Protein 3DM5 (pdb70)

Solvent-accessible surface area: 42908 Å² total; per-residue (Å²): 163,52,5,35,107,13,8,143,37,1,10,71,7,8,98,107,2,60,187,18,125,69,42,79,121,72,26,5,25,70,4,7,142,22,0,49,151,7,4,73,150,6,30,4,41,88,200,30,4,70,113,8,1,150,59,0,58,114,24,13,81,123,62,89,41,76,110,85,74,36,122,54,96,15,5,36,107,0,1,63,38,14,3,11,109,23,9,31,68,97,40,103,96,20,121,49,92,102,125,21,0,16,0,0,0,5,0,36,44,54,3,20,10,6,31,1,0,0,7,0,0,42,42,11,51,128,134,72,76,109,7,0,0,0,4,0,4,43,100,85,56,18,0,36,12,23,0,59,23,20,0,46,109,45,169,7,56,15,32,20,60,63,90,34,94,65,27,41,106,4,0,30,76,0,10,88,98,0,107,95,109,41,3,41,0,0,0,0,0,3,26,2,78,142,143,30,48,170,46,10,31,84,42,5,87,92,6,16,112,86,17,152,11,44,13,0,0,3,3,3,23,0,57,34,0,65,116,0,80,107,46,0,48,38,4,87,131,16,9,139,68,16,0,0,0,0,5,80,0,39,41,15,65,78,0,4,0,0,0,2,2,0,21,46,10,50,5,36,13,24,8,0,0,43,16,123,61,14,84,38,19,79,68,8,47,4,37,173,18,0,27,206,20,5,42,58,72,84,123,121,25,106,117,84,120,127,30,93,95,123,159,86,92,137,119,90,90,106,46,28,72,81,7,38,167,19,52,4,24,0,84,28,0,54,54,49,11,35,53,100,100,144,109,68,176,119,106,32,43,89,130,127,12,94,81,6,76,69,0,5,86,22,17,58,96,88,0,16,79,57,12,144,56,18,77,126,83,65,12,41,85,0,4,196,57,16,70,30,49,46,68,36,0,98,36,0,27,96,33,13,56,85,14,69,62,75,29,53,88,81,100,84,81,89,103,131,163,47,3,51,100,18,6,136,36,1,14,69,6,10,106,104,1,61,182,13,119,76,31,84,102,67,26,2,69,81,5,9,128,18,0,50,150,8,4,73,156,6,30,6,45,93,190,28,2,70,120,10,1,147,61,0,33,119,24,15,80,116,66,91,38,78,108,84,72,57,128,51,94,19,5,38,104,0,1,56,38,12,5,12,96,32,10,29,67,100,38,93,98,22,89,44,143,86,120,18,0,15,0,0,0,3,1,36,48,54,3,20,14,7,31,2,0,0,7,0,0,44,40,11,42,97,132,72,74,108,5,0,0,0,4,0,7,36,111,74,60,3,0,38,14,23,0,65,34,32,0,42,188,30,171,7,56,18,36,21,65,41,156,32,184,69,27,51,91,4,0,87,73,0,9,70,97,0,111,96,104,37,1,42,0,0,0,0,0,6,28,4,61,60,132,36,41,79,67,12,35,44,18,96,110,11,13,108,52,13,137,11,48,11,0,0,2,2,2,24,0,63,34,0,64,113,0,82,110,43,0,53,34,2,76,128,23,11,134,63,14,1,0,0,0,6,85,0,41,41,9,75,87,0,5,0,0,0,1,3,0,19,44,18,48,3,35,13,23,8,0,2,36,18,120,156,24,88,25,21,53,66,9,42,4,40,161,10,0,28,139,22,5,44,56,70,82,121,116,27,107,111,86,136,127,33,107,103,117,156,81,91,126,117,102,86,112,42,45,74,92,4,31,175,25,51,3,25,0,85,35,0,64,56,42,6,34,56,95,106,118,163,47,178,134,36,48,81,127,127,12,97,85,4,78,72,0,6,96,26,15,65,95,90,1,24,80,55,13,136,58,22,67,194,56,64,19,130,97,0,3,204,56,17,64,34,51,64,69,31,0,119,36,0,28,87,38,14,55,119,25,64,58,95,24,49,91,89,74,95,100,45,157

Nearest PDB structures (foldseek):
  3dm5-assembly1_A  TM=1.002E+00  e=7.304E-73  Pyrococcus furiosus
  6y2z-assembly2_B  TM=9.488E-01  e=9.065E-29  Homo sapiens
  6y31-assembly4_D  TM=9.417E-01  e=5.786E-28  Homo sapiens
  1ng1-assembly1_A  TM=9.056E-01  e=4.352E-23  Thermus aquaticus
  6y32-assembly1_A  TM=8.835E-01  e=9.369E-24  Homo sapiens

Secondary structure (DSSP, 8-state):
--STHHHHHHHHHHHHHHH-S---HHHHHHHHHHHHHHHHHTT--HHHHHHHHHHHHHHHHH-PPPTT--HHHHHHHHHHHHHHHHTTSS--PPP--SSSEEEEEE--TTSSHHHHHHHHHHHHHTTT--EEEEE---SSTHHHHHHHHHHGGGT-EEE--TT---HHHHHHHHHHHHHHTT-SEEEEE----SS--HHHHHHHHHHHHHH--SEEEEEEEGGGGGGHHHHHHHHHHS-TTEEEEEE--SS-SSHHHHHHHHHTT-PPEEEEE-SSSTT-EEE--HHHHHHHHTTTT-HHHHHHHHHHHHTTHHHHHHHHHHHHTT---HHHHHHHHHHHHTT------HHHHHHHHHHHTTS-HHHHH-GGG--HHHHHHHHHHHTS-HHHHHHHHHHHHHHHHHHHT--S----/-BTHHHHHHHHHHHHHHHT-SS--HHHHHHHHHHHHHHHHHTT--HHHHHHHHHHHHHHHHS-PPPTT--HHHHHHHHHHHHHHHHTTSS-------SSSEEEEEEE-TTSSHHHHHHHHHHHHHTTT--EEEEEE--SSTTHHHHHHHHHGGGT-EEEE-TT---HHHHHHHHHHHHHHTT-SEEEEEE---SS-SHHHH--HHHHHHH--SEEEEEEEGGGGGGHHHHHHHHHHT-TTEEEEEE--BT-SSHHHHHHHHHTT---EEEEE-SSSTT-EEE--HHHHHHHHHT-S-HHHHHHHHHHHHTTHHHHHHHHHHHHTT---HHHHHHHHHHHTTS-----SHHHHHHHHHHTTS-HHHHH-GGG--SHHHHHHHHHHTS-HHHHHHHHHHHHHHHHHHHT--S---

Foldseek 3Di:
DFLVQLLVQLLVLLVCLVVPPDDDLVNLVVSLVSNLVSLVQLVADNVLSVVLSVQLSVCLVPPDDPPPADSSNVSSVSVLQSQLLLLAVWADADDQDDAAQEEEEAEAPPLCRLLVLLLVQVVVVVVPFQEEEFELAQQDLCSLVVSCVQPVVVVHHYHYDVPDRDSLVRQVVRCVVVVVVRGRYYYYRGHHHHDCDPVRLVVVLVSCVSPVHQAYEYRGALLVFLVLQVVLQVNVVSDVHYAYEYEDSAPRSRSSRNSSSNSVRVHHHFKYAHDRHSNRIDGDTSSVVSCVSNCHPPPVVVVVVVVVVVVCFVVVVVVLVCLLQLQAFLVNVLVVQVVVVVVVCVHQDDVLNVLLNLLVVQADPVCRRCVVPCDQVNLCSSCVSSVHDSVSSVVSVVSVVVVSVVSNDDPSDDGD/DFLVVLLVLLLVLLVCLVVPPDDDLVNLVVSLVSNLVSLVQLVADNVLSCVLSVQLSCCLVPPDDPPPDDSSRVSVVSSLQSQLLLLQVFADADDQDDAAQEEEEAEAPPLCGLLVLLLVQCVVVVVPFQEEEQELAQQDQVSQVVSVVQPVVSVRHYHYDNPDNDSLVSLLVRVVVVVVVRGRYYYYYGHHHNDPDPVRLCVLVSCVNPVHQAYEYRGALLVFLVLQVVLQVNVVSDVRYAYEYEDSAVRSRSSRNSSSNVVNVHHHAWYAHDSHSNRIDGDTSSVVSCVSSVHPPPVVVVVVVVVVVVCVVVVLVVLVCLLQLQAFLVNVLVVVVVVVVVVCPDDDVLNVLLVLLVVQPDPCCRRCVVPCDPVNLVSRCVSSVHDSVSVVVSVVVVVVVRVVSNPDDSPDD

CATH classification: 1.20.120.140 (+2 more: 3.40.50.300, 1.10.260.30)

Organism: Pyrococcus furiosus (strain ATCC 43587 / DSM 3638 / JCM 8422 / Vc1) (NCBI:txid186497)

B-factor: mean 65.15, std 22.97, range [26.22, 161.19]

Radius of gyration: 36.66 Å; Cα contacts (8 Å, |Δi|>4): 1379; chains: 2; bounding box: 99×77×89 Å

Structure (mmCIF, N/CA/C/O backbone):
data_3DM5
#
_entry.id   3DM5
#
_cell.length_a   127.009
_cell.length_b   127.009
_cell.length_c   186.836
_cell.angle_alpha   90.00
_cell.angle_beta   90.00
_cell.angle_gamma   90.00
#
_symmetry.space_group_name_H-M   'P 42 21 2'
#
loop_
_entity.id
_entity.type
_entity.pdbx_description
1 polymer 'Signal recognition 54 kDa protein'
2 non-polymer 'SULFATE ION'
3 non-polymer 'ACETATE ION'
4 non-polymer "GUANOSINE-5'-DIPHOSPHATE"
5 water water
#
loop_
_atom_site.group_PDB
_atom_site.id
_atom_site.type_symbol
_atom_site.label_atom_id
_atom_site.label_alt_id
_atom_site.label_comp_id
_atom_site.label_asym_id
_atom_site.label_entity_id
_atom_site.label_seq_id
_atom_site.pdbx_PDB_ins_code
_atom_site.Cartn_x
_atom_site.Cartn_y
_atom_site.Cartn_z
_atom_site.occupancy
_atom_site.B_iso_or_equiv
_atom_site.auth_seq_id
_atom_site.auth_comp_id
_atom_site.auth_asym_id
_atom_site.auth_atom_id
_atom_site.pdbx_PDB_model_num
ATOM 1 N N . MET A 1 1 ? 10.079 -56.187 36.360 1.00 78.37 1 MET A N 1
ATOM 2 C CA . MET A 1 1 ? 10.884 -54.970 36.354 1.00 71.72 1 MET A CA 1
ATOM 3 C C . MET A 1 1 ? 10.186 -53.819 35.655 1.00 75.86 1 MET A C 1
ATOM 4 O O . MET A 1 1 ? 9.608 -53.997 34.586 1.00 84.27 1 MET A O 1
ATOM 9 N N . VAL A 1 2 ? 10.290 -52.640 36.271 1.00 81.69 2 VAL A N 1
ATOM 10 C CA . VAL A 1 2 ? 9.778 -51.352 35.767 1.00 67.01 2 VAL A CA 1
ATOM 11 C C . VAL A 1 2 ? 8.259 -51.271 35.662 1.00 58.78 2 VAL A C 1
ATOM 12 O O . VAL A 1 2 ? 7.668 -51.569 34.630 1.00 48.47 2 VAL A O 1
ATOM 16 N N . LEU A 1 3 ? 7.650 -50.861 36.771 1.00 61.49 3 LEU A N 1
ATOM 17 C CA . LEU A 1 3 ? 6.207 -50.669 36.881 1.00 63.03 3 LEU A CA 1
ATOM 18 C C . LEU A 1 3 ? 5.449 -51.975 36.710 1.00 69.40 3 LEU A C 1
ATOM 19 O O . LEU A 1 3 ? 4.442 -52.202 37.384 1.00 69.17 3 LEU A O 1
ATOM 24 N N . ASP A 1 4 ? 5.940 -52.807 35.791 1.00 73.18 4 ASP A N 1
ATOM 25 C CA . ASP A 1 4 ? 5.751 -54.267 35.816 1.00 67.05 4 ASP A CA 1
ATOM 26 C C . ASP A 1 4 ? 4.305 -54.740 35.959 1.00 71.73 4 ASP A C 1
ATOM 27 O O . ASP A 1 4 ? 3.601 -54.941 34.966 1.00 73.77 4 ASP A O 1
ATOM 32 N N . ASN A 1 5 ? 3.877 -54.942 37.199 1.00 59.04 5 ASN A N 1
ATOM 33 C CA . ASN A 1 5 ? 2.488 -55.259 37.486 1.00 61.56 5 ASN A CA 1
ATOM 34 C C . ASN A 1 5 ? 1.522 -54.208 36.928 1.00 56.08 5 ASN A C 1
ATOM 35 O O . ASN A 1 5 ? 0.461 -54.553 36.413 1.00 47.96 5 ASN A O 1
ATOM 40 N N . LEU A 1 6 ? 1.893 -52.929 37.035 1.00 49.77 6 LEU A N 1
ATOM 41 C CA . LEU A 1 6 ? 1.031 -51.851 36.567 1.00 48.77 6 LEU A CA 1
ATOM 42 C C . LEU A 1 6 ? 0.837 -51.965 35.054 1.00 48.71 6 LEU A C 1
ATOM 43 O O . LEU A 1 6 ? -0.267 -51.812 34.538 1.00 47.41 6 LEU A O 1
ATOM 48 N N . GLY A 1 7 ? 1.920 -52.268 34.355 1.00 45.62 7 GLY A N 1
ATOM 49 C CA . GLY A 1 7 ? 1.855 -52.528 32.933 1.00 44.83 7 GLY A CA 1
ATOM 50 C C . GLY A 1 7 ? 0.825 -53.578 32.571 1.00 56.83 7 GLY A C 1
ATOM 51 O O . GLY A 1 7 ? -0.098 -53.304 31.806 1.00 55.81 7 GLY A O 1
ATOM 52 N N . LYS A 1 8 ? 0.979 -54.780 33.118 1.00 56.37 8 LYS A N 1
ATOM 53 C CA . LYS A 1 8 ? 0.043 -55.864 32.843 1.00 48.46 8 LYS A CA 1
ATOM 54 C C . LYS A 1 8 ? -1.378 -55.450 33.136 1.00 52.02 8 LYS A C 1
ATOM 55 O O . LYS A 1 8 ? -2.269 -55.722 32.354 1.00 57.71 8 LYS A O 1
ATOM 61 N N . ALA A 1 9 ? -1.597 -54.802 34.270 1.00 46.07 9 ALA A N 1
ATOM 62 C CA . ALA A 1 9 ? -2.946 -54.423 34.650 1.00 45.71 9 ALA A CA 1
ATOM 63 C C . ALA A 1 9 ? -3.550 -53.384 33.695 1.00 51.40 9 ALA A C 1
ATOM 64 O O . ALA A 1 9 ? -4.732 -53.465 33.325 1.00 47.58 9 ALA A O 1
ATOM 66 N N . LEU A 1 10 ? -2.754 -52.400 33.292 1.00 45.26 10 LEU A N 1
ATOM 67 C CA . LEU A 1 10 ? -3.277 -51.404 32.364 1.00 56.74 10 LEU A CA 1
ATOM 68 C C . LEU A 1 10 ? -3.588 -52.022 30.987 1.00 50.79 10 LEU A C 1
ATOM 69 O O . LEU A 1 10 ? -4.684 -51.870 30.445 1.00 43.18 10 LEU A O 1
ATOM 74 N N . ALA A 1 11 ? -2.630 -52.752 30.441 1.00 48.38 11 ALA A N 1
ATOM 75 C CA . ALA A 1 11 ? -2.827 -53.443 29.174 1.00 51.57 11 ALA A CA 1
ATOM 76 C C . ALA A 1 11 ? -4.086 -54.321 29.151 1.00 54.49 11 ALA A C 1
ATOM 77 O O . ALA A 1 11 ? -4.737 -54.455 28.115 1.00 53.82 11 ALA A O 1
ATOM 79 N N . ASN A 1 12 ? -4.426 -54.923 30.288 1.00 47.62 12 ASN A N 1
ATOM 80 C CA . ASN A 1 12 ? -5.560 -55.839 30.337 1.00 51.30 12 ASN A CA 1
ATOM 81 C C . ASN A 1 12 ? -6.899 -55.137 30.218 1.00 57.02 12 ASN A C 1
ATOM 82 O O . ASN A 1 12 ? -7.861 -55.690 29.685 1.00 61.15 12 ASN A O 1
ATOM 87 N N . THR A 1 13 ? -6.963 -53.910 30.709 1.00 50.49 13 THR A N 1
ATOM 88 C CA . THR A 1 13 ? -8.188 -53.146 30.598 1.00 52.91 13 THR A CA 1
ATOM 89 C C . THR A 1 13 ? -8.388 -52.798 29.135 1.00 56.09 13 THR A C 1
ATOM 90 O O . THR A 1 13 ? -9.513 -52.718 28.672 1.00 63.74 13 THR A O 1
ATOM 94 N N . LEU A 1 14 ? -7.290 -52.610 28.407 1.00 58.03 14 LEU A N 1
ATOM 95 C CA . LEU A 1 14 ? -7.363 -52.275 26.987 1.00 54.61 14 LEU A CA 1
ATOM 96 C C . LEU A 1 14 ? -7.708 -53.507 26.153 1.00 58.99 14 LEU A C 1
ATOM 97 O O . LEU A 1 14 ? -8.473 -53.407 25.192 1.00 58.37 14 LEU A O 1
ATOM 102 N N . LYS A 1 15 ? -7.147 -54.658 26.525 1.00 56.57 15 LYS A N 1
ATOM 103 C CA . LYS A 1 15 ? -7.514 -55.935 25.908 1.00 59.88 15 LYS A CA 1
ATOM 104 C C . LYS A 1 15 ? -8.994 -56.209 26.114 1.00 62.22 15 LYS A C 1
ATOM 105 O O . LYS A 1 15 ? -9.690 -56.630 25.200 1.00 64.60 15 LYS A O 1
ATOM 111 N N . LYS A 1 16 ? -9.477 -55.961 27.322 1.00 57.70 16 LYS A N 1
ATOM 112 C CA . LYS A 1 16 ? -10.873 -56.200 27.616 1.00 53.06 16 LYS A CA 1
ATOM 113 C C . LYS A 1 16 ? -11.714 -55.424 26.635 1.00 64.78 16 LYS A C 1
ATOM 114 O O . LYS A 1 16 ? -12.670 -55.951 26.072 1.00 72.55 16 LYS A O 1
ATOM 120 N N . ILE A 1 17 ? -11.348 -54.166 26.428 1.00 60.36 17 ILE A N 1
ATOM 121 C CA . ILE A 1 17 ? -12.071 -53.310 25.497 1.00 68.80 17 ILE A CA 1
ATOM 122 C C . ILE A 1 17 ? -12.034 -53.880 24.078 1.00 64.24 17 ILE A C 1
ATOM 123 O O . ILE A 1 17 ? -13.050 -53.928 23.396 1.00 54.01 17 ILE A O 1
ATOM 128 N N . ALA A 1 18 ? -10.859 -54.323 23.649 1.00 60.72 18 ALA A N 1
ATOM 129 C CA . ALA A 1 18 ? -10.696 -54.837 22.305 1.00 62.14 18 ALA A CA 1
ATOM 130 C C . ALA A 1 18 ? -11.592 -56.043 22.104 1.00 68.23 18 ALA A C 1
ATOM 131 O O . ALA A 1 18 ? -12.062 -56.307 21.000 1.00 74.08 18 ALA A O 1
ATOM 133 N N . ARG A 1 19 ? -11.839 -56.759 23.190 1.00 64.60 19 ARG A N 1
ATOM 134 C CA . ARG A 1 19 ? -12.532 -58.034 23.120 1.00 67.08 19 ARG A CA 1
ATOM 135 C C . ARG A 1 19 ? -14.006 -57.882 23.455 1.00 69.34 19 ARG A C 1
ATOM 136 O O . ARG A 1 19 ? -14.797 -58.785 23.207 1.00 73.98 19 ARG A O 1
ATOM 144 N N . ALA A 1 20 ? -14.366 -56.731 24.014 1.00 70.41 20 ALA A N 1
ATOM 145 C CA . ALA A 1 20 ? -15.736 -56.471 24.452 1.00 75.79 20 ALA A CA 1
ATOM 146 C C . ALA A 1 20 ? -16.753 -56.788 23.364 1.00 83.77 20 ALA A C 1
ATOM 147 O O . ALA A 1 20 ? -16.517 -56.522 22.182 1.00 73.52 20 ALA A O 1
ATOM 149 N N . SER A 1 21 ? -17.884 -57.356 23.776 1.00 86.27 21 SER A N 1
ATOM 150 C CA . SER A 1 21 ? -18.969 -57.661 22.852 1.00 88.74 21 SER A CA 1
ATOM 151 C C . SER A 1 21 ? -19.535 -56.374 22.254 1.00 85.54 21 SER A C 1
ATOM 152 O O . SER A 1 21 ? -19.818 -56.308 21.062 1.00 92.24 21 SER A O 1
ATOM 155 N N . SER A 1 22 ? -19.679 -55.344 23.080 1.00 80.80 22 SER A N 1
ATOM 156 C CA . SER A 1 22 ? -20.074 -54.033 22.576 1.00 85.00 22 SER A CA 1
ATOM 157 C C . SER A 1 22 ? -19.695 -52.948 23.566 1.00 79.86 22 SER A C 1
ATOM 158 O O . SER A 1 22 ? -19.444 -53.229 24.736 1.00 79.92 22 SER A O 1
ATOM 161 N N . VAL A 1 23 ? -19.677 -51.705 23.098 1.00 82.56 23 VAL A N 1
ATOM 162 C CA . VAL A 1 23 ? -19.286 -50.584 23.941 1.00 74.50 23 VAL A CA 1
ATOM 163 C C . VAL A 1 23 ? -20.486 -49.806 24.482 1.00 76.40 23 VAL A C 1
ATOM 164 O O . VAL A 1 23 ? -21.023 -48.918 23.818 1.00 79.79 23 VAL A O 1
ATOM 168 N N . ASP A 1 24 ? -20.906 -50.155 25.694 1.00 76.85 24 ASP A N 1
ATOM 169 C CA . ASP A 1 24 ? -21.951 -49.408 26.387 1.00 79.28 24 ASP A CA 1
ATOM 170 C C . ASP A 1 24 ? -21.346 -48.610 27.536 1.00 78.65 24 ASP A C 1
ATOM 171 O O . ASP A 1 24 ? -20.129 -48.568 27.698 1.00 78.45 24 ASP A O 1
ATOM 176 N N . GLU A 1 25 ? -22.197 -47.980 28.335 1.00 78.59 25 GLU A N 1
ATOM 177 C CA . GLU A 1 25 ? -21.719 -47.150 29.433 1.00 73.56 25 GLU A CA 1
ATOM 178 C C . GLU A 1 25 ? -21.143 -48.026 30.540 1.00 73.20 25 GLU A C 1
ATOM 179 O O . GLU A 1 25 ? -20.221 -47.627 31.251 1.00 72.58 25 GLU A O 1
ATOM 185 N N . ALA A 1 26 ? -21.676 -49.236 30.659 1.00 71.23 26 ALA A N 1
ATOM 186 C CA . ALA A 1 26 ? -21.234 -50.184 31.679 1.00 69.71 26 ALA A CA 1
ATOM 187 C C . ALA A 1 26 ? -19.788 -50.649 31.461 1.00 69.72 26 ALA A C 1
ATOM 188 O O . ALA A 1 26 ? -19.048 -50.917 32.414 1.00 57.05 26 ALA A O 1
ATOM 190 N N . LEU A 1 27 ? -19.407 -50.748 30.191 1.00 72.77 27 LEU A N 1
ATOM 191 C CA . LEU A 1 27 ? -18.065 -51.138 29.798 1.00 61.47 27 LEU A CA 1
ATOM 192 C C . LEU A 1 27 ? -17.094 -50.089 30.285 1.00 67.59 27 LEU A C 1
ATOM 193 O O . LEU A 1 27 ? -16.099 -50.407 30.919 1.00 64.73 27 LEU A O 1
ATOM 198 N N . ILE A 1 28 ? -17.398 -48.833 29.969 1.00 61.78 28 ILE A N 1
ATOM 199 C CA . ILE A 1 28 ? -16.600 -47.699 30.399 1.00 65.30 28 ILE A CA 1
ATOM 200 C C . ILE A 1 28 ? -16.409 -47.717 31.917 1.00 66.30 28 ILE A C 1
ATOM 201 O O . ILE A 1 28 ? -15.282 -47.727 32.409 1.00 63.23 28 ILE A O 1
ATOM 206 N N . LYS A 1 29 ? -17.518 -47.715 32.652 1.00 66.74 29 LYS A N 1
ATOM 207 C CA . LYS A 1 29 ? -17.472 -47.605 34.107 1.00 64.08 29 LYS A CA 1
ATOM 208 C C . LYS A 1 29 ? -16.548 -48.664 34.692 1.00 53.77 29 LYS A C 1
ATOM 209 O O . LYS A 1 29 ? -15.857 -48.421 35.677 1.00 58.36 29 LYS A O 1
ATOM 211 N N . GLU A 1 30 ? -16.514 -49.832 34.063 1.00 57.63 30 GLU A N 1
ATOM 212 C CA . GLU A 1 30 ? -15.632 -50.915 34.496 1.00 61.11 30 GLU A CA 1
ATOM 213 C C . GLU A 1 30 ? -14.171 -50.654 34.146 1.00 66.61 30 GLU A C 1
ATOM 214 O O . GLU A 1 30 ? -13.254 -51.004 34.903 1.00 56.08 30 GLU A O 1
ATOM 220 N N . LEU A 1 31 ? -13.967 -50.083 32.966 1.00 59.65 31 LEU A N 1
ATOM 221 C CA . LEU A 1 31 ? -12.650 -49.684 32.526 1.00 57.62 31 LEU A CA 1
ATOM 222 C C . LEU A 1 31 ? -12.084 -48.679 33.525 1.00 63.80 31 LEU A C 1
ATOM 223 O O . LEU A 1 31 ? -10.971 -48.848 34.037 1.00 52.25 31 LEU A O 1
ATOM 228 N N . VAL A 1 32 ? -12.857 -47.632 33.799 1.00 56.66 32 VAL A N 1
ATOM 229 C CA . VAL A 1 32 ? -12.401 -46.582 34.698 1.00 57.57 32 VAL A CA 1
ATOM 230 C C . VAL A 1 32 ? -12.029 -47.165 36.062 1.00 58.60 32 VAL A C 1
ATOM 231 O O . VAL A 1 32 ? -11.005 -46.805 36.653 1.00 53.88 32 VAL A O 1
ATOM 235 N N . ARG A 1 33 ? -12.847 -48.089 36.548 1.00 55.69 33 ARG A N 1
ATOM 236 C CA . ARG A 1 33 ? -12.586 -48.694 37.841 1.00 49.69 33 ARG A CA 1
ATOM 237 C C . ARG A 1 33 ? -11.397 -49.650 37.794 1.00 54.05 33 ARG A C 1
ATOM 238 O O . ARG A 1 33 ? -10.629 -49.746 38.752 1.00 55.71 33 ARG A O 1
ATOM 246 N N . ASP A 1 34 ? -11.237 -50.356 36.680 1.00 50.09 34 ASP A N 1
ATOM 247 C CA . ASP A 1 34 ? -10.046 -51.172 36.508 1.00 49.21 34 ASP A CA 1
ATOM 248 C C . ASP A 1 34 ? -8.788 -50.305 36.589 1.00 51.52 34 ASP A C 1
ATOM 249 O O . ASP A 1 34 ? -7.802 -50.710 37.189 1.00 49.00 34 ASP A O 1
ATOM 254 N N . ILE A 1 35 ? -8.835 -49.105 36.013 1.00 52.21 35 ILE A N 1
ATOM 255 C CA . ILE A 1 35 ? -7.686 -48.206 36.011 1.00 47.20 35 ILE A CA 1
ATOM 256 C C . ILE A 1 35 ? -7.430 -47.567 37.377 1.00 48.61 35 ILE A C 1
ATOM 257 O O . ILE A 1 35 ? -6.286 -47.448 37.809 1.00 48.36 35 ILE A O 1
ATOM 262 N N . GLN A 1 36 ? -8.487 -47.154 38.060 1.00 46.45 36 GLN A N 1
ATOM 263 C CA . GLN A 1 36 ? -8.328 -46.660 39.421 1.00 49.62 36 GLN A CA 1
ATOM 264 C C . GLN A 1 36 ? -7.614 -47.692 40.269 1.00 45.45 36 GLN A C 1
ATOM 265 O O . GLN A 1 36 ? -6.661 -47.372 40.962 1.00 46.60 36 GLN A O 1
ATOM 271 N N . ARG A 1 37 ? -8.057 -48.939 40.196 1.00 51.68 37 ARG A N 1
ATOM 272 C CA . ARG A 1 37 ? -7.447 -49.992 41.000 1.00 45.85 37 ARG A CA 1
ATOM 273 C C . ARG A 1 37 ? -5.975 -50.197 40.674 1.00 52.48 37 ARG A C 1
ATOM 274 O O . ARG A 1 37 ? -5.144 -50.340 41.583 1.00 50.92 37 ARG A O 1
ATOM 282 N N . ALA A 1 38 ? -5.639 -50.207 39.386 1.00 46.79 38 ALA A N 1
ATOM 283 C CA . ALA A 1 38 ? -4.258 -50.443 38.990 1.00 42.63 38 ALA A CA 1
ATOM 284 C C . ALA A 1 38 ? -3.404 -49.292 39.487 1.00 42.23 38 ALA A C 1
ATOM 285 O O . ALA A 1 38 ? -2.384 -49.509 40.134 1.00 40.31 38 ALA A O 1
ATOM 287 N N . LEU A 1 39 ? -3.841 -48.071 39.185 1.00 43.28 39 LEU A N 1
ATOM 288 C CA . LEU A 1 39 ? -3.150 -46.844 39.605 1.00 42.75 39 LEU A CA 1
ATOM 289 C C . LEU A 1 39 ? -2.941 -46.746 41.112 1.00 43.82 39 LEU A C 1
ATOM 290 O O . LEU A 1 39 ? -1.808 -46.549 41.560 1.00 39.94 39 LEU A O 1
ATOM 295 N N . ILE A 1 40 ? -4.020 -46.878 41.884 1.00 44.99 40 ILE A N 1
ATOM 296 C CA . ILE A 1 40 ? -3.950 -46.767 43.349 1.00 47.38 40 ILE A CA 1
ATOM 297 C C . ILE A 1 40 ? -2.968 -47.777 43.943 1.00 50.02 40 ILE A C 1
ATOM 298 O O . ILE A 1 40 ? -2.263 -47.495 44.918 1.00 40.90 40 ILE A O 1
ATOM 303 N N . GLN A 1 41 ? -2.932 -48.955 43.333 1.00 42.58 41 GLN A N 1
ATOM 304 C CA . GLN A 1 41 ? -2.080 -50.028 43.781 1.00 41.48 41 GLN A CA 1
ATOM 305 C C . GLN A 1 41 ? -0.600 -49.727 43.545 1.00 47.73 41 GLN A C 1
ATOM 306 O O . GLN A 1 41 ? 0.251 -50.272 44.226 1.00 45.87 41 GLN A O 1
ATOM 312 N N . ALA A 1 42 ? -0.306 -48.868 42.572 1.00 48.30 42 ALA A N 1
ATOM 313 C CA . ALA A 1 42 ? 1.065 -48.460 42.268 1.00 49.62 42 ALA A CA 1
ATOM 314 C C . ALA A 1 42 ? 1.403 -47.169 43.021 1.00 53.00 42 ALA A C 1
ATOM 315 O O . ALA A 1 42 ? 2.390 -46.486 42.721 1.00 45.65 42 ALA A O 1
ATOM 317 N N . ASP A 1 43 ? 0.554 -46.843 43.990 1.00 46.27 43 ASP A N 1
ATOM 318 C CA . ASP A 1 43 ? 0.753 -45.714 44.896 1.00 44.19 43 ASP A CA 1
ATOM 319 C C . ASP A 1 43 ? 0.540 -44.365 44.237 1.00 44.42 43 ASP A C 1
ATOM 320 O O . ASP A 1 43 ? 1.109 -43.368 44.675 1.00 40.58 43 ASP A O 1
ATOM 325 N N . VAL A 1 44 ? -0.273 -44.313 43.189 1.00 43.81 44 VAL A N 1
ATOM 326 C CA . VAL A 1 44 ? -0.592 -43.004 42.623 1.00 45.63 44 VAL A CA 1
ATOM 327 C C . VAL A 1 44 ? -1.563 -42.272 43.548 1.00 44.28 44 VAL A C 1
ATOM 328 O O . VAL A 1 44 ? -2.584 -42.839 43.942 1.00 47.87 44 VAL A O 1
ATOM 332 N N . ASN A 1 45 ? -1.229 -41.032 43.902 1.00 43.59 45 ASN A N 1
ATOM 333 C CA . ASN A 1 45 ? -2.101 -40.196 44.721 1.00 43.26 45 ASN A CA 1
ATOM 334 C C . ASN A 1 45 ? -3.559 -40.353 44.319 1.00 40.83 45 ASN A C 1
ATOM 335 O O . ASN A 1 45 ? -3.893 -40.297 43.132 1.00 41.68 45 ASN A O 1
ATOM 340 N N . VAL A 1 46 ? -4.435 -40.530 45.302 1.00 44.12 46 VAL A N 1
ATOM 341 C CA . VAL A 1 46 ? -5.852 -40.755 44.997 1.00 46.11 46 VAL A CA 1
ATOM 342 C C . VAL A 1 46 ? -6.502 -39.599 44.266 1.00 44.76 46 VAL A C 1
ATOM 343 O O . VAL A 1 46 ? -7.205 -39.811 43.288 1.00 43.28 46 VAL A O 1
ATOM 347 N N . ARG A 1 47 ? -6.266 -38.378 44.731 1.00 53.67 47 ARG A N 1
ATOM 348 C CA . ARG A 1 47 ? -6.813 -37.207 44.056 1.00 44.43 47 ARG A CA 1
ATOM 349 C C . ARG A 1 47 ? -6.383 -37.152 42.571 1.00 51.95 47 ARG A C 1
ATOM 350 O O . ARG A 1 47 ? -7.186 -36.848 41.690 1.00 49.41 47 ARG A O 1
ATOM 358 N N . LEU A 1 48 ? -5.121 -37.464 42.293 1.00 48.94 48 LEU A N 1
ATOM 359 C CA . LEU A 1 48 ? -4.644 -37.484 40.916 1.00 49.85 48 LEU A CA 1
ATOM 360 C C . LEU A 1 48 ? -5.354 -38.541 40.085 1.00 51.74 48 LEU A C 1
ATOM 361 O O . LEU A 1 48 ? -5.648 -38.313 38.914 1.00 52.70 48 LEU A O 1
ATOM 366 N N . VAL A 1 49 ? -5.595 -39.707 40.685 1.00 45.10 49 VAL A N 1
ATOM 367 C CA . VAL A 1 49 ? -6.259 -40.802 39.984 1.00 44.03 49 VAL A CA 1
ATOM 368 C C . VAL A 1 49 ? -7.713 -40.469 39.653 1.00 53.42 49 VAL A C 1
ATOM 369 O O . VAL A 1 49 ? -8.198 -40.761 38.546 1.00 52.27 49 VAL A O 1
ATOM 373 N N . LEU A 1 50 ? -8.400 -39.853 40.612 1.00 48.13 50 LEU A N 1
ATOM 374 C CA . LEU A 1 50 ? -9.767 -39.400 40.399 1.00 55.59 50 LEU A CA 1
ATOM 375 C C . LEU A 1 50 ? -9.854 -38.481 39.198 1.00 60.09 50 LEU A C 1
ATOM 376 O O . LEU A 1 50 ? -10.713 -38.644 38.334 1.00 63.79 50 LEU A O 1
ATOM 381 N N . GLN A 1 51 ? -8.956 -37.506 39.163 1.00 50.50 51 GLN A N 1
ATOM 382 C CA . GLN A 1 51 ? -8.988 -36.469 38.152 1.00 52.40 51 GLN A CA 1
ATOM 383 C C . GLN A 1 51 ? -8.759 -37.076 36.775 1.00 52.94 51 GLN A C 1
ATOM 384 O O . GLN A 1 51 ? -9.457 -36.762 35.810 1.00 55.10 51 GLN A O 1
ATOM 390 N N . LEU A 1 52 ? -7.793 -37.972 36.695 1.00 48.09 52 LEU A N 1
ATOM 391 C CA . LEU A 1 52 ? -7.507 -38.646 35.446 1.00 54.94 52 LEU A CA 1
ATOM 392 C C . LEU A 1 52 ? -8.648 -39.548 34.986 1.00 56.59 52 LEU A C 1
ATOM 393 O O . LEU A 1 52 ? -9.004 -39.552 33.812 1.00 55.77 52 LEU A O 1
ATOM 398 N N . THR A 1 53 ? -9.210 -40.338 35.891 1.00 48.51 53 THR A N 1
ATOM 399 C CA . THR A 1 53 ? -10.229 -41.287 35.454 1.00 58.49 53 THR A CA 1
ATOM 400 C C . THR A 1 53 ? -11.591 -40.628 35.221 1.00 64.41 53 THR A C 1
ATOM 401 O O . THR A 1 53 ? -12.458 -41.204 34.565 1.00 57.20 53 THR A O 1
ATOM 405 N N . ARG A 1 54 ? -11.759 -39.410 35.731 1.00 57.85 54 ARG A N 1
ATOM 406 C CA . ARG A 1 54 ? -12.968 -38.642 35.466 1.00 59.95 54 ARG A CA 1
ATOM 407 C C . ARG A 1 54 ? -12.887 -38.028 34.082 1.00 62.02 54 ARG A C 1
ATOM 408 O O . ARG A 1 54 ? -13.898 -37.878 33.400 1.00 65.34 54 ARG A O 1
ATOM 416 N N . GLU A 1 55 ? -11.678 -37.678 33.667 1.00 59.43 55 GLU A N 1
ATOM 417 C CA . GLU A 1 55 ? -11.462 -37.163 32.321 1.00 58.30 55 GLU A CA 1
ATOM 418 C C . GLU A 1 55 ? -11.622 -38.285 31.294 1.00 62.91 55 GLU A C 1
ATOM 419 O O . GLU A 1 55 ? -12.223 -38.100 30.229 1.00 57.16 55 GLU A O 1
ATOM 425 N N . ILE A 1 56 ? -11.079 -39.452 31.621 1.00 59.68 56 ILE A N 1
ATOM 426 C CA . ILE A 1 56 ? -11.195 -40.606 30.739 1.00 63.85 56 ILE A CA 1
ATOM 427 C C . ILE A 1 56 ? -12.647 -41.023 30.596 1.00 55.32 56 ILE A C 1
ATOM 428 O O . ILE A 1 56 ? -13.108 -41.264 29.489 1.00 60.72 56 ILE A O 1
ATOM 433 N N . GLN A 1 57 ? -13.358 -41.098 31.717 1.00 60.92 57 GLN A N 1
ATOM 434 C CA . GLN A 1 57 ? -14.778 -41.438 31.703 1.00 70.93 57 GLN A CA 1
ATOM 435 C C . GLN A 1 57 ? -15.566 -40.475 30.828 1.00 68.59 57 GLN A C 1
ATOM 436 O O . GLN A 1 57 ? -16.371 -40.900 29.989 1.00 64.39 57 GLN A O 1
ATOM 442 N N . ARG A 1 58 ? -15.322 -39.184 31.047 1.00 60.04 58 ARG A N 1
ATOM 443 C CA . ARG A 1 58 ? -15.996 -38.108 30.344 1.00 58.60 58 ARG A CA 1
ATOM 444 C C . ARG A 1 58 ? -15.752 -38.183 28.837 1.00 72.56 58 ARG A C 1
ATOM 445 O O . ARG A 1 58 ? -16.698 -38.286 28.058 1.00 75.47 58 ARG A O 1
ATOM 453 N N . ARG A 1 59 ? -14.489 -38.156 28.425 1.00 69.45 59 ARG A N 1
ATOM 454 C CA . ARG A 1 59 ? -14.163 -38.261 27.004 1.00 69.08 59 ARG A CA 1
ATOM 455 C C . ARG A 1 59 ? -14.766 -39.503 26.334 1.00 67.32 59 ARG A C 1
ATOM 456 O O . ARG A 1 59 ? -15.194 -39.445 25.190 1.00 78.26 59 ARG A O 1
ATOM 464 N N . ALA A 1 60 ? -14.787 -40.630 27.032 1.00 63.81 60 ALA A N 1
ATOM 465 C CA . ALA A 1 60 ? -15.321 -41.859 26.448 1.00 68.94 60 ALA A CA 1
ATOM 466 C C . ALA A 1 60 ? -16.820 -41.745 26.242 1.00 70.62 60 ALA A C 1
ATOM 467 O O . ALA A 1 60 ? -17.317 -41.973 25.141 1.00 73.88 60 ALA A O 1
ATOM 469 N N . LEU A 1 61 ? -17.527 -41.387 27.313 1.00 69.68 61 LEU A N 1
ATOM 470 C CA . LEU A 1 61 ? -18.979 -41.200 27.298 1.00 70.96 61 LEU A CA 1
ATOM 471 C C . LEU A 1 61 ? -19.506 -40.213 26.250 1.00 79.56 61 LEU A C 1
ATOM 472 O O . LEU A 1 61 ? -20.494 -40.503 25.575 1.00 82.49 61 LEU A O 1
ATOM 477 N N . GLU A 1 62 ? -18.859 -39.058 26.108 1.00 69.66 62 GLU A N 1
ATOM 478 C CA . GLU A 1 62 ? -19.435 -37.989 25.300 1.00 76.96 62 GLU A CA 1
ATOM 479 C C . GLU A 1 62 ? -18.622 -37.560 24.080 1.00 78.63 62 GLU A C 1
ATOM 480 O O . GLU A 1 62 ? -18.733 -36.427 23.625 1.00 83.94 62 GLU A O 1
ATOM 486 N N . GLU A 1 63 ? -17.815 -38.457 23.537 1.00 78.16 63 GLU A N 1
ATOM 487 C CA . GLU A 1 63 ? -16.961 -38.094 22.411 1.00 77.56 63 GLU A CA 1
ATOM 488 C C . GLU A 1 63 ? -17.206 -39.041 21.252 1.00 79.03 63 GLU A C 1
ATOM 489 O O . GLU A 1 63 ? -17.153 -40.262 21.408 1.00 80.88 63 GLU A O 1
ATOM 495 N N . LYS A 1 64 ? -17.491 -38.470 20.090 1.00 82.37 64 LYS A N 1
ATOM 496 C CA . LYS A 1 64 ? -17.766 -39.269 18.910 1.00 82.84 64 LYS A CA 1
ATOM 497 C C . LYS A 1 64 ? -16.460 -39.650 18.225 1.00 76.42 64 LYS A C 1
ATOM 498 O O . LYS A 1 64 ? -15.614 -38.797 17.955 1.00 78.67 64 LYS A O 1
ATOM 500 N N . PRO A 1 65 ? -16.287 -40.947 17.958 1.00 69.65 65 PRO A N 1
ATOM 501 C CA . PRO A 1 65 ? -15.096 -41.398 17.243 1.00 75.56 65 PRO A CA 1
ATOM 502 C C . PRO A 1 65 ? -15.070 -40.758 15.867 1.00 84.86 65 PRO A C 1
ATOM 503 O O . PRO A 1 65 ? -16.100 -40.752 15.191 1.00 89.39 65 PRO A O 1
ATOM 507 N N . PRO A 1 66 ? -13.916 -40.209 15.461 1.00 83.11 66 PRO A N 1
ATOM 508 C CA . PRO A 1 66 ? -13.725 -39.656 14.118 1.00 79.35 66 PRO A CA 1
ATOM 509 C C . PRO A 1 66 ? -14.114 -40.658 13.033 1.00 87.39 66 PRO A C 1
ATOM 510 O O . PRO A 1 66 ? -14.256 -41.853 13.310 1.00 86.57 66 PRO A O 1
ATOM 514 N N . ALA A 1 67 ? -14.271 -40.161 11.810 1.00 96.39 67 ALA A N 1
ATOM 515 C CA . ALA A 1 67 ? -14.726 -40.956 10.668 1.00 92.79 67 ALA A CA 1
ATOM 516 C C . ALA A 1 67 ? -13.920 -42.231 10.428 1.00 85.71 67 ALA A C 1
ATOM 517 O O . ALA A 1 67 ? -12.707 -42.173 10.212 1.00 82.20 67 ALA A O 1
ATOM 519 N N . GLY A 1 68 ? -14.604 -43.374 10.451 1.00 81.31 68 GLY A N 1
ATOM 520 C CA . GLY A 1 68 ? -13.975 -44.657 10.181 1.00 81.19 68 GLY A CA 1
ATOM 521 C C . GLY A 1 68 ? -13.237 -45.262 11.366 1.00 90.48 68 GLY A C 1
ATOM 522 O O . GLY A 1 68 ? -12.461 -46.212 11.208 1.00 82.29 68 GLY A O 1
ATOM 523 N N . ILE A 1 69 ? -13.478 -44.707 12.553 1.00 82.03 69 ILE A N 1
ATOM 524 C CA . ILE A 1 69 ? -12.854 -45.178 13.788 1.00 79.41 69 ILE A CA 1
ATOM 525 C C . ILE A 1 69 ? -13.944 -45.632 14.747 1.00 77.21 69 ILE A C 1
ATOM 526 O O . ILE A 1 69 ? -14.828 -44.847 15.084 1.00 67.45 69 ILE A O 1
ATOM 531 N N . SER A 1 70 ? -13.896 -46.890 15.186 1.00 73.05 70 SER A N 1
ATOM 532 C CA . SER A 1 70 ? -14.947 -47.394 16.082 1.00 74.90 70 SER A CA 1
ATOM 533 C C . SER A 1 70 ? -14.912 -46.737 17.453 1.00 75.15 70 SER A C 1
ATOM 534 O O . SER A 1 70 ? -13.895 -46.165 17.860 1.00 71.14 70 SER A O 1
ATOM 537 N N . LYS A 1 71 ? -16.033 -46.825 18.162 1.00 74.62 71 LYS A N 1
ATOM 538 C CA . LYS A 1 71 ? -16.107 -46.328 19.530 1.00 77.03 71 LYS A CA 1
ATOM 539 C C . LYS A 1 71 ? -14.989 -47.014 20.318 1.00 72.70 71 LYS A C 1
ATOM 540 O O . LYS A 1 71 ? -14.244 -46.377 21.055 1.00 70.49 71 LYS A O 1
ATOM 546 N N . LYS A 1 72 ? -14.864 -48.315 20.098 1.00 60.80 72 LYS A N 1
ATOM 547 C CA . LYS A 1 72 ? -13.864 -49.163 20.725 1.00 62.33 72 LYS A CA 1
ATOM 548 C C . LYS A 1 72 ? -12.394 -48.718 20.506 1.00 65.28 72 LYS A C 1
ATOM 549 O O . LYS A 1 72 ? -11.607 -48.671 21.447 1.00 57.98 72 LYS A O 1
ATOM 555 N N . GLU A 1 73 ? -12.022 -48.397 19.271 1.00 64.97 73 GLU A N 1
ATOM 556 C CA . GLU A 1 73 ? -10.648 -48.011 18.976 1.00 60.39 73 GLU A CA 1
ATOM 557 C C . GLU A 1 73 ? -10.399 -46.606 19.466 1.00 61.12 73 GLU A C 1
ATOM 558 O O . GLU A 1 73 ? -9.254 -46.188 19.653 1.00 56.84 73 GLU A O 1
ATOM 564 N N . HIS A 1 74 ? -11.474 -45.855 19.648 1.00 55.42 74 HIS A N 1
ATOM 565 C CA . HIS A 1 74 ? -11.304 -44.484 20.063 1.00 59.25 74 HIS A CA 1
ATOM 566 C C . HIS A 1 74 ? -11.117 -44.443 21.567 1.00 62.13 74 HIS A C 1
ATOM 567 O O . HIS A 1 74 ? -10.422 -43.567 22.085 1.00 55.19 74 HIS A O 1
ATOM 574 N N . ILE A 1 75 ? -11.726 -45.400 22.266 1.00 60.22 75 ILE A N 1
ATOM 575 C CA . ILE A 1 75 ? -11.496 -45.543 23.697 1.00 60.03 75 ILE A CA 1
ATOM 576 C C . ILE A 1 75 ? -10.025 -45.884 23.938 1.00 56.20 75 ILE A C 1
ATOM 577 O O . ILE A 1 75 ? -9.364 -45.279 24.777 1.00 50.36 75 ILE A O 1
ATOM 582 N N . ILE A 1 76 ? -9.518 -46.864 23.201 1.00 51.18 76 ILE A N 1
ATOM 583 C CA . ILE A 1 76 ? -8.137 -47.262 23.332 1.00 46.15 76 ILE A CA 1
ATOM 584 C C . ILE A 1 76 ? -7.301 -46.005 23.183 1.00 55.40 76 ILE A C 1
ATOM 585 O O . ILE A 1 76 ? -6.350 -45.805 23.925 1.00 55.08 76 ILE A O 1
ATOM 590 N N . LYS A 1 77 ? -7.668 -45.156 22.221 1.00 55.14 77 LYS A N 1
ATOM 591 C CA . LYS A 1 77 ? -6.948 -43.906 21.956 1.00 48.64 77 LYS A CA 1
ATOM 592 C C . LYS A 1 77 ? -7.028 -42.916 23.116 1.00 46.83 77 LYS A C 1
ATOM 593 O O . LYS A 1 77 ? -6.021 -42.345 23.520 1.00 48.62 77 LYS A O 1
ATOM 599 N N . ILE A 1 78 ? -8.231 -42.704 23.631 1.00 51.43 78 ILE A N 1
ATOM 600 C CA . ILE A 1 78 ? -8.436 -41.828 24.780 1.00 56.88 78 ILE A CA 1
ATOM 601 C C . ILE A 1 78 ? -7.557 -42.215 25.986 1.00 54.60 78 ILE A C 1
ATOM 602 O O . ILE A 1 78 ? -6.850 -41.380 26.546 1.00 48.51 78 ILE A O 1
ATOM 607 N N . VAL A 1 79 ? -7.609 -43.484 26.378 1.00 47.31 79 VAL A N 1
ATOM 608 C CA . VAL A 1 79 ? -6.769 -43.994 27.450 1.00 44.87 79 VAL A CA 1
ATOM 609 C C . VAL A 1 79 ? -5.276 -43.738 27.190 1.00 46.14 79 VAL A C 1
ATOM 610 O O . VAL A 1 79 ? -4.569 -43.285 28.076 1.00 46.14 79 VAL A O 1
ATOM 614 N N . TYR A 1 80 ? -4.788 -44.047 25.993 1.00 43.08 80 TYR A N 1
ATOM 615 C CA . TYR A 1 80 ? -3.368 -43.894 25.700 1.00 41.96 80 TYR A CA 1
ATOM 616 C C . TYR A 1 80 ? -2.938 -42.452 25.844 1.00 48.45 80 TYR A C 1
ATOM 617 O O . TYR A 1 80 ? -1.846 -42.165 26.331 1.00 44.58 80 TYR A O 1
ATOM 626 N N . GLU A 1 81 ? -3.818 -41.555 25.413 1.00 45.88 81 GLU A N 1
ATOM 627 C CA . GLU A 1 81 ? -3.527 -40.132 25.326 1.00 46.21 81 GLU A CA 1
ATOM 628 C C . GLU A 1 81 ? -3.594 -39.466 26.695 1.00 48.79 81 GLU A C 1
ATOM 629 O O . GLU A 1 81 ? -2.751 -38.633 27.045 1.00 48.38 81 GLU A O 1
ATOM 635 N N . GLU A 1 82 ? -4.594 -39.849 27.474 1.00 46.23 82 GLU A N 1
ATOM 636 C CA . GLU A 1 82 ? -4.710 -39.374 28.842 1.00 46.54 82 GLU A CA 1
ATOM 637 C C . GLU A 1 82 ? -3.525 -39.810 29.723 1.00 48.32 82 GLU A C 1
ATOM 638 O O . GLU A 1 82 ? -2.951 -38.984 30.448 1.00 48.81 82 GLU A O 1
ATOM 644 N N . LEU A 1 83 ? -3.163 -41.092 29.649 1.00 42.72 83 LEU A N 1
ATOM 645 C CA . LEU A 1 83 ? -2.041 -41.627 30.401 1.00 36.84 83 LEU A CA 1
ATOM 646 C C . LEU A 1 83 ? -0.739 -40.947 29.999 1.00 42.26 83 LEU A C 1
ATOM 647 O O . LEU A 1 83 ? 0.099 -40.668 30.842 1.00 44.57 83 LEU A O 1
ATOM 652 N N . THR A 1 84 ? -0.567 -40.670 28.711 1.00 46.06 84 THR A N 1
ATOM 653 C CA . THR A 1 84 ? 0.643 -39.986 28.263 1.00 48.29 84 THR A CA 1
ATOM 654 C C . THR A 1 84 ? 0.792 -38.587 28.855 1.00 46.10 84 THR A C 1
ATOM 655 O O . THR A 1 84 ? 1.901 -38.208 29.235 1.00 39.17 84 THR A O 1
ATOM 659 N N . LYS A 1 85 ? -0.305 -37.833 28.940 1.00 41.59 85 LYS A N 1
ATOM 660 C CA . LYS A 1 85 ? -0.248 -36.478 29.523 1.00 47.98 85 LYS A CA 1
ATOM 661 C C . LYS A 1 85 ? -0.006 -36.567 31.019 1.00 48.29 85 LYS A C 1
ATOM 662 O O . LYS A 1 85 ? 0.602 -35.683 31.619 1.00 56.95 85 LYS A O 1
ATOM 668 N N . PHE A 1 86 ? -0.472 -37.667 31.600 1.00 49.71 86 PHE A N 1
ATOM 669 C CA . PHE A 1 86 ? -0.427 -37.906 33.030 1.00 42.21 86 PHE A CA 1
ATOM 670 C C . PHE A 1 86 ? 1.021 -38.128 33.456 1.00 45.38 86 PHE A C 1
ATOM 671 O O . PHE A 1 86 ? 1.370 -37.931 34.617 1.00 42.79 86 PHE A O 1
ATOM 679 N N . LEU A 1 87 ? 1.866 -38.512 32.506 1.00 40.10 87 LEU A N 1
ATOM 680 C CA . LEU A 1 87 ? 3.283 -38.768 32.781 1.00 41.92 87 LEU A CA 1
ATOM 681 C C . LEU A 1 87 ? 4.224 -37.785 32.064 1.00 44.27 87 LEU A C 1
ATOM 682 O O . LEU A 1 87 ? 5.364 -38.125 31.749 1.00 48.27 87 LEU A O 1
ATOM 687 N N . GLY A 1 88 ? 3.743 -36.573 31.799 1.00 47.53 88 GLY A N 1
ATOM 688 C CA . GLY A 1 88 ? 4.590 -35.536 31.224 1.00 53.15 88 GLY A CA 1
ATOM 689 C C . GLY A 1 88 ? 4.442 -35.160 29.746 1.00 55.37 88 GLY A C 1
ATOM 690 O O . GLY A 1 88 ? 5.183 -34.304 29.261 1.00 57.62 88 GLY A O 1
ATOM 691 N N . THR A 1 89 ? 3.520 -35.805 29.032 1.00 49.01 89 THR A N 1
ATOM 692 C CA . THR A 1 89 ? 3.165 -35.441 27.654 1.00 44.74 89 THR A CA 1
ATOM 693 C C . THR A 1 89 ? 4.223 -35.680 26.567 1.00 48.32 89 THR A C 1
ATOM 694 O O . THR A 1 89 ? 3.943 -36.323 25.563 1.00 50.98 89 THR A O 1
ATOM 698 N N . GLU A 1 90 ? 5.427 -35.151 26.738 1.00 49.22 90 GLU A N 1
ATOM 699 C CA . GLU A 1 90 ? 6.456 -35.339 25.721 1.00 50.24 90 GLU A CA 1
ATOM 700 C C . GLU A 1 90 ? 7.840 -35.281 26.315 1.00 38.53 90 GLU A C 1
ATOM 701 O O . GLU A 1 90 ? 8.043 -34.763 27.409 1.00 45.78 90 GLU A O 1
ATOM 707 N N . ALA A 1 91 ? 8.791 -35.816 25.564 1.00 38.05 91 ALA A N 1
ATOM 708 C CA . ALA A 1 91 ? 10.206 -35.761 25.922 1.00 44.99 91 ALA A CA 1
ATOM 709 C C . ALA A 1 91 ? 10.736 -34.329 26.042 1.00 52.35 91 ALA A C 1
ATOM 710 O O . ALA A 1 91 ? 10.434 -33.457 25.222 1.00 53.75 91 ALA A O 1
ATOM 712 N N . LYS A 1 92 ? 11.528 -34.095 27.080 1.00 48.27 92 LYS A N 1
ATOM 713 C CA . LYS A 1 92 ? 12.280 -32.852 27.216 1.00 47.50 92 LYS A CA 1
ATOM 714 C C . LYS A 1 92 ? 13.723 -33.255 27.419 1.00 50.47 92 LYS A C 1
ATOM 715 O O . LYS A 1 92 ? 14.168 -33.380 28.556 1.00 51.92 92 LYS A O 1
ATOM 721 N N . PRO A 1 93 ? 14.453 -33.483 26.318 1.00 45.22 93 PRO A N 1
ATOM 722 C CA . PRO A 1 93 ? 15.837 -33.968 26.392 1.00 45.38 93 PRO A CA 1
ATOM 723 C C . PRO A 1 93 ? 16.747 -32.990 27.100 1.00 41.36 93 PRO A C 1
ATOM 724 O O . PRO A 1 93 ? 16.354 -31.861 27.356 1.00 48.09 93 PRO A O 1
ATOM 728 N N . ILE A 1 94 ? 17.949 -33.434 27.434 1.00 47.90 94 ILE A N 1
ATOM 729 C CA . ILE A 1 94 ? 18.991 -32.544 27.920 1.00 46.27 94 ILE A CA 1
ATOM 730 C C . ILE A 1 94 ? 19.736 -32.024 26.713 1.00 46.99 94 ILE A C 1
ATOM 731 O O . ILE A 1 94 ? 20.272 -32.812 25.944 1.00 47.31 94 ILE A O 1
ATOM 736 N N . GLU A 1 95 ? 19.781 -30.705 26.551 1.00 52.77 95 GLU A N 1
ATOM 737 C CA . GLU A 1 95 ? 20.548 -30.095 25.465 1.00 51.83 95 GLU A CA 1
ATO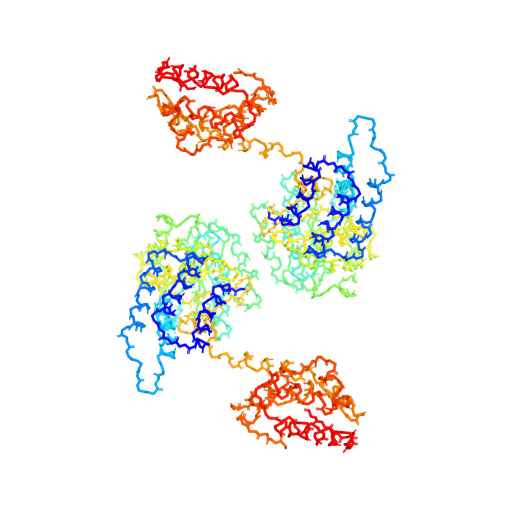M 738 C C . GLU A 1 95 ? 22.031 -29.955 25.785 1.00 49.77 95 GLU A C 1
ATOM 739 O O . GLU A 1 95 ? 22.405 -29.410 26.816 1.00 56.97 95 GLU A O 1
ATOM 745 N N . ILE A 1 96 ? 22.872 -30.469 24.901 1.00 46.74 96 ILE A N 1
ATOM 746 C CA . ILE A 1 96 ? 24.308 -30.247 24.992 1.00 47.96 96 ILE A CA 1
ATOM 747 C C . ILE A 1 96 ? 24.697 -29.225 23.919 1.00 58.70 96 ILE A C 1
ATOM 748 O O . ILE A 1 96 ? 24.874 -29.573 22.760 1.00 61.13 96 ILE A O 1
ATOM 753 N N . LYS A 1 97 ? 24.784 -27.958 24.303 1.00 59.70 97 LYS A N 1
ATOM 754 C CA . LYS A 1 97 ? 25.172 -26.895 23.376 1.00 66.26 97 LYS A CA 1
ATOM 755 C C . LYS A 1 97 ? 26.446 -26.216 23.876 1.00 62.01 97 LYS A C 1
ATOM 756 O O . LYS A 1 97 ? 27.457 -26.202 23.185 1.00 68.21 97 LYS A O 1
ATOM 758 N N . GLU A 1 98 ? 26.399 -25.672 25.087 1.00 63.18 98 GLU A N 1
ATOM 759 C CA . GLU A 1 98 ? 27.545 -24.975 25.663 1.00 72.27 98 GLU A CA 1
ATOM 760 C C . GLU A 1 98 ? 28.795 -25.851 25.555 1.00 67.08 98 GLU A C 1
ATOM 761 O O . GLU A 1 98 ? 28.677 -27.068 25.426 1.00 69.15 98 GLU A O 1
ATOM 767 N N . LYS A 1 99 ? 29.991 -25.260 25.567 1.00 71.67 99 LYS A N 1
ATOM 768 C CA . LYS A 1 99 ? 31.173 -26.099 25.740 1.00 66.08 99 LYS A CA 1
ATOM 769 C C . LYS A 1 99 ? 30.968 -26.689 27.131 1.00 81.92 99 LYS A C 1
ATOM 770 O O . LYS A 1 99 ? 29.814 -26.856 27.519 1.00 78.88 99 LYS A O 1
ATOM 776 N N . PRO A 1 100 ? 32.039 -26.945 27.913 1.00 71.30 100 PRO A N 1
ATOM 777 C CA . PRO A 1 100 ? 31.694 -27.928 28.943 1.00 57.13 100 PRO A CA 1
ATOM 778 C C . PRO A 1 100 ? 30.247 -27.716 29.378 1.00 63.05 100 PRO A C 1
ATOM 779 O O . PRO A 1 100 ? 29.938 -26.698 30.015 1.00 53.28 100 PRO A O 1
ATOM 783 N N . THR A 1 101 ? 29.349 -28.610 28.965 1.00 55.79 101 THR A N 1
ATOM 784 C CA . THR A 1 101 ? 27.985 -28.548 29.475 1.00 48.28 101 THR A CA 1
ATOM 785 C C . THR A 1 101 ? 28.029 -29.178 30.857 1.00 47.20 101 THR A C 1
ATOM 786 O O . THR A 1 101 ? 28.428 -30.350 31.006 1.00 50.78 101 THR A O 1
ATOM 790 N N . ILE A 1 102 ? 27.669 -28.385 31.869 1.00 42.79 102 ILE A N 1
ATOM 791 C CA . ILE A 1 102 ? 27.785 -28.812 33.264 1.00 39.82 102 ILE A CA 1
ATOM 792 C C . ILE A 1 102 ? 26.450 -29.234 33.872 1.00 45.99 102 ILE A C 1
ATOM 793 O O . ILE A 1 102 ? 25.447 -28.493 33.824 1.00 35.87 102 ILE A O 1
ATOM 798 N N . LEU A 1 103 ? 26.447 -30.453 34.420 1.00 43.86 103 LEU A N 1
ATOM 799 C CA . LEU A 1 103 ? 25.241 -31.030 35.013 1.00 39.09 103 LEU A CA 1
ATOM 800 C C . LEU A 1 103 ? 25.491 -31.207 36.492 1.00 42.03 103 LEU A C 1
ATOM 801 O O . LEU A 1 103 ? 26.462 -31.868 36.902 1.00 45.58 103 LEU A O 1
ATOM 806 N N . LEU A 1 104 ? 24.633 -30.598 37.298 1.00 37.54 104 LEU A N 1
ATOM 807 C CA . LEU A 1 104 ? 24.818 -30.634 38.738 1.00 43.19 104 LEU A CA 1
ATOM 808 C C . LEU A 1 104 ? 23.801 -31.595 39.342 1.00 43.98 104 LEU A C 1
ATOM 809 O O . LEU A 1 104 ? 22.593 -31.413 39.173 1.00 42.16 104 LEU A O 1
ATOM 814 N N . MET A 1 105 ? 24.294 -32.631 40.025 1.00 42.65 105 MET A N 1
ATOM 815 C CA . MET A 1 105 ? 23.425 -33.692 40.553 1.00 40.68 105 MET A CA 1
ATOM 816 C C . MET A 1 105 ? 23.219 -33.583 42.058 1.00 42.86 105 MET A C 1
ATOM 817 O O . MET A 1 105 ? 24.176 -33.520 42.819 1.00 45.84 105 MET A O 1
ATOM 822 N N . VAL A 1 106 ? 21.958 -33.571 42.480 1.00 35.96 106 VAL A N 1
ATOM 823 C CA . VAL A 1 106 ? 21.615 -33.453 43.893 1.00 42.50 106 VAL A CA 1
ATOM 824 C C . VAL A 1 106 ? 20.689 -34.605 44.279 1.00 42.99 106 VAL A C 1
ATOM 825 O O . VAL A 1 106 ? 20.035 -35.194 43.417 1.00 44.06 106 VAL A O 1
ATOM 829 N N . GLY A 1 107 ? 20.658 -34.947 45.564 1.00 48.94 107 GLY A N 1
ATOM 830 C CA . GLY A 1 107 ? 19.857 -36.065 46.040 1.00 39.55 107 GLY A CA 1
ATOM 831 C C . GLY A 1 107 ? 20.222 -36.528 47.437 1.00 44.69 107 GLY A C 1
ATOM 832 O O . GLY A 1 107 ? 21.348 -36.357 47.894 1.00 48.13 107 GLY A O 1
ATOM 833 N N . ILE A 1 108 ? 19.273 -37.147 48.120 1.00 44.52 108 ILE A N 1
ATOM 834 C CA . ILE A 1 108 ? 19.539 -37.587 49.482 1.00 47.64 108 ILE A CA 1
ATOM 835 C C . ILE A 1 108 ? 20.167 -38.975 49.497 1.00 49.03 108 ILE A C 1
ATOM 836 O O . ILE A 1 108 ? 20.180 -39.657 48.470 1.00 47.12 108 ILE A O 1
ATOM 841 N N . GLN A 1 109 ? 20.727 -39.365 50.645 1.00 47.89 109 GLN A N 1
ATOM 842 C CA . GLN A 1 109 ? 21.346 -40.685 50.790 1.00 52.60 109 GLN A CA 1
ATOM 843 C C . GLN A 1 109 ? 20.366 -41.790 50.388 1.00 51.71 109 GLN A C 1
ATOM 844 O O . GLN A 1 109 ? 19.192 -41.766 50.765 1.00 47.58 109 GLN A O 1
ATOM 846 N N . GLY A 1 110 ? 20.847 -42.747 49.600 1.00 44.49 110 GLY A N 1
ATOM 847 C CA . GLY A 1 110 ? 19.998 -43.831 49.120 1.00 54.33 110 GLY A CA 1
ATOM 848 C C . GLY A 1 110 ? 18.965 -43.454 48.063 1.00 52.55 110 GLY A C 1
ATOM 849 O O . GLY A 1 110 ? 17.955 -44.130 47.882 1.00 56.87 110 GLY A O 1
ATOM 850 N N . SER A 1 111 ? 19.208 -42.363 47.358 1.00 38.41 111 SER A N 1
ATOM 851 C CA . SER A 1 111 ? 18.362 -42.032 46.233 1.00 42.97 111 SER A CA 1
ATOM 852 C C . SER A 1 111 ? 18.892 -42.772 45.035 1.00 38.49 111 SER A C 1
ATOM 853 O O . SER A 1 111 ? 18.206 -42.902 44.038 1.00 44.21 111 SER A O 1
ATOM 856 N N . GLY A 1 112 ? 20.126 -43.242 45.137 1.00 36.45 112 GLY A N 1
ATOM 857 C CA . GLY A 1 112 ? 20.811 -43.829 44.008 1.00 40.02 112 GLY A CA 1
ATOM 858 C C . GLY A 1 112 ? 21.549 -42.783 43.183 1.00 44.82 112 GLY A C 1
ATOM 859 O O . GLY A 1 112 ? 21.829 -43.017 42.008 1.00 43.71 112 GLY A O 1
ATOM 860 N N . LYS A 1 113 ? 21.867 -41.638 43.789 1.00 40.69 113 LYS A N 1
ATOM 861 C CA . LYS A 1 113 ? 22.572 -40.542 43.106 1.00 35.00 113 LYS A CA 1
ATOM 862 C C . LYS A 1 113 ? 23.980 -40.914 42.615 1.00 43.17 113 LYS A C 1
ATOM 863 O O . LYS A 1 113 ? 24.294 -40.755 41.429 1.00 36.67 113 LYS A O 1
ATOM 869 N N . THR A 1 114 ? 24.842 -41.385 43.518 1.00 33.23 114 THR A N 1
ATOM 870 C CA . THR A 1 114 ? 26.184 -41.781 43.103 1.00 37.35 114 THR A CA 1
ATOM 871 C C . THR A 1 114 ? 26.105 -42.647 41.832 1.00 48.68 114 THR A C 1
ATOM 872 O O . THR A 1 114 ? 26.718 -42.320 40.796 1.00 42.37 114 THR A O 1
ATOM 876 N N . THR A 1 115 ? 25.338 -43.741 41.913 1.00 36.97 115 THR A N 1
ATOM 877 C CA . THR A 1 115 ? 25.182 -44.661 40.785 1.00 37.57 115 THR A CA 1
ATOM 878 C C . THR A 1 115 ? 24.646 -43.951 39.543 1.00 37.15 115 THR A C 1
ATOM 879 O O . THR A 1 115 ? 25.156 -44.124 38.434 1.00 30.58 115 THR A O 1
ATOM 883 N N . THR A 1 116 ? 23.594 -43.160 39.720 1.00 36.81 116 THR A N 1
ATOM 884 C CA . THR A 1 116 ? 23.071 -42.403 38.601 1.00 38.04 116 THR A CA 1
ATOM 885 C C . THR A 1 116 ? 24.133 -41.476 37.965 1.00 37.30 116 THR A C 1
ATOM 886 O O . THR A 1 116 ? 24.094 -41.217 36.763 1.00 37.88 116 THR A O 1
ATOM 890 N N . VAL A 1 117 ? 25.092 -41.002 38.750 1.00 34.74 117 VAL A N 1
ATOM 891 C CA . VAL A 1 117 ? 26.082 -40.089 38.197 1.00 43.31 117 VAL A CA 1
ATOM 892 C C . VAL A 1 117 ? 26.906 -40.874 37.188 1.00 39.38 117 VAL A C 1
ATOM 893 O O . VAL A 1 117 ? 27.199 -40.374 36.102 1.00 40.54 117 VAL A O 1
ATOM 897 N N . ALA A 1 118 ? 27.243 -42.115 37.534 1.00 33.51 118 ALA A N 1
ATOM 898 C CA . ALA A 1 118 ? 28.019 -43.000 36.649 1.00 34.73 118 ALA A CA 1
ATOM 899 C C . ALA A 1 118 ? 27.241 -43.394 35.410 1.00 36.95 118 ALA A C 1
ATOM 900 O O . ALA A 1 118 ? 27.789 -43.413 34.306 1.00 33.62 118 ALA A O 1
ATOM 902 N N . LYS A 1 119 ? 25.962 -43.716 35.604 1.00 33.36 119 LYS A N 1
ATOM 903 C CA . LYS A 1 119 ? 25.096 -44.102 34.510 1.00 32.16 119 LYS A CA 1
ATOM 904 C C . LYS A 1 119 ? 25.001 -43.012 33.459 1.00 37.28 119 LYS A C 1
ATOM 905 O O . LYS A 1 119 ? 25.101 -43.282 32.249 1.00 32.62 119 LYS A O 1
ATOM 911 N N . LEU A 1 120 ? 24.779 -41.783 33.932 1.00 36.93 120 LEU A N 1
ATOM 912 C CA . LEU A 1 120 ? 24.690 -40.607 33.066 1.00 36.72 120 LEU A CA 1
ATOM 913 C C . LEU A 1 120 ? 26.032 -40.320 32.356 1.00 39.18 120 LEU A C 1
ATOM 914 O O . LEU A 1 120 ? 26.073 -40.059 31.162 1.00 34.88 120 LEU A O 1
ATOM 919 N N . ALA A 1 121 ? 27.138 -40.418 33.073 1.00 34.46 121 ALA A N 1
ATOM 920 C CA . ALA A 1 121 ? 28.441 -40.243 32.438 1.00 35.25 121 ALA A CA 1
ATOM 921 C C . ALA A 1 121 ? 28.640 -41.262 31.325 1.00 42.61 121 ALA A C 1
ATOM 922 O O . ALA A 1 121 ? 29.024 -40.910 30.201 1.00 41.89 121 ALA A O 1
ATOM 924 N N . ARG A 1 122 ? 28.364 -42.524 31.635 1.00 44.12 122 ARG A N 1
ATOM 925 C CA . ARG A 1 122 ? 28.520 -43.601 30.662 1.00 39.09 122 ARG A CA 1
ATOM 926 C C . ARG A 1 122 ? 27.563 -43.445 29.474 1.00 44.93 122 ARG A C 1
ATOM 927 O O . ARG A 1 122 ? 27.942 -43.715 28.335 1.00 50.97 122 ARG A O 1
ATOM 935 N N . TYR A 1 123 ? 26.324 -43.034 29.738 1.00 34.90 123 TYR A N 1
ATOM 936 C CA . TYR A 1 123 ? 25.373 -42.784 28.668 1.00 40.90 123 TYR A CA 1
ATOM 937 C C . TYR A 1 123 ? 25.978 -41.822 27.653 1.00 46.40 123 TYR A C 1
ATOM 938 O O . TYR A 1 123 ? 25.916 -42.061 26.447 1.00 49.72 123 TYR A O 1
ATOM 947 N N . PHE A 1 124 ? 26.558 -40.731 28.140 1.00 41.88 124 PHE A N 1
ATOM 948 C CA . PHE A 1 124 ? 27.130 -39.737 27.245 1.00 49.63 124 PHE A CA 1
ATOM 949 C C . PHE A 1 124 ? 28.420 -40.181 26.557 1.00 47.20 124 PHE A C 1
ATOM 950 O O . PHE A 1 124 ? 28.624 -39.895 25.380 1.00 51.57 124 PHE A O 1
ATOM 958 N N . GLN A 1 125 ? 29.284 -40.865 27.293 1.00 41.21 125 GLN A N 1
ATOM 959 C CA . GLN A 1 125 ? 30.528 -41.378 26.726 1.00 49.76 125 GLN A CA 1
ATOM 960 C C . GLN A 1 125 ? 30.293 -42.395 25.601 1.00 56.64 125 GLN A C 1
ATOM 961 O O . GLN A 1 125 ? 30.883 -42.303 24.531 1.00 63.83 125 GLN A O 1
ATOM 967 N N . LYS A 1 126 ? 29.433 -43.369 25.857 1.00 59.34 126 LYS A N 1
ATOM 968 C CA . LYS A 1 126 ? 28.967 -44.282 24.820 1.00 63.79 126 LYS A CA 1
ATOM 969 C C . LYS A 1 126 ? 28.591 -43.561 23.534 1.00 60.45 126 LYS A C 1
ATOM 970 O O . LYS A 1 126 ? 28.627 -44.158 22.464 1.00 66.63 126 LYS A O 1
ATOM 976 N N . ARG A 1 127 ? 28.196 -42.298 23.634 1.00 53.92 127 ARG A N 1
ATOM 977 C CA . ARG A 1 127 ? 27.688 -41.590 22.462 1.00 58.37 127 ARG A CA 1
ATOM 978 C C . ARG A 1 127 ? 28.706 -40.591 21.925 1.00 62.85 127 ARG A C 1
ATOM 979 O O . ARG A 1 127 ? 28.350 -39.620 21.246 1.00 57.70 127 ARG A O 1
ATOM 987 N N . GLY A 1 128 ? 29.976 -40.842 22.236 1.00 54.95 128 GLY A N 1
ATOM 988 C CA . GLY A 1 128 ? 31.066 -40.075 21.659 1.00 65.38 128 GLY A CA 1
ATOM 989 C C . GLY A 1 128 ? 31.502 -38.809 22.369 1.00 62.56 128 GLY A C 1
ATOM 990 O O . GLY A 1 128 ? 32.277 -38.032 21.824 1.00 67.14 128 GLY A O 1
ATOM 991 N N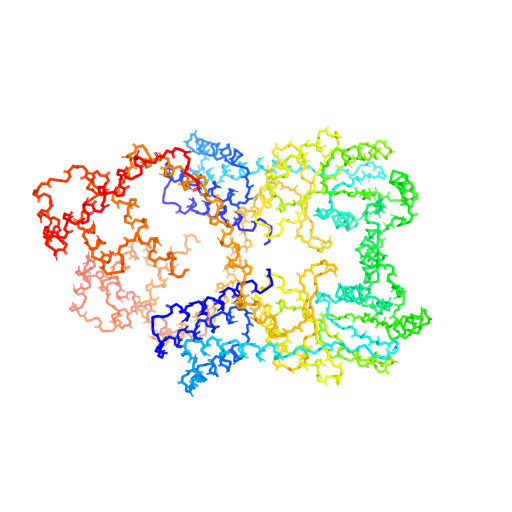 . TYR A 1 129 ? 31.021 -38.595 23.585 1.00 55.46 129 TYR A N 1
ATOM 992 C CA . TYR A 1 129 ? 31.398 -37.411 24.333 1.00 50.59 129 TYR A CA 1
ATOM 993 C C . TYR A 1 129 ? 32.592 -37.687 25.220 1.00 53.51 129 TYR A C 1
ATOM 994 O O . TYR A 1 129 ? 32.811 -38.821 25.660 1.00 53.15 129 TYR A O 1
ATOM 1003 N N . LYS A 1 130 ? 33.383 -36.651 25.468 1.00 49.68 130 LYS A N 1
ATOM 1004 C CA . LYS A 1 130 ? 34.371 -36.732 26.533 1.00 49.55 130 LYS A CA 1
ATOM 1005 C C . LYS A 1 130 ? 33.661 -36.300 27.791 1.00 50.77 130 LYS A C 1
ATOM 1006 O O . LYS A 1 130 ? 33.035 -35.235 27.822 1.00 49.31 130 LYS A O 1
ATOM 1012 N N . VAL A 1 131 ? 33.748 -37.121 28.830 1.00 45.26 131 VAL A N 1
ATOM 1013 C CA . VAL A 1 131 ? 33.058 -36.811 30.070 1.00 39.94 131 VAL A CA 1
ATOM 1014 C C . VAL A 1 131 ? 34.041 -36.787 31.213 1.00 39.20 131 VAL A C 1
ATOM 1015 O O . VAL A 1 131 ? 34.942 -37.624 31.286 1.00 46.66 131 VAL A O 1
ATOM 1019 N N . GLY A 1 132 ? 33.852 -35.824 32.106 1.00 39.70 132 GLY A N 1
ATOM 1020 C CA . GLY A 1 132 ? 34.506 -35.839 33.394 1.00 42.29 132 GLY A CA 1
ATOM 1021 C C . GLY A 1 132 ? 33.466 -35.764 34.496 1.00 45.56 132 GLY A C 1
ATOM 1022 O O . GLY A 1 132 ? 32.473 -35.049 34.372 1.00 48.54 132 GLY A O 1
ATOM 1023 N N . VAL A 1 133 ? 33.667 -36.513 35.569 1.00 42.30 133 VAL A N 1
ATOM 1024 C CA . VAL A 1 133 ? 32.807 -36.363 36.720 1.00 41.54 133 VAL A CA 1
ATOM 1025 C C . VAL A 1 133 ? 33.628 -35.773 37.832 1.00 38.77 133 VAL A C 1
ATOM 1026 O O . VAL A 1 133 ? 34.821 -36.053 37.970 1.00 43.61 133 VAL A O 1
ATOM 1030 N N . VAL A 1 134 ? 32.969 -34.942 38.618 1.00 42.65 134 VAL A N 1
ATOM 1031 C CA . VAL A 1 134 ? 33.577 -34.272 39.744 1.00 43.66 134 VAL A CA 1
ATOM 1032 C C . VAL A 1 134 ? 32.816 -34.737 40.953 1.00 41.76 134 VAL A C 1
ATOM 1033 O O . VAL A 1 134 ? 31.611 -34.523 41.041 1.00 43.45 134 VAL A O 1
ATOM 1037 N N . CYS A 1 135 ? 33.509 -35.363 41.889 1.00 38.84 135 CYS A N 1
ATOM 1038 C CA . CYS A 1 135 ? 32.862 -35.833 43.101 1.00 48.33 135 CYS A CA 1
ATOM 1039 C C . CYS A 1 135 ? 33.059 -34.842 44.251 1.00 47.50 135 CYS A C 1
ATOM 1040 O O . CYS A 1 135 ? 34.109 -34.832 44.892 1.00 39.99 135 CYS A O 1
ATOM 1043 N N . SER A 1 136 ? 32.054 -34.008 44.506 1.00 46.22 136 SER A N 1
ATOM 1044 C CA . SER A 1 136 ? 32.146 -33.063 45.607 1.00 56.00 136 SER A CA 1
ATOM 1045 C C . SER A 1 136 ? 31.304 -33.516 46.794 1.00 53.71 136 SER A C 1
ATOM 1046 O O . SER A 1 136 ? 30.835 -32.702 47.582 1.00 57.53 136 SER A O 1
ATOM 1049 N N . ASP A 1 137 ? 31.117 -34.830 46.904 1.00 57.13 137 ASP A N 1
ATOM 1050 C CA . ASP A 1 137 ? 30.311 -35.438 47.967 1.00 61.13 137 ASP A CA 1
ATOM 1051 C C . ASP A 1 137 ? 31.149 -35.603 49.221 1.00 62.58 137 ASP A C 1
ATOM 1052 O O . ASP A 1 137 ? 31.801 -36.632 49.416 1.00 59.49 137 ASP A O 1
ATOM 1057 N N . THR A 1 138 ? 31.119 -34.573 50.062 1.00 63.78 138 THR A N 1
ATOM 1058 C CA . THR A 1 138 ? 31.881 -34.544 51.303 1.00 64.77 138 THR A CA 1
ATOM 1059 C C . THR A 1 138 ? 31.105 -35.235 52.423 1.00 60.88 138 THR A C 1
ATOM 1060 O O . THR A 1 138 ? 31.642 -35.467 53.500 1.00 62.54 138 THR A O 1
ATOM 1064 N N . TRP A 1 139 ? 29.841 -35.556 52.145 1.00 62.87 139 TRP A N 1
ATOM 1065 C CA . TRP A 1 139 ? 28.916 -36.181 53.106 1.00 74.31 139 TRP A CA 1
ATOM 1066 C C . TRP A 1 139 ? 29.124 -37.704 53.276 1.00 76.66 139 TRP A C 1
ATOM 1067 O O . TRP A 1 139 ? 28.832 -38.269 54.329 1.00 76.89 139 TRP A O 1
ATOM 1078 N N . ARG A 1 140 ? 29.601 -38.359 52.223 1.00 76.71 140 ARG A N 1
ATOM 1079 C CA . ARG A 1 140 ? 30.044 -39.749 52.288 1.00 73.23 140 ARG A CA 1
ATOM 1080 C C . ARG A 1 140 ? 31.154 -39.943 51.260 1.00 77.76 140 ARG A C 1
ATOM 1081 O O . ARG A 1 140 ? 30.914 -40.460 50.168 1.00 74.40 140 ARG A O 1
ATOM 1089 N N . PRO A 1 141 ? 32.377 -39.504 51.611 1.00 82.54 141 PRO A N 1
ATOM 1090 C CA . PRO A 1 141 ? 33.596 -39.498 50.782 1.00 74.73 141 PRO A CA 1
ATOM 1091 C C . PRO A 1 141 ? 33.991 -40.854 50.165 1.00 82.90 141 PRO A C 1
ATOM 1092 O O . PRO A 1 141 ? 34.830 -40.867 49.250 1.00 73.87 141 PRO A O 1
ATOM 1096 N N . GLY A 1 142 ? 33.412 -41.956 50.658 1.00 85.98 142 GLY A N 1
ATOM 1097 C CA . GLY A 1 142 ? 33.500 -43.251 49.994 1.00 60.32 142 GLY A CA 1
ATOM 1098 C C . GLY A 1 142 ? 32.987 -43.184 48.555 1.00 58.60 142 GLY A C 1
ATOM 1099 O O . GLY A 1 142 ? 33.265 -44.066 47.734 1.00 54.57 142 GLY A O 1
ATOM 1100 N N . ALA A 1 143 ? 32.249 -42.117 48.250 1.00 52.80 143 ALA A N 1
ATOM 1101 C CA . ALA A 1 143 ? 31.652 -41.913 46.940 1.00 50.53 143 ALA A CA 1
ATOM 1102 C C . ALA A 1 143 ? 32.705 -41.713 45.869 1.00 51.44 143 ALA A C 1
ATOM 1103 O O . ALA A 1 143 ? 32.502 -42.095 44.715 1.00 47.65 143 ALA A O 1
ATOM 1105 N N . TYR A 1 144 ? 33.822 -41.090 46.231 1.00 51.10 144 TYR A N 1
ATOM 1106 C CA . TYR A 1 144 ? 34.881 -40.915 45.249 1.00 48.66 144 TYR A CA 1
ATOM 1107 C C . TYR A 1 144 ? 35.306 -42.300 44.747 1.00 44.06 144 TYR A C 1
ATOM 1108 O O . TYR A 1 144 ? 35.379 -42.540 43.540 1.00 41.87 144 TYR A O 1
ATOM 1117 N N . HIS A 1 145 ? 35.546 -43.219 45.678 1.00 42.64 145 HIS A N 1
ATOM 1118 C CA . HIS A 1 145 ? 35.965 -44.570 45.306 1.00 50.41 145 HIS A CA 1
ATOM 1119 C C . HIS A 1 145 ? 34.901 -45.389 44.597 1.00 44.68 145 HIS A C 1
ATOM 1120 O O . HIS A 1 145 ? 35.217 -46.100 43.654 1.00 37.86 145 HIS A O 1
ATOM 1127 N N . GLN A 1 146 ? 33.649 -45.274 45.040 1.00 38.46 146 GLN A N 1
ATOM 1128 C CA . GLN A 1 146 ? 32.534 -45.895 44.324 1.00 37.72 146 GLN A CA 1
ATOM 1129 C C . GLN A 1 146 ? 32.441 -45.467 42.855 1.00 42.58 146 GLN A C 1
ATOM 1130 O O . GLN A 1 146 ? 32.132 -46.271 41.978 1.00 43.73 146 GLN A O 1
ATOM 1136 N N . LEU A 1 147 ? 32.709 -44.192 42.593 1.00 42.89 147 LEU A N 1
ATOM 1137 C CA . LEU A 1 147 ? 32.680 -43.673 41.236 1.00 38.18 147 LEU A CA 1
ATOM 1138 C C . LEU A 1 147 ? 33.864 -44.215 40.457 1.00 39.62 147 LEU A C 1
ATOM 1139 O O . LEU A 1 147 ? 33.719 -44.564 39.295 1.00 38.48 147 LEU A O 1
ATOM 1144 N N . ARG A 1 148 ? 35.032 -44.273 41.095 1.00 39.51 148 ARG A N 1
ATOM 1145 C CA . ARG A 1 148 ? 36.217 -44.887 40.479 1.00 49.13 148 ARG A CA 1
ATOM 1146 C C . ARG A 1 148 ? 35.900 -46.333 40.060 1.00 49.37 148 ARG A C 1
ATOM 1147 O O . ARG A 1 148 ? 36.173 -46.746 38.923 1.00 49.56 148 ARG A O 1
ATOM 1155 N N . GLN A 1 149 ? 35.334 -47.090 40.999 1.00 43.70 149 GLN A N 1
ATOM 1156 C CA . GLN A 1 149 ? 34.841 -48.450 40.761 1.00 51.26 149 GLN A CA 1
ATOM 1157 C C . GLN A 1 149 ? 33.917 -48.547 39.532 1.00 49.49 149 GLN A C 1
ATOM 1158 O O . GLN A 1 149 ? 34.091 -49.414 38.683 1.00 44.68 149 GLN A O 1
ATOM 1164 N N . LEU A 1 150 ? 32.940 -47.654 39.431 1.00 40.19 150 LEU A N 1
ATOM 1165 C CA . LEU A 1 150 ? 31.996 -47.730 38.321 1.00 49.81 150 LEU A CA 1
ATOM 1166 C C . LEU A 1 150 ? 32.570 -47.246 36.988 1.00 46.79 150 LEU A C 1
ATOM 1167 O O . LEU A 1 150 ? 32.107 -47.644 35.916 1.00 49.90 150 LEU A O 1
ATOM 1172 N N . LEU A 1 151 ? 33.572 -46.379 37.052 1.00 47.50 151 LEU A N 1
ATOM 1173 C CA . LEU A 1 151 ? 33.896 -45.561 35.896 1.00 50.42 151 LEU A CA 1
ATOM 1174 C C . LEU A 1 151 ? 35.284 -45.781 35.294 1.00 47.81 151 LEU A C 1
ATOM 1175 O O . LEU A 1 151 ? 35.501 -45.466 34.132 1.00 46.32 151 LEU A O 1
ATOM 1180 N N . ASP A 1 152 ? 36.212 -46.331 36.073 1.00 45.33 152 ASP A N 1
ATOM 1181 C CA . ASP A 1 152 ? 37.581 -46.556 35.566 1.00 54.46 152 ASP A CA 1
ATOM 1182 C C . ASP A 1 152 ? 37.611 -47.391 34.279 1.00 56.86 152 ASP A C 1
ATOM 1183 O O . ASP A 1 152 ? 38.395 -47.088 33.370 1.00 58.78 152 ASP A O 1
ATOM 1188 N N . ARG A 1 153 ? 36.767 -48.427 34.206 1.00 49.31 153 ARG A N 1
ATOM 1189 C CA . ARG A 1 153 ? 36.745 -49.323 33.051 1.00 52.20 153 ARG A CA 1
ATOM 1190 C C . ARG A 1 153 ? 36.537 -48.518 31.791 1.00 54.94 153 ARG A C 1
ATOM 1191 O O . ARG A 1 153 ? 36.930 -48.939 30.715 1.00 59.84 153 ARG A O 1
ATOM 1199 N N . TYR A 1 154 ? 35.889 -47.369 31.915 1.00 51.73 154 TYR A N 1
ATOM 1200 C CA . TYR A 1 154 ? 35.538 -46.607 30.727 1.00 57.27 154 TYR A CA 1
ATOM 1201 C C . TYR A 1 154 ? 36.510 -45.464 30.522 1.00 48.18 154 TYR A C 1
ATOM 1202 O O . TYR A 1 154 ? 36.404 -44.714 29.559 1.00 43.20 154 TYR A O 1
ATOM 1211 N N . HIS A 1 155 ? 37.486 -45.362 31.419 1.00 49.76 155 HIS A N 1
ATOM 1212 C CA . HIS A 1 155 ? 38.483 -44.291 31.357 1.00 60.19 155 HIS A CA 1
ATOM 1213 C C . HIS A 1 155 ? 37.853 -42.904 31.485 1.00 56.30 155 HIS A C 1
ATOM 1214 O O . HIS A 1 155 ? 38.459 -41.900 31.131 1.00 56.61 155 HIS A O 1
ATOM 1221 N N . ILE A 1 156 ? 36.629 -42.866 31.992 1.00 48.21 156 ILE A N 1
ATOM 1222 C CA . ILE A 1 156 ? 35.989 -41.624 32.328 1.00 49.00 156 ILE A CA 1
ATOM 1223 C C . ILE A 1 156 ? 36.627 -41.089 33.592 1.00 52.07 156 ILE A C 1
ATOM 1224 O O . ILE A 1 156 ? 36.582 -41.738 34.637 1.00 55.15 156 ILE A O 1
ATOM 1229 N N . GLU A 1 157 ? 37.227 -39.906 33.481 1.00 51.79 157 GLU A N 1
ATOM 1230 C CA . GLU A 1 157 ? 37.864 -39.266 34.620 1.00 50.98 157 GLU A CA 1
ATOM 1231 C C . GLU A 1 157 ? 36.913 -38.953 35.766 1.00 49.32 157 GLU A C 1
ATOM 1232 O O . GLU A 1 157 ? 35.819 -38.431 35.570 1.00 50.30 157 GLU A O 1
ATOM 1238 N N . VAL A 1 158 ? 37.373 -39.265 36.969 1.00 43.65 158 VAL A N 1
ATOM 1239 C CA . VAL A 1 158 ? 36.666 -38.937 38.190 1.00 45.20 158 VAL A CA 1
ATOM 1240 C C . VAL A 1 158 ? 37.570 -38.057 39.055 1.00 55.38 158 VAL A C 1
ATOM 1241 O O . VAL A 1 158 ? 38.509 -38.567 39.678 1.00 55.81 158 VAL A O 1
ATOM 1245 N N . PHE A 1 159 ? 37.288 -36.749 39.098 1.00 55.63 159 PHE A N 1
ATOM 1246 C CA . PHE A 1 159 ? 37.999 -35.822 39.990 1.00 51.99 159 PHE A CA 1
ATOM 1247 C C . PHE A 1 159 ? 37.432 -35.914 41.387 1.00 48.15 159 PHE A C 1
ATOM 1248 O O . PHE A 1 159 ? 36.226 -35.875 41.568 1.00 56.14 159 PHE A O 1
ATOM 1256 N N . GLY A 1 160 ? 38.289 -36.017 42.388 1.00 49.91 160 GLY A N 1
ATOM 1257 C CA . GLY A 1 160 ? 37.789 -36.029 43.747 1.00 46.43 160 GLY A CA 1
ATOM 1258 C C . GLY A 1 160 ? 38.874 -35.693 44.734 1.00 67.30 160 GLY A C 1
ATOM 1259 O O . GLY A 1 160 ? 39.978 -35.284 44.359 1.00 70.13 160 GLY A O 1
ATOM 1260 N N . ASN A 1 161 ? 38.537 -35.843 46.007 1.00 82.67 161 ASN A N 1
ATOM 1261 C CA . ASN A 1 161 ? 39.501 -35.752 47.092 1.00 92.18 161 ASN A CA 1
ATOM 1262 C C . ASN A 1 161 ? 38.842 -36.086 48.409 1.00 90.10 161 ASN A C 1
ATOM 1263 O O . ASN A 1 161 ? 38.456 -35.179 49.152 1.00 84.81 161 ASN A O 1
ATOM 1268 N N . PRO A 1 162 ? 38.711 -37.392 48.704 1.00 87.91 162 PRO A N 1
ATOM 1269 C CA . PRO A 1 162 ? 38.098 -37.836 49.961 1.00 98.94 162 PRO A CA 1
ATOM 1270 C C . PRO A 1 162 ? 38.655 -37.084 51.184 1.00 100.88 162 PRO A C 1
ATOM 1271 O O . PRO A 1 162 ? 38.115 -37.212 52.286 1.00 85.82 162 PRO A O 1
ATOM 1275 N N . GLN A 1 163 ? 39.710 -36.297 50.975 1.00 100.76 163 GLN A N 1
ATOM 1276 C CA . GLN A 1 163 ? 40.324 -35.513 52.043 1.00 102.92 163 GLN A CA 1
ATOM 1277 C C . GLN A 1 163 ? 40.181 -34.009 51.800 1.00 95.04 163 GLN A C 1
ATOM 1278 O O . GLN A 1 163 ? 41.106 -33.227 52.048 1.00 88.32 163 GLN A O 1
ATOM 1280 N N . GLU A 1 164 ? 39.017 -33.619 51.293 1.00 93.61 164 GLU A N 1
ATOM 1281 C CA . GLU A 1 164 ? 38.643 -32.211 51.209 1.00 94.31 164 GLU A CA 1
ATOM 1282 C C . GLU A 1 164 ? 37.288 -32.020 51.877 1.00 89.90 164 GLU A C 1
ATOM 1283 O O . GLU A 1 164 ? 36.397 -32.866 51.741 1.00 88.47 164 GLU A O 1
ATOM 1289 N N . LYS A 1 165 ? 37.125 -30.922 52.605 1.00 82.68 165 LYS A N 1
ATOM 1290 C CA . LYS A 1 165 ? 35.958 -30.798 53.468 1.00 80.87 165 LYS A CA 1
ATOM 1291 C C . LYS A 1 165 ? 35.076 -29.595 53.142 1.00 75.75 165 LYS A C 1
ATOM 1292 O O . LYS A 1 165 ? 33.998 -29.437 53.703 1.00 66.68 165 LYS A O 1
ATOM 1294 N N . ASP A 1 166 ? 35.529 -28.744 52.234 1.00 80.14 166 ASP A N 1
ATOM 1295 C CA . ASP A 1 166 ? 34.690 -27.646 51.776 1.00 74.92 166 ASP A CA 1
ATOM 1296 C C . ASP A 1 166 ? 33.968 -28.094 50.507 1.00 75.39 166 ASP A C 1
ATOM 1297 O O . ASP A 1 166 ? 34.604 -28.388 49.490 1.00 71.32 166 ASP A O 1
ATOM 1302 N N . ALA A 1 167 ? 32.641 -28.168 50.571 1.00 67.51 167 ALA A N 1
ATOM 1303 C CA . ALA A 1 167 ? 31.869 -28.776 49.490 1.00 64.04 167 ALA A CA 1
ATOM 1304 C C . ALA A 1 167 ? 31.898 -27.931 48.228 1.00 65.36 167 ALA A C 1
ATOM 1305 O O . ALA A 1 167 ? 32.182 -28.438 47.141 1.00 58.56 167 ALA A O 1
ATOM 1307 N N . ILE A 1 168 ? 31.597 -26.644 48.378 1.00 69.36 168 ILE A N 1
ATOM 1308 C CA . ILE A 1 168 ? 31.654 -25.698 47.261 1.00 65.18 168 ILE A CA 1
ATOM 1309 C C . ILE A 1 168 ? 33.095 -25.531 46.715 1.00 60.83 168 ILE A C 1
ATOM 1310 O O . ILE A 1 168 ? 33.319 -25.495 45.504 1.00 50.65 168 ILE A O 1
ATOM 1315 N N . LYS A 1 169 ? 34.075 -25.433 47.599 1.00 58.52 169 LYS A N 1
ATOM 1316 C CA . LYS A 1 169 ? 35.443 -25.390 47.128 1.00 56.06 169 LYS A CA 1
ATOM 1317 C C . LYS A 1 169 ? 35.687 -26.578 46.215 1.00 63.35 169 LYS A C 1
ATOM 1318 O O . LYS A 1 169 ? 36.191 -26.423 45.097 1.00 61.25 169 LYS A O 1
ATOM 1324 N N . LEU A 1 170 ? 35.314 -27.763 46.699 1.00 64.34 170 LEU A N 1
ATOM 1325 C CA . LEU A 1 170 ? 35.586 -29.022 46.010 1.00 51.34 170 LEU A CA 1
ATOM 1326 C C . LEU A 1 170 ? 34.977 -29.014 44.620 1.00 48.24 170 LEU A C 1
ATOM 1327 O O . LEU A 1 170 ? 35.623 -29.351 43.632 1.00 47.66 170 LEU A O 1
ATOM 1332 N N . ALA A 1 171 ? 33.717 -28.615 44.557 1.00 39.94 171 ALA A N 1
ATOM 1333 C CA . ALA A 1 171 ? 32.996 -28.599 43.296 1.00 48.46 171 ALA A CA 1
ATOM 1334 C C . ALA A 1 171 ? 33.614 -27.636 42.282 1.00 47.15 171 ALA A C 1
ATOM 1335 O O . ALA A 1 171 ? 33.627 -27.915 41.083 1.00 50.01 171 ALA A O 1
ATOM 1337 N N . LYS A 1 172 ? 34.131 -26.508 42.760 1.00 50.19 172 LYS A N 1
ATOM 1338 C CA . LYS A 1 172 ? 34.792 -25.550 41.871 1.00 52.79 172 LYS A CA 1
ATOM 1339 C C . LYS A 1 172 ? 36.184 -26.014 41.424 1.00 46.81 172 LYS A C 1
ATOM 1340 O O . LYS A 1 172 ? 36.506 -25.948 40.239 1.00 45.62 172 LYS A O 1
ATOM 1342 N N . GLU A 1 173 ? 37.011 -26.478 42.355 1.00 43.91 173 GLU A N 1
ATOM 1343 C CA . GLU A 1 173 ? 38.304 -27.038 41.955 1.00 55.71 173 GLU A CA 1
ATOM 1344 C C . GLU A 1 173 ? 38.113 -28.134 40.900 1.00 60.53 173 GLU A C 1
ATOM 1345 O O . GLU A 1 173 ? 38.867 -28.218 39.926 1.00 59.89 173 GLU A O 1
ATOM 1351 N N . GLY A 1 174 ? 37.113 -28.989 41.116 1.00 56.03 174 GLY A N 1
ATOM 1352 C CA . GLY A 1 174 ? 36.880 -30.113 40.236 1.00 49.05 174 GLY A CA 1
ATOM 1353 C C . GLY A 1 174 ? 36.505 -29.636 38.855 1.00 47.07 174 GLY A C 1
ATOM 1354 O O . GLY A 1 174 ? 37.092 -30.046 37.855 1.00 50.92 174 GLY A O 1
ATOM 1355 N N . VAL A 1 175 ? 35.526 -28.747 38.796 1.00 44.52 175 VAL A N 1
ATOM 1356 C CA . VAL A 1 175 ? 35.038 -28.284 37.511 1.00 50.17 175 VAL A CA 1
ATOM 1357 C C . VAL A 1 175 ? 36.181 -27.643 36.714 1.00 54.02 175 VAL A C 1
ATOM 1358 O O . VAL A 1 175 ? 36.338 -27.889 35.519 1.00 50.73 175 VAL A O 1
ATOM 1362 N N . ASP A 1 176 ? 36.995 -26.839 37.386 1.00 50.63 176 ASP A N 1
ATOM 1363 C CA . ASP A 1 176 ? 38.099 -26.156 36.713 1.00 52.88 176 ASP A CA 1
ATOM 1364 C C . ASP A 1 176 ? 39.139 -27.149 36.214 1.00 51.69 176 ASP A C 1
ATOM 1365 O O . ASP A 1 176 ? 39.622 -27.045 35.083 1.00 47.37 176 ASP A O 1
ATOM 1370 N N . TYR A 1 177 ? 39.455 -28.131 37.050 1.00 51.21 177 TYR A N 1
ATOM 1371 C CA . TYR A 1 177 ? 40.367 -29.194 36.654 1.00 55.43 177 TYR A CA 1
ATOM 1372 C C . TYR A 1 177 ? 39.865 -30.002 35.458 1.00 54.97 177 TYR A C 1
ATOM 1373 O O . TYR A 1 177 ? 40.526 -30.036 34.426 1.00 59.59 177 TYR A O 1
ATOM 1382 N N . PHE A 1 178 ? 38.712 -30.658 35.591 1.00 53.91 178 PHE A N 1
ATOM 1383 C CA . PHE A 1 178 ? 38.198 -31.460 34.487 1.00 58.26 178 PHE A CA 1
ATOM 1384 C C . PHE A 1 178 ? 37.982 -30.561 33.249 1.00 59.49 178 PHE A C 1
ATOM 1385 O O . PHE A 1 178 ? 38.131 -31.017 32.112 1.00 60.61 178 PHE A O 1
ATOM 1387 N N . LYS A 1 179 ? 37.662 -29.284 33.464 1.00 60.01 179 LYS A N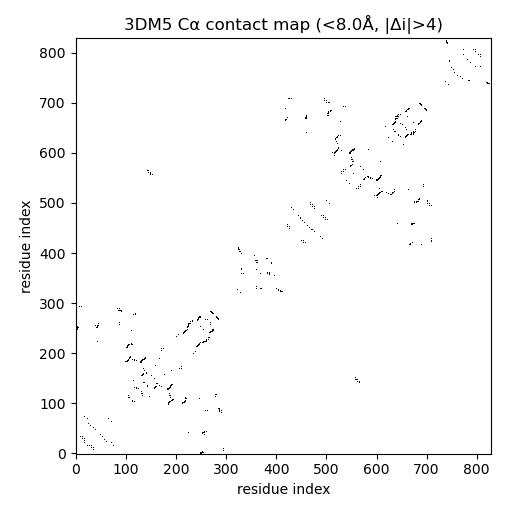 1
ATOM 1388 C CA . LYS A 1 179 ? 37.493 -28.337 32.353 1.00 57.66 179 LYS A CA 1
ATOM 1389 C C . LYS A 1 179 ? 38.812 -28.099 31.598 1.00 59.26 179 LYS A C 1
ATOM 1390 O O . LYS A 1 179 ? 38.831 -27.933 30.378 1.00 56.88 179 LYS A O 1
ATOM 1396 N N . SER A 1 180 ? 39.914 -28.098 32.335 1.00 53.97 180 SER A N 1
ATOM 1397 C CA . SER A 1 180 ? 41.228 -27.943 31.737 1.00 55.34 180 SER A CA 1
ATOM 1398 C C . SER A 1 180 ? 41.560 -29.123 30.840 1.00 63.64 180 SER A C 1
ATOM 1399 O O . SER A 1 180 ? 42.263 -28.972 29.841 1.00 69.66 180 SER A O 1
ATOM 1402 N N . LYS A 1 181 ? 41.073 -30.302 31.218 1.00 57.41 181 LYS A N 1
ATOM 1403 C CA . LYS A 1 181 ? 41.440 -31.546 30.537 1.00 55.49 181 LYS A CA 1
ATOM 1404 C C . LYS A 1 181 ? 40.777 -31.723 29.177 1.00 55.92 181 LYS A C 1
ATOM 1405 O O . LYS A 1 181 ? 41.150 -32.624 28.427 1.00 60.43 181 LYS A O 1
ATOM 1411 N N . GLY A 1 182 ? 39.798 -30.875 28.865 1.00 44.18 182 GLY A N 1
ATOM 1412 C CA . GLY A 1 182 ? 39.221 -30.847 27.532 1.00 53.02 182 GLY A CA 1
ATOM 1413 C C . GLY A 1 182 ? 37.846 -31.465 27.332 1.00 61.01 182 GLY A C 1
ATOM 1414 O O . GLY A 1 182 ? 37.433 -31.736 26.198 1.00 64.42 182 GLY A O 1
ATOM 1415 N N . VAL A 1 183 ? 37.113 -31.666 28.419 1.00 48.64 183 VAL A N 1
ATOM 1416 C CA . VAL A 1 183 ? 35.881 -32.432 28.328 1.00 55.07 183 VAL A CA 1
ATOM 1417 C C . VAL A 1 183 ? 34.723 -31.671 27.692 1.00 53.66 183 VAL A C 1
ATOM 1418 O O . VAL A 1 183 ? 34.651 -30.448 27.752 1.00 58.54 183 VAL A O 1
ATOM 1422 N N . ASP A 1 184 ? 33.823 -32.425 27.069 1.00 58.71 184 ASP A N 1
ATOM 1423 C CA . ASP A 1 184 ? 32.571 -31.898 26.550 1.00 53.15 184 ASP A CA 1
ATOM 1424 C C . ASP A 1 184 ? 31.541 -31.794 27.676 1.00 52.64 184 ASP A C 1
ATOM 1425 O O . ASP A 1 184 ? 30.781 -30.835 27.755 1.00 53.00 184 ASP A O 1
ATOM 1430 N N . ILE A 1 185 ? 31.501 -32.803 28.537 1.00 48.24 185 ILE A N 1
ATOM 1431 C CA . ILE A 1 185 ? 30.462 -32.866 29.559 1.00 47.47 185 ILE A CA 1
ATOM 1432 C C . ILE A 1 185 ? 31.069 -33.079 30.935 1.00 42.94 185 ILE A C 1
ATOM 1433 O O . ILE A 1 185 ? 31.922 -33.946 31.118 1.00 42.24 185 ILE A O 1
ATOM 1438 N N . ILE A 1 186 ? 30.647 -32.258 31.890 1.00 41.35 186 ILE A N 1
ATOM 1439 C CA . ILE A 1 186 ? 31.049 -32.447 33.271 1.00 48.31 186 ILE A CA 1
ATOM 1440 C C . ILE A 1 186 ? 29.826 -32.726 34.151 1.00 50.89 186 ILE A C 1
ATOM 1441 O O . ILE A 1 186 ? 28.866 -31.942 34.155 1.00 40.05 186 ILE A O 1
ATOM 1446 N N . ILE A 1 187 ? 29.872 -33.843 34.884 1.00 39.23 187 ILE A N 1
ATOM 1447 C CA . ILE A 1 187 ? 28.815 -34.197 35.818 1.00 41.25 187 ILE A CA 1
ATOM 1448 C C . ILE A 1 187 ? 29.327 -34.050 37.232 1.00 43.91 187 ILE A C 1
ATOM 1449 O O . ILE A 1 187 ? 30.336 -34.644 37.589 1.00 41.04 187 ILE A O 1
ATOM 1454 N N . VAL A 1 188 ? 28.626 -33.239 38.018 1.00 41.31 188 VAL A N 1
ATOM 1455 C CA . VAL A 1 188 ? 29.043 -32.896 39.370 1.00 40.35 188 VAL A CA 1
ATOM 1456 C C . VAL A 1 188 ? 28.131 -33.543 40.403 1.00 46.86 188 VAL A C 1
ATOM 1457 O O . VAL A 1 188 ? 26.920 -33.303 40.428 1.00 42.68 188 VAL A O 1
ATOM 1461 N N . ASP A 1 189 ? 28.744 -34.367 41.241 1.00 35.88 189 ASP A N 1
ATOM 1462 C CA . ASP A 1 189 ? 28.081 -35.186 42.233 1.00 40.58 189 ASP A CA 1
ATOM 1463 C C . ASP A 1 189 ? 28.232 -34.491 43.577 1.00 42.86 189 ASP A C 1
ATOM 1464 O O . ASP A 1 189 ? 29.299 -34.536 44.185 1.00 46.55 189 ASP A O 1
ATOM 1469 N N . THR A 1 190 ? 27.171 -33.840 44.031 1.00 43.19 190 THR A N 1
ATOM 1470 C CA . THR A 1 190 ? 27.220 -33.069 45.258 1.00 47.68 190 THR A CA 1
ATOM 1471 C C . THR A 1 190 ? 26.965 -33.947 46.463 1.00 54.16 190 THR A C 1
ATOM 1472 O O . THR A 1 190 ? 26.682 -35.132 46.328 1.00 58.49 190 THR A O 1
ATOM 1476 N N . ALA A 1 191 ? 27.085 -33.357 47.645 1.00 57.35 191 ALA A N 1
ATOM 1477 C CA . ALA A 1 191 ? 26.905 -34.086 48.884 1.00 55.28 191 ALA A CA 1
ATOM 1478 C C . ALA A 1 191 ? 25.432 -34.365 49.129 1.00 64.61 191 ALA A C 1
ATOM 1479 O O . ALA A 1 191 ? 24.588 -33.480 48.991 1.00 60.07 191 ALA A O 1
ATOM 1481 N N . GLY A 1 192 ? 25.119 -35.600 49.490 1.00 65.89 192 GLY A N 1
ATOM 1482 C CA . GLY A 1 192 ? 23.761 -35.929 49.867 1.00 63.09 192 GLY A CA 1
ATOM 1483 C C . GLY A 1 192 ? 23.493 -35.428 51.272 1.00 73.22 192 GLY A C 1
ATOM 1484 O O . GLY A 1 192 ? 24.369 -34.835 51.900 1.00 85.22 192 GLY A O 1
ATOM 1485 N N . ARG A 1 193 ? 22.278 -35.641 51.760 1.00 61.65 193 ARG A N 1
ATOM 1486 C CA . ARG A 1 193 ? 21.968 -35.429 53.163 1.00 64.86 193 ARG A CA 1
ATOM 1487 C C . ARG A 1 193 ? 20.941 -36.488 53.507 1.00 66.79 193 ARG A C 1
ATOM 1488 O O . ARG A 1 193 ? 20.561 -37.272 52.636 1.00 66.51 193 ARG A O 1
ATOM 1496 N N . HIS A 1 194 ? 20.502 -36.543 54.760 1.00 67.58 194 HIS A N 1
ATOM 1497 C CA . HIS A 1 194 ? 19.541 -37.570 55.147 1.00 68.10 194 HIS A CA 1
ATOM 1498 C C . HIS A 1 194 ? 18.167 -37.371 54.527 1.00 60.62 194 HIS A C 1
ATOM 1499 O O . HIS A 1 194 ? 17.607 -38.289 53.941 1.00 60.61 194 HIS A O 1
ATOM 1506 N N . LYS A 1 195 ? 17.621 -36.174 54.660 1.00 60.23 195 LYS A N 1
ATOM 1507 C CA . LYS A 1 195 ? 16.378 -35.855 53.979 1.00 66.22 195 LYS A CA 1
ATOM 1508 C C . LYS A 1 195 ? 16.544 -34.627 53.107 1.00 63.49 195 LYS A C 1
ATOM 1509 O O . LYS A 1 195 ? 17.611 -33.997 53.086 1.00 57.36 195 LYS A O 1
ATOM 1515 N N . GLU A 1 196 ? 15.492 -34.313 52.360 1.00 60.76 196 GLU A N 1
ATOM 1516 C CA . GLU A 1 196 ? 15.516 -33.139 51.514 1.00 63.90 196 GLU A CA 1
ATOM 1517 C C . GLU A 1 196 ? 15.018 -31.957 52.325 1.00 56.02 196 GLU A C 1
ATOM 1518 O O . GLU A 1 196 ? 13.919 -31.447 52.108 1.00 61.66 196 GLU A O 1
ATOM 1524 N N . ASP A 1 197 ? 15.838 -31.525 53.271 1.00 53.54 197 ASP A N 1
ATOM 1525 C CA . ASP A 1 197 ? 15.449 -30.444 54.165 1.00 67.73 197 ASP A CA 1
ATOM 1526 C C . ASP A 1 197 ? 15.935 -29.090 53.649 1.00 67.99 197 ASP A C 1
ATOM 1527 O O . ASP A 1 197 ? 16.570 -29.014 52.600 1.00 60.49 197 ASP A O 1
ATOM 1532 N N . LYS A 1 198 ? 15.628 -28.021 54.373 1.00 64.75 198 LYS A N 1
ATOM 1533 C CA . LYS A 1 198 ? 16.061 -26.699 53.948 1.00 70.72 198 LYS A CA 1
ATOM 1534 C C . LYS A 1 198 ? 17.579 -26.638 53.748 1.00 69.77 198 LYS A C 1
ATOM 1535 O O . LYS A 1 198 ? 18.054 -26.007 52.807 1.00 68.17 198 LYS A O 1
ATOM 1541 N N . ALA A 1 199 ? 18.341 -27.305 54.613 1.00 62.69 199 ALA A N 1
ATOM 1542 C CA . ALA A 1 199 ? 19.794 -27.336 54.439 1.00 62.61 199 ALA A CA 1
ATOM 1543 C C . ALA A 1 199 ? 20.162 -27.765 53.033 1.00 65.14 199 ALA A C 1
ATOM 1544 O O . ALA A 1 199 ? 20.957 -27.108 52.369 1.00 63.94 199 ALA A O 1
ATOM 1546 N N . LEU A 1 200 ? 19.583 -28.873 52.587 1.00 58.05 200 LEU A N 1
ATOM 1547 C CA . LEU A 1 200 ? 19.922 -29.442 51.288 1.00 57.82 200 LEU A CA 1
ATOM 1548 C C . LEU A 1 200 ? 19.610 -28.513 50.113 1.00 49.86 200 LEU A C 1
ATOM 1549 O O . LEU A 1 200 ? 20.415 -28.391 49.193 1.00 49.24 200 LEU A O 1
ATOM 1554 N N . ILE A 1 201 ? 18.446 -27.872 50.131 1.00 55.06 201 ILE A N 1
ATOM 1555 C CA . ILE A 1 201 ? 18.065 -27.020 49.014 1.00 61.96 201 ILE A CA 1
ATOM 1556 C C . ILE A 1 201 ? 18.928 -25.774 49.032 1.00 57.44 201 ILE A C 1
ATOM 1557 O O . ILE A 1 201 ? 19.355 -25.310 47.980 1.00 50.24 201 ILE A O 1
ATOM 1562 N N . GLU A 1 202 ? 19.227 -25.273 50.229 1.00 54.22 202 GLU A N 1
ATOM 1563 C CA . GLU A 1 202 ? 20.103 -24.111 50.387 1.00 57.56 202 GLU A CA 1
ATOM 1564 C C . GLU A 1 202 ? 21.516 -24.406 49.861 1.00 60.17 202 GLU A C 1
ATOM 1565 O O . GLU A 1 202 ? 22.098 -23.614 49.118 1.00 58.57 202 GLU A O 1
ATOM 1571 N N . GLU A 1 203 ? 22.053 -25.562 50.221 1.00 51.37 203 GLU A N 1
ATOM 1572 C CA . GLU A 1 203 ? 23.352 -25.970 49.722 1.00 43.54 203 GLU A CA 1
ATOM 1573 C C . GLU A 1 203 ? 23.361 -26.134 48.205 1.00 51.65 203 GLU A C 1
ATOM 1574 O O . GLU A 1 203 ? 24.401 -25.947 47.568 1.00 52.14 203 GLU A O 1
ATOM 1576 N N . MET A 1 204 ? 22.222 -26.476 47.607 1.00 42.68 204 MET A N 1
ATOM 1577 C CA . MET A 1 204 ? 22.226 -26.582 46.152 1.00 51.37 204 MET A CA 1
ATOM 1578 C C . MET A 1 204 ? 22.167 -25.202 45.505 1.00 50.91 204 MET A C 1
ATOM 1579 O O . MET A 1 204 ? 22.799 -24.979 44.472 1.00 49.13 204 MET A O 1
ATOM 1584 N N . LYS A 1 205 ? 21.431 -24.276 46.121 1.00 47.17 205 LYS A N 1
ATOM 1585 C CA . LYS A 1 205 ? 21.355 -22.914 45.601 1.00 46.52 205 LYS A CA 1
ATOM 1586 C C . LYS A 1 205 ? 22.750 -22.295 45.610 1.00 48.08 205 LYS A C 1
ATOM 1587 O O . LYS A 1 205 ? 23.180 -21.704 44.617 1.00 41.28 205 LYS A O 1
ATOM 1593 N N . GLN A 1 206 ? 23.479 -22.500 46.705 1.00 46.11 206 GLN A N 1
ATOM 1594 C CA . GLN A 1 206 ? 24.853 -22.024 46.807 1.00 44.70 206 GLN A CA 1
ATOM 1595 C C . GLN A 1 206 ? 25.809 -22.637 45.802 1.00 44.62 206 GLN A C 1
ATOM 1596 O O . GLN A 1 206 ? 26.460 -21.889 45.081 1.00 46.81 206 GLN A O 1
ATOM 1602 N N . ILE A 1 207 ? 25.901 -23.971 45.741 1.00 46.37 207 ILE A N 1
ATOM 1603 C CA . ILE A 1 207 ? 26.750 -24.640 44.736 1.00 44.22 207 ILE A CA 1
ATOM 1604 C C . ILE A 1 207 ? 26.382 -24.277 43.298 1.00 43.74 207 ILE A C 1
ATOM 1605 O O . ILE A 1 207 ? 27.247 -24.161 42.443 1.00 45.38 207 ILE A O 1
ATOM 1610 N N . SER A 1 208 ? 25.094 -24.116 43.028 1.00 40.60 208 SER A N 1
ATOM 1611 C CA . SER A 1 208 ? 24.644 -23.734 41.699 1.00 38.72 208 SER A CA 1
ATOM 1612 C C . SER A 1 208 ? 25.069 -22.296 41.336 1.00 48.57 208 SER A C 1
ATOM 1613 O O . SER A 1 208 ? 25.321 -21.979 40.162 1.00 41.19 208 SER A O 1
ATOM 1616 N N . ASN A 1 209 ? 25.135 -21.424 42.336 1.00 47.55 209 ASN A N 1
ATOM 1617 C CA . ASN A 1 209 ? 25.497 -20.040 42.072 1.00 43.39 209 ASN A CA 1
ATOM 1618 C C . ASN A 1 209 ? 26.987 -19.951 41.763 1.00 47.39 209 ASN A C 1
ATOM 1619 O O . ASN A 1 209 ? 27.436 -19.243 40.864 1.00 49.94 209 ASN A O 1
ATOM 1624 N N . VAL A 1 210 ? 27.754 -20.710 42.513 1.00 37.88 210 VAL A N 1
ATOM 1625 C CA . VAL A 1 210 ? 29.175 -20.772 42.295 1.00 44.85 210 VAL A CA 1
ATOM 1626 C C . VAL A 1 210 ? 29.601 -21.423 40.964 1.00 55.81 210 VAL A C 1
ATOM 1627 O O . VAL A 1 210 ? 30.462 -20.879 40.282 1.00 54.72 210 VAL A O 1
ATOM 1631 N N . ILE A 1 211 ? 29.025 -22.570 40.586 1.00 49.33 211 ILE A N 1
ATOM 1632 C CA . ILE A 1 211 ? 29.523 -23.271 39.389 1.00 43.50 211 ILE A CA 1
ATOM 1633 C C . ILE A 1 211 ? 28.755 -22.964 38.113 1.00 42.02 211 ILE A C 1
ATOM 1634 O O . ILE A 1 211 ? 29.269 -23.180 37.023 1.00 44.96 211 ILE A O 1
ATOM 1639 N N . HIS A 1 212 ? 27.529 -22.473 38.249 1.00 42.88 212 HIS A N 1
ATOM 1640 C CA . HIS A 1 212 ? 26.768 -21.989 37.108 1.00 41.40 212 HIS A CA 1
ATOM 1641 C C . HIS A 1 212 ? 26.484 -23.113 36.123 1.00 49.68 212 HIS A C 1
ATOM 1642 O O . HIS A 1 212 ? 26.841 -23.015 34.946 1.00 44.38 212 HIS A O 1
ATOM 1649 N N . PRO A 1 213 ? 25.831 -24.190 36.593 1.00 52.33 213 PRO A N 1
ATOM 1650 C CA . PRO A 1 213 ? 25.672 -25.368 35.745 1.00 45.45 213 PRO A CA 1
ATOM 1651 C C . PRO A 1 213 ? 24.690 -25.069 34.639 1.00 44.27 213 PRO A C 1
ATOM 1652 O O . PRO A 1 213 ? 23.854 -24.162 34.762 1.00 42.24 213 PRO A O 1
ATOM 1656 N N . HIS A 1 214 ? 24.778 -25.832 33.562 1.00 39.81 214 HIS A N 1
ATOM 1657 C CA . HIS A 1 214 ? 23.725 -25.799 32.559 1.00 44.23 214 HIS A CA 1
ATOM 1658 C C . HIS A 1 214 ? 22.399 -26.333 33.106 1.00 45.74 214 HIS A C 1
ATOM 1659 O O . HIS A 1 214 ? 21.335 -25.901 32.687 1.00 43.51 214 HIS A O 1
ATOM 1666 N N . GLU A 1 215 ? 22.471 -27.275 34.040 1.00 43.81 215 GLU A N 1
ATOM 1667 C CA . GLU A 1 215 ? 21.273 -27.932 34.535 1.00 45.18 215 GLU A CA 1
ATOM 1668 C C . GLU A 1 215 ? 21.468 -28.501 35.934 1.00 44.49 215 GLU A C 1
ATOM 1669 O O . GLU A 1 215 ? 22.557 -28.946 36.292 1.00 43.04 215 GLU A O 1
ATOM 1675 N N . VAL A 1 216 ? 20.406 -28.478 36.728 1.00 40.57 216 VAL A N 1
ATOM 1676 C CA . VAL A 1 216 ? 20.468 -29.088 38.038 1.00 40.94 216 VAL A CA 1
ATOM 1677 C C . VAL A 1 216 ? 19.512 -30.275 38.044 1.00 42.89 216 VAL A C 1
ATOM 1678 O O . VAL A 1 216 ? 18.348 -30.132 37.693 1.00 38.46 216 VAL A O 1
ATOM 1682 N N . ILE A 1 217 ? 20.024 -31.453 38.393 1.00 41.23 217 ILE A N 1
ATOM 1683 C CA . ILE A 1 217 ? 19.249 -32.689 38.279 1.00 42.59 217 ILE A CA 1
ATOM 1684 C C . ILE A 1 217 ? 19.094 -33.330 39.636 1.00 36.84 217 ILE A C 1
ATOM 1685 O O . ILE A 1 217 ? 20.077 -33.717 40.270 1.00 33.12 217 ILE A O 1
ATOM 1690 N N . LEU A 1 218 ? 17.846 -33.404 40.088 1.00 33.57 218 LEU A N 1
ATOM 1691 C CA . LEU A 1 218 ? 17.499 -34.039 41.351 1.00 34.94 218 LEU A CA 1
ATOM 1692 C C . LEU A 1 218 ? 17.192 -35.516 41.090 1.00 38.81 218 LEU A C 1
ATOM 1693 O O . LEU A 1 218 ? 16.423 -35.861 40.186 1.00 34.53 218 LEU A O 1
ATOM 1698 N N . VAL A 1 219 ? 17.828 -36.377 41.868 1.00 39.05 219 VAL A N 1
ATOM 1699 C CA . VAL A 1 219 ? 17.687 -37.822 41.737 1.00 37.12 219 VAL A CA 1
ATOM 1700 C C . VAL A 1 219 ? 16.734 -38.319 42.819 1.00 35.67 219 VAL A C 1
ATOM 1701 O O . VAL A 1 219 ? 17.010 -38.197 43.996 1.00 37.51 219 VAL A O 1
ATOM 1705 N N . ILE A 1 220 ? 15.576 -38.819 42.409 1.00 40.21 220 ILE A N 1
ATOM 1706 C CA . ILE A 1 220 ? 14.556 -39.281 43.347 1.00 40.63 220 ILE A CA 1
ATOM 1707 C C . ILE A 1 220 ? 14.412 -40.796 43.294 1.00 41.48 220 ILE A C 1
ATOM 1708 O O . ILE A 1 220 ? 14.288 -41.388 42.216 1.00 37.24 220 ILE A O 1
ATOM 1713 N N . ASP A 1 221 ? 14.416 -41.406 44.472 1.00 44.87 221 ASP A N 1
ATOM 1714 C CA . ASP A 1 221 ? 14.178 -42.834 44.637 1.00 37.88 221 ASP A CA 1
ATOM 1715 C C . ASP A 1 221 ? 12.696 -43.116 44.409 1.00 40.58 221 ASP A C 1
ATOM 1716 O O . ASP A 1 221 ? 11.838 -42.676 45.167 1.00 35.39 221 ASP A O 1
ATOM 1721 N N . GLY A 1 222 ? 12.399 -43.844 43.341 1.00 40.96 222 GLY A N 1
ATOM 1722 C CA . GLY A 1 222 ? 11.023 -44.052 42.939 1.00 45.16 222 GLY A CA 1
ATOM 1723 C C . GLY A 1 222 ? 10.246 -45.029 43.805 1.00 43.31 222 GLY A C 1
ATOM 1724 O O . GLY A 1 222 ? 9.062 -45.207 43.614 1.00 37.05 222 GLY A O 1
ATOM 1725 N N . THR A 1 223 ? 10.902 -45.664 44.761 1.00 38.30 223 THR A N 1
ATOM 1726 C CA . THR A 1 223 ? 10.195 -46.587 45.628 1.00 43.23 223 THR A CA 1
ATOM 1727 C C . THR A 1 223 ? 9.460 -45.836 46.713 1.00 41.21 223 THR A C 1
ATOM 1728 O O . THR A 1 223 ? 8.745 -46.444 47.507 1.00 48.90 223 THR A O 1
ATOM 1732 N N . ILE A 1 224 ? 9.638 -44.516 46.750 1.00 37.02 224 ILE A N 1
ATOM 1733 C CA . ILE A 1 224 ? 8.871 -43.674 47.673 1.00 34.30 224 ILE A CA 1
ATOM 1734 C C . ILE A 1 224 ? 7.461 -43.364 47.166 1.00 38.47 224 ILE A C 1
ATOM 1735 O O . ILE A 1 224 ? 6.650 -42.780 47.881 1.00 39.94 224 ILE A O 1
ATOM 1740 N N . GLY A 1 225 ? 7.153 -43.775 45.941 1.00 36.09 225 GLY A N 1
ATOM 1741 C CA . GLY A 1 225 ? 5.816 -43.560 45.417 1.00 35.46 225 GLY A CA 1
ATOM 1742 C C . GLY A 1 225 ? 5.424 -42.094 45.381 1.00 44.32 225 GLY A C 1
ATOM 1743 O O . GLY A 1 225 ? 6.198 -41.233 44.955 1.00 37.35 225 GLY A O 1
ATOM 1744 N N . GLN A 1 226 ? 4.214 -41.803 45.838 1.00 42.09 226 GLN A N 1
ATOM 1745 C CA . GLN A 1 226 ? 3.633 -40.480 45.646 1.00 36.16 226 GLN A CA 1
ATOM 1746 C C . GLN A 1 226 ? 4.279 -39.419 46.516 1.00 39.96 226 GLN A C 1
ATOM 1747 O O . GLN A 1 226 ? 3.981 -38.248 46.350 1.00 39.99 226 GLN A O 1
ATOM 1753 N N . GLN A 1 227 ? 5.147 -39.829 47.445 1.00 42.42 227 GLN A N 1
ATOM 1754 C CA . GLN A 1 227 ? 5.888 -38.885 48.286 1.00 45.22 227 GLN A CA 1
ATOM 1755 C C . GLN A 1 227 ? 6.913 -38.085 47.494 1.00 48.88 227 GLN A C 1
ATOM 1756 O O . GLN A 1 227 ? 7.500 -37.143 48.027 1.00 47.78 227 GLN A O 1
ATOM 1762 N N . ALA A 1 228 ? 7.130 -38.466 46.235 1.00 43.03 228 ALA A N 1
ATOM 1763 C CA . ALA A 1 228 ? 8.055 -37.742 45.375 1.00 41.43 228 ALA A CA 1
ATOM 1764 C C . ALA A 1 228 ? 7.530 -36.359 45.036 1.00 43.69 228 ALA A C 1
ATOM 1765 O O . ALA A 1 228 ? 8.302 -35.470 44.683 1.00 40.78 228 ALA A O 1
ATOM 1767 N N . TYR A 1 229 ? 6.218 -36.187 45.115 1.00 40.80 229 TYR A N 1
ATOM 1768 C CA . TYR A 1 229 ? 5.605 -34.924 44.750 1.00 45.29 229 TYR A CA 1
ATOM 1769 C C . TYR A 1 229 ? 6.254 -33.730 45.458 1.00 46.42 229 TYR A C 1
ATOM 1770 O O . TYR A 1 229 ? 6.775 -32.822 44.815 1.00 52.77 229 TYR A O 1
ATOM 1779 N N . ASN A 1 230 ? 6.212 -33.742 46.784 1.00 45.80 230 ASN A N 1
ATOM 1780 C CA . ASN A 1 230 ? 6.721 -32.632 47.580 1.00 51.71 230 ASN A CA 1
ATOM 1781 C C . ASN A 1 230 ? 8.217 -32.403 47.439 1.00 45.50 230 ASN A C 1
ATOM 1782 O O . ASN A 1 230 ? 8.663 -31.259 47.474 1.00 45.75 230 ASN A O 1
ATOM 1787 N N . GLN A 1 231 ? 8.975 -33.483 47.260 1.00 39.98 231 GLN A N 1
ATOM 1788 C CA . GLN A 1 231 ? 10.408 -33.382 47.016 1.00 48.10 231 GLN A CA 1
ATOM 1789 C C . GLN A 1 231 ? 10.673 -32.728 45.674 1.00 47.70 231 GLN A C 1
ATOM 1790 O O . GLN A 1 231 ? 11.514 -31.847 45.589 1.00 48.47 231 GLN A O 1
ATOM 1796 N N . ALA A 1 232 ? 9.953 -33.141 44.633 1.00 45.32 232 ALA A N 1
ATOM 1797 C CA . ALA A 1 232 ? 10.123 -32.555 43.302 1.00 40.57 232 ALA A CA 1
ATOM 1798 C C . ALA A 1 232 ? 9.715 -31.089 43.320 1.00 47.29 232 ALA A C 1
ATOM 1799 O O . ALA A 1 232 ? 10.381 -30.228 42.735 1.00 42.92 232 ALA A O 1
ATOM 1801 N N . LEU A 1 233 ? 8.610 -30.818 44.000 1.00 45.74 233 LEU A N 1
ATOM 1802 C CA . LEU A 1 233 ? 8.042 -29.486 44.038 1.00 47.80 233 LEU A CA 1
ATOM 1803 C C . LEU A 1 233 ? 8.974 -28.495 44.729 1.00 51.83 233 LEU A C 1
ATOM 1804 O O . LEU A 1 233 ? 9.198 -27.396 44.209 1.00 45.72 233 LEU A O 1
ATOM 1809 N N . ALA A 1 234 ? 9.492 -28.865 45.904 1.00 41.69 234 ALA A N 1
ATOM 1810 C CA . ALA A 1 234 ? 10.386 -27.961 46.633 1.00 44.33 234 ALA A CA 1
ATOM 1811 C C . ALA A 1 234 ? 11.606 -27.647 45.776 1.00 50.17 234 ALA A C 1
ATOM 1812 O O . ALA A 1 234 ? 11.992 -26.494 45.626 1.00 59.34 234 ALA A O 1
ATOM 1814 N N . PHE A 1 235 ? 12.202 -28.687 45.208 1.00 45.28 235 PHE A N 1
ATOM 1815 C CA . PHE A 1 235 ? 13.316 -28.542 44.290 1.00 43.38 235 PHE A CA 1
ATOM 1816 C C . PHE A 1 235 ? 12.987 -27.619 43.107 1.00 45.74 235 PHE A C 1
ATOM 1817 O O . PHE A 1 235 ? 13.697 -26.648 42.857 1.00 45.24 235 PHE A O 1
ATOM 1825 N N . LYS A 1 236 ? 11.916 -27.932 42.381 1.00 40.11 236 LYS A N 1
ATOM 1826 C CA . LYS A 1 236 ? 11.537 -27.176 41.192 1.00 44.62 236 LYS A CA 1
ATOM 1827 C C . LYS A 1 236 ? 11.338 -25.691 41.486 1.00 52.99 236 LYS A C 1
ATOM 1828 O O . LYS A 1 236 ? 11.363 -24.856 40.577 1.00 53.04 236 LYS A O 1
ATOM 1834 N N . GLU A 1 237 ? 11.128 -25.374 42.758 1.00 49.44 237 GLU A N 1
ATOM 1835 C CA . GLU A 1 237 ? 10.910 -24.003 43.190 1.00 44.68 237 GLU A CA 1
ATOM 1836 C C . GLU A 1 237 ? 12.221 -23.315 43.602 1.00 48.79 237 GLU A C 1
ATOM 1837 O O . GLU A 1 237 ? 12.286 -22.100 43.651 1.00 55.31 237 GLU A O 1
ATOM 1843 N N . ALA A 1 238 ? 13.257 -24.094 43.882 1.00 43.15 238 ALA A N 1
ATOM 1844 C CA . ALA A 1 238 ? 14.568 -23.565 44.264 1.00 47.47 238 ALA A CA 1
ATOM 1845 C C . ALA A 1 238 ? 15.536 -23.426 43.095 1.00 39.03 238 ALA A C 1
ATOM 1846 O O . ALA A 1 238 ? 16.706 -23.143 43.294 1.00 50.46 238 ALA A O 1
ATOM 1848 N N . THR A 1 239 ? 15.049 -23.640 41.882 1.00 38.40 239 THR A N 1
ATOM 1849 C CA . THR A 1 239 ? 15.909 -23.598 40.715 1.00 38.80 239 THR A CA 1
ATOM 1850 C C . THR A 1 239 ? 15.113 -23.464 39.434 1.00 35.53 239 THR A C 1
ATOM 1851 O O . THR A 1 239 ? 14.166 -24.199 39.193 1.00 50.10 239 THR A O 1
ATOM 1855 N N . PRO A 1 240 ? 15.485 -22.493 38.616 1.00 48.97 240 PRO A N 1
ATOM 1856 C CA . PRO A 1 240 ? 14.805 -22.269 37.342 1.00 45.64 240 PRO A CA 1
ATOM 1857 C C . PRO A 1 240 ? 15.322 -23.238 36.293 1.00 40.28 240 PRO A C 1
ATOM 1858 O O . PRO A 1 240 ? 14.765 -23.284 35.195 1.00 45.62 240 PRO A O 1
ATOM 1862 N N . ILE A 1 241 ? 16.364 -24.002 36.615 1.00 38.98 241 ILE A N 1
ATOM 1863 C CA . ILE A 1 241 ? 16.920 -24.946 35.640 1.00 46.56 241 ILE A CA 1
ATOM 1864 C C . ILE A 1 241 ? 16.951 -26.406 36.133 1.00 47.53 241 ILE A C 1
ATOM 1865 O O . ILE A 1 241 ? 17.968 -27.117 35.958 1.00 41.36 241 ILE A O 1
ATOM 1870 N N . GLY A 1 242 ? 15.851 -26.853 36.737 1.00 36.17 242 GLY A N 1
ATOM 1871 C CA . GLY A 1 242 ? 15.827 -28.165 37.354 1.00 43.47 242 GLY A CA 1
ATOM 1872 C C . GLY A 1 242 ? 15.185 -29.239 36.498 1.00 44.58 242 GLY A C 1
ATOM 1873 O O . GLY A 1 242 ? 14.232 -28.980 35.768 1.00 54.42 242 GLY A O 1
ATOM 1874 N N . SER A 1 243 ? 15.729 -30.448 36.572 1.00 45.84 243 SER A N 1
ATOM 1875 C CA . SER A 1 243 ? 15.070 -31.642 36.026 1.00 42.18 243 SER A CA 1
ATOM 1876 C C . SER A 1 243 ? 15.227 -32.800 36.990 1.00 41.53 243 SER A C 1
ATOM 1877 O O . SER A 1 243 ? 15.879 -32.676 38.029 1.00 41.18 243 SER A O 1
ATOM 1880 N N . ILE A 1 244 ? 14.668 -33.947 36.631 1.00 44.77 244 ILE A N 1
ATOM 1881 C CA . ILE A 1 244 ? 14.577 -35.057 37.573 1.00 41.12 244 ILE A CA 1
ATOM 1882 C C . ILE A 1 244 ? 14.991 -36.359 36.920 1.00 40.85 244 ILE A C 1
ATOM 1883 O O . ILE A 1 244 ? 14.637 -36.626 35.765 1.00 42.18 244 ILE A O 1
ATOM 1888 N N . ILE A 1 245 ? 15.749 -37.165 37.651 1.00 37.92 245 ILE A N 1
ATOM 1889 C CA . ILE A 1 245 ? 15.891 -38.561 37.306 1.00 38.20 245 ILE A CA 1
ATOM 1890 C C . ILE A 1 245 ? 15.255 -39.379 38.417 1.00 43.24 245 ILE A C 1
ATOM 1891 O O . ILE A 1 245 ? 15.501 -39.141 39.600 1.00 38.56 245 ILE A O 1
ATOM 1896 N N . VAL A 1 246 ? 14.410 -40.319 38.030 1.00 37.21 246 VAL A N 1
ATOM 1897 C CA . VAL A 1 246 ? 13.736 -41.183 38.986 1.00 42.85 246 VAL A CA 1
ATOM 1898 C C . VAL A 1 246 ? 14.374 -42.561 38.950 1.00 36.62 246 VAL A C 1
ATOM 1899 O O . VAL A 1 246 ? 14.444 -43.187 37.882 1.00 38.49 246 VAL A O 1
ATOM 1903 N N . THR A 1 247 ? 14.873 -43.029 40.092 1.00 33.59 247 THR A N 1
ATOM 1904 C CA . THR A 1 247 ? 15.614 -44.293 40.110 1.00 36.08 247 THR A CA 1
ATOM 1905 C C . THR A 1 247 ? 14.770 -45.453 40.638 1.00 42.84 247 THR A C 1
ATOM 1906 O O . THR A 1 247 ? 13.681 -45.238 41.180 1.00 35.78 247 THR A O 1
ATOM 1910 N N . LYS A 1 248 ? 15.302 -46.669 40.481 1.00 38.76 248 LYS A N 1
ATOM 1911 C CA . LYS A 1 248 ? 14.751 -47.855 41.108 1.00 40.13 248 LYS A CA 1
ATOM 1912 C C . LYS A 1 248 ? 13.309 -48.096 40.668 1.00 46.22 248 LYS A C 1
ATOM 1913 O O . LYS A 1 248 ? 12.460 -48.454 41.491 1.00 39.84 248 LYS A O 1
ATOM 1919 N N . LEU A 1 249 ? 13.022 -47.874 39.386 1.00 38.65 249 LEU A N 1
ATOM 1920 C CA . LEU A 1 249 ? 11.694 -48.166 38.884 1.00 40.91 249 LEU A CA 1
ATOM 1921 C C . LEU A 1 249 ? 11.522 -49.685 38.677 1.00 54.41 249 LEU A C 1
ATOM 1922 O O . LEU A 1 249 ? 10.403 -50.219 38.664 1.00 54.46 249 LEU A O 1
ATOM 1927 N N . ASP A 1 250 ? 12.650 -50.373 38.547 1.00 45.15 250 ASP A N 1
ATOM 1928 C CA . ASP A 1 250 ? 12.658 -51.802 38.288 1.00 51.36 250 ASP A CA 1
ATOM 1929 C C . ASP A 1 250 ? 12.083 -52.622 39.436 1.00 60.98 250 ASP A C 1
ATOM 1930 O O . ASP A 1 250 ? 12.618 -52.615 40.545 1.00 57.00 250 ASP A O 1
ATOM 1935 N N . GLY A 1 251 ? 10.997 -53.336 39.157 1.00 52.43 251 GLY A N 1
ATOM 1936 C CA . GLY A 1 251 ? 10.387 -54.192 40.148 1.00 49.09 251 GLY A CA 1
ATOM 1937 C C . GLY A 1 251 ? 9.545 -53.461 41.172 1.00 60.45 251 GLY A C 1
ATOM 1938 O O . GLY A 1 251 ? 8.691 -54.064 41.810 1.00 67.81 251 GLY A O 1
ATOM 1939 N N . SER A 1 252 ? 9.764 -52.161 41.337 1.00 66.63 252 SER A N 1
ATOM 1940 C CA . SER A 1 252 ? 9.105 -51.445 42.428 1.00 64.51 252 SER A CA 1
ATOM 1941 C C . SER A 1 252 ? 7.613 -51.359 42.205 1.00 61.93 252 SER A C 1
ATOM 1942 O O . SER A 1 252 ? 7.134 -51.043 41.103 1.00 62.45 252 SER A O 1
ATOM 1945 N N . ALA A 1 253 ? 6.875 -51.632 43.269 1.00 62.82 253 ALA A N 1
ATOM 1946 C CA . ALA A 1 253 ? 5.425 -51.567 43.200 1.00 70.74 253 ALA A CA 1
ATOM 1947 C C . ALA A 1 253 ? 4.928 -50.124 43.098 1.00 68.81 253 ALA A C 1
ATOM 1948 O O . ALA A 1 253 ? 3.785 -49.883 42.715 1.00 63.68 253 ALA A O 1
ATOM 1950 N N . LYS A 1 254 ? 5.804 -49.173 43.418 1.00 60.06 254 LYS A N 1
ATOM 1951 C CA . LYS A 1 254 ? 5.376 -47.801 43.659 1.00 57.69 254 LYS A CA 1
ATOM 1952 C C . LYS A 1 254 ? 5.919 -46.748 42.679 1.00 47.59 254 LYS A C 1
ATOM 1953 O O . LYS A 1 254 ? 5.519 -45.593 42.749 1.00 44.80 254 LYS A O 1
ATOM 1959 N N . GLY A 1 255 ? 6.811 -47.144 41.776 1.00 44.16 255 GLY A N 1
ATOM 1960 C CA . GLY A 1 255 ? 7.360 -46.238 40.785 1.00 40.76 255 GLY A CA 1
ATOM 1961 C C . GLY A 1 255 ? 6.315 -45.472 39.986 1.00 50.72 255 GLY A C 1
ATOM 1962 O O . GLY A 1 255 ? 6.514 -44.304 39.618 1.00 43.79 255 GLY A O 1
ATOM 1963 N N . GLY A 1 256 ? 5.189 -46.117 39.711 1.00 45.51 256 GLY A N 1
ATOM 1964 C CA . GLY A 1 256 ? 4.120 -45.438 39.012 1.00 37.64 256 GLY A CA 1
ATOM 1965 C C . GLY A 1 256 ? 3.693 -44.199 39.769 1.00 40.87 256 GLY A C 1
ATOM 1966 O O . GLY A 1 256 ? 3.534 -43.121 39.191 1.00 35.17 256 GLY A O 1
ATOM 1967 N N . GLY A 1 257 ? 3.513 -44.361 41.077 1.00 40.50 257 GLY A N 1
ATOM 1968 C CA . GLY A 1 257 ? 3.166 -43.258 41.948 1.00 35.14 257 GLY A CA 1
ATOM 1969 C C . GLY A 1 257 ? 4.201 -42.143 41.955 1.00 47.56 257 GLY A C 1
ATOM 1970 O O . GLY A 1 257 ? 3.838 -40.981 42.101 1.00 44.94 257 GLY A O 1
ATOM 1971 N N . ALA A 1 258 ? 5.482 -42.492 41.810 1.00 41.05 258 ALA A N 1
ATOM 1972 C CA . ALA A 1 258 ? 6.560 -41.501 41.750 1.00 36.02 258 ALA A CA 1
ATOM 1973 C C . ALA A 1 258 ? 6.543 -40.701 40.441 1.00 40.99 258 ALA A C 1
ATOM 1974 O O . ALA A 1 258 ? 6.612 -39.476 40.467 1.00 36.28 258 ALA A O 1
ATOM 1976 N N . LEU A 1 259 ? 6.457 -41.396 39.302 1.00 39.18 259 LEU A N 1
ATOM 1977 C CA . LEU A 1 259 ? 6.437 -40.728 38.002 1.00 35.04 259 LEU A CA 1
ATOM 1978 C C . LEU A 1 259 ? 5.248 -39.800 37.904 1.00 40.15 259 LEU A C 1
ATOM 1979 O O . LEU A 1 259 ? 5.401 -38.643 37.536 1.00 38.47 259 LEU A O 1
ATOM 1984 N N . SER A 1 260 ? 4.063 -40.310 38.235 1.00 38.08 260 SER A N 1
ATOM 1985 C CA . SER A 1 260 ? 2.854 -39.511 38.146 1.00 44.09 260 SER A CA 1
ATOM 1986 C C . SER A 1 260 ? 2.946 -38.314 39.098 1.00 46.01 260 SER A C 1
ATOM 1987 O O . SER A 1 260 ? 2.475 -37.208 38.805 1.00 42.72 260 SER A O 1
ATOM 1990 N N . ALA A 1 261 ? 3.588 -38.543 40.232 1.00 41.15 261 ALA A N 1
ATOM 1991 C CA . ALA A 1 261 ? 3.751 -37.507 41.249 1.00 41.76 261 ALA A CA 1
ATOM 1992 C C . ALA A 1 261 ? 4.663 -36.362 40.776 1.00 46.53 261 ALA A C 1
ATOM 1993 O O . ALA A 1 261 ? 4.315 -35.192 40.886 1.00 43.33 261 ALA A O 1
ATOM 1995 N N . VAL A 1 262 ? 5.831 -36.733 40.257 1.00 41.77 262 VAL A N 1
ATOM 1996 C CA . VAL A 1 262 ? 6.791 -35.802 39.700 1.00 34.15 262 VAL A CA 1
ATOM 1997 C C . VAL A 1 262 ? 6.210 -35.086 38.493 1.00 41.85 262 VAL A C 1
ATOM 1998 O O . VAL A 1 262 ? 6.424 -33.892 38.316 1.00 45.98 262 VAL A O 1
ATOM 2002 N N . ALA A 1 263 ? 5.457 -35.796 37.666 1.00 37.37 263 ALA A N 1
ATOM 2003 C CA . ALA A 1 263 ? 4.895 -35.161 36.488 1.00 37.46 263 ALA A CA 1
ATOM 2004 C C . ALA A 1 263 ? 3.787 -34.143 36.855 1.00 46.74 263 ALA A C 1
ATOM 2005 O O . ALA A 1 263 ? 3.503 -33.196 36.110 1.00 44.43 263 ALA A O 1
ATOM 2007 N N . ALA A 1 264 ? 3.164 -34.351 38.009 1.00 46.98 264 ALA A N 1
ATOM 2008 C CA . ALA A 1 264 ? 2.074 -33.503 38.446 1.00 44.05 264 ALA A CA 1
ATOM 2009 C C . ALA A 1 264 ? 2.691 -32.181 38.834 1.00 49.09 264 ALA A C 1
ATOM 2010 O O . ALA A 1 264 ? 2.029 -31.169 39.046 1.00 46.46 264 ALA A O 1
ATOM 2012 N N . THR A 1 265 ? 3.998 -32.208 38.917 1.00 48.93 265 THR A N 1
ATOM 2013 C CA . THR A 1 265 ? 4.719 -31.121 39.504 1.00 43.45 265 THR A CA 1
ATOM 2014 C C . THR A 1 265 ? 5.138 -30.135 38.415 1.00 47.13 265 THR A C 1
ATOM 2015 O O . THR A 1 265 ? 5.394 -28.968 38.696 1.00 47.66 265 THR A O 1
ATOM 2019 N N . GLY A 1 266 ? 5.204 -30.613 37.172 1.00 45.12 266 GLY A N 1
ATOM 2020 C CA . GLY A 1 266 ? 5.716 -29.827 36.064 1.00 44.08 266 GLY A CA 1
ATOM 2021 C C . GLY A 1 266 ? 7.186 -30.086 35.765 1.00 37.85 266 GLY A C 1
ATOM 2022 O O . GLY A 1 266 ? 7.648 -29.951 34.642 1.00 42.16 266 GLY A O 1
ATOM 2023 N N . ALA A 1 267 ? 7.930 -30.477 36.779 1.00 38.88 267 ALA A N 1
ATOM 2024 C CA . ALA A 1 267 ? 9.340 -30.739 36.584 1.00 41.62 267 ALA A CA 1
ATOM 2025 C C . ALA A 1 267 ? 9.539 -31.846 35.554 1.00 48.57 267 ALA A C 1
ATOM 2026 O O . ALA A 1 267 ? 8.819 -32.845 35.547 1.00 47.91 267 ALA A O 1
ATOM 2028 N N . PRO A 1 268 ? 10.524 -31.666 34.677 1.00 51.06 268 PRO A N 1
ATOM 2029 C CA . PRO A 1 268 ? 10.798 -32.598 33.589 1.00 37.50 268 PRO A CA 1
ATOM 2030 C C . PRO A 1 268 ? 11.554 -33.823 34.083 1.00 42.08 268 PRO A C 1
ATOM 2031 O O . PRO A 1 268 ? 12.607 -33.660 34.718 1.00 44.90 268 PRO A O 1
ATOM 2035 N N . ILE A 1 269 ? 11.029 -35.018 33.804 1.00 44.43 269 ILE A N 1
ATOM 2036 C CA . ILE A 1 269 ? 11.752 -36.254 34.055 1.00 33.26 269 ILE A CA 1
ATOM 2037 C C . ILE A 1 269 ? 12.527 -36.554 32.785 1.00 39.50 269 ILE A C 1
ATOM 2038 O O . ILE A 1 269 ? 11.917 -36.716 31.720 1.00 38.52 269 ILE A O 1
ATOM 2043 N N . LYS A 1 270 ? 13.860 -36.632 32.897 1.00 33.28 270 LYS A N 1
ATOM 2044 C CA . LYS A 1 270 ? 14.724 -36.849 31.736 1.00 33.17 270 LYS A CA 1
ATOM 2045 C C . LYS A 1 270 ? 15.219 -38.300 31.594 1.00 42.58 270 LYS A C 1
ATOM 2046 O O . LYS A 1 270 ? 15.372 -38.804 30.492 1.00 46.00 270 LYS A O 1
ATOM 2052 N N . PHE A 1 271 ? 15.473 -38.979 32.704 1.00 43.62 271 PHE A N 1
ATOM 2053 C CA . PHE A 1 271 ? 15.857 -40.387 32.649 1.00 40.78 271 PHE A CA 1
ATOM 2054 C C . PHE A 1 271 ? 15.199 -41.142 33.774 1.00 39.22 271 PHE A C 1
ATOM 2055 O O . PHE A 1 271 ? 14.745 -40.552 34.747 1.00 32.03 271 PHE A O 1
ATOM 2063 N N . ILE A 1 272 ? 15.175 -42.460 33.649 1.00 38.46 272 ILE A N 1
ATOM 2064 C CA . ILE A 1 272 ? 14.768 -43.309 34.749 1.00 31.16 272 ILE A CA 1
ATOM 2065 C C . ILE A 1 272 ? 15.869 -44.305 34.984 1.00 39.26 272 ILE A C 1
ATOM 2066 O O . ILE A 1 272 ? 16.515 -44.747 34.046 1.00 42.22 272 ILE A O 1
ATOM 2071 N N . GLY A 1 273 ? 16.118 -44.620 36.247 1.00 41.60 273 GLY A N 1
ATOM 2072 C CA . GLY A 1 273 ? 17.006 -45.715 36.599 1.00 38.27 273 GLY A CA 1
ATOM 2073 C C . GLY A 1 273 ? 16.259 -47.043 36.686 1.00 39.69 273 GLY A C 1
ATOM 2074 O O . GLY A 1 273 ? 15.122 -47.115 37.150 1.00 43.91 273 GLY A O 1
ATOM 2075 N N . THR A 1 274 ? 16.940 -48.108 36.292 1.00 47.75 274 THR A N 1
ATOM 2076 C CA . THR A 1 274 ? 16.298 -49.346 35.880 1.00 45.41 274 THR A CA 1
ATOM 2077 C C . THR A 1 274 ? 16.963 -50.562 36.517 1.00 45.13 274 THR A C 1
ATOM 2078 O O . THR A 1 274 ? 16.549 -51.701 36.323 1.00 47.01 274 THR A O 1
ATOM 2082 N N . GLY A 1 275 ? 17.998 -50.316 37.300 1.00 46.13 275 GLY A N 1
ATOM 2083 C CA . GLY A 1 275 ? 18.642 -51.391 38.010 1.00 45.53 275 GLY A CA 1
ATOM 2084 C C . GLY A 1 275 ? 19.991 -50.952 38.508 1.00 39.96 275 GLY A C 1
ATOM 2085 O O . GLY A 1 275 ? 20.365 -49.797 38.377 1.00 42.67 275 GLY A O 1
ATOM 2086 N N . GLU A 1 276 ? 20.735 -51.898 39.056 1.00 45.34 276 GLU A N 1
ATOM 2087 C CA . GLU A 1 276 ? 21.971 -51.574 39.752 1.00 47.78 276 GLU A CA 1
ATOM 2088 C C . GLU A 1 276 ? 23.190 -51.367 38.852 1.00 42.93 276 GLU A C 1
ATOM 2089 O O . GLU A 1 276 ? 24.085 -50.614 39.201 1.00 44.97 276 GLU A O 1
ATOM 2095 N N . LYS A 1 277 ? 23.199 -52.015 37.694 1.00 42.43 277 LYS A N 1
ATOM 2096 C CA . LYS A 1 277 ? 24.294 -51.921 36.746 1.00 42.31 277 LYS A CA 1
ATOM 2097 C C . LYS A 1 277 ? 24.363 -50.583 35.959 1.00 48.85 277 LYS A C 1
ATOM 2098 O O . LYS A 1 277 ? 23.360 -49.900 35.787 1.00 45.06 277 LYS A O 1
ATOM 2100 N N . ILE A 1 278 ? 25.571 -50.238 35.502 1.00 50.20 278 ILE A N 1
ATOM 2101 C CA . ILE A 1 278 ? 25.928 -48.941 34.909 1.00 44.05 278 ILE A CA 1
ATOM 2102 C C . ILE A 1 278 ? 25.105 -48.553 33.681 1.00 49.88 278 ILE A C 1
ATOM 2103 O O . ILE A 1 278 ? 24.986 -47.377 33.335 1.00 49.46 278 ILE A O 1
ATOM 2108 N N . ASP A 1 279 ? 24.554 -49.549 33.009 1.00 44.82 279 ASP A N 1
ATOM 2109 C CA . ASP A 1 279 ? 23.787 -49.329 31.793 1.00 47.57 279 ASP A CA 1
ATOM 2110 C C . ASP A 1 279 ? 22.287 -49.256 32.077 1.00 48.27 279 ASP A C 1
ATOM 2111 O O . ASP A 1 279 ? 21.484 -49.004 31.174 1.00 42.45 279 ASP A O 1
ATOM 2116 N N . ASP A 1 280 ? 21.916 -49.446 33.341 1.00 40.91 280 ASP A N 1
ATOM 2117 C CA . ASP A 1 280 ? 20.510 -49.553 33.709 1.00 41.16 280 ASP A CA 1
ATOM 2118 C C . ASP A 1 280 ? 19.850 -48.192 33.851 1.00 41.93 280 ASP A C 1
ATOM 2119 O O . ASP A 1 280 ? 19.297 -47.877 34.903 1.00 43.74 280 ASP A O 1
ATOM 2124 N N . ILE A 1 281 ? 19.912 -47.399 32.782 1.00 39.23 281 ILE A N 1
ATOM 2125 C CA . ILE A 1 281 ? 19.299 -46.075 32.709 1.00 37.08 281 ILE A CA 1
ATOM 2126 C C . ILE A 1 281 ? 18.712 -45.885 31.312 1.00 37.31 281 ILE A C 1
ATOM 2127 O O . ILE A 1 281 ? 19.313 -46.277 30.326 1.00 38.94 281 ILE A O 1
ATOM 2132 N N . GLU A 1 282 ? 17.529 -45.296 31.217 1.00 43.63 282 GLU A N 1
ATOM 2133 C CA . GLU A 1 282 ? 16.951 -45.034 29.911 1.00 44.11 282 GLU A CA 1
ATOM 2134 C C . GLU A 1 282 ? 16.326 -43.627 29.853 1.00 48.41 282 GLU A C 1
ATOM 2135 O O . GLU A 1 282 ? 15.793 -43.138 30.846 1.00 41.02 282 GLU A O 1
ATOM 2141 N N . PRO A 1 283 ? 16.434 -42.949 28.700 1.00 45.19 283 PRO A N 1
ATOM 2142 C CA . PRO A 1 283 ? 15.826 -41.622 28.643 1.00 42.42 283 PRO A CA 1
ATOM 2143 C C . PRO A 1 283 ? 14.321 -41.758 28.754 1.00 42.71 283 PRO A C 1
ATOM 2144 O O . PRO A 1 283 ? 13.768 -42.796 28.389 1.00 49.13 283 PRO A O 1
ATOM 2148 N N . PHE A 1 284 ? 13.671 -40.719 29.267 1.00 40.37 284 PHE A N 1
ATOM 2149 C CA . PHE A 1 284 ? 12.246 -40.771 29.494 1.00 39.10 284 PHE A CA 1
ATOM 2150 C C . PHE A 1 284 ? 11.508 -39.965 28.439 1.00 45.96 284 PHE A C 1
ATOM 2151 O O . PHE A 1 284 ? 11.684 -38.749 28.298 1.00 47.89 284 PHE A O 1
ATOM 2159 N N . ASP A 1 285 ? 10.685 -40.677 27.692 1.00 38.59 285 ASP A N 1
ATOM 2160 C CA . ASP A 1 285 ? 9.944 -40.121 26.584 1.00 44.50 285 ASP A CA 1
ATOM 2161 C C . ASP A 1 285 ? 8.525 -40.644 26.776 1.00 45.08 285 ASP A C 1
ATOM 2162 O O . ASP A 1 285 ? 8.192 -41.751 26.327 1.00 37.86 285 ASP A O 1
ATOM 2167 N N . PRO A 1 286 ? 7.699 -39.855 27.488 1.00 46.48 286 PRO A N 1
ATOM 2168 C CA . PRO A 1 286 ? 6.348 -40.209 27.960 1.00 42.05 286 PRO A CA 1
ATOM 2169 C C . PRO A 1 286 ? 5.518 -41.039 26.978 1.00 37.13 286 PRO A C 1
ATOM 2170 O O . PRO A 1 286 ? 5.054 -42.097 27.373 1.00 42.28 286 PRO A O 1
ATOM 2174 N N . PRO A 1 287 ? 5.340 -40.573 25.730 1.00 45.39 287 PRO A N 1
ATOM 2175 C CA . PRO A 1 287 ? 4.483 -41.317 24.795 1.00 44.82 287 PRO A CA 1
ATOM 2176 C C . PRO A 1 287 ? 5.007 -42.719 24.468 1.00 42.09 287 PRO A C 1
ATOM 2177 O O . PRO A 1 287 ? 4.210 -43.626 24.253 1.00 45.21 287 PRO A O 1
ATOM 2181 N N . ARG A 1 288 ? 6.327 -42.873 24.407 1.00 43.06 288 ARG A N 1
ATOM 2182 C CA . ARG A 1 288 ? 6.969 -44.153 24.133 1.00 41.72 288 ARG A CA 1
ATOM 2183 C C . ARG A 1 288 ? 6.902 -45.057 25.348 1.00 47.56 288 ARG A C 1
ATOM 2184 O O . ARG A 1 288 ? 6.706 -46.265 25.234 1.00 46.39 288 ARG A O 1
ATOM 2192 N N . PHE A 1 289 ? 7.097 -44.462 26.519 1.00 45.43 289 PHE A N 1
ATOM 2193 C CA . PHE A 1 289 ? 7.048 -45.201 27.767 1.00 47.10 289 PHE A CA 1
ATOM 2194 C C . PHE A 1 289 ? 5.625 -45.716 28.012 1.00 46.42 289 PHE A C 1
ATOM 2195 O O . PHE A 1 289 ? 5.421 -46.899 28.255 1.00 39.54 289 PHE A O 1
ATOM 2203 N N . VAL A 1 290 ? 4.642 -44.831 27.922 1.00 39.44 290 VAL A N 1
ATOM 2204 C CA . VAL A 1 290 ? 3.257 -45.222 28.150 1.00 42.14 290 VAL A CA 1
ATOM 2205 C C . VAL A 1 290 ? 2.815 -46.243 27.112 1.00 48.11 290 VAL A C 1
ATOM 2206 O O . VAL A 1 290 ? 1.951 -47.077 27.368 1.00 48.03 290 VAL A O 1
ATOM 2210 N N . SER A 1 291 ? 3.421 -46.181 25.937 1.00 47.49 291 SER A N 1
ATOM 2211 C CA . SER A 1 291 ? 3.147 -47.153 24.894 1.00 42.89 291 SER A CA 1
ATOM 2212 C C . SER A 1 291 ? 3.682 -48.559 25.221 1.00 47.71 291 SER A C 1
ATOM 2213 O O . SER A 1 291 ? 2.979 -49.535 24.987 1.00 46.14 291 SER A O 1
ATOM 2216 N N . ARG A 1 292 ? 4.908 -48.677 25.744 1.00 45.95 292 ARG A N 1
ATOM 2217 C CA . ARG A 1 292 ? 5.397 -49.987 26.223 1.00 48.21 292 ARG A CA 1
ATOM 2218 C C . ARG A 1 292 ? 4.568 -50.446 27.423 1.00 52.25 292 ARG A C 1
ATOM 2219 O O . ARG A 1 292 ? 4.173 -51.608 27.517 1.00 52.69 292 ARG A O 1
ATOM 2227 N N . LEU A 1 293 ? 4.313 -49.518 28.339 1.00 47.43 293 LEU A N 1
ATOM 2228 C CA . LEU A 1 293 ? 3.474 -49.787 29.488 1.00 53.13 293 LEU A CA 1
ATOM 2229 C C . LEU A 1 293 ? 2.197 -50.509 29.055 1.00 58.25 293 LEU A C 1
ATOM 2230 O O . LEU A 1 293 ? 1.952 -51.629 29.502 1.00 59.13 293 LEU A O 1
ATOM 2235 N N . LEU A 1 294 ? 1.412 -49.893 28.166 1.00 51.86 294 LEU A N 1
ATOM 2236 C CA . LEU A 1 294 ? 0.103 -50.441 27.770 1.00 54.76 294 LEU A CA 1
ATOM 2237 C C . LEU A 1 294 ? 0.143 -51.623 26.784 1.00 52.25 294 LEU A C 1
ATOM 2238 O O . LEU A 1 294 ? -0.893 -52.158 26.397 1.00 55.41 294 LEU A O 1
ATOM 2243 N N . GLY A 1 295 ? 1.338 -52.025 26.381 1.00 47.53 295 GLY A N 1
ATOM 2244 C CA . GLY A 1 295 ? 1.486 -53.169 25.505 1.00 56.49 295 GLY A CA 1
ATOM 2245 C C . GLY A 1 295 ? 1.097 -52.905 24.062 1.00 60.33 295 GLY A C 1
ATOM 2246 O O . GLY A 1 295 ? 0.765 -53.836 23.326 1.00 55.44 295 GLY A O 1
ATOM 2247 N N . LEU A 1 296 ? 1.154 -51.636 23.665 1.00 56.07 296 LEU A N 1
ATOM 2248 C CA . LEU A 1 296 ? 0.766 -51.205 22.331 1.00 47.73 296 LEU A CA 1
ATOM 2249 C C . LEU A 1 296 ? 1.838 -51.526 21.319 1.00 55.26 296 LEU A C 1
ATOM 2250 O O . LEU A 1 296 ? 3.024 -51.550 21.650 1.00 54.99 296 LEU A O 1
ATOM 2255 N N . GLY A 1 297 ? 1.407 -51.776 20.084 1.00 54.37 297 GLY A N 1
ATOM 2256 C CA . GLY A 1 297 ? 2.314 -51.966 18.968 1.00 45.56 297 GLY A CA 1
ATOM 2257 C C . GLY A 1 297 ? 3.192 -53.190 19.096 1.00 56.34 297 GLY A C 1
ATOM 2258 O O . GLY A 1 297 ? 4.303 -53.233 18.556 1.00 62.96 297 GLY A O 1
ATOM 2259 N N . ASP A 1 298 ? 2.678 -54.198 19.792 1.00 59.04 298 ASP A N 1
ATOM 2260 C CA . ASP A 1 298 ? 3.476 -55.362 20.139 1.00 58.88 29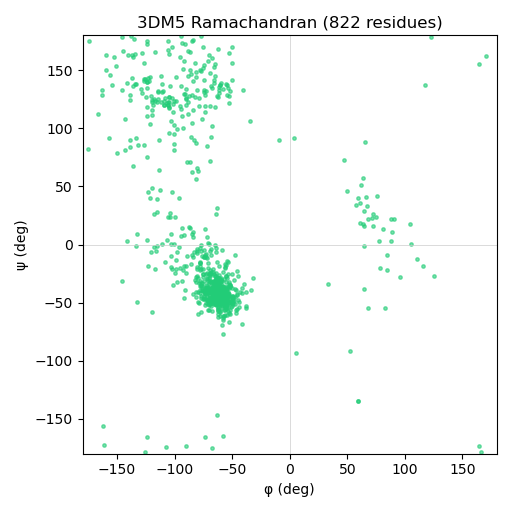8 ASP A CA 1
ATOM 2261 C C . ASP A 1 298 ? 3.614 -56.364 18.986 1.00 63.21 298 ASP A C 1
ATOM 2262 O O . ASP A 1 298 ? 3.172 -57.510 19.082 1.00 59.02 298 ASP A O 1
ATOM 2267 N N . ILE A 1 299 ? 4.248 -55.919 17.905 1.00 71.61 299 ILE A N 1
ATOM 2268 C CA . ILE A 1 299 ? 4.560 -56.788 16.770 1.00 69.11 299 ILE A CA 1
ATOM 2269 C C . ILE A 1 299 ? 5.528 -57.911 17.148 1.00 61.59 299 ILE A C 1
ATOM 2270 O O . ILE A 1 299 ? 5.449 -59.015 16.602 1.00 66.88 299 ILE A O 1
ATOM 2275 N N . GLN A 1 300 ? 6.442 -57.618 18.073 1.00 63.76 300 GLN A N 1
ATOM 2276 C CA . GLN A 1 300 ? 7.354 -58.628 18.598 1.00 71.30 300 GLN A CA 1
ATOM 2277 C C . GLN A 1 300 ? 6.549 -59.765 19.218 1.00 74.25 300 GLN A C 1
ATOM 2278 O O . GLN A 1 300 ? 6.769 -60.938 18.910 1.00 69.57 300 GLN A O 1
ATOM 2284 N N . GLY A 1 301 ? 5.609 -59.401 20.086 1.00 69.59 301 GLY A N 1
ATOM 2285 C CA . GLY A 1 301 ? 4.747 -60.365 20.739 1.00 60.91 301 GLY A CA 1
ATOM 2286 C C . GLY A 1 301 ? 4.052 -61.276 19.751 1.00 62.90 301 GLY A C 1
ATOM 2287 O O . GLY A 1 301 ? 3.989 -62.485 19.949 1.00 57.14 301 GLY A O 1
ATOM 2288 N N . LEU A 1 302 ? 3.539 -60.685 18.678 1.00 63.39 302 LEU A N 1
ATOM 2289 C CA . LEU A 1 302 ? 2.840 -61.421 17.637 1.00 66.32 302 LEU A CA 1
ATOM 2290 C C . LEU A 1 302 ? 3.764 -62.437 16.986 1.00 68.23 302 LEU A C 1
ATOM 2291 O O . LEU A 1 302 ? 3.354 -63.551 16.649 1.00 64.77 302 LEU A O 1
ATOM 2296 N N . LEU A 1 303 ? 5.020 -62.046 16.824 1.00 65.77 303 LEU A N 1
ATOM 2297 C CA . LEU A 1 303 ? 5.999 -62.902 16.186 1.00 67.71 303 LEU A CA 1
ATOM 2298 C C . LEU A 1 303 ? 6.392 -64.062 17.102 1.00 71.65 303 LEU A C 1
ATOM 2299 O O . LEU A 1 303 ? 6.597 -65.189 16.642 1.00 67.78 303 LEU A O 1
ATOM 2304 N N . GLU A 1 304 ? 6.501 -63.782 18.397 1.00 69.86 304 GLU A N 1
ATOM 2305 C CA . GLU A 1 304 ? 6.765 -64.829 19.376 1.00 73.03 304 GLU A CA 1
ATOM 2306 C C . GLU A 1 304 ? 5.662 -65.881 19.366 1.00 66.93 304 GLU A C 1
ATOM 2307 O O . GLU A 1 304 ? 5.924 -67.071 19.481 1.00 70.47 304 GLU A O 1
ATOM 2313 N N . LYS A 1 305 ? 4.423 -65.435 19.226 1.00 57.66 305 LYS A N 1
ATOM 2314 C CA . LYS A 1 305 ? 3.296 -66.344 19.229 1.00 61.80 305 LYS A CA 1
ATOM 2315 C C . LYS A 1 305 ? 3.407 -67.260 18.003 1.00 70.54 305 LYS A C 1
ATOM 2316 O O . LYS A 1 305 ? 3.228 -68.472 18.103 1.00 67.74 305 LYS A O 1
ATOM 2322 N N . PHE A 1 306 ? 3.737 -66.685 16.850 1.00 72.39 306 PHE A N 1
ATOM 2323 C CA . PHE A 1 306 ? 3.939 -67.483 15.640 1.00 66.60 306 PHE A CA 1
ATOM 2324 C C . PHE A 1 306 ? 5.053 -68.485 15.818 1.00 58.64 306 PHE A C 1
ATOM 2325 O O . PHE A 1 306 ? 4.879 -69.668 15.553 1.00 62.90 306 PHE A O 1
ATOM 2333 N N . LYS A 1 307 ? 6.207 -68.010 16.264 1.00 59.74 307 LYS A N 1
ATOM 2334 C CA . LYS A 1 307 ? 7.362 -68.886 16.429 1.00 62.68 307 LYS A CA 1
ATOM 2335 C C . LYS A 1 307 ? 7.027 -70.049 17.350 1.00 64.93 307 LYS A C 1
ATOM 2336 O O . LYS A 1 307 ? 7.386 -71.199 17.078 1.00 68.12 307 LYS A O 1
ATOM 2338 N N . GLU A 1 308 ? 6.328 -69.741 18.438 1.00 61.40 308 GLU A N 1
ATOM 2339 C CA . GLU A 1 308 ? 6.021 -70.732 19.466 1.00 66.44 308 GLU A CA 1
ATOM 2340 C C . GLU A 1 308 ? 5.122 -71.800 18.891 1.00 60.87 308 GLU A C 1
ATOM 2341 O O . GLU A 1 308 ? 5.288 -72.993 19.159 1.00 54.64 308 GLU A O 1
ATOM 2347 N N . LEU A 1 309 ? 4.179 -71.333 18.086 1.00 57.57 309 LEU A N 1
ATOM 2348 C CA . LEU A 1 309 ? 3.235 -72.172 17.377 1.00 58.00 309 LEU A CA 1
ATOM 2349 C C . LEU A 1 309 ? 3.957 -73.150 16.457 1.00 62.47 309 LEU A C 1
ATOM 2350 O O . LEU A 1 309 ? 3.632 -74.334 16.403 1.00 60.55 309 LEU A O 1
ATOM 2355 N N . GLU A 1 310 ? 4.960 -72.648 15.748 1.00 66.76 310 GLU A N 1
ATOM 2356 C CA . GLU A 1 310 ? 5.709 -73.469 14.803 1.00 69.94 310 GLU A CA 1
ATOM 2357 C C . GLU A 1 310 ? 6.518 -74.551 15.481 1.00 67.20 310 GLU A C 1
ATOM 2358 O O . GLU A 1 310 ? 6.730 -75.614 14.911 1.00 71.52 310 GLU A O 1
ATOM 2364 N N . LYS A 1 311 ? 6.992 -74.284 16.688 1.00 59.91 311 LYS A N 1
ATOM 2365 C CA . LYS A 1 311 ? 7.793 -75.280 17.384 1.00 60.77 311 LYS A CA 1
ATOM 2366 C C . LYS A 1 311 ? 6.954 -76.489 17.815 1.00 61.74 311 LYS A C 1
ATOM 2367 O O . LYS A 1 311 ? 7.488 -77.477 18.321 1.00 57.10 311 LYS A O 1
ATOM 2373 N N . GLU A 1 312 ? 5.644 -76.413 17.601 1.00 57.61 312 GLU A N 1
ATOM 2374 C CA . GLU A 1 312 ? 4.758 -77.514 17.960 1.00 59.16 312 GLU A CA 1
ATOM 2375 C C . GLU A 1 312 ? 4.719 -78.564 16.851 1.00 65.57 312 GLU A C 1
ATOM 2376 O O . GLU A 1 312 ? 3.901 -79.485 16.869 1.00 66.76 312 GLU A O 1
ATOM 2382 N N . VAL A 1 313 ? 5.628 -78.433 15.893 1.00 66.07 313 VAL A N 1
ATOM 2383 C CA . VAL A 1 313 ? 5.549 -79.178 14.634 1.00 62.18 313 VAL A CA 1
ATOM 2384 C C . VAL A 1 313 ? 5.597 -80.710 14.752 1.00 65.11 313 VAL A C 1
ATOM 2385 O O . VAL A 1 313 ? 4.827 -81.394 14.082 1.00 62.74 313 VAL A O 1
ATOM 2389 N N . GLU A 1 314 ? 6.496 -81.243 15.581 1.00 54.75 314 GLU A N 1
ATOM 2390 C CA . GLU A 1 314 ? 6.603 -82.694 15.753 1.00 58.21 314 GLU A CA 1
ATOM 2391 C C . GLU A 1 314 ? 5.313 -83.296 16.309 1.00 62.30 314 GLU A C 1
ATOM 2392 O O . GLU A 1 314 ? 5.024 -84.469 16.097 1.00 61.29 314 GLU A O 1
ATOM 2398 N N . ILE A 1 315 ? 4.543 -82.484 17.027 1.00 60.59 315 ILE A N 1
ATOM 2399 C CA . ILE A 1 315 ? 3.267 -82.926 17.565 1.00 68.42 315 ILE A CA 1
ATOM 2400 C C . ILE A 1 315 ? 2.245 -83.020 16.446 1.00 67.78 315 ILE A C 1
ATOM 2401 O O . ILE A 1 315 ? 1.594 -84.047 16.282 1.00 66.85 315 ILE A O 1
ATOM 2406 N N . LYS A 1 316 ? 2.114 -81.932 15.689 1.00 66.42 316 LYS A N 1
ATOM 2407 C CA . LYS A 1 316 ? 1.195 -81.870 14.564 1.00 73.09 316 LYS A CA 1
ATOM 2408 C C . LYS A 1 316 ? 1.503 -82.998 13.578 1.00 73.90 316 LYS A C 1
ATOM 2409 O O . LYS A 1 316 ? 0.608 -83.685 13.081 1.00 65.74 316 LYS A O 1
ATOM 2415 N N . GLU A 1 317 ? 2.790 -83.188 13.328 1.00 73.37 317 GLU A N 1
ATOM 2416 C CA . GLU A 1 317 ? 3.292 -84.236 12.454 1.00 74.56 317 GLU A CA 1
ATOM 2417 C C . GLU A 1 317 ? 2.802 -85.628 12.866 1.00 79.22 317 GLU A C 1
ATOM 2418 O O . GLU A 1 317 ? 2.363 -86.410 12.027 1.00 84.82 317 GLU A O 1
ATOM 2424 N N . GLU A 1 318 ? 2.874 -85.935 14.157 1.00 76.73 318 GLU A N 1
ATOM 2425 C CA . GLU A 1 318 ? 2.431 -87.234 14.644 1.00 70.64 318 GLU A CA 1
ATOM 2426 C C . GLU A 1 318 ? 0.917 -87.355 14.630 1.00 69.76 318 GLU A C 1
ATOM 2427 O O . GLU A 1 318 ? 0.376 -88.452 14.563 1.00 73.11 318 GLU A O 1
ATOM 2433 N N . ASP A 1 319 ? 0.234 -86.220 14.701 1.00 73.31 319 ASP A N 1
ATOM 2434 C CA . ASP A 1 319 ? -1.222 -86.206 14.595 1.00 85.47 319 ASP A CA 1
ATOM 2435 C C . ASP A 1 319 ? -1.610 -86.701 13.223 1.00 83.13 319 ASP A C 1
ATOM 2436 O O . ASP A 1 319 ? -2.449 -87.592 13.077 1.00 77.54 319 ASP A O 1
ATOM 2441 N N . ILE A 1 320 ? -0.983 -86.082 12.227 1.00 81.04 320 ILE A N 1
ATOM 2442 C CA . ILE A 1 320 ? -1.177 -86.394 10.825 1.00 81.26 320 ILE A CA 1
ATOM 2443 C C . ILE A 1 320 ? -0.783 -87.832 10.473 1.00 84.89 320 ILE A C 1
ATOM 2444 O O . ILE A 1 320 ? -1.492 -88.502 9.728 1.00 85.07 320 ILE A O 1
ATOM 2449 N N . GLU A 1 321 ? 0.331 -88.314 11.011 1.00 81.29 321 GLU A N 1
ATOM 2450 C CA . GLU A 1 321 ? 0.729 -89.694 10.748 1.00 86.09 321 GLU A CA 1
ATOM 2451 C C . GLU A 1 321 ? -0.334 -90.667 11.229 1.00 90.68 321 GLU A C 1
ATOM 2452 O O . GLU A 1 321 ? -0.485 -91.756 10.674 1.00 98.66 321 GLU A O 1
ATOM 2458 N N . ARG A 1 322 ? -1.074 -90.263 12.259 1.00 89.59 322 ARG A N 1
ATOM 2459 C CA . ARG A 1 322 ? -2.214 -91.041 12.744 1.00 89.48 322 ARG A CA 1
ATOM 2460 C C . ARG A 1 322 ? -3.327 -91.039 11.702 1.00 88.20 322 ARG A C 1
ATOM 2461 O O . ARG A 1 322 ? -4.021 -92.046 11.523 1.00 90.11 322 ARG A O 1
ATOM 2469 N N . PHE A 1 323 ? -3.509 -89.908 11.024 1.00 82.88 323 PHE A N 1
ATOM 2470 C CA . PHE A 1 323 ? -4.542 -89.804 10.000 1.00 84.10 323 PHE A CA 1
ATOM 2471 C C . PHE A 1 323 ? -4.211 -90.715 8.823 1.00 92.54 323 PHE A C 1
ATOM 2472 O O . PHE A 1 323 ? -5.100 -91.345 8.247 1.00 88.54 323 PHE A O 1
ATOM 2480 N N . LEU A 1 324 ? -2.925 -90.778 8.478 1.00 97.55 324 LEU A N 1
ATOM 2481 C CA . LEU A 1 324 ? -2.450 -91.574 7.348 1.00 92.12 324 LEU A CA 1
ATOM 2482 C C . LEU A 1 324 ? -2.799 -93.041 7.520 1.00 93.53 324 LEU A C 1
ATOM 2483 O O . LEU A 1 324 ? -3.115 -93.732 6.553 1.00 99.07 324 LEU A O 1
ATOM 2488 N N . ARG A 1 325 ? -2.739 -93.513 8.759 1.00 88.97 325 ARG A N 1
ATOM 2489 C CA . ARG A 1 325 ? -3.105 -94.887 9.068 1.00 83.50 325 ARG A CA 1
ATOM 2490 C C . ARG A 1 325 ? -4.610 -94.989 9.311 1.00 85.77 325 ARG A C 1
ATOM 2491 O O . ARG A 1 325 ? -5.107 -95.989 9.839 1.00 83.46 325 ARG A O 1
ATOM 2499 N N . GLY A 1 326 ? -5.330 -93.942 8.919 1.00 82.86 326 GLY A N 1
ATOM 2500 C CA . GLY A 1 326 ? -6.782 -93.932 9.009 1.00 91.42 326 GLY A CA 1
ATOM 2501 C C . GLY A 1 326 ? -7.352 -93.690 10.398 1.00 90.53 326 GLY A C 1
ATOM 2502 O O . GLY A 1 326 ? -8.567 -93.729 10.584 1.00 89.20 326 GLY A O 1
ATOM 2503 N N . LYS A 1 327 ? -6.479 -93.446 11.373 1.00 91.25 327 LYS A N 1
ATOM 2504 C CA . LYS A 1 327 ? -6.906 -93.104 12.725 1.00 84.10 327 LYS A CA 1
ATOM 2505 C C . LYS A 1 327 ? -7.274 -91.617 12.796 1.00 82.34 327 LYS A C 1
ATOM 2506 O O . LYS A 1 327 ? -6.614 -90.824 13.464 1.00 92.65 327 LYS A O 1
ATOM 2508 N N . PHE A 1 328 ? -8.334 -91.256 12.088 1.00 72.42 328 PHE A N 1
ATOM 2509 C CA . PHE A 1 328 ? -8.802 -89.884 11.989 1.00 66.73 328 PHE A CA 1
ATOM 2510 C C . PHE A 1 328 ? -10.256 -89.902 12.445 1.00 71.04 328 PHE A C 1
ATOM 2511 O O . PHE A 1 328 ? -11.017 -90.796 12.068 1.00 71.94 328 PHE A O 1
ATOM 2519 N N . THR A 1 329 ? -10.634 -88.947 13.291 1.00 66.24 329 THR A N 1
ATOM 2520 C CA . THR A 1 329 ? -11.944 -88.986 13.931 1.00 59.28 329 THR A CA 1
ATOM 2521 C C . THR A 1 329 ? -12.743 -87.729 13.682 1.00 61.84 329 THR A C 1
ATOM 2522 O O . THR A 1 329 ? -12.240 -86.742 13.130 1.00 57.23 329 THR A O 1
ATOM 2526 N N . LEU A 1 330 ? -13.999 -87.779 14.114 1.00 62.51 330 LEU A N 1
ATOM 2527 C CA . LEU A 1 330 ? -14.903 -86.644 14.015 1.00 66.75 330 LEU A CA 1
ATOM 2528 C C . LEU A 1 330 ? -14.404 -85.488 14.856 1.00 66.72 330 LEU A C 1
ATOM 2529 O O . LEU A 1 330 ? -14.733 -84.334 14.596 1.00 68.43 330 LEU A O 1
ATOM 2534 N N . LYS A 1 331 ? -13.608 -85.810 15.868 1.00 69.54 331 LYS A N 1
ATOM 2535 C CA . LYS A 1 331 ? -13.005 -84.792 16.711 1.00 68.88 331 LYS A CA 1
ATOM 2536 C C . LYS A 1 331 ? -11.895 -84.096 15.928 1.00 69.23 331 LYS A C 1
ATOM 2537 O O . LYS A 1 331 ? -11.813 -82.870 15.903 1.00 67.88 331 LYS A O 1
ATOM 2543 N N . ASP A 1 332 ? -11.047 -84.894 15.284 1.00 64.33 332 ASP A N 1
ATOM 2544 C CA . ASP A 1 332 ? -10.009 -84.373 14.396 1.00 64.13 332 ASP A CA 1
ATOM 2545 C C . ASP A 1 332 ? -10.561 -83.447 13.297 1.00 70.40 332 ASP A C 1
ATOM 2546 O O . ASP A 1 332 ? -9.968 -82.409 13.003 1.00 67.32 332 ASP A O 1
ATOM 2551 N N . MET A 1 333 ? -11.688 -83.826 12.696 1.00 67.70 333 MET A N 1
ATOM 2552 C CA . MET A 1 333 ? -12.344 -83.007 11.679 1.00 68.24 333 MET A CA 1
ATOM 2553 C C . MET A 1 333 ? -12.963 -81.742 12.286 1.00 77.23 333 MET A C 1
ATOM 2554 O O . MET A 1 333 ? -12.717 -80.629 11.817 1.00 80.81 333 MET A O 1
ATOM 2559 N N . TYR A 1 334 ? -13.773 -81.932 13.325 1.00 78.51 334 TYR A N 1
ATOM 2560 C CA . TYR A 1 334 ? -14.327 -80.835 14.124 1.00 85.89 334 TYR A CA 1
ATOM 2561 C C . TYR A 1 334 ? -13.306 -79.730 14.309 1.00 86.28 334 TYR A C 1
ATOM 2562 O O . TYR A 1 334 ? -13.643 -78.553 14.237 1.00 89.96 334 TYR A O 1
ATOM 2571 N N . ALA A 1 335 ? -12.061 -80.131 14.555 1.00 80.24 335 ALA A N 1
ATOM 2572 C CA . ALA A 1 335 ? -10.958 -79.208 14.800 1.00 77.20 335 ALA A CA 1
ATOM 2573 C C . ALA A 1 335 ? -10.393 -78.611 13.511 1.00 87.34 335 ALA A C 1
ATOM 2574 O O . ALA A 1 335 ? -10.222 -77.399 13.409 1.00 94.85 335 ALA A O 1
ATOM 2576 N N . GLN A 1 336 ? -10.093 -79.460 12.533 1.00 89.99 336 GLN A N 1
ATOM 2577 C CA . GLN A 1 336 ? -9.627 -78.977 11.236 1.00 90.85 336 GLN A CA 1
ATOM 2578 C C . GLN A 1 336 ? -10.486 -77.802 10.785 1.00 98.38 336 GLN A C 1
ATOM 2579 O O . GLN A 1 336 ? -9.976 -76.730 10.476 1.00 95.05 336 GLN A O 1
ATOM 2585 N N . LEU A 1 337 ? -11.798 -78.010 10.763 1.00 99.35 337 LEU A N 1
ATOM 2586 C CA . LEU A 1 337 ? -12.727 -76.973 10.340 1.00 103.10 337 LEU A CA 1
ATOM 2587 C C . LEU A 1 337 ? -12.649 -75.764 11.262 1.00 106.83 337 LEU A C 1
ATOM 2588 O O . LEU A 1 337 ? -12.444 -74.641 10.801 1.00 117.14 337 LEU A O 1
ATOM 2593 N N . GLU A 1 338 ? -12.806 -75.998 12.563 1.00 100.35 338 GLU A N 1
ATOM 2594 C CA . GLU A 1 338 ? -12.772 -74.920 13.555 1.00 107.15 338 GLU A CA 1
ATOM 2595 C C . GLU A 1 338 ? -11.586 -73.986 13.325 1.00 113.58 338 GLU A C 1
ATOM 2596 O O . GLU A 1 338 ? -11.701 -72.770 13.474 1.00 118.08 338 GLU A O 1
ATOM 2602 N N . ALA A 1 339 ? -10.449 -74.563 12.954 1.00 112.06 339 ALA A N 1
ATOM 2603 C CA . ALA A 1 339 ? -9.249 -73.786 12.663 1.00 110.68 339 ALA A CA 1
ATOM 2604 C C . ALA A 1 339 ? -9.365 -73.052 11.335 1.00 121.57 339 ALA A C 1
ATOM 2605 O O . ALA A 1 339 ? -8.890 -71.927 11.196 1.00 125.28 339 ALA A O 1
ATOM 2607 N N . MET A 1 340 ? -9.994 -73.694 10.356 1.00 124.64 340 MET A N 1
ATOM 2608 C CA . MET A 1 340 ? -10.128 -73.104 9.031 1.00 129.24 340 MET A CA 1
ATOM 2609 C C . MET A 1 340 ? -10.910 -71.799 9.069 1.00 124.17 340 MET A C 1
ATOM 2610 O O . MET A 1 340 ? -10.505 -70.815 8.452 1.00 125.87 340 MET A O 1
ATOM 2615 N N . ARG A 1 341 ? -12.021 -71.784 9.800 1.00 116.44 341 ARG A N 1
ATOM 2616 C CA . ARG A 1 341 ? -12.856 -70.585 9.865 1.00 125.65 341 ARG A CA 1
ATOM 2617 C C . ARG A 1 341 ? -12.277 -69.522 10.803 1.00 132.25 341 ARG A C 1
ATOM 2618 O O . ARG A 1 341 ? -12.643 -68.347 10.732 1.00 134.16 341 ARG A O 1
ATOM 2626 N N . LYS A 1 342 ? -11.371 -69.945 11.679 1.00 134.73 342 LYS A N 1
ATOM 2627 C CA . LYS A 1 342 ? -10.594 -69.017 12.496 1.00 127.54 342 LYS A CA 1
ATOM 2628 C C . LYS A 1 342 ? -9.241 -68.773 11.825 1.00 125.35 342 LYS A C 1
ATOM 2629 O O . LYS A 1 342 ? -8.209 -68.696 12.491 1.00 112.88 342 LYS A O 1
ATOM 2635 N N . MET A 1 343 ? -9.255 -68.660 10.499 1.00 132.46 343 MET A N 1
ATOM 2636 C CA . MET A 1 343 ? -8.034 -68.469 9.718 1.00 135.11 343 MET A CA 1
ATOM 2637 C C . MET A 1 343 ? -8.198 -67.333 8.699 1.00 142.10 343 MET A C 1
ATOM 2638 O O . MET A 1 343 ? -7.336 -67.121 7.839 1.00 136.86 343 MET A O 1
ATOM 2643 N N . GLY A 1 344 ? -9.308 -66.604 8.804 1.00 140.60 344 GLY A N 1
ATOM 2644 C CA . GLY A 1 344 ? -9.582 -65.480 7.923 1.00 139.23 344 GLY A CA 1
ATOM 2645 C C . GLY A 1 344 ? -9.840 -64.176 8.662 1.00 135.38 344 GLY A C 1
ATOM 2646 O O . GLY A 1 344 ? -10.873 -64.021 9.316 1.00 130.24 344 GLY A O 1
ATOM 2647 N N . PRO A 1 345 ? -8.905 -63.219 8.549 1.00 131.97 345 PRO A N 1
ATOM 2648 C CA . PRO A 1 345 ? -7.679 -63.329 7.747 1.00 135.82 345 PRO A CA 1
ATOM 2649 C C . PRO A 1 345 ? -6.694 -64.345 8.315 1.00 127.45 345 PRO A C 1
ATOM 2650 O O . PRO A 1 345 ? -5.785 -63.946 9.042 1.00 116.58 345 PRO A O 1
ATOM 2654 N N . ILE A 1 365 ? -10.533 -78.642 0.205 1.00 137.78 365 ILE A N 1
ATOM 2655 C CA . ILE A 1 365 ? -11.776 -79.023 0.876 1.00 135.63 365 ILE A CA 1
ATOM 2656 C C . ILE A 1 365 ? -12.221 -77.979 1.892 1.00 127.03 365 ILE A C 1
ATOM 2657 O O . ILE A 1 365 ? -11.810 -78.021 3.049 1.00 119.50 365 ILE A O 1
ATOM 2662 N N . SER A 1 366 ? -13.045 -77.034 1.441 1.00 124.64 366 SER A N 1
ATOM 2663 C CA . SER A 1 366 ? -13.559 -75.968 2.302 1.00 127.23 366 SER A CA 1
ATOM 2664 C C . SER A 1 366 ? -15.089 -75.980 2.377 1.00 128.01 366 SER A C 1
ATOM 2665 O O . SER A 1 366 ? -15.765 -75.971 1.347 1.00 125.66 366 SER A O 1
ATOM 2668 N N . ILE A 1 367 ? -15.625 -75.983 3.596 1.00 121.02 367 ILE A N 1
ATOM 2669 C CA . ILE A 1 367 ? -17.065 -76.147 3.815 1.00 124.04 367 ILE A CA 1
ATOM 2670 C C . ILE A 1 367 ? -17.892 -74.887 3.532 1.00 125.76 367 ILE A C 1
ATOM 2671 O O . ILE A 1 367 ? -18.813 -74.909 2.709 1.00 115.57 367 ILE A O 1
ATOM 2673 N N . GLY A 1 368 ? -17.567 -73.798 4.224 1.00 120.15 368 GLY A N 1
ATOM 2674 C CA . GLY A 1 368 ? -18.352 -72.578 4.147 1.00 114.20 368 GLY A CA 1
ATOM 2675 C C . GLY A 1 368 ? -18.946 -72.241 5.502 1.00 113.52 368 GLY A C 1
ATOM 2676 O O . GLY A 1 368 ? -19.460 -73.117 6.194 1.00 116.91 368 GLY A O 1
ATOM 2677 N N . GLU A 1 369 ? -18.890 -70.967 5.873 1.00 114.04 369 GLU A N 1
ATOM 2678 C CA . GLU A 1 369 ? -19.204 -70.540 7.237 1.00 120.73 369 GLU A CA 1
ATOM 2679 C C . GLU A 1 369 ? -20.508 -71.091 7.801 1.00 118.12 369 GLU A C 1
ATOM 2680 O O . GLU A 1 369 ? -20.530 -71.624 8.908 1.00 122.62 369 GLU A O 1
ATOM 2686 N N . GLU A 1 370 ? -21.597 -70.951 7.058 1.00 113.43 370 GLU A N 1
ATOM 2687 C CA . GLU A 1 370 ? -22.885 -71.399 7.566 1.00 119.78 370 GLU A CA 1
ATOM 2688 C C . GLU A 1 370 ? -22.928 -72.912 7.719 1.00 117.31 370 GLU A C 1
ATOM 2689 O O . GLU A 1 370 ? -23.408 -73.429 8.731 1.00 112.45 370 GLU A O 1
ATOM 2695 N N . ARG A 1 371 ? -22.411 -73.612 6.712 1.00 117.43 371 ARG A N 1
ATOM 2696 C CA . ARG A 1 371 ? -22.406 -75.071 6.690 1.00 109.41 371 ARG A CA 1
ATOM 2697 C C . ARG A 1 371 ? -21.578 -75.652 7.835 1.00 106.09 371 ARG A C 1
ATOM 2698 O O . ARG A 1 371 ? -21.939 -76.674 8.421 1.00 102.91 371 ARG A O 1
ATOM 2706 N N . LEU A 1 372 ? -20.471 -74.991 8.151 1.00 104.22 372 LEU A N 1
ATOM 2707 C CA . LEU A 1 372 ? -19.626 -75.392 9.264 1.00 99.46 372 LEU A CA 1
ATOM 2708 C C . LEU A 1 372 ? -20.332 -75.125 10.597 1.00 96.68 372 LEU A C 1
ATOM 2709 O O . LEU A 1 372 ? -20.262 -75.928 11.524 1.00 85.85 372 LEU A O 1
ATOM 2714 N N . LYS A 1 373 ? -21.015 -73.991 10.686 1.00 103.09 373 LYS A N 1
ATOM 2715 C CA . LYS A 1 373 ? -21.757 -73.643 11.887 1.00 96.81 373 LYS A CA 1
ATOM 2716 C C . LYS A 1 373 ? -22.828 -74.695 12.132 1.00 95.91 373 LYS A C 1
ATOM 2717 O O . LYS A 1 373 ? -23.151 -75.021 13.273 1.00 94.74 373 LYS A O 1
ATOM 2723 N N . LYS A 1 374 ? -23.378 -75.224 11.047 1.00 94.55 374 LYS A N 1
ATOM 2724 C CA . LYS A 1 374 ? -24.358 -76.299 11.127 1.00 90.79 374 LYS A CA 1
ATOM 2725 C C . LYS A 1 374 ? -23.678 -77.604 11.530 1.00 91.13 374 LYS A C 1
ATOM 2726 O O . LYS A 1 374 ? -24.203 -78.374 12.342 1.00 85.78 374 LYS A O 1
ATOM 2732 N N . PHE A 1 375 ? -22.504 -77.842 10.953 1.00 90.62 375 PHE A N 1
ATOM 2733 C CA . PHE A 1 375 ? -21.721 -79.039 11.233 1.00 83.36 375 PHE A CA 1
ATOM 2734 C C . PHE A 1 375 ? -21.378 -79.158 12.714 1.00 85.06 375 PHE A C 1
ATOM 2735 O O . PHE A 1 375 ? -21.476 -80.240 13.302 1.00 80.66 375 PHE A O 1
ATOM 2743 N N . LYS A 1 376 ? -20.976 -78.044 13.315 1.00 84.98 376 LYS A N 1
ATOM 2744 C CA . LYS A 1 376 ? -20.663 -78.036 14.733 1.00 77.06 376 LYS A CA 1
ATOM 2745 C C . LYS A 1 376 ? -21.905 -78.425 15.519 1.00 74.50 376 LYS A C 1
ATOM 2746 O O . LYS A 1 376 ? -21.861 -79.320 16.353 1.00 74.76 376 LYS A O 1
ATOM 2752 N N . VAL A 1 377 ? -23.015 -77.750 15.238 1.00 75.50 377 VAL A N 1
ATOM 2753 C CA . VAL A 1 377 ? -24.277 -78.025 15.919 1.00 69.42 377 VAL A CA 1
ATOM 2754 C C . VAL A 1 377 ? -24.629 -79.521 15.917 1.00 69.78 377 VAL A C 1
ATOM 2755 O O . VAL A 1 377 ? -25.148 -80.052 16.899 1.00 64.91 377 VAL A O 1
ATOM 2759 N N . ILE A 1 378 ? -24.333 -80.197 14.813 1.00 67.43 378 ILE A N 1
ATOM 2760 C CA . ILE A 1 378 ? -24.641 -81.611 14.692 1.00 68.00 378 ILE A CA 1
ATOM 2761 C C . ILE A 1 378 ? -23.743 -82.447 15.600 1.00 69.71 378 ILE A C 1
ATOM 2762 O O . ILE A 1 378 ? -24.219 -83.320 16.324 1.00 68.57 378 ILE A O 1
ATOM 2767 N N . MET A 1 379 ? -22.444 -82.171 15.563 1.00 68.23 379 MET A N 1
ATOM 2768 C CA . MET A 1 379 ? -21.483 -82.907 16.375 1.00 68.14 379 MET A CA 1
ATOM 2769 C C . MET A 1 379 ? -21.705 -82.698 17.878 1.00 63.48 379 MET A C 1
ATOM 2770 O O . MET A 1 379 ? -21.415 -83.576 18.675 1.00 65.10 379 MET A O 1
ATOM 2775 N N . ASP A 1 380 ? -22.227 -81.536 18.256 1.00 59.55 380 ASP A N 1
ATOM 2776 C CA . ASP A 1 380 ? -22.560 -81.254 19.645 1.00 55.38 380 ASP A CA 1
ATOM 2777 C C . ASP A 1 380 ? -23.734 -82.103 20.104 1.00 59.79 380 ASP A C 1
ATOM 2778 O O . ASP A 1 380 ? -24.150 -82.045 21.266 1.00 58.28 380 ASP A O 1
ATOM 2783 N N . SER A 1 381 ? -24.289 -82.872 19.179 1.00 59.62 381 SER A N 1
ATOM 2784 C CA . SER A 1 381 ? -25.381 -83.759 19.516 1.00 60.67 381 SER A CA 1
ATOM 2785 C C . SER A 1 381 ? -24.911 -85.204 19.431 1.00 56.87 381 SER A C 1
ATOM 2786 O O . SER A 1 381 ? -25.675 -86.146 19.666 1.00 52.95 381 SER A O 1
ATOM 2789 N N . MET A 1 382 ? -23.643 -85.369 19.087 1.00 53.98 382 MET A N 1
ATOM 2790 C CA . MET A 1 382 ? -23.053 -86.688 19.075 1.00 57.81 382 MET A CA 1
ATOM 2791 C C . MET A 1 382 ? -22.415 -86.972 20.439 1.00 61.60 382 MET A C 1
ATOM 2792 O O . MET A 1 382 ? -22.096 -86.048 21.205 1.00 48.91 382 MET A O 1
ATOM 2797 N N . THR A 1 383 ? -22.247 -88.255 20.742 1.00 53.44 383 THR A N 1
ATOM 2798 C CA . THR A 1 383 ? -21.604 -88.650 21.976 1.00 46.71 383 THR A CA 1
ATOM 2799 C C . THR A 1 383 ? -20.116 -88.791 21.730 1.00 52.48 383 THR A C 1
ATOM 2800 O O . THR A 1 383 ? -19.654 -88.702 20.590 1.00 55.13 383 THR A O 1
ATOM 2804 N N . GLU A 1 384 ? -19.372 -89.008 22.806 1.00 50.26 384 GLU A N 1
ATOM 2805 C CA . GLU A 1 384 ? -17.926 -89.145 22.732 1.00 53.61 384 GLU A CA 1
ATOM 2806 C C . GLU A 1 384 ? -17.586 -90.333 21.859 1.00 53.79 384 GLU A C 1
ATOM 2807 O O . GLU A 1 384 ? -16.783 -90.223 20.936 1.00 55.76 384 GLU A O 1
ATOM 2813 N N . GLU A 1 385 ? -18.221 -91.466 22.146 1.00 49.56 385 GLU A N 1
ATOM 2814 C CA . GLU A 1 385 ? -17.905 -92.713 21.447 1.00 60.99 385 GLU A CA 1
ATOM 2815 C C . GLU A 1 385 ? -18.168 -92.593 19.952 1.00 60.10 385 GLU A C 1
ATOM 2816 O O . GLU A 1 385 ? -17.479 -93.215 19.150 1.00 53.72 385 GLU A O 1
ATOM 2822 N N . GLU A 1 386 ? -19.175 -91.804 19.592 1.00 49.65 386 GLU A N 1
ATOM 2823 C CA . GLU A 1 386 ? -19.467 -91.497 18.191 1.00 58.98 386 GLU A CA 1
ATOM 2824 C C . GLU A 1 386 ? -18.398 -90.608 17.569 1.00 57.61 386 GLU A C 1
ATOM 2825 O O . GLU A 1 386 ? -17.895 -90.904 16.496 1.00 59.62 386 GLU A O 1
ATOM 2831 N N . LEU A 1 387 ? -18.049 -89.517 18.244 1.00 57.17 387 LEU A N 1
ATOM 2832 C CA . LEU A 1 387 ? -16.989 -88.643 17.751 1.00 58.21 387 LEU A CA 1
ATOM 2833 C C . LEU A 1 387 ? -15.666 -89.397 17.595 1.00 60.45 387 LEU A C 1
ATOM 2834 O O . LEU A 1 387 ? -14.867 -89.100 16.703 1.00 61.08 387 LEU A O 1
ATOM 2839 N N . LEU A 1 388 ? -15.442 -90.390 18.442 1.00 55.68 388 LEU A N 1
ATOM 2840 C CA . LEU A 1 388 ? -14.155 -91.078 18.432 1.00 65.90 388 LEU A CA 1
ATOM 2841 C C . LEU A 1 388 ? -14.140 -92.282 17.491 1.00 66.16 388 LEU A C 1
ATOM 2842 O O . LEU A 1 388 ? -13.084 -92.686 17.006 1.00 60.61 388 LEU A O 1
ATOM 2847 N N . ASN A 1 389 ? -15.318 -92.839 17.231 1.00 68.34 389 ASN A N 1
ATOM 2848 C CA . ASN A 1 389 ? -15.476 -93.964 16.305 1.00 73.92 389 ASN A CA 1
ATOM 2849 C C . ASN A 1 389 ? -16.716 -93.739 15.463 1.00 70.61 389 ASN A C 1
ATOM 2850 O O . ASN A 1 389 ? -17.791 -94.224 15.804 1.00 65.46 389 ASN A O 1
ATOM 2855 N N . PRO A 1 390 ? -16.577 -92.972 14.376 1.00 69.60 390 PRO A N 1
ATOM 2856 C CA . PRO A 1 390 ? -17.722 -92.649 13.520 1.00 69.80 390 PRO A CA 1
ATOM 2857 C C . PRO A 1 390 ? -18.324 -93.911 12.895 1.00 70.80 390 PRO A C 1
ATOM 2858 O O . PRO A 1 390 ? -19.548 -94.024 12.800 1.00 67.23 390 PRO A O 1
ATOM 2862 N N . GLU A 1 391 ? -17.452 -94.835 12.489 1.00 73.55 391 GLU A N 1
ATOM 2863 C CA . GLU A 1 391 ? -17.813 -96.172 12.012 1.00 67.67 391 GLU A CA 1
ATOM 2864 C C . GLU A 1 391 ? -19.040 -96.765 12.697 1.00 74.28 391 GLU A C 1
ATOM 2865 O O . GLU A 1 391 ? -19.852 -97.425 12.058 1.00 82.27 391 GLU A O 1
ATOM 2871 N N . ILE A 1 392 ? -19.171 -96.544 13.999 1.00 72.66 392 ILE A N 1
ATOM 2872 C CA . ILE A 1 392 ? -20.291 -97.099 14.753 1.00 65.69 392 ILE A CA 1
ATOM 2873 C C . ILE A 1 392 ? -21.609 -96.378 14.482 1.00 70.06 392 ILE A C 1
ATOM 2874 O O . ILE A 1 392 ? -22.668 -96.851 14.897 1.00 75.70 392 ILE A O 1
ATOM 2879 N N . ILE A 1 393 ? -21.556 -95.234 13.806 1.00 61.61 393 ILE A N 1
ATOM 2880 C CA . ILE A 1 393 ? -22.769 -94.432 13.631 1.00 67.65 393 ILE A CA 1
ATOM 2881 C C . ILE A 1 393 ? -23.760 -95.060 12.644 1.00 75.13 393 ILE A C 1
ATOM 2882 O O . ILE A 1 393 ? -23.770 -94.727 11.462 1.00 69.63 393 ILE A O 1
ATOM 2887 N N . ASN A 1 394 ? -24.594 -95.966 13.143 1.00 77.40 394 ASN A N 1
ATOM 2888 C CA . ASN A 1 394 ? -25.611 -96.611 12.324 1.00 69.26 394 ASN A CA 1
ATOM 2889 C C . ASN A 1 394 ? -26.766 -95.659 12.017 1.00 73.45 394 ASN A C 1
ATOM 2890 O O . ASN A 1 394 ? -26.637 -94.455 12.209 1.00 73.38 394 ASN A O 1
ATOM 2895 N N . TYR A 1 395 ? -27.892 -96.183 11.542 1.00 74.63 395 TYR A N 1
ATOM 2896 C CA . TYR A 1 395 ? -28.973 -95.297 11.124 1.00 75.81 395 TYR A CA 1
ATOM 2897 C C . TYR A 1 395 ? -29.822 -94.751 12.272 1.00 74.66 395 TYR A C 1
ATOM 2898 O O . TYR A 1 395 ? -30.187 -93.576 12.253 1.00 74.98 395 TYR A O 1
ATOM 2907 N N . SER A 1 396 ? -30.145 -95.577 13.264 1.00 71.37 396 SER A N 1
ATOM 2908 C CA . SER A 1 396 ? -30.965 -95.092 14.380 1.00 74.08 396 SER A CA 1
ATOM 2909 C C . SER A 1 396 ? -30.219 -94.005 15.155 1.00 72.89 396 SER A C 1
ATOM 2910 O O . SER A 1 396 ? -30.827 -93.059 15.667 1.00 69.63 396 SER A O 1
ATOM 2913 N N . ARG A 1 397 ? -28.897 -94.146 15.219 1.00 69.41 397 ARG A N 1
ATOM 2914 C CA . ARG A 1 397 ? -28.031 -93.136 15.810 1.00 70.13 397 ARG A CA 1
ATOM 2915 C C . ARG A 1 397 ? -28.148 -91.818 15.055 1.00 72.69 397 ARG A C 1
ATOM 2916 O O . ARG A 1 397 ? -28.291 -90.749 15.659 1.00 67.68 397 ARG A O 1
ATOM 2924 N N . ILE A 1 398 ? -28.094 -91.904 13.729 1.00 72.75 398 ILE A N 1
ATOM 2925 C CA . ILE A 1 398 ? -28.244 -90.731 12.876 1.00 67.98 398 ILE A CA 1
ATOM 2926 C C . ILE A 1 398 ? -29.566 -90.012 13.120 1.00 65.63 398 ILE A C 1
ATOM 2927 O O . ILE A 1 398 ? -29.629 -88.785 13.130 1.00 62.20 398 ILE A O 1
ATOM 2932 N N . LYS A 1 399 ? -30.630 -90.778 13.311 1.00 69.34 399 LYS A N 1
ATOM 2933 C CA . LYS A 1 399 ? -31.928 -90.173 13.551 1.00 68.05 399 LYS A CA 1
ATOM 2934 C C . LYS A 1 399 ? -31.962 -89.553 14.956 1.00 69.11 399 LYS A C 1
ATOM 2935 O O . LYS A 1 399 ? -32.671 -88.570 15.184 1.00 67.33 399 LYS A O 1
ATOM 2937 N N . ARG A 1 400 ? -31.180 -90.107 15.889 1.00 68.91 400 ARG A N 1
ATOM 2938 C CA . ARG A 1 400 ? -31.033 -89.494 17.217 1.00 67.08 400 ARG A CA 1
ATOM 2939 C C . ARG A 1 400 ? -30.217 -88.198 17.103 1.00 65.95 400 ARG A C 1
ATOM 2940 O O . ARG A 1 400 ? -30.620 -87.130 17.587 1.00 56.63 400 ARG A O 1
ATOM 2948 N N . ILE A 1 401 ? -29.064 -88.307 16.452 1.00 57.98 401 ILE A N 1
ATOM 2949 C CA . ILE A 1 401 ? -28.206 -87.158 16.224 1.00 57.01 401 ILE A CA 1
ATOM 2950 C C . ILE A 1 401 ? -28.996 -86.014 15.565 1.00 70.36 401 ILE A C 1
ATOM 2951 O O . ILE A 1 401 ? -28.980 -84.873 16.039 1.00 64.51 401 ILE A O 1
ATOM 2956 N N . ALA A 1 402 ? -29.715 -86.338 14.495 1.00 78.19 402 ALA A N 1
ATOM 2957 C CA . ALA A 1 402 ? -30.507 -85.359 13.764 1.00 72.24 402 ALA A CA 1
ATOM 2958 C C . ALA A 1 402 ? -31.558 -84.709 14.663 1.00 72.52 402 ALA A C 1
ATOM 2959 O O . ALA A 1 402 ? -31.719 -83.487 14.682 1.00 73.38 402 ALA A O 1
ATOM 2961 N N . ARG A 1 403 ? -32.273 -85.540 15.410 1.00 73.23 403 ARG A N 1
ATOM 2962 C CA . ARG A 1 403 ? -33.268 -85.061 16.365 1.00 77.34 403 ARG A CA 1
ATOM 2963 C C . ARG A 1 403 ? -32.648 -84.195 17.468 1.00 82.60 403 ARG A C 1
ATOM 2964 O O . ARG A 1 403 ? -33.155 -83.111 17.772 1.00 72.69 403 ARG A O 1
ATOM 2972 N N . GLY A 1 404 ? -31.546 -84.674 18.051 1.00 77.31 404 GLY A N 1
ATOM 2973 C CA . GLY A 1 404 ? -30.843 -83.954 19.104 1.00 66.06 404 GLY A CA 1
ATOM 2974 C C . GLY A 1 404 ? -30.193 -82.640 18.691 1.00 71.63 404 GLY A C 1
ATOM 2975 O O . GLY A 1 404 ? -29.989 -81.758 19.524 1.00 67.50 404 GLY A O 1
ATOM 2976 N N . SER A 1 405 ? -29.863 -82.503 17.408 1.00 82.30 405 SER A N 1
ATOM 2977 C CA . SER A 1 405 ? -29.217 -81.289 16.909 1.00 72.67 405 SER A CA 1
ATOM 2978 C C . SER A 1 405 ? -30.211 -80.334 16.282 1.00 68.36 405 SER A C 1
ATOM 2979 O O . SER A 1 405 ? -29.850 -79.221 15.911 1.00 79.84 405 SER A O 1
ATOM 2982 N N . GLY A 1 406 ? -31.459 -80.772 16.162 1.00 78.37 406 GLY A N 1
ATOM 2983 C CA . GLY A 1 406 ? -32.500 -79.967 15.543 1.00 82.54 406 GLY A CA 1
ATOM 2984 C C . GLY A 1 406 ? -32.264 -79.762 14.057 1.00 81.58 406 GLY A C 1
ATOM 2985 O O . GLY A 1 406 ? -32.591 -78.716 13.499 1.00 82.79 406 GLY A O 1
ATOM 2986 N N . THR A 1 407 ? -31.673 -80.764 13.419 1.00 78.93 407 THR A N 1
ATOM 2987 C CA . THR A 1 407 ? -31.411 -80.717 11.991 1.00 80.53 407 THR A CA 1
ATOM 2988 C C . THR A 1 407 ? -32.065 -81.938 11.363 1.00 85.02 407 THR A C 1
ATOM 2989 O O . THR A 1 407 ? -32.884 -82.595 12.005 1.00 91.60 407 THR A O 1
ATOM 2993 N N . SER A 1 408 ? -31.707 -82.246 10.120 1.00 82.33 408 SER A N 1
ATOM 2994 C CA . SER A 1 408 ? -32.303 -83.378 9.414 1.00 81.08 408 SER A CA 1
ATOM 2995 C C . SER A 1 408 ? -31.345 -84.552 9.351 1.00 77.94 408 SER A C 1
ATOM 2996 O O . SER A 1 408 ? -30.149 -84.390 9.555 1.00 80.79 408 SER A O 1
ATOM 2999 N N . THR A 1 409 ? -31.870 -85.733 9.045 1.00 82.24 409 THR A N 1
ATOM 3000 C CA . THR A 1 409 ? -31.016 -86.890 8.829 1.00 80.12 409 THR A CA 1
ATOM 3001 C C . THR A 1 409 ? -30.193 -86.664 7.568 1.00 87.01 409 THR A C 1
ATOM 3002 O O . THR A 1 409 ? -29.145 -87.281 7.371 1.00 89.64 409 THR A O 1
ATOM 3006 N N . LYS A 1 410 ? -30.668 -85.768 6.710 1.00 84.49 410 LYS A N 1
ATOM 3007 C CA . LYS A 1 410 ? -29.926 -85.446 5.501 1.00 88.95 410 LYS A CA 1
ATOM 3008 C C . LYS A 1 410 ? -28.636 -84.739 5.891 1.00 89.19 410 LYS A C 1
ATOM 3009 O O . LYS A 1 410 ? -27.545 -85.199 5.559 1.00 86.09 410 LYS A O 1
ATOM 3011 N N . ASP A 1 411 ? -28.772 -83.625 6.607 1.00 84.96 411 ASP A N 1
ATOM 3012 C CA . ASP A 1 411 ? -27.623 -82.885 7.118 1.00 86.94 411 ASP A CA 1
ATOM 3013 C C . ASP A 1 411 ? -26.604 -83.809 7.793 1.00 88.04 411 ASP A C 1
ATOM 3014 O O . ASP A 1 411 ? -25.397 -83.703 7.553 1.00 82.22 411 ASP A O 1
ATOM 3019 N N . VAL A 1 412 ? -27.099 -84.718 8.630 1.00 82.01 412 VAL A N 1
ATOM 3020 C CA . VAL A 1 412 ? -26.230 -85.626 9.369 1.00 79.41 412 VAL A CA 1
ATOM 3021 C C . VAL A 1 412 ? -25.410 -86.503 8.429 1.00 78.74 412 VAL A C 1
ATOM 3022 O O . VAL A 1 412 ? -24.203 -86.671 8.630 1.00 77.96 412 VAL A O 1
ATOM 3026 N N . LYS A 1 413 ? -26.061 -87.051 7.404 1.00 82.47 413 LYS A N 1
ATOM 3027 C CA . LYS A 1 413 ? -25.368 -87.894 6.431 1.00 83.31 413 LYS A CA 1
ATOM 3028 C C . LYS A 1 413 ? -24.424 -87.038 5.588 1.00 81.61 413 LYS A C 1
ATOM 3029 O O . LYS A 1 413 ? -23.401 -87.517 5.094 1.00 73.57 413 LYS A O 1
ATOM 3035 N N . GLU A 1 414 ? -24.762 -85.758 5.456 1.00 75.20 414 GLU A N 1
ATOM 3036 C CA . GLU A 1 414 ? -23.899 -84.806 4.765 1.00 82.73 414 GLU A CA 1
ATOM 3037 C C . GLU A 1 414 ? -22.577 -84.687 5.505 1.00 86.28 414 GLU A C 1
ATOM 3038 O O . GLU A 1 414 ? -21.515 -85.019 4.962 1.00 79.84 414 GLU A O 1
ATOM 3040 N N . LEU A 1 415 ? -22.657 -84.214 6.749 1.00 88.05 415 LEU A N 1
ATOM 3041 C CA . LEU A 1 415 ? -21.504 -84.138 7.643 1.00 85.01 415 LEU A CA 1
ATOM 3042 C C . LEU A 1 415 ? -20.671 -85.417 7.598 1.00 77.97 415 LEU A C 1
ATOM 3043 O O . LEU A 1 415 ? -19.452 -85.358 7.451 1.00 70.83 415 LEU A O 1
ATOM 3048 N N . LEU A 1 416 ? -21.325 -86.567 7.735 1.00 71.87 416 LEU A N 1
ATOM 3049 C CA . LEU A 1 416 ? -20.612 -87.840 7.717 1.00 69.56 416 LEU A CA 1
ATOM 3050 C C . LEU A 1 416 ? -19.879 -88.048 6.408 1.00 80.47 416 LEU A C 1
ATOM 3051 O O . LEU A 1 416 ? -18.772 -88.587 6.386 1.00 77.86 416 LEU A O 1
ATOM 3056 N N . ASP A 1 417 ? -20.505 -87.630 5.312 1.00 87.13 417 ASP A N 1
ATOM 3057 C CA . ASP A 1 417 ? -19.889 -87.780 4.004 1.00 82.24 417 ASP A CA 1
ATOM 3058 C C . ASP A 1 417 ? -18.614 -86.967 3.978 1.00 81.98 417 ASP A C 1
ATOM 3059 O O . ASP A 1 417 ? -17.552 -87.476 3.617 1.00 83.66 417 ASP A O 1
ATOM 3064 N N . GLN A 1 418 ? -18.722 -85.709 4.391 1.00 76.93 418 GLN A N 1
ATOM 3065 C CA . GLN A 1 418 ? -17.557 -84.842 4.513 1.00 80.35 418 GLN A CA 1
ATOM 3066 C C . GLN A 1 418 ? -16.444 -85.529 5.288 1.00 82.86 418 GLN A C 1
ATOM 3067 O O . GLN A 1 418 ? -15.278 -85.488 4.890 1.00 81.08 418 GLN A O 1
ATOM 3073 N N . TYR A 1 419 ? -16.811 -86.155 6.402 1.00 80.42 419 TYR A N 1
ATOM 3074 C CA . TYR A 1 419 ? -15.840 -86.856 7.228 1.00 79.64 419 TYR A CA 1
ATOM 3075 C C . TYR A 1 419 ? -15.176 -87.974 6.429 1.00 74.29 419 TYR A C 1
ATOM 3076 O O . TYR A 1 419 ? -13.956 -87.985 6.260 1.00 70.78 419 TYR A O 1
ATOM 3085 N N . ARG A 1 420 ? -15.992 -88.897 5.928 1.00 77.14 420 ARG A N 1
ATOM 3086 C CA . ARG A 1 420 ? -15.509 -90.027 5.141 1.00 79.74 420 ARG A CA 1
ATOM 3087 C C . ARG A 1 420 ? -14.618 -89.562 3.986 1.00 78.69 420 ARG A C 1
ATOM 3088 O O . ARG A 1 420 ? -13.634 -90.228 3.636 1.00 68.21 420 ARG A O 1
ATOM 3090 N N . GLN A 1 421 ? -14.962 -88.414 3.407 1.00 70.56 421 GLN A N 1
ATOM 3091 C CA . GLN A 1 421 ? -14.166 -87.830 2.335 1.00 78.85 421 GLN A CA 1
ATOM 3092 C C . GLN A 1 421 ? -12.766 -87.503 2.844 1.00 86.90 421 GLN A C 1
ATOM 3093 O O . GLN A 1 421 ? -11.770 -88.024 2.333 1.00 82.21 421 GLN A O 1
ATOM 3099 N N . MET A 1 422 ? -12.700 -86.642 3.858 1.00 89.33 422 MET A N 1
ATOM 3100 C CA . MET A 1 422 ? -11.425 -86.230 4.439 1.00 79.68 422 MET A CA 1
ATOM 3101 C C . MET A 1 422 ? -10.640 -87.421 4.960 1.00 73.91 422 MET A C 1
ATOM 3102 O O . MET A 1 422 ? -9.417 -87.450 4.878 1.00 73.81 422 MET A O 1
ATOM 3107 N N . LYS A 1 423 ? -11.351 -88.408 5.492 1.00 73.59 423 LYS A N 1
ATOM 3108 C CA . LYS A 1 423 ? -10.696 -89.595 6.013 1.00 75.32 423 LYS A CA 1
ATOM 3109 C C . LYS A 1 423 ? -10.025 -90.395 4.905 1.00 83.58 423 LYS A C 1
ATOM 3110 O O . LYS A 1 423 ? -8.916 -90.903 5.087 1.00 83.79 423 LYS A O 1
ATOM 3116 N N . LYS A 1 424 ? -10.706 -90.520 3.764 1.00 93.71 424 LYS A N 1
ATOM 3117 C CA . LYS A 1 424 ? -10.160 -91.239 2.610 1.00 91.80 424 LYS A CA 1
ATOM 3118 C C . LYS A 1 424 ? -8.874 -90.568 2.121 1.00 90.39 424 LYS A C 1
ATOM 3119 O O . LYS A 1 424 ? -7.846 -91.227 1.921 1.00 87.37 424 LYS A O 1
ATOM 3121 N N . LEU A 1 425 ? -8.947 -89.251 1.938 1.00 80.56 425 LEU A N 1
ATOM 3122 C CA . LEU A 1 425 ? -7.780 -88.437 1.634 1.00 81.50 425 LEU A CA 1
ATOM 3123 C C . LEU A 1 425 ? -6.548 -88.829 2.450 1.00 92.78 425 LEU A C 1
ATOM 3124 O O . LEU A 1 425 ? -5.573 -89.337 1.903 1.00 96.09 425 LEU A O 1
ATOM 3129 N N . PHE A 1 426 ? -6.600 -88.585 3.759 1.00 90.78 426 PHE A N 1
ATOM 3130 C CA . PHE A 1 426 ? -5.457 -88.832 4.637 1.00 92.67 426 PHE A CA 1
ATOM 3131 C C . PHE A 1 426 ? -4.986 -90.276 4.579 1.00 94.62 426 PHE A C 1
ATOM 3132 O O . PHE A 1 426 ? -3.789 -90.532 4.460 1.00 95.83 426 PHE A O 1
ATOM 3140 N N . LYS A 1 427 ? -5.926 -91.214 4.680 1.00 95.38 427 LYS A N 1
ATOM 3141 C CA . LYS A 1 427 ? -5.590 -92.637 4.696 1.00 97.80 427 LYS A CA 1
ATOM 3142 C C . LYS A 1 427 ? -4.758 -92.992 3.470 1.00 101.20 427 LYS A C 1
ATOM 3143 O O . LYS A 1 427 ? -3.930 -93.904 3.505 1.00 97.05 427 LYS A O 1
ATOM 3145 N N . SER A 1 428 ? -4.979 -92.241 2.394 1.00 105.39 428 SER A N 1
ATOM 3146 C CA . SER A 1 428 ? -4.297 -92.459 1.126 1.00 105.84 428 SER A CA 1
ATOM 3147 C C . SER A 1 428 ? -3.385 -91.288 0.798 1.00 103.77 428 SER A C 1
ATOM 3148 O O . SER A 1 428 ? -3.609 -90.585 -0.191 1.00 99.77 428 SER A O 1
ATOM 3151 N N . MET A 1 429 ? -2.365 -91.065 1.620 1.00 100.28 429 MET A N 1
ATOM 3152 C CA . MET A 1 429 ? -1.446 -89.967 1.354 1.00 108.23 429 MET A CA 1
ATOM 3153 C C . MET A 1 429 ? 0.015 -90.384 1.312 1.00 114.31 429 MET A C 1
ATOM 3154 O O . MET A 1 429 ? 0.457 -91.240 2.080 1.00 99.74 429 MET A O 1
ATOM 3159 N N . ASN A 1 430 ? 0.741 -89.746 0.393 1.00 123.70 430 ASN A N 1
ATOM 3160 C CA . ASN A 1 430 ? 2.149 -90.024 0.088 1.00 123.84 430 ASN A CA 1
ATOM 3161 C C . ASN A 1 430 ? 3.032 -90.493 1.242 1.00 123.73 430 ASN A C 1
ATOM 3162 O O . ASN A 1 430 ? 4.002 -91.218 1.020 1.00 124.74 430 ASN A O 1
ATOM 3167 N N . LYS A 1 431 ? 2.705 -90.075 2.462 1.00 119.33 431 LYS A N 1
ATOM 3168 C CA . LYS A 1 431 ? 3.564 -90.333 3.616 1.00 121.92 431 LYS A CA 1
ATOM 3169 C C . LYS A 1 431 ? 4.893 -89.603 3.437 1.00 125.17 431 LYS A C 1
ATOM 3170 O O . LYS A 1 431 ? 5.873 -89.888 4.126 1.00 118.20 431 LYS A O 1
ATOM 3172 N N . ARG A 1 432 ? 4.905 -88.657 2.500 1.00 129.80 432 ARG A N 1
ATOM 3173 C CA . ARG A 1 432 ? 6.076 -87.838 2.216 1.00 126.45 432 ARG A CA 1
ATOM 3174 C C . ARG A 1 432 ? 5.649 -86.412 1.876 1.00 131.43 432 ARG A C 1
ATOM 3175 O O . ARG A 1 432 ? 5.557 -86.043 0.705 1.00 132.42 432 ARG A O 1
ATOM 3177 N N . GLN A 1 433 ? 5.379 -85.621 2.910 1.00 134.47 433 GLN A N 1
ATOM 3178 C CA . GLN A 1 433 ? 4.985 -84.224 2.740 1.00 139.02 433 GLN A CA 1
ATOM 3179 C C . GLN A 1 433 ? 5.169 -83.451 4.049 1.00 143.89 433 GLN A C 1
ATOM 3180 O O . GLN A 1 433 ? 5.974 -83.840 4.900 1.00 139.22 433 GLN A O 1
ATOM 3182 N N . LEU A 1 434 ? 4.429 -82.356 4.206 1.00 139.09 434 LEU A N 1
ATOM 3183 C CA . LEU A 1 434 ? 4.516 -81.549 5.420 1.00 133.78 434 LEU A CA 1
ATOM 3184 C C . LEU A 1 434 ? 3.369 -80.546 5.533 1.00 129.86 434 LEU A C 1
ATOM 3185 O O . LEU A 1 434 ? 3.281 -79.599 4.751 1.00 123.81 434 LEU A O 1
ATOM 3187 N N . SER A 1 435 ? 2.497 -80.765 6.516 1.00 131.59 435 SER A N 1
ATOM 3188 C CA . SER A 1 435 ? 1.381 -79.865 6.794 1.00 126.25 435 SER A CA 1
ATOM 3189 C C . SER A 1 435 ? 1.528 -79.221 8.173 1.00 116.55 435 SER A C 1
ATOM 3190 O O . SER A 1 435 ? 1.501 -77.997 8.306 1.00 115.57 435 SER A O 1
ATOM 3193 N N . MET B 1 1 ? 12.670 -60.833 56.150 1.00 85.01 1 MET B N 1
ATOM 3194 C CA . MET B 1 1 ? 13.211 -60.682 54.799 1.00 77.83 1 MET B CA 1
ATOM 3195 C C . MET B 1 1 ? 13.775 -62.011 54.295 1.00 67.70 1 MET B C 1
ATOM 3196 O O . MET B 1 1 ? 13.488 -62.443 53.176 1.00 59.07 1 MET B O 1
ATOM 3201 N N . VAL B 1 2 ? 14.572 -62.655 55.144 1.00 70.18 2 VAL B N 1
ATOM 3202 C CA . VAL B 1 2 ? 15.388 -63.796 54.730 1.00 65.43 2 VAL B CA 1
ATOM 3203 C C . VAL B 1 2 ? 14.623 -65.106 54.871 1.00 50.12 2 VAL B C 1
ATOM 3204 O O . VAL B 1 2 ? 14.298 -65.512 55.971 1.00 46.49 2 VAL B O 1
ATOM 3208 N N . LEU B 1 3 ? 14.316 -65.741 53.740 1.00 51.76 3 LEU B N 1
ATOM 3209 C CA . LEU B 1 3 ? 13.558 -66.988 53.729 1.00 55.41 3 LEU B CA 1
ATOM 3210 C C . LEU B 1 3 ? 12.158 -66.742 54.291 1.00 70.10 3 LEU B C 1
ATOM 3211 O O . LEU B 1 3 ? 11.470 -67.661 54.748 1.00 65.35 3 LEU B O 1
ATOM 3216 N N . ASP B 1 4 ? 11.807 -65.460 54.301 1.00 72.28 4 ASP B N 1
ATOM 3217 C CA . ASP B 1 4 ? 10.444 -64.934 54.288 1.00 67.65 4 ASP B CA 1
ATOM 3218 C C . ASP B 1 4 ? 9.286 -65.920 54.388 1.00 68.26 4 ASP B C 1
ATOM 3219 O O . ASP B 1 4 ? 8.828 -66.285 55.481 1.00 69.58 4 ASP B O 1
ATOM 3224 N N . ASN B 1 5 ? 8.796 -66.307 53.215 1.00 60.30 5 ASN B N 1
ATOM 3225 C CA . ASN B 1 5 ? 7.612 -67.121 53.082 1.00 64.00 5 ASN B CA 1
ATOM 3226 C C . ASN B 1 5 ? 7.837 -68.576 53.421 1.00 61.07 5 ASN B C 1
ATOM 3227 O O . ASN B 1 5 ? 6.882 -69.258 53.800 1.00 62.29 5 ASN B O 1
ATOM 3232 N N . LEU B 1 6 ? 9.070 -69.065 53.242 1.00 45.26 6 LEU B N 1
ATOM 3233 C CA . LEU B 1 6 ? 9.380 -70.449 53.633 1.00 53.58 6 LEU B CA 1
ATOM 3234 C C . LEU B 1 6 ? 9.126 -70.586 55.133 1.00 55.65 6 LEU B C 1
ATOM 3235 O O . LEU B 1 6 ? 8.491 -71.548 55.577 1.00 44.99 6 LEU B O 1
ATOM 3240 N N . GLY B 1 7 ? 9.608 -69.592 55.882 1.00 46.12 7 GLY B N 1
ATOM 3241 C CA . GLY B 1 7 ? 9.433 -69.511 57.317 1.00 45.15 7 GLY B CA 1
ATOM 3242 C C . GLY B 1 7 ? 7.979 -69.581 57.723 1.00 49.59 7 GLY B C 1
ATOM 3243 O O . GLY B 1 7 ? 7.594 -70.418 58.533 1.00 47.84 7 GLY B O 1
ATOM 3244 N N . LYS B 1 8 ? 7.166 -68.707 57.152 1.00 51.48 8 LYS B N 1
ATOM 3245 C CA . LYS B 1 8 ? 5.741 -68.723 57.445 1.00 45.16 8 LYS B CA 1
ATOM 3246 C C . LYS B 1 8 ? 5.101 -70.050 57.104 1.00 48.01 8 LYS B C 1
ATOM 3247 O O . LYS B 1 8 ? 4.250 -70.517 57.843 1.00 54.68 8 LYS B O 1
ATOM 3253 N N . ALA B 1 9 ? 5.487 -70.656 55.985 1.00 46.35 9 ALA B N 1
ATOM 3254 C CA . ALA B 1 9 ? 4.845 -71.897 55.555 1.00 47.29 9 ALA B CA 1
ATOM 3255 C C . ALA B 1 9 ? 5.126 -73.033 56.532 1.00 45.62 9 ALA B C 1
ATOM 3256 O O . ALA B 1 9 ? 4.227 -73.792 56.909 1.00 47.27 9 ALA B O 1
ATOM 3258 N N . LEU B 1 10 ? 6.379 -73.135 56.941 1.00 39.20 10 LEU B N 1
ATOM 3259 C CA . LEU B 1 10 ? 6.790 -74.104 57.949 1.00 44.89 10 LEU B CA 1
ATOM 3260 C C . LEU B 1 10 ? 6.194 -73.796 59.325 1.00 39.71 10 LEU B C 1
ATOM 3261 O O . LEU B 1 10 ? 5.619 -74.669 59.968 1.00 45.22 10 LEU B O 1
ATOM 3266 N N . ALA B 1 11 ? 6.289 -72.545 59.757 1.00 44.74 11 ALA B N 1
ATOM 3267 C CA . ALA B 1 11 ? 5.697 -72.142 61.029 1.00 46.12 11 ALA B CA 1
ATOM 3268 C C . ALA B 1 11 ? 4.209 -72.484 61.079 1.00 53.88 11 ALA B C 1
ATOM 3269 O O . ALA B 1 11 ? 3.672 -72.802 62.139 1.00 56.69 11 ALA B O 1
ATOM 3271 N N . ASN B 1 12 ? 3.535 -72.435 59.937 1.00 46.39 12 ASN B N 1
ATOM 3272 C CA . ASN B 1 12 ? 2.105 -72.702 59.947 1.00 53.77 12 ASN B CA 1
ATOM 3273 C C . ASN B 1 12 ? 1.810 -74.169 60.125 1.00 58.25 12 ASN B C 1
ATOM 3274 O O . ASN B 1 12 ? 0.783 -74.527 60.701 1.00 66.35 12 ASN B O 1
ATOM 3279 N N . THR B 1 13 ? 2.690 -75.032 59.636 1.00 48.63 13 THR B N 1
ATOM 3280 C CA . THR B 1 13 ? 2.426 -76.456 59.815 1.00 51.96 13 THR B CA 1
ATOM 3281 C C . THR B 1 13 ? 2.482 -76.808 61.299 1.00 50.69 13 THR B C 1
ATOM 3282 O O . THR B 1 13 ? 1.755 -77.675 61.757 1.00 65.57 13 THR B O 1
ATOM 3286 N N . LEU B 1 14 ? 3.322 -76.101 62.048 1.00 49.53 14 LEU B N 1
ATOM 3287 C CA . LEU B 1 14 ? 3.465 -76.340 63.481 1.00 53.28 14 LEU B CA 1
ATOM 3288 C C . LEU B 1 14 ? 2.275 -75.806 64.268 1.00 56.58 14 LEU B C 1
ATOM 3289 O O . LEU B 1 14 ? 1.770 -76.488 65.150 1.00 57.85 14 LEU B O 1
ATOM 3294 N N . LYS B 1 15 ? 1.826 -74.596 63.945 1.00 57.50 15 LYS B N 1
ATOM 3295 C CA . LYS B 1 15 ? 0.583 -74.075 64.504 1.00 57.31 15 LYS B CA 1
ATOM 3296 C C . LYS B 1 15 ? -0.570 -75.064 64.265 1.00 59.24 15 LYS B C 1
ATOM 3297 O O . LYS B 1 15 ? -1.394 -75.303 65.141 1.00 69.51 15 LYS B O 1
ATOM 3303 N N . LYS B 1 16 ? -0.622 -75.646 63.077 1.00 51.64 16 LYS B N 1
ATOM 3304 C CA . LYS B 1 16 ? -1.690 -76.581 62.749 1.00 61.61 16 LYS B CA 1
ATOM 3305 C C . LYS B 1 16 ? -1.615 -77.825 63.622 1.00 65.16 16 LYS B C 1
ATOM 3306 O O . LYS B 1 16 ? -2.626 -78.451 63.917 1.00 70.24 16 LYS B O 1
ATOM 3312 N N . ILE B 1 17 ? -0.408 -78.196 64.015 1.00 61.07 17 ILE B N 1
ATOM 3313 C CA . ILE B 1 17 ? -0.225 -79.358 64.873 1.00 70.86 17 ILE B CA 1
ATOM 3314 C C . ILE B 1 17 ? -0.569 -79.051 66.323 1.00 69.20 17 ILE B C 1
ATOM 3315 O O . ILE B 1 17 ? -1.163 -79.871 67.010 1.00 70.66 17 ILE B O 1
ATOM 3320 N N . ALA B 1 18 ? -0.193 -77.863 66.772 1.00 61.99 18 ALA B N 1
ATOM 3321 C CA . ALA B 1 18 ? -0.537 -77.401 68.095 1.00 65.08 18 ALA B CA 1
ATOM 3322 C C . ALA B 1 18 ? -2.054 -77.315 68.219 1.00 69.55 18 ALA B C 1
ATOM 3323 O O . ALA B 1 18 ? -2.637 -77.685 69.238 1.00 69.36 18 ALA B O 1
ATOM 3325 N N . ARG B 1 19 ? -2.687 -76.841 67.154 1.00 76.38 19 ARG B N 1
ATOM 3326 C CA . ARG B 1 19 ? -4.123 -76.602 67.137 1.00 77.73 19 ARG B CA 1
ATOM 3327 C C . ARG B 1 19 ? -4.940 -77.857 66.839 1.00 77.30 19 ARG B C 1
ATOM 3328 O O . ARG B 1 19 ? -6.172 -77.841 66.904 1.00 78.69 19 ARG B O 1
ATOM 3336 N N . ALA B 1 20 ? -4.255 -78.944 66.510 1.00 73.15 20 ALA B N 1
ATOM 3337 C CA . ALA B 1 20 ? -4.943 -80.152 66.084 1.00 82.71 20 ALA B CA 1
ATOM 3338 C C . ALA B 1 20 ? -5.860 -80.684 67.174 1.00 91.86 20 ALA B C 1
ATOM 3339 O O . ALA B 1 20 ? -5.487 -80.718 68.347 1.00 85.53 20 ALA B O 1
ATOM 3341 N N . SER B 1 21 ? -7.060 -81.098 66.775 1.00 96.40 21 SER B N 1
ATOM 3342 C CA . SER B 1 21 ? -7.993 -81.748 67.688 1.00 95.31 21 SER B CA 1
ATOM 3343 C C . SER B 1 21 ? -7.333 -82.980 68.301 1.00 100.64 21 SER B C 1
ATOM 3344 O O . SER B 1 21 ? -7.142 -83.053 69.514 1.00 106.30 21 SER B O 1
ATOM 3347 N N . SER B 1 22 ? -6.971 -83.940 67.455 1.00 97.71 22 SER B N 1
ATOM 3348 C CA . SER B 1 22 ? -6.238 -85.121 67.903 1.00 95.28 22 SER B CA 1
ATOM 3349 C C . SER B 1 22 ? -5.129 -85.439 66.910 1.00 85.43 22 SER B C 1
ATOM 3350 O O . SER B 1 22 ? -5.150 -84.953 65.783 1.00 87.15 22 SER B O 1
ATOM 3353 N N . VAL B 1 23 ? -4.166 -86.255 67.325 1.00 79.26 23 VAL B N 1
ATOM 3354 C CA . VAL B 1 23 ? -3.051 -86.606 66.454 1.00 73.20 23 VAL B CA 1
ATOM 3355 C C . VAL B 1 23 ? -3.208 -87.991 65.815 1.00 79.68 23 VAL B C 1
ATOM 3356 O O . VAL B 1 23 ? -2.642 -88.971 66.293 1.00 86.54 23 VAL B O 1
ATOM 3360 N N . ASP B 1 24 ? -3.977 -88.077 64.735 1.00 84.66 24 ASP B N 1
ATOM 3361 C CA . ASP B 1 24 ? -4.046 -89.323 63.979 1.00 78.74 24 ASP B CA 1
ATOM 3362 C C . ASP B 1 24 ? -2.982 -89.340 62.901 1.00 81.10 24 ASP B C 1
ATOM 3363 O O . ASP B 1 24 ? -2.140 -88.449 62.831 1.00 75.22 24 ASP B O 1
ATOM 3368 N N . GLU B 1 25 ? -3.026 -90.362 62.058 1.00 87.43 25 GLU B N 1
ATOM 3369 C CA . GLU B 1 25 ? -2.019 -90.529 61.020 1.00 82.41 25 GLU B CA 1
ATOM 3370 C C . GLU B 1 25 ? -2.270 -89.594 59.845 1.00 73.33 25 GLU B C 1
ATOM 3371 O O . GLU B 1 25 ? -1.365 -89.293 59.080 1.00 74.73 25 GLU B O 1
ATOM 3377 N N . ALA B 1 26 ? -3.501 -89.133 59.708 1.00 69.52 26 ALA B N 1
ATOM 3378 C CA . ALA B 1 26 ? -3.831 -88.207 58.646 1.00 76.33 26 ALA B CA 1
ATOM 3379 C C . ALA B 1 26 ? -3.373 -86.773 58.977 1.00 75.04 26 ALA B C 1
ATOM 3380 O O . ALA B 1 26 ? -3.298 -85.908 58.099 1.00 69.72 26 ALA B O 1
ATOM 3382 N N . LEU B 1 27 ? -3.074 -86.520 60.245 1.00 70.31 27 LEU B N 1
ATOM 3383 C CA . LEU B 1 27 ? -2.544 -85.223 60.629 1.00 70.40 27 LEU B CA 1
ATOM 3384 C C . LEU B 1 27 ? -1.043 -85.215 60.316 1.00 74.86 27 LEU B C 1
ATOM 3385 O O . LEU B 1 27 ? -0.452 -84.168 60.052 1.00 67.41 27 LEU B O 1
ATOM 3390 N N . ILE B 1 28 ? -0.432 -86.392 60.329 1.00 63.00 28 ILE B N 1
ATOM 3391 C CA . ILE B 1 28 ? 0.970 -86.514 59.968 1.00 59.73 28 ILE B CA 1
ATOM 3392 C C . ILE B 1 28 ? 1.171 -86.446 58.450 1.00 70.67 28 ILE B C 1
ATOM 3393 O O . ILE B 1 28 ? 2.171 -85.911 57.962 1.00 65.74 28 ILE B O 1
ATOM 3398 N N . LYS B 1 29 ? 0.226 -87.014 57.708 1.00 69.39 29 LYS B N 1
ATOM 3399 C CA . LYS B 1 29 ? 0.312 -87.028 56.256 1.00 67.65 29 LYS B CA 1
ATOM 3400 C C . LYS B 1 29 ? 0.096 -85.621 55.727 1.00 63.38 29 LYS B C 1
ATOM 3401 O O . LYS B 1 29 ? 0.660 -85.244 54.711 1.00 67.56 29 LYS B O 1
ATOM 3407 N N . GLU B 1 30 ? -0.730 -84.841 56.408 1.00 58.55 30 GLU B N 1
ATOM 3408 C CA . GLU B 1 30 ? -0.982 -83.478 55.961 1.00 63.36 30 GLU B CA 1
ATOM 3409 C C . GLU B 1 30 ? 0.193 -82.563 56.309 1.00 58.47 30 GLU B C 1
ATOM 3410 O O . GLU B 1 30 ? 0.519 -81.637 55.571 1.00 55.97 30 GLU B O 1
ATOM 3416 N N . LEU B 1 31 ? 0.807 -82.830 57.453 1.00 54.73 31 LEU B N 1
ATOM 3417 C CA . LEU B 1 31 ? 1.997 -82.126 57.875 1.00 59.75 31 LEU B CA 1
ATOM 3418 C C . LEU B 1 31 ? 3.145 -82.402 56.913 1.00 53.65 31 LEU B C 1
ATOM 3419 O O . LEU B 1 31 ? 3.838 -81.487 56.471 1.00 50.53 31 LEU B O 1
ATOM 3424 N N . VAL B 1 32 ? 3.343 -83.675 56.600 1.00 57.56 32 VAL B N 1
ATOM 3425 C CA . VAL B 1 32 ? 4.400 -84.092 55.692 1.00 60.65 32 VAL B CA 1
ATOM 3426 C C . VAL B 1 32 ? 4.173 -83.523 54.287 1.00 60.55 32 VAL B C 1
ATOM 3427 O O . VAL B 1 32 ? 5.118 -83.173 53.577 1.00 59.89 32 VAL B O 1
ATOM 3431 N N . ARG B 1 33 ? 2.912 -83.406 53.904 1.00 53.00 33 ARG B N 1
ATOM 3432 C CA . ARG B 1 33 ? 2.564 -82.855 52.608 1.00 57.67 33 ARG B CA 1
ATOM 3433 C C . ARG B 1 33 ? 2.734 -81.353 52.601 1.00 61.83 33 ARG B C 1
ATOM 3434 O O . ARG B 1 33 ? 3.194 -80.771 51.620 1.00 62.15 33 ARG B O 1
ATOM 3442 N N . ASP B 1 34 ? 2.342 -80.722 53.700 1.00 63.68 34 ASP B N 1
ATOM 3443 C CA . ASP B 1 34 ? 2.491 -79.284 53.829 1.00 52.56 34 ASP B CA 1
ATOM 3444 C C . ASP B 1 34 ? 3.955 -78.876 53.804 1.00 54.03 34 ASP B C 1
ATOM 3445 O O . ASP B 1 34 ? 4.297 -77.829 53.258 1.00 54.27 34 ASP B O 1
ATOM 3450 N N . ILE B 1 35 ? 4.821 -79.704 54.380 1.00 50.18 35 ILE B N 1
ATOM 3451 C CA . ILE B 1 35 ? 6.247 -79.401 54.431 1.00 49.46 35 ILE B CA 1
ATOM 3452 C C . ILE B 1 35 ? 6.913 -79.575 53.073 1.00 52.31 35 ILE B C 1
ATOM 3453 O O . ILE B 1 35 ? 7.754 -78.761 52.683 1.00 58.75 35 ILE B O 1
ATOM 3458 N N . GLN B 1 36 ? 6.544 -80.640 52.366 1.00 53.58 36 GLN B N 1
ATOM 3459 C CA . GLN B 1 36 ? 7.033 -80.896 51.010 1.00 53.10 36 GLN B CA 1
ATOM 3460 C C . GLN B 1 36 ? 6.687 -79.741 50.076 1.00 45.65 36 GLN B C 1
ATOM 3461 O O . GLN B 1 36 ? 7.507 -79.312 49.279 1.00 49.83 36 GLN B O 1
ATOM 3467 N N . ARG B 1 37 ? 5.460 -79.248 50.169 1.00 44.64 37 ARG B N 1
ATOM 3468 C CA . ARG B 1 37 ? 5.042 -78.094 49.373 1.00 52.27 37 ARG B CA 1
ATOM 3469 C C . ARG B 1 37 ? 5.854 -76.831 49.638 1.00 49.19 37 ARG B C 1
ATOM 3470 O O . ARG B 1 37 ? 6.258 -76.159 48.698 1.00 52.86 37 ARG B O 1
ATOM 3478 N N . ALA B 1 38 ? 6.080 -76.513 50.912 1.00 46.95 38 ALA B N 1
ATOM 3479 C CA . ALA B 1 38 ? 6.877 -75.346 51.303 1.00 42.37 38 ALA B CA 1
ATOM 3480 C C . ALA B 1 38 ? 8.311 -75.457 50.812 1.00 46.08 38 ALA B C 1
ATOM 3481 O O . ALA B 1 38 ? 8.893 -74.499 50.319 1.00 47.54 38 ALA B O 1
ATOM 3483 N N . LEU B 1 39 ? 8.879 -76.641 50.961 1.00 44.13 39 LEU B N 1
ATOM 3484 C CA . LEU B 1 39 ? 10.265 -76.848 50.609 1.00 38.14 39 LEU B CA 1
ATOM 3485 C C . LEU B 1 39 ? 10.459 -76.828 49.090 1.00 50.09 39 LEU B C 1
ATOM 3486 O O . LEU B 1 39 ? 11.373 -76.176 48.578 1.00 39.00 39 LEU B O 1
ATOM 3491 N N . ILE B 1 40 ? 9.612 -77.553 48.363 1.00 46.16 40 ILE B N 1
ATOM 3492 C CA . ILE B 1 40 ? 9.725 -77.578 46.910 1.00 46.33 40 ILE B CA 1
ATOM 3493 C C . ILE B 1 40 ? 9.607 -76.158 46.348 1.00 49.63 40 ILE B C 1
ATOM 3494 O O . ILE B 1 40 ? 10.321 -75.764 45.422 1.00 50.55 40 ILE B O 1
ATOM 3499 N N . GLN B 1 41 ? 8.726 -75.376 46.942 1.00 41.74 41 GLN B N 1
ATOM 3500 C CA . GLN B 1 41 ? 8.551 -74.003 46.497 1.00 45.11 41 GLN B CA 1
ATOM 3501 C C . GLN B 1 41 ? 9.760 -73.099 46.788 1.00 49.22 41 GLN B C 1
ATOM 3502 O O . GLN B 1 41 ? 9.941 -72.096 46.122 1.00 53.52 41 GLN B O 1
ATOM 3508 N N . ALA B 1 42 ? 10.566 -73.436 47.793 1.00 48.06 42 ALA B N 1
ATOM 3509 C CA . ALA B 1 42 ? 11.784 -72.688 48.086 1.00 40.47 42 ALA B CA 1
ATOM 3510 C C . ALA B 1 42 ? 12.944 -73.227 47.278 1.00 45.79 42 ALA B C 1
ATOM 3511 O O . ALA B 1 42 ? 14.096 -72.943 47.585 1.00 41.62 42 ALA B O 1
ATOM 3513 N N . ASP B 1 43 ? 12.634 -74.025 46.262 1.00 45.96 43 ASP B N 1
ATOM 3514 C CA . ASP B 1 43 ? 13.652 -74.589 45.377 1.00 40.18 43 ASP B CA 1
ATOM 3515 C C . ASP B 1 43 ? 14.566 -75.624 46.049 1.00 37.69 43 ASP B C 1
ATOM 3516 O O . ASP B 1 43 ? 15.664 -75.889 45.564 1.00 38.81 43 ASP B O 1
ATOM 3521 N N . VAL B 1 44 ? 14.119 -76.237 47.140 1.00 40.90 44 VAL B N 1
ATOM 3522 C CA . VAL B 1 44 ? 14.878 -77.373 47.677 1.00 44.66 44 VAL B CA 1
ATOM 3523 C C . VAL B 1 44 ? 14.853 -78.551 46.686 1.00 40.42 44 VAL B C 1
ATOM 3524 O O . VAL B 1 44 ? 13.814 -78.843 46.071 1.00 39.45 44 VAL B O 1
ATOM 3528 N N . ASN B 1 45 ? 15.987 -79.222 46.522 1.00 41.44 45 ASN B N 1
ATOM 3529 C CA . ASN B 1 45 ? 16.023 -80.424 45.687 1.00 46.71 45 ASN B CA 1
ATOM 3530 C C . ASN B 1 45 ? 14.962 -81.437 46.106 1.00 42.71 45 ASN B C 1
ATOM 3531 O O . ASN B 1 45 ? 14.894 -81.821 47.267 1.00 49.47 45 ASN B O 1
ATOM 3536 N N . VAL B 1 46 ? 14.159 -81.886 45.152 1.00 47.10 46 VAL B N 1
ATOM 3537 C CA . VAL B 1 46 ? 12.986 -82.710 45.452 1.00 52.21 46 VAL B CA 1
ATOM 3538 C C . VAL B 1 46 ? 13.342 -84.046 46.113 1.00 46.15 46 VAL B C 1
ATOM 3539 O O . VAL B 1 46 ? 12.638 -84.501 47.014 1.00 50.79 46 VAL B O 1
ATOM 3543 N N . ARG B 1 47 ? 14.433 -84.668 45.675 1.00 45.90 47 ARG B N 1
ATOM 3544 C CA . ARG B 1 47 ? 14.906 -85.901 46.312 1.00 54.13 47 ARG B CA 1
ATOM 3545 C C . ARG B 1 47 ? 15.266 -85.650 47.782 1.00 52.23 47 ARG B C 1
ATOM 3546 O O . ARG B 1 47 ? 14.949 -86.468 48.653 1.00 51.64 47 ARG B O 1
ATOM 3554 N N . LEU B 1 48 ? 15.918 -84.524 48.065 1.00 52.50 48 LEU B N 1
ATOM 3555 C CA . LEU B 1 48 ? 16.211 -84.177 49.455 1.00 51.80 48 LEU B CA 1
ATOM 3556 C C . LEU B 1 48 ? 14.924 -84.094 50.254 1.00 46.23 48 LEU B C 1
ATOM 3557 O O . LEU B 1 48 ? 14.842 -84.593 51.369 1.00 46.52 48 LEU B O 1
ATOM 3562 N N . VAL B 1 49 ? 13.930 -83.448 49.666 1.00 36.76 49 VAL B N 1
ATOM 3563 C CA . VAL B 1 49 ? 12.659 -83.215 50.329 1.00 49.94 49 VAL B CA 1
ATOM 3564 C C . VAL B 1 49 ? 11.987 -84.543 50.676 1.00 50.18 49 VAL B C 1
ATOM 3565 O O . VAL B 1 49 ? 11.493 -84.717 51.787 1.00 48.26 49 VAL B O 1
ATOM 3569 N N . LEU B 1 50 ? 11.993 -85.487 49.739 1.00 48.24 50 LEU B N 1
ATOM 3570 C CA . LEU B 1 50 ? 11.492 -86.828 50.014 1.00 45.89 50 LEU B CA 1
ATOM 3571 C C . LEU B 1 50 ? 12.189 -87.439 51.201 1.00 48.46 50 LEU B C 1
ATOM 3572 O O . LEU B 1 50 ? 11.564 -87.908 52.146 1.00 54.69 50 LEU B O 1
ATOM 3577 N N . GLN B 1 51 ? 13.508 -87.436 51.127 1.00 48.49 51 GLN B N 1
ATOM 3578 C CA . GLN B 1 51 ? 14.359 -88.016 52.149 1.00 47.65 51 GLN B CA 1
ATOM 3579 C C . GLN B 1 51 ? 14.089 -87.418 53.542 1.00 61.22 51 GLN B C 1
ATOM 3580 O O . GLN B 1 51 ? 13.940 -88.148 54.534 1.00 62.58 51 GLN B O 1
ATOM 3586 N N . LEU B 1 52 ? 14.009 -86.091 53.607 1.00 54.83 52 LEU B N 1
ATOM 3587 C CA . LEU B 1 52 ? 13.754 -85.410 54.865 1.00 51.73 52 LEU B CA 1
ATOM 3588 C C . LEU B 1 52 ? 12.336 -85.667 55.325 1.00 51.21 52 LEU B C 1
ATOM 3589 O O . LEU B 1 52 ? 12.079 -85.882 56.502 1.00 51.51 52 LEU B O 1
ATOM 3594 N N . THR B 1 53 ? 11.411 -85.641 54.382 1.00 50.33 53 THR B N 1
ATOM 3595 C CA . THR B 1 53 ? 10.005 -85.627 54.733 1.00 53.39 53 THR B CA 1
ATOM 3596 C C . THR B 1 53 ? 9.522 -87.046 55.066 1.00 60.83 53 THR B C 1
ATOM 3597 O O . THR B 1 53 ? 8.536 -87.225 55.778 1.00 62.59 53 THR B O 1
ATOM 3601 N N . ARG B 1 54 ? 10.249 -88.048 54.586 1.00 59.55 54 ARG B N 1
ATOM 3602 C CA . ARG B 1 54 ? 9.946 -89.433 54.930 1.00 64.48 54 ARG B CA 1
ATOM 3603 C C . ARG B 1 54 ? 10.397 -89.755 56.346 1.00 62.88 54 ARG B C 1
ATOM 3604 O O . ARG B 1 54 ? 9.665 -90.364 57.119 1.00 66.00 54 ARG B O 1
ATOM 3612 N N . GLU B 1 55 ? 11.619 -89.353 56.668 1.00 58.67 55 GLU B N 1
ATOM 3613 C CA . GLU B 1 55 ? 12.162 -89.520 58.006 1.00 60.31 55 GLU B CA 1
ATOM 3614 C C . GLU B 1 55 ? 11.270 -88.844 59.058 1.00 59.45 55 GLU B C 1
ATOM 3615 O O . GLU B 1 55 ? 10.978 -89.414 60.105 1.00 61.23 55 GLU B O 1
ATOM 3621 N N . ILE B 1 56 ? 10.828 -87.631 58.765 1.00 58.75 56 ILE B N 1
ATOM 3622 C CA . ILE B 1 56 ? 9.889 -86.935 59.631 1.00 66.33 56 ILE B CA 1
ATOM 3623 C C . ILE B 1 56 ? 8.588 -87.718 59.806 1.00 59.79 56 ILE B C 1
ATOM 3624 O O . ILE B 1 56 ? 8.037 -87.764 60.898 1.00 60.68 56 ILE B O 1
ATOM 3629 N N . GLN B 1 57 ? 8.099 -88.329 58.733 1.00 59.98 57 GLN B N 1
ATOM 3630 C CA . GLN B 1 57 ? 6.873 -89.122 58.800 1.00 64.89 57 GLN B CA 1
ATOM 3631 C C . GLN B 1 57 ? 7.054 -90.355 59.673 1.00 62.92 57 GLN B C 1
ATOM 3632 O O . GLN B 1 57 ? 6.242 -90.627 60.558 1.00 60.87 57 GLN B O 1
ATOM 3638 N N . ARG B 1 58 ? 8.127 -91.093 59.411 1.00 58.80 58 ARG B N 1
ATOM 3639 C CA . ARG B 1 58 ? 8.465 -92.290 60.174 1.00 62.38 58 ARG B CA 1
ATOM 3640 C C . ARG B 1 58 ? 8.624 -91.956 61.649 1.00 67.55 58 ARG B C 1
ATOM 3641 O O . ARG B 1 58 ? 7.879 -92.450 62.491 1.00 74.90 58 ARG B O 1
ATOM 3649 N N . ARG B 1 59 ? 9.582 -91.092 61.954 1.00 67.73 59 ARG B N 1
ATOM 3650 C CA . ARG B 1 59 ? 9.868 -90.735 63.334 1.00 66.03 59 ARG B CA 1
ATOM 3651 C C . ARG B 1 59 ? 8.620 -90.334 64.093 1.00 68.21 59 ARG B C 1
ATOM 3652 O O . ARG B 1 59 ? 8.575 -90.443 65.312 1.00 74.95 59 ARG B O 1
ATOM 3660 N N . ALA B 1 60 ? 7.604 -89.869 63.379 1.00 63.04 60 ALA B N 1
ATOM 3661 C CA . ALA B 1 60 ? 6.400 -89.371 64.041 1.00 69.27 60 ALA B CA 1
ATOM 3662 C C . ALA B 1 60 ? 5.345 -90.450 64.174 1.00 71.34 60 ALA B C 1
ATOM 3663 O O . ALA B 1 60 ? 4.572 -90.452 65.127 1.00 65.93 60 ALA B O 1
ATOM 3665 N N . LEU B 1 61 ? 5.321 -91.364 63.211 1.00 71.89 61 LEU B N 1
ATOM 3666 C CA . LEU B 1 61 ? 4.369 -92.465 63.234 1.00 74.91 61 LEU B CA 1
ATOM 3667 C C . LEU B 1 61 ? 4.774 -93.527 64.241 1.00 83.54 61 LEU B C 1
ATOM 3668 O O . LEU B 1 61 ? 3.924 -94.081 64.929 1.00 80.63 61 LEU B O 1
ATOM 3673 N N . GLU B 1 62 ? 6.072 -93.799 64.339 1.00 71.78 62 GLU B N 1
ATOM 3674 C CA . GLU B 1 62 ? 6.535 -94.949 65.093 1.00 71.40 62 GLU B CA 1
ATOM 3675 C C . GLU B 1 62 ? 7.478 -94.578 66.227 1.00 77.36 62 GLU B C 1
ATOM 3676 O O . GLU B 1 62 ? 8.466 -95.266 66.479 1.00 83.36 62 GLU B O 1
ATOM 3682 N N . GLU B 1 63 ? 7.173 -93.493 66.923 1.00 76.86 63 GLU B N 1
ATOM 3683 C CA . GLU B 1 63 ? 8.023 -93.069 68.027 1.00 73.52 63 GLU B CA 1
ATOM 3684 C C . GLU B 1 63 ? 7.168 -92.607 69.203 1.00 80.26 63 GLU B C 1
ATOM 3685 O O . GLU B 1 63 ? 6.263 -91.787 69.034 1.00 79.68 63 GLU B O 1
ATOM 3691 N N . LYS B 1 64 ? 7.447 -93.143 70.388 1.00 87.16 64 LYS B N 1
ATOM 3692 C CA . LYS B 1 64 ? 6.667 -92.819 71.578 1.00 79.50 64 LYS B CA 1
ATOM 3693 C C . LYS B 1 64 ? 7.270 -91.618 72.299 1.00 67.79 64 LYS B C 1
ATOM 3694 O O . LYS B 1 64 ? 8.458 -91.611 72.607 1.00 72.00 64 LYS B O 1
ATOM 3696 N N . PRO B 1 65 ? 6.453 -90.589 72.559 1.00 59.00 65 PRO B N 1
ATOM 3697 C CA . PRO B 1 65 ? 6.926 -89.389 73.264 1.00 70.87 65 PRO B CA 1
ATOM 3698 C C . PRO B 1 65 ? 7.489 -89.743 74.631 1.00 81.22 65 PRO B C 1
ATOM 3699 O O . PRO B 1 65 ? 6.848 -90.512 75.348 1.00 84.89 65 PRO B O 1
ATOM 3703 N N . PRO B 1 66 ? 8.662 -89.198 74.991 1.00 80.87 66 PRO B N 1
ATOM 3704 C CA . PRO B 1 66 ? 9.194 -89.425 76.336 1.00 81.02 66 PRO B CA 1
ATOM 3705 C C . PRO B 1 66 ? 8.147 -89.124 77.412 1.00 85.58 66 PRO B C 1
ATOM 3706 O O . PRO B 1 66 ? 7.081 -88.584 77.104 1.00 83.97 66 PRO B O 1
ATOM 3710 N N . ALA B 1 67 ? 8.445 -89.480 78.658 1.00 94.31 67 ALA B N 1
ATOM 3711 C CA . ALA B 1 67 ? 7.482 -89.322 79.743 1.00 91.71 67 ALA B CA 1
ATOM 3712 C C . ALA B 1 67 ? 7.116 -87.860 79.994 1.00 87.39 67 ALA B C 1
ATOM 3713 O O . ALA B 1 67 ? 7.994 -87.003 80.169 1.00 82.83 67 ALA B O 1
ATOM 3715 N N . GLY B 1 68 ? 5.813 -87.584 80.006 1.00 77.93 68 GLY B N 1
ATOM 3716 C CA . GLY B 1 68 ? 5.322 -86.245 80.285 1.00 86.75 68 GLY B CA 1
ATOM 3717 C C . GLY B 1 68 ? 5.201 -85.354 79.056 1.00 92.68 68 GLY B C 1
ATOM 3718 O O . GLY B 1 68 ? 4.845 -84.174 79.163 1.00 84.91 68 GLY B O 1
ATOM 3719 N N . ILE B 1 69 ? 5.501 -85.924 77.890 1.00 80.73 69 ILE B N 1
ATOM 3720 C CA . ILE B 1 69 ? 5.405 -85.210 76.628 1.00 71.54 69 ILE B CA 1
ATOM 3721 C C . ILE B 1 69 ? 4.241 -85.784 75.835 1.00 75.81 69 ILE B C 1
ATOM 3722 O O . ILE B 1 69 ? 4.128 -87.001 75.716 1.00 85.45 69 ILE B O 1
ATOM 3727 N N . SER B 1 70 ? 3.372 -84.926 75.304 1.00 67.31 70 SER B N 1
ATOM 3728 C CA . SER B 1 70 ? 2.299 -85.391 74.420 1.00 76.32 70 SER B CA 1
ATOM 3729 C C . SER B 1 70 ? 2.818 -85.748 73.021 1.00 75.79 70 SER B C 1
ATOM 3730 O O . SER B 1 70 ? 3.974 -85.476 72.688 1.00 72.05 70 SER B O 1
ATOM 3733 N N . LYS B 1 71 ? 1.961 -86.367 72.214 1.00 82.30 71 LYS B N 1
ATOM 3734 C CA . LYS B 1 71 ? 2.307 -86.702 70.833 1.00 83.39 71 LYS B CA 1
ATOM 3735 C C . LYS B 1 71 ? 2.544 -85.415 70.060 1.00 71.02 71 LYS B C 1
ATOM 3736 O O . LYS B 1 71 ? 3.457 -85.313 69.250 1.00 64.90 71 LYS B O 1
ATOM 3742 N N . LYS B 1 72 ? 1.693 -84.438 70.329 1.00 69.36 72 LYS B N 1
ATOM 3743 C CA . LYS B 1 72 ? 1.760 -83.132 69.708 1.00 63.69 72 LYS B CA 1
ATOM 3744 C C . LYS B 1 72 ? 3.135 -82.509 69.921 1.00 60.86 72 LYS B C 1
ATOM 3745 O O . LYS B 1 72 ? 3.808 -82.120 68.982 1.00 57.25 72 LYS B O 1
ATOM 3751 N N . GLU B 1 73 ? 3.559 -82.425 71.168 1.00 63.14 73 GLU B N 1
ATOM 3752 C CA . GLU B 1 73 ? 4.805 -81.746 71.480 1.00 65.27 73 GLU B CA 1
ATOM 3753 C C . GLU B 1 73 ? 5.995 -82.483 70.913 1.00 59.95 73 GLU B C 1
ATOM 3754 O O . GLU B 1 73 ? 7.060 -81.904 70.700 1.00 62.35 73 GLU B O 1
ATOM 3760 N N . HIS B 1 74 ? 5.830 -83.776 70.691 1.00 63.36 74 HIS B N 1
ATOM 3761 C CA . HIS B 1 74 ? 6.940 -84.554 70.173 1.00 62.71 74 HIS B CA 1
ATOM 3762 C C . HIS B 1 74 ? 7.068 -84.390 68.664 1.00 57.79 74 HIS B C 1
ATOM 3763 O O . HIS B 1 74 ? 8.173 -84.441 68.117 1.00 47.50 74 HIS B O 1
ATOM 3770 N N . ILE B 1 75 ? 5.925 -84.210 68.001 1.00 59.18 75 ILE B N 1
ATOM 3771 C CA . ILE B 1 75 ? 5.912 -83.901 66.583 1.00 58.02 75 ILE B CA 1
ATOM 3772 C C . ILE B 1 75 ? 6.628 -82.583 66.356 1.00 54.39 75 ILE B C 1
ATOM 3773 O O . ILE B 1 75 ? 7.484 -82.486 65.478 1.00 50.80 75 ILE B O 1
ATOM 3778 N N . ILE B 1 76 ? 6.293 -81.573 67.155 1.00 51.62 76 ILE B N 1
ATOM 3779 C CA . ILE B 1 76 ? 6.962 -80.288 67.035 1.00 46.33 76 ILE B CA 1
ATOM 3780 C C . ILE B 1 76 ? 8.463 -80.487 67.195 1.00 51.83 76 ILE B C 1
ATOM 3781 O O . ILE B 1 76 ? 9.261 -79.902 66.475 1.00 50.87 76 ILE B O 1
ATOM 3786 N N . LYS B 1 77 ? 8.849 -81.330 68.140 1.00 49.09 77 LYS B N 1
ATOM 3787 C CA . LYS B 1 77 ? 10.265 -81.497 68.436 1.00 55.85 77 LYS B CA 1
ATOM 3788 C C . LYS B 1 77 ? 10.959 -82.217 67.284 1.00 52.64 77 LYS B C 1
ATOM 3789 O O . LYS B 1 77 ? 12.099 -81.917 66.939 1.00 55.29 77 LYS B O 1
ATOM 3795 N N . ILE B 1 78 ? 10.248 -83.157 66.678 1.00 53.30 78 ILE B N 1
ATOM 3796 C CA . ILE B 1 78 ? 10.756 -83.885 65.525 1.00 57.41 78 ILE B CA 1
ATOM 3797 C C . ILE B 1 78 ? 11.016 -82.945 64.343 1.00 52.50 78 ILE B C 1
ATOM 3798 O O . ILE B 1 78 ? 12.137 -82.853 63.830 1.00 46.33 78 ILE B O 1
ATOM 3803 N N . VAL B 1 79 ? 9.977 -82.231 63.928 1.00 52.98 79 VAL B N 1
ATOM 3804 C CA . VAL B 1 79 ? 10.116 -81.271 62.849 1.00 51.61 79 VAL B CA 1
ATOM 3805 C C . VAL B 1 79 ? 11.318 -80.353 63.088 1.00 51.10 79 VAL B C 1
ATOM 3806 O O . VAL B 1 79 ? 12.145 -80.138 62.193 1.00 46.34 79 VAL B O 1
ATOM 3810 N N . TYR B 1 80 ? 11.449 -79.850 64.305 1.00 43.41 80 TYR B N 1
ATOM 3811 C CA . TYR B 1 80 ? 12.520 -78.912 64.594 1.00 44.09 80 TYR B CA 1
ATOM 3812 C C . TYR B 1 80 ? 13.908 -79.530 64.510 1.00 50.63 80 TYR B C 1
ATOM 3813 O O . TYR B 1 80 ? 14.834 -78.905 63.994 1.00 51.69 80 TYR B O 1
ATOM 3822 N N . GLU B 1 81 ? 14.080 -80.744 65.018 1.00 51.58 81 GLU B N 1
ATOM 3823 C CA . GLU B 1 81 ? 15.421 -81.333 64.956 1.00 56.76 81 GLU B CA 1
ATOM 3824 C C . GLU B 1 81 ? 15.805 -81.853 63.556 1.00 47.70 81 GLU B C 1
ATOM 3825 O O . GLU B 1 81 ? 16.966 -81.771 63.147 1.00 45.63 81 GLU B O 1
ATOM 3831 N N . GLU B 1 82 ? 14.829 -82.345 62.809 1.00 41.14 82 GLU B N 1
ATOM 3832 C CA . GLU B 1 82 ? 15.093 -82.718 61.424 1.00 49.52 82 GLU B CA 1
ATOM 3833 C C . GLU B 1 82 ? 15.514 -81.520 60.565 1.00 44.96 82 GLU B C 1
ATOM 3834 O O . GLU B 1 82 ? 16.513 -81.598 59.858 1.00 44.55 82 GLU B O 1
ATOM 3840 N N . LEU B 1 83 ? 14.771 -80.414 60.630 1.00 42.08 83 LEU B N 1
ATOM 3841 C CA . LEU B 1 83 ? 15.151 -79.212 59.880 1.00 39.59 83 LEU B CA 1
ATOM 3842 C C . LEU B 1 83 ? 16.532 -78.697 60.292 1.00 41.21 83 LEU B C 1
ATOM 3843 O O . LEU B 1 83 ? 17.343 -78.302 59.433 1.00 39.30 83 LEU B O 1
ATOM 3848 N N . THR B 1 84 ? 16.813 -78.725 61.594 1.00 34.71 84 THR B N 1
ATOM 3849 C CA . THR B 1 84 ? 18.137 -78.372 62.072 1.00 32.39 84 THR B CA 1
ATOM 3850 C C . THR B 1 84 ? 19.237 -79.226 61.432 1.00 44.97 84 THR B C 1
ATOM 3851 O O . THR B 1 84 ? 20.199 -78.673 60.877 1.00 39.41 84 THR B O 1
ATOM 3855 N N . LYS B 1 85 ? 19.103 -80.559 61.483 1.00 46.49 85 LYS B N 1
ATOM 3856 C CA . LYS B 1 85 ? 20.110 -81.430 60.859 1.00 46.71 85 LYS B CA 1
ATOM 3857 C C . LYS B 1 85 ? 20.132 -81.193 59.354 1.00 44.28 85 LYS B C 1
ATOM 3858 O O . LYS B 1 85 ? 21.188 -81.222 58.727 1.00 47.00 85 LYS B O 1
ATOM 3864 N N . PHE B 1 86 ? 18.952 -80.960 58.790 1.00 37.92 86 PHE B N 1
ATOM 3865 C CA . PHE B 1 86 ? 18.803 -80.660 57.373 1.00 41.73 86 PHE B CA 1
ATOM 3866 C C . PHE B 1 86 ? 19.644 -79.469 56.944 1.00 48.47 86 PHE B C 1
ATOM 3867 O O . PHE B 1 86 ? 20.188 -79.470 55.843 1.00 54.00 86 PHE B O 1
ATOM 3875 N N . LEU B 1 87 ? 19.732 -78.448 57.798 1.00 42.14 87 LEU B N 1
ATOM 3876 C CA . LEU B 1 87 ? 20.464 -77.237 57.441 1.00 45.55 87 LEU B CA 1
ATOM 3877 C C . LEU B 1 87 ? 21.864 -77.150 58.023 1.00 42.21 87 LEU B C 1
ATOM 3878 O O . LEU B 1 87 ? 22.390 -76.064 58.180 1.00 43.08 87 LEU B O 1
ATOM 3883 N N . GLY B 1 88 ? 22.463 -78.282 58.363 1.00 41.08 88 GLY B N 1
ATOM 3884 C CA . GLY B 1 88 ? 23.815 -78.270 58.909 1.00 46.44 88 GLY B CA 1
ATOM 3885 C C . GLY B 1 88 ? 24.001 -78.747 60.345 1.00 42.51 88 GLY B C 1
ATOM 3886 O O . GLY B 1 88 ? 25.117 -79.060 60.763 1.00 46.12 88 GLY B O 1
ATOM 3887 N N . THR B 1 89 ? 22.925 -78.773 61.120 1.00 40.70 89 THR B N 1
ATOM 3888 C CA . THR B 1 89 ? 22.942 -79.442 62.426 1.00 49.20 89 THR B CA 1
ATOM 3889 C C . THR B 1 89 ? 23.520 -78.599 63.546 1.00 45.57 89 THR B C 1
ATOM 3890 O O . THR B 1 89 ? 22.865 -78.431 64.564 1.00 48.36 89 THR B O 1
ATOM 3894 N N . GLU B 1 90 ? 24.740 -78.090 63.368 1.00 43.71 90 GLU B N 1
ATOM 3895 C CA . GLU B 1 90 ? 25.399 -77.283 64.400 1.00 49.73 90 GLU B CA 1
ATOM 3896 C C . GLU B 1 90 ? 26.370 -76.248 63.814 1.00 49.62 90 GLU B C 1
ATOM 3897 O O . GLU B 1 90 ? 26.898 -76.443 62.728 1.00 56.38 90 GLU B O 1
ATOM 3903 N N . ALA B 1 91 ? 26.591 -75.153 64.536 1.00 43.00 91 ALA B N 1
ATOM 3904 C CA . ALA B 1 91 ? 27.484 -74.082 64.099 1.00 42.65 91 ALA B CA 1
ATOM 3905 C C . ALA B 1 91 ? 28.939 -74.536 64.026 1.00 47.73 91 ALA B C 1
ATOM 3906 O O . ALA B 1 91 ? 29.382 -75.307 64.867 1.00 53.68 91 ALA B O 1
ATOM 3908 N N . LYS B 1 92 ? 29.672 -74.065 63.019 1.00 46.94 92 LYS B N 1
ATOM 3909 C CA . LYS B 1 92 ? 31.101 -74.340 62.882 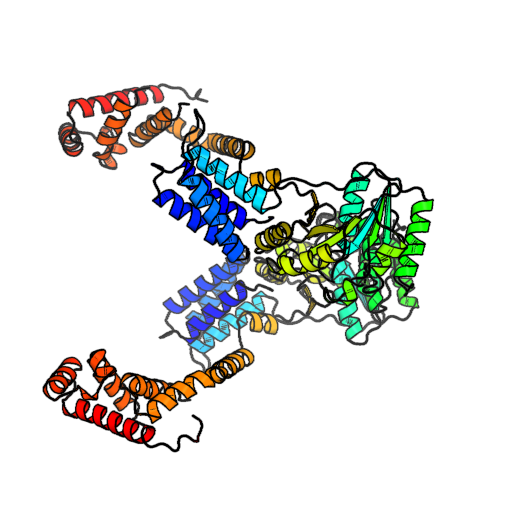1.00 49.94 92 LYS B CA 1
ATOM 3910 C C . LYS B 1 92 ? 31.819 -73.032 62.609 1.00 49.31 92 LYS B C 1
ATOM 3911 O O . LYS B 1 92 ? 32.068 -72.699 61.461 1.00 55.36 92 LYS B O 1
ATOM 3917 N N . PRO B 1 93 ? 32.172 -72.293 63.657 1.00 43.39 93 PRO B N 1
ATOM 3918 C CA . PRO B 1 93 ? 32.721 -70.943 63.506 1.00 51.81 93 PRO B CA 1
ATOM 3919 C C . PRO B 1 93 ? 34.119 -70.926 62.907 1.00 56.07 93 PRO B C 1
ATOM 3920 O O . PRO B 1 93 ? 34.789 -71.964 62.877 1.00 62.12 93 PRO B O 1
ATOM 3924 N N . ILE B 1 94 ? 34.546 -69.761 62.422 1.00 58.42 94 ILE B N 1
ATOM 3925 C CA . ILE B 1 94 ? 35.917 -69.606 61.957 1.00 57.65 94 ILE B CA 1
ATOM 3926 C C . ILE B 1 94 ? 36.781 -69.541 63.192 1.00 64.86 94 ILE B C 1
ATOM 3927 O O . ILE B 1 94 ? 36.391 -68.961 64.198 1.00 63.16 94 ILE B O 1
ATOM 3932 N N . GLU B 1 95 ? 37.949 -70.159 63.132 1.00 76.54 95 GLU B N 1
ATOM 3933 C CA . GLU B 1 95 ? 38.841 -70.137 64.274 1.00 68.33 95 GLU B CA 1
ATOM 3934 C C . GLU B 1 95 ? 40.023 -69.206 64.054 1.00 64.23 95 GLU B C 1
ATOM 3935 O O . GLU B 1 95 ? 40.801 -69.360 63.117 1.00 62.84 95 GLU B O 1
ATOM 3941 N N . ILE B 1 96 ? 40.131 -68.221 64.931 1.00 65.22 96 ILE B N 1
ATOM 3942 C CA . ILE B 1 96 ? 41.243 -67.296 64.918 1.00 68.81 96 ILE B CA 1
ATOM 3943 C C . ILE B 1 96 ? 42.176 -67.707 66.040 1.00 68.12 96 ILE B C 1
ATOM 3944 O O . ILE B 1 96 ? 41.863 -67.534 67.218 1.00 68.74 96 ILE B O 1
ATOM 3949 N N . LYS B 1 97 ? 43.308 -68.293 65.691 1.00 77.91 97 LYS B N 1
ATOM 3950 C CA . LYS B 1 97 ? 44.264 -68.699 66.715 1.00 88.04 97 LYS B CA 1
ATOM 3951 C C . LYS B 1 97 ? 45.645 -68.239 66.298 1.00 83.70 97 LYS B C 1
ATOM 3952 O O . LYS B 1 97 ? 46.367 -67.613 67.069 1.00 80.91 97 LYS B O 1
ATOM 3958 N N . GLU B 1 98 ? 45.997 -68.539 65.057 1.00 78.59 98 GLU B N 1
ATOM 3959 C CA . GLU B 1 98 ? 47.289 -68.161 64.535 1.00 82.63 98 GLU B CA 1
ATOM 3960 C C . GLU B 1 98 ? 47.394 -66.652 64.472 1.00 86.76 98 GLU B C 1
ATOM 3961 O O . GLU B 1 98 ? 46.389 -65.948 64.411 1.00 81.23 98 GLU B O 1
ATOM 3967 N N . LYS B 1 99 ? 48.614 -66.140 64.509 1.00 95.38 99 LYS B N 1
ATOM 3968 C CA . LYS B 1 99 ? 48.802 -64.772 64.083 1.00 92.65 99 LYS B CA 1
ATOM 3969 C C . LYS B 1 99 ? 48.510 -64.869 62.586 1.00 99.25 99 LYS B C 1
ATOM 3970 O O . LYS B 1 99 ? 48.168 -65.955 62.111 1.00 95.71 99 LYS B O 1
ATOM 3976 N N . PRO B 1 100 ? 48.691 -63.780 61.827 1.00 89.83 100 PRO B N 1
ATOM 3977 C CA . PRO B 1 100 ? 47.844 -63.676 60.637 1.00 76.07 100 PRO B CA 1
ATOM 3978 C C . PRO B 1 100 ? 47.037 -64.955 60.342 1.00 77.12 100 PRO B C 1
ATOM 3979 O O . PRO B 1 100 ? 47.522 -65.856 59.650 1.00 68.29 100 PRO B O 1
ATOM 3983 N N . THR B 1 101 ? 45.831 -65.058 60.892 1.00 73.79 101 THR B N 1
ATOM 3984 C CA . THR B 1 101 ? 44.901 -66.070 60.406 1.00 66.10 101 THR B CA 1
ATOM 3985 C C . THR B 1 101 ? 44.518 -65.584 59.020 1.00 60.21 101 THR B C 1
ATOM 3986 O O . THR B 1 101 ? 43.999 -64.472 58.882 1.00 56.73 101 THR B O 1
ATOM 3990 N N . ILE B 1 102 ? 44.805 -66.374 57.993 1.00 55.49 102 ILE B N 1
ATOM 3991 C CA . ILE B 1 102 ? 44.563 -65.920 56.626 1.00 53.07 102 ILE B CA 1
ATOM 3992 C C . ILE B 1 102 ? 43.339 -66.568 55.996 1.00 62.51 102 ILE B C 1
ATOM 3993 O O . ILE B 1 102 ? 43.201 -67.795 55.998 1.00 58.85 102 ILE B O 1
ATOM 3998 N N . LEU B 1 103 ? 42.438 -65.736 55.479 1.00 52.19 103 LEU B N 1
ATOM 3999 C CA . LEU B 1 103 ? 41.233 -66.242 54.844 1.00 44.01 103 LEU B CA 1
ATOM 4000 C C . LEU B 1 103 ? 41.281 -65.957 53.356 1.00 48.23 103 LEU B C 1
ATOM 4001 O O . LEU B 1 103 ? 41.452 -64.829 52.948 1.00 55.85 103 LEU B O 1
ATOM 4006 N N . LEU B 1 104 ? 41.176 -67.001 52.548 1.00 48.49 104 LEU B N 1
ATOM 4007 C CA . LEU B 1 104 ? 41.129 -66.852 51.103 1.00 47.69 104 LEU B CA 1
ATOM 4008 C C . LEU B 1 104 ? 39.669 -66.916 50.622 1.00 52.56 104 LEU B C 1
ATOM 4009 O O . LEU B 1 104 ? 38.955 -67.883 50.889 1.00 44.78 104 LEU B O 1
ATOM 4014 N N . MET B 1 105 ? 39.232 -65.867 49.926 1.00 51.39 105 MET B N 1
ATOM 4015 C CA . MET B 1 105 ? 37.851 -65.755 49.463 1.00 46.94 105 MET B CA 1
ATOM 4016 C C . MET B 1 105 ? 37.765 -65.950 47.963 1.00 51.07 105 MET B C 1
ATOM 4017 O O . MET B 1 105 ? 38.451 -65.255 47.206 1.00 46.67 105 MET B O 1
ATOM 4022 N N . VAL B 1 106 ? 36.918 -66.881 47.529 1.00 43.73 106 VAL B N 1
ATOM 4023 C CA . VAL B 1 106 ? 36.759 -67.117 46.109 1.00 40.91 106 VAL B CA 1
ATOM 4024 C C . VAL B 1 106 ? 35.280 -67.071 45.778 1.00 39.04 106 VAL B C 1
ATOM 4025 O O . VAL B 1 106 ? 34.440 -67.136 46.673 1.00 43.96 106 VAL B O 1
ATOM 4029 N N . GLY B 1 107 ? 34.958 -66.949 44.498 1.00 40.55 107 GLY B N 1
ATOM 4030 C CA . GLY B 1 107 ? 33.574 -66.814 44.073 1.00 39.42 107 GLY B CA 1
ATOM 4031 C C . GLY B 1 107 ? 33.517 -66.462 42.600 1.00 43.61 107 GLY B C 1
ATOM 4032 O O . GLY B 1 107 ? 34.506 -66.047 42.018 1.00 42.96 107 GLY B O 1
ATOM 4033 N N . ILE B 1 108 ? 32.372 -66.655 41.970 1.00 45.85 108 ILE B N 1
ATOM 4034 C CA . ILE B 1 108 ? 32.249 -66.238 40.586 1.00 47.16 108 ILE B CA 1
ATOM 4035 C C . ILE B 1 108 ? 31.624 -64.865 40.557 1.00 53.79 108 ILE B C 1
ATOM 4036 O O . ILE B 1 108 ? 31.039 -64.427 41.554 1.00 50.52 108 ILE B O 1
ATOM 4041 N N . GLN B 1 109 ? 31.775 -64.166 39.438 1.00 54.71 109 GLN B N 1
ATOM 4042 C CA . GLN B 1 109 ? 31.248 -62.809 39.328 1.00 58.59 109 GLN B CA 1
ATOM 4043 C C . GLN B 1 109 ? 29.756 -62.789 39.676 1.00 55.21 109 GLN B C 1
ATOM 4044 O O . GLN B 1 109 ? 29.006 -63.685 39.270 1.00 48.26 109 GLN B O 1
ATOM 4046 N N . GLY B 1 110 ? 29.346 -61.783 40.451 1.00 48.65 110 GLY B N 1
ATOM 4047 C CA . GLY B 1 110 ? 27.958 -61.595 40.835 1.00 42.85 110 GLY B CA 1
ATOM 4048 C C . GLY B 1 110 ? 27.482 -62.390 42.046 1.00 47.36 110 GLY B C 1
ATOM 4049 O O . GLY B 1 110 ? 26.371 -62.177 42.525 1.00 59.59 110 GLY B O 1
ATOM 4050 N N . SER B 1 111 ? 28.302 -63.313 42.529 1.00 44.45 111 SER B N 1
ATOM 4051 C CA . SER B 1 111 ? 28.004 -64.067 43.749 1.00 43.14 111 SER B CA 1
ATOM 4052 C C . SER B 1 111 ? 27.931 -63.167 44.977 1.00 39.17 111 SER B C 1
ATOM 4053 O O . SER B 1 111 ? 27.448 -63.580 46.024 1.00 46.52 111 SER B O 1
ATOM 4056 N N . GLY B 1 112 ? 28.427 -61.944 44.851 1.00 31.31 112 GLY B N 1
ATOM 4057 C CA . GLY B 1 112 ? 28.511 -61.040 45.984 1.00 34.54 112 GLY B CA 1
ATOM 4058 C C . GLY B 1 112 ? 29.828 -61.148 46.742 1.00 40.17 112 GLY B C 1
ATOM 4059 O O . GLY B 1 112 ? 29.904 -60.771 47.912 1.00 39.93 112 GLY B O 1
ATOM 4060 N N . LYS B 1 113 ? 30.876 -61.650 46.094 1.00 39.82 113 LYS B N 1
ATOM 4061 C CA . LYS B 1 113 ? 32.113 -61.921 46.819 1.00 40.35 113 LYS B CA 1
ATOM 4062 C C . LYS B 1 113 ? 32.777 -60.667 47.395 1.00 40.86 113 LYS B C 1
ATOM 4063 O O . LYS B 1 113 ? 33.108 -60.636 48.581 1.00 41.28 113 LYS B O 1
ATOM 4069 N N . THR B 1 114 ? 32.983 -59.650 46.559 1.00 39.94 114 THR B N 1
ATOM 4070 C CA . THR B 1 114 ? 33.672 -58.425 46.980 1.00 40.83 114 THR B CA 1
ATOM 4071 C C . THR B 1 114 ? 32.966 -57.705 48.146 1.00 38.21 114 THR B C 1
ATOM 4072 O O . THR B 1 114 ? 33.609 -57.262 49.102 1.00 37.81 114 THR B O 1
ATOM 4076 N N . THR B 1 115 ? 31.644 -57.598 48.078 1.00 35.33 115 THR B N 1
ATOM 4077 C CA . THR B 1 115 ? 30.891 -57.049 49.189 1.00 34.75 115 THR B CA 1
ATOM 4078 C C . THR B 1 115 ? 31.143 -57.889 50.428 1.00 40.38 115 THR B C 1
ATOM 4079 O O . THR B 1 115 ? 31.303 -57.356 51.536 1.00 31.17 115 THR B O 1
ATOM 4083 N N . THR B 1 116 ? 31.152 -59.212 50.235 1.00 41.05 116 THR B N 1
ATOM 4084 C CA . THR B 1 116 ? 31.269 -60.151 51.343 1.00 34.46 116 THR B CA 1
ATOM 4085 C C . THR B 1 116 ? 32.633 -60.060 51.997 1.00 44.40 116 THR B C 1
ATOM 4086 O O . THR B 1 116 ? 32.724 -60.134 53.226 1.00 39.01 116 THR B O 1
ATOM 4090 N N . VAL B 1 117 ? 33.684 -59.895 51.187 1.00 38.28 117 VAL B N 1
ATOM 4091 C CA . VAL B 1 117 ? 35.017 -59.630 51.728 1.00 40.05 117 VAL B CA 1
ATOM 4092 C C . VAL B 1 117 ? 34.938 -58.472 52.720 1.00 44.30 117 VAL B C 1
ATOM 4093 O O . VAL B 1 117 ? 35.458 -58.558 53.831 1.00 41.83 117 VAL B O 1
ATOM 4097 N N . ALA B 1 118 ? 34.269 -57.393 52.320 1.00 47.29 118 ALA B N 1
ATOM 4098 C CA . ALA B 1 118 ? 34.137 -56.214 53.170 1.00 41.48 118 ALA B CA 1
ATOM 4099 C C . ALA B 1 118 ? 33.299 -56.460 54.418 1.00 44.85 118 ALA B C 1
ATOM 4100 O O . ALA B 1 118 ? 33.721 -56.088 55.518 1.00 45.69 118 ALA B O 1
ATOM 4102 N N . LYS B 1 119 ? 32.118 -57.062 54.260 1.00 31.55 119 LYS B N 1
ATOM 4103 C CA . LYS B 1 119 ? 31.258 -57.302 55.415 1.00 38.07 119 LYS B CA 1
ATOM 4104 C C . LYS B 1 119 ? 31.997 -58.081 56.495 1.00 45.05 119 LYS B C 1
ATOM 4105 O O . LYS B 1 119 ? 31.804 -57.855 57.689 1.00 47.31 119 LYS B O 1
ATOM 4111 N N . LEU B 1 120 ? 32.838 -59.011 56.055 1.00 44.97 120 LEU B N 1
ATOM 4112 C CA . LEU B 1 120 ? 33.520 -59.932 56.946 1.00 47.36 120 LEU B CA 1
ATOM 4113 C C . LEU B 1 120 ? 34.678 -59.237 57.637 1.00 45.10 120 LEU B C 1
ATOM 4114 O O . LEU B 1 120 ? 34.851 -59.385 58.845 1.00 40.08 120 LEU B O 1
ATOM 4119 N N . ALA B 1 121 ? 35.483 -58.492 56.881 1.00 40.56 121 ALA B N 1
ATOM 4120 C CA . ALA B 1 121 ? 36.481 -57.603 57.513 1.00 48.84 121 ALA B CA 1
ATOM 4121 C C . ALA B 1 121 ? 35.848 -56.778 58.652 1.00 50.89 121 ALA B C 1
ATOM 4122 O O . ALA B 1 121 ? 36.348 -56.741 59.784 1.00 48.03 121 ALA B O 1
ATOM 4124 N N . ARG B 1 122 ? 34.737 -56.123 58.332 1.00 40.24 122 ARG B N 1
ATOM 4125 C CA . ARG B 1 122 ? 34.004 -55.322 59.298 1.00 43.60 122 ARG B CA 1
ATOM 4126 C C . ARG B 1 122 ? 33.567 -56.162 60.482 1.00 49.72 122 ARG B C 1
ATOM 4127 O O . ARG B 1 122 ? 33.660 -55.711 61.618 1.00 52.12 122 ARG B O 1
ATOM 4135 N N . TYR B 1 123 ? 33.067 -57.370 60.216 1.00 52.96 123 TYR B N 1
ATOM 4136 C CA . TYR B 1 123 ? 32.631 -58.274 61.278 1.00 45.10 123 TYR B CA 1
ATOM 4137 C C . TYR B 1 123 ? 33.706 -58.438 62.372 1.00 48.61 123 TYR B C 1
ATOM 4138 O O . TYR B 1 123 ? 33.420 -58.374 63.568 1.00 40.91 123 TYR B O 1
ATOM 4147 N N . PHE B 1 124 ? 34.944 -58.653 61.937 1.00 44.34 124 PHE B N 1
ATOM 4148 C CA . PHE B 1 124 ? 36.062 -58.886 62.834 1.00 54.70 124 PHE B CA 1
ATOM 4149 C C . PHE B 1 124 ? 36.592 -57.600 63.440 1.00 55.31 124 PHE B C 1
ATOM 4150 O O . PHE B 1 124 ? 36.775 -57.506 64.654 1.00 50.13 124 PHE B O 1
ATOM 4158 N N . GLN B 1 125 ? 36.859 -56.620 62.585 1.00 54.71 125 GLN B N 1
ATOM 4159 C CA . GLN B 1 125 ? 37.287 -55.321 63.066 1.00 59.09 125 GLN B CA 1
ATOM 4160 C C . GLN B 1 125 ? 36.362 -54.834 64.180 1.00 53.99 125 GLN B C 1
ATOM 4161 O O . GLN B 1 125 ? 36.813 -54.412 65.238 1.00 62.88 125 GLN B O 1
ATOM 4167 N N . LYS B 1 126 ? 35.063 -54.911 63.946 1.00 51.57 126 LYS B N 1
ATOM 4168 C CA . LYS B 1 126 ? 34.095 -54.441 64.921 1.00 56.81 126 LYS B CA 1
ATOM 4169 C C . LYS B 1 126 ? 34.294 -55.132 66.275 1.00 63.94 126 LYS B C 1
ATOM 4170 O O . LYS B 1 126 ? 33.843 -54.632 67.306 1.00 66.76 126 LYS B O 1
ATOM 4176 N N . ARG B 1 127 ? 34.970 -56.279 66.267 1.00 61.29 127 ARG B N 1
ATOM 4177 C CA . ARG B 1 127 ? 35.118 -57.096 67.470 1.00 60.26 127 ARG B CA 1
ATOM 4178 C C . ARG B 1 127 ? 36.498 -56.969 68.108 1.00 73.76 127 ARG B C 1
ATOM 4179 O O . ARG B 1 127 ? 36.841 -57.734 69.018 1.00 72.42 127 ARG B O 1
ATOM 4187 N N . GLY B 1 128 ? 37.285 -56.012 67.617 1.00 65.02 128 GLY B N 1
ATOM 4188 C CA . GLY B 1 128 ? 38.561 -55.692 68.222 1.00 66.66 128 GLY B CA 1
ATOM 4189 C C . GLY B 1 128 ? 39.774 -56.078 67.403 1.00 72.06 128 GLY B C 1
ATOM 4190 O O . GLY B 1 128 ? 40.880 -55.651 67.710 1.00 77.49 128 GLY B O 1
ATOM 4191 N N . TYR B 1 129 ? 39.588 -56.885 66.364 1.00 67.12 129 TYR B N 1
ATOM 4192 C CA . TYR B 1 129 ? 40.732 -57.374 65.600 1.00 61.35 129 TYR B CA 1
ATOM 4193 C C . TYR B 1 129 ? 41.267 -56.321 64.649 1.00 59.83 129 TYR B C 1
ATOM 4194 O O . TYR B 1 129 ? 40.529 -55.472 64.156 1.00 58.33 129 TYR B O 1
ATOM 4203 N N . LYS B 1 130 ? 42.562 -56.391 64.383 1.00 64.96 130 LYS B N 1
ATOM 4204 C CA . LYS B 1 130 ? 43.147 -55.603 63.316 1.00 62.72 130 LYS B CA 1
ATOM 4205 C C . LYS B 1 130 ? 43.082 -56.429 62.039 1.00 63.77 130 LYS B C 1
ATOM 4206 O O . LYS B 1 130 ? 43.557 -57.566 61.989 1.00 63.80 130 LYS B O 1
ATOM 4212 N N . VAL B 1 131 ? 42.482 -55.846 61.010 1.00 52.56 131 VAL B N 1
ATOM 4213 C CA . VAL B 1 131 ? 42.204 -56.558 59.774 1.00 52.70 131 VAL B CA 1
ATOM 4214 C C . VAL B 1 131 ? 42.844 -55.835 58.608 1.00 51.74 131 VAL B C 1
ATOM 4215 O O . VAL B 1 131 ? 42.880 -54.602 58.562 1.00 52.35 131 VAL B O 1
ATOM 4219 N N . GLY B 1 132 ? 43.343 -56.607 57.655 1.00 51.68 132 GLY B N 1
ATOM 4220 C CA . GLY B 1 132 ? 43.811 -56.040 56.405 1.00 54.02 132 GLY B CA 1
ATOM 4221 C C . GLY B 1 132 ? 43.321 -56.897 55.256 1.00 59.98 132 GLY B C 1
ATOM 4222 O O . GLY B 1 132 ? 43.363 -58.126 55.336 1.00 62.55 132 GLY B O 1
ATOM 4223 N N . VAL B 1 133 ? 42.838 -56.273 54.189 1.00 49.77 133 VAL B N 1
ATOM 4224 C CA . VAL B 1 133 ? 42.417 -57.065 53.063 1.00 43.72 133 VAL B CA 1
ATOM 4225 C C . VAL B 1 133 ? 43.351 -56.859 51.895 1.00 50.13 133 VAL B C 1
ATOM 4226 O O . VAL B 1 133 ? 43.799 -55.749 51.619 1.00 48.06 133 VAL B O 1
ATOM 4230 N N . VAL B 1 134 ? 43.663 -57.960 51.231 1.00 51.38 134 VAL B N 1
ATOM 4231 C CA . VAL B 1 134 ? 44.495 -57.949 50.049 1.00 51.86 134 VAL B CA 1
ATOM 4232 C C . VAL B 1 134 ? 43.590 -58.151 48.851 1.00 50.49 134 VAL B C 1
ATOM 4233 O O . VAL B 1 134 ? 42.937 -59.178 48.729 1.00 57.46 134 VAL B O 1
ATOM 4237 N N . CYS B 1 135 ? 43.537 -57.175 47.966 1.00 47.16 135 CYS B N 1
ATOM 4238 C CA . CYS B 1 135 ? 42.768 -57.345 46.757 1.00 53.43 135 CYS B CA 1
ATOM 4239 C C . CYS B 1 135 ? 43.647 -57.878 45.638 1.00 55.94 135 CYS B C 1
ATOM 4240 O O . CYS B 1 135 ? 44.380 -57.119 45.004 1.00 51.89 135 CYS B O 1
ATOM 4243 N N . SER B 1 136 ? 43.559 -59.180 45.391 1.00 59.03 136 SER B N 1
ATOM 4244 C CA . SER B 1 136 ? 44.284 -59.792 44.290 1.00 53.28 136 SER B CA 1
ATOM 4245 C C . SER B 1 136 ? 43.335 -60.092 43.129 1.00 62.24 136 SER B C 1
ATOM 4246 O O . SER B 1 136 ? 43.616 -60.961 42.296 1.00 62.72 136 SER B O 1
ATOM 4249 N N . ASP B 1 137 ? 42.219 -59.357 43.083 1.00 60.57 137 ASP B N 1
ATOM 4250 C CA . ASP B 1 137 ? 41.210 -59.506 42.031 1.00 54.36 137 ASP B CA 1
ATOM 4251 C C . ASP B 1 137 ? 41.580 -58.767 40.751 1.00 57.74 137 ASP B C 1
ATOM 4252 O O . ASP B 1 137 ? 41.184 -57.625 40.554 1.00 69.41 137 ASP B O 1
ATOM 4257 N N . THR B 1 138 ? 42.329 -59.445 39.888 1.00 64.08 138 THR B N 1
ATOM 4258 C CA . THR B 1 138 ? 42.780 -58.912 38.609 1.00 65.42 138 THR B CA 1
ATOM 4259 C C . THR B 1 138 ? 41.726 -59.080 37.519 1.00 63.78 138 THR B C 1
ATOM 4260 O O . THR B 1 138 ? 41.856 -58.524 36.429 1.00 66.26 138 THR B O 1
ATOM 4264 N N . TRP B 1 139 ? 40.689 -59.859 37.807 1.00 68.49 139 TRP B N 1
ATOM 4265 C CA . TRP B 1 139 ? 39.703 -60.216 36.785 1.00 67.81 139 TRP B CA 1
ATOM 4266 C C . TRP B 1 139 ? 38.668 -59.111 36.566 1.00 67.65 139 TRP B C 1
ATOM 4267 O O . TRP B 1 139 ? 38.340 -58.778 35.434 1.00 66.24 139 TRP B O 1
ATOM 4278 N N . ARG B 1 140 ? 38.146 -58.551 37.651 1.00 66.57 140 ARG B N 1
ATOM 4279 C CA . ARG B 1 140 ? 37.327 -57.354 37.530 1.00 72.97 140 ARG B CA 1
ATOM 4280 C C . ARG B 1 140 ? 37.856 -56.204 38.390 1.00 77.49 140 ARG B C 1
ATOM 4281 O O . ARG B 1 140 ? 37.306 -55.918 39.454 1.00 73.78 140 ARG B O 1
ATOM 4289 N N . PRO B 1 141 ? 38.954 -55.558 37.934 1.00 85.44 141 PRO B N 1
ATOM 4290 C CA . PRO B 1 141 ? 39.407 -54.327 38.588 1.00 85.44 141 PRO B CA 1
ATOM 4291 C C . PRO B 1 141 ? 38.301 -53.257 38.644 1.00 87.92 141 PRO B C 1
ATOM 4292 O O . PRO B 1 141 ? 37.550 -53.012 37.694 1.00 83.24 141 PRO B O 1
ATOM 4296 N N . GLY B 1 142 ? 38.233 -52.609 39.795 1.00 78.77 142 GLY B N 1
ATOM 4297 C CA . GLY B 1 142 ? 37.058 -51.887 40.206 1.00 54.95 142 GLY B CA 1
ATOM 4298 C C . GLY B 1 142 ? 36.774 -52.501 41.553 1.00 53.26 142 GLY B C 1
ATOM 4299 O O . GLY B 1 142 ? 36.215 -51.866 42.443 1.00 60.11 142 GLY B O 1
ATOM 4300 N N . ALA B 1 143 ? 37.194 -53.751 41.706 1.00 48.14 143 ALA B N 1
ATOM 4301 C CA . ALA B 1 143 ? 37.035 -54.457 42.958 1.00 53.78 143 ALA B CA 1
ATOM 4302 C C . ALA B 1 143 ? 37.872 -53.764 44.026 1.00 48.70 143 ALA B C 1
ATOM 4303 O O . ALA B 1 143 ? 37.435 -53.591 45.168 1.00 50.14 143 ALA B O 1
ATOM 4305 N N . TYR B 1 144 ? 39.086 -53.366 43.645 1.00 48.85 144 TYR B N 1
ATOM 4306 C CA . TYR B 1 144 ? 39.959 -52.625 44.561 1.00 52.07 144 TYR B CA 1
ATOM 4307 C C . TYR B 1 144 ? 39.325 -51.314 45.101 1.00 48.51 144 TYR B C 1
ATOM 4308 O O . TYR B 1 144 ? 39.292 -51.101 46.318 1.00 43.54 144 TYR B O 1
ATOM 4317 N N . HIS B 1 145 ? 38.818 -50.453 44.214 1.00 43.30 145 HIS B N 1
ATOM 4318 C CA . HIS B 1 145 ? 38.135 -49.224 44.661 1.00 53.69 145 HIS B CA 1
ATOM 4319 C C . HIS B 1 145 ? 36.802 -49.517 45.349 1.00 47.47 145 HIS B C 1
ATOM 4320 O O . HIS B 1 145 ? 36.340 -48.732 46.176 1.00 39.94 145 HIS B O 1
ATOM 4327 N N . GLN B 1 146 ? 36.188 -50.648 45.016 1.00 47.81 146 GLN B N 1
ATOM 4328 C CA . GLN B 1 146 ? 34.977 -51.040 45.711 1.00 48.42 146 GLN B CA 1
ATOM 4329 C C . GLN B 1 146 ? 35.297 -51.345 47.168 1.00 46.76 146 GLN B C 1
ATOM 4330 O O . GLN B 1 146 ? 34.519 -51.033 48.068 1.00 45.36 146 GLN B O 1
ATOM 4336 N N . LEU B 1 147 ? 36.452 -51.946 47.401 1.00 41.65 147 LEU B N 1
ATOM 4337 C CA . LEU B 1 147 ? 36.836 -52.281 48.755 1.00 42.29 147 LEU B CA 1
ATOM 4338 C C . LEU B 1 147 ? 37.247 -51.022 49.521 1.00 48.11 147 LEU B C 1
ATOM 4339 O O . LEU B 1 147 ? 36.943 -50.893 50.712 1.00 44.11 147 LEU B O 1
ATOM 4344 N N . ARG B 1 148 ? 37.919 -50.098 48.829 1.00 47.45 148 ARG B N 1
ATOM 4345 C CA . ARG B 1 148 ? 38.193 -48.752 49.349 1.00 46.49 148 ARG B CA 1
ATOM 4346 C C . ARG B 1 148 ? 36.892 -48.061 49.759 1.00 48.27 148 ARG B C 1
ATOM 4347 O O . ARG B 1 148 ? 36.743 -47.549 50.883 1.00 44.48 148 ARG B O 1
ATOM 4355 N N . GLN B 1 149 ? 35.952 -48.044 48.823 1.00 40.05 149 GLN B N 1
ATOM 4356 C CA . GLN B 1 149 ? 34.660 -47.424 49.039 1.00 43.41 149 GLN B CA 1
ATOM 4357 C C . GLN B 1 149 ? 33.977 -47.942 50.287 1.00 47.02 149 GLN B C 1
ATOM 4358 O O . GLN B 1 149 ? 33.473 -47.163 51.087 1.00 47.70 149 GLN B O 1
ATOM 4364 N N . LEU B 1 150 ? 33.941 -49.262 50.430 1.00 43.23 150 LEU B N 1
ATOM 4365 C CA . LEU B 1 150 ? 33.223 -49.903 51.525 1.00 46.92 150 LEU B CA 1
ATOM 4366 C C . LEU B 1 150 ? 33.992 -49.819 52.829 1.00 45.89 150 LEU B C 1
ATOM 4367 O O . LEU B 1 150 ? 33.409 -49.713 53.908 1.00 46.82 150 LEU B O 1
ATOM 4372 N N . LEU B 1 151 ? 35.315 -49.860 52.727 1.00 46.06 151 LEU B N 1
ATOM 4373 C CA . LEU B 1 151 ? 36.149 -50.054 53.913 1.00 50.63 151 LEU B CA 1
ATOM 4374 C C . LEU B 1 151 ? 36.846 -48.833 54.509 1.00 49.69 151 LEU B C 1
ATOM 4375 O O . LEU B 1 151 ? 37.189 -48.858 55.678 1.00 51.31 151 LEU B O 1
ATOM 4380 N N . ASP B 1 152 ? 37.030 -47.763 53.745 1.00 46.92 152 ASP B N 1
ATOM 4381 C CA . ASP B 1 152 ? 37.819 -46.635 54.261 1.00 53.72 152 ASP B CA 1
ATOM 4382 C C . ASP B 1 152 ? 37.303 -46.001 55.553 1.00 53.53 152 ASP B C 1
ATOM 4383 O O . ASP B 1 152 ? 38.087 -45.632 56.419 1.00 49.81 152 ASP B O 1
ATOM 4388 N N . ARG B 1 153 ? 35.991 -45.862 55.675 1.00 50.68 153 ARG B N 1
ATOM 4389 C CA . ARG B 1 153 ? 35.410 -45.266 56.865 1.00 46.27 153 ARG B CA 1
ATOM 4390 C C . ARG B 1 153 ? 35.671 -46.093 58.128 1.00 56.39 153 ARG B C 1
ATOM 4391 O O . ARG B 1 153 ? 35.272 -45.694 59.215 1.00 60.86 153 ARG B O 1
ATOM 4399 N N . TYR B 1 154 ? 36.320 -47.248 57.982 1.00 58.50 154 TYR B N 1
ATOM 4400 C CA . TYR B 1 154 ? 36.664 -48.101 59.129 1.00 53.89 154 TYR B CA 1
ATOM 4401 C C . TYR B 1 154 ? 38.179 -48.198 59.297 1.00 59.29 154 TYR B C 1
ATOM 4402 O O . TYR B 1 154 ? 38.671 -48.832 60.227 1.00 57.03 154 TYR B O 1
ATOM 4411 N N . HIS B 1 155 ? 38.912 -47.548 58.397 1.00 56.59 155 HIS B N 1
ATOM 4412 C CA . HIS B 1 155 ? 40.368 -47.509 58.460 1.00 61.31 155 HIS B CA 1
ATOM 4413 C C . HIS B 1 155 ? 40.914 -48.924 58.448 1.00 66.15 155 HIS B C 1
ATOM 4414 O O . HIS B 1 155 ? 41.926 -49.225 59.091 1.00 66.05 155 HIS B O 1
ATOM 4421 N N . ILE B 1 156 ? 40.210 -49.788 57.723 1.00 64.48 156 ILE B N 1
ATOM 4422 C CA . ILE B 1 156 ? 40.658 -51.144 57.437 1.00 57.25 156 ILE B CA 1
ATOM 4423 C C . ILE B 1 156 ? 41.593 -51.109 56.220 1.00 53.29 156 ILE B C 1
ATOM 4424 O O . ILE B 1 156 ? 41.190 -50.728 55.119 1.00 53.81 156 ILE B O 1
ATOM 4429 N N . GLU B 1 157 ? 42.852 -51.471 56.435 1.00 52.69 157 GLU B N 1
ATOM 4430 C CA . GLU B 1 157 ? 43.845 -51.426 55.371 1.00 57.60 157 GLU B CA 1
ATOM 4431 C C . GLU B 1 157 ? 43.356 -52.229 54.169 1.00 59.66 157 GLU B C 1
ATOM 4432 O O . GLU B 1 157 ? 42.920 -53.373 54.315 1.00 59.77 157 GLU B O 1
ATOM 4438 N N . VAL B 1 158 ? 43.392 -51.620 52.987 1.00 51.50 158 VAL B N 1
ATOM 4439 C CA . VAL B 1 158 ? 43.083 -52.356 51.774 1.00 55.60 158 VAL B CA 1
ATOM 4440 C C . VAL B 1 158 ? 44.313 -52.297 50.892 1.00 53.00 158 VAL B C 1
ATOM 4441 O O . VAL B 1 158 ? 44.667 -51.235 50.388 1.00 59.68 158 VAL B O 1
ATOM 4445 N N . PHE B 1 159 ? 44.972 -53.438 50.720 1.00 55.78 159 PHE B N 1
ATOM 4446 C CA . PHE B 1 159 ? 46.111 -53.507 49.819 1.00 63.44 159 PHE B CA 1
ATOM 4447 C C . PHE B 1 159 ? 45.682 -53.971 48.442 1.00 60.06 159 PHE B C 1
ATOM 4448 O O . PHE B 1 159 ? 44.921 -54.918 48.299 1.00 64.43 159 PHE B O 1
ATOM 4456 N N . GLY B 1 160 ? 46.202 -53.315 47.424 1.00 58.38 160 GLY B N 1
ATOM 4457 C CA . GLY B 1 160 ? 45.838 -53.678 46.088 1.00 63.15 160 GLY B CA 1
ATOM 4458 C C . GLY B 1 160 ? 46.647 -52.903 45.097 1.00 70.52 160 GLY B C 1
ATOM 4459 O O . GLY B 1 160 ? 47.425 -52.020 45.449 1.00 71.02 160 GLY B O 1
ATOM 4460 N N . ASN B 1 161 ? 46.450 -53.253 43.841 1.00 70.21 161 ASN B N 1
ATOM 4461 C CA . ASN B 1 161 ? 47.104 -52.575 42.758 1.00 74.14 161 ASN B CA 1
ATOM 4462 C C . ASN B 1 161 ? 46.266 -52.814 41.516 1.00 83.08 161 ASN B C 1
ATOM 4463 O O . ASN B 1 161 ? 46.424 -53.831 40.830 1.00 80.10 161 ASN B O 1
ATOM 4468 N N . PRO B 1 162 ? 45.333 -51.894 41.244 1.00 72.78 162 PRO B N 1
ATOM 4469 C CA . PRO B 1 162 ? 44.474 -52.082 40.074 1.00 75.78 162 PRO B CA 1
ATOM 4470 C C . PRO B 1 162 ? 45.279 -52.186 38.757 1.00 80.98 162 PRO B C 1
ATOM 4471 O O . PRO B 1 162 ? 44.719 -52.449 37.685 1.00 81.53 162 PRO B O 1
ATOM 4473 N N . GLN B 1 163 ? 46.593 -51.989 38.843 1.00 85.96 163 GLN B N 1
ATOM 4474 C CA . GLN B 1 163 ? 47.472 -52.091 37.675 1.00 85.62 163 GLN B CA 1
ATOM 4475 C C . GLN B 1 163 ? 48.221 -53.431 37.577 1.00 85.94 163 GLN B C 1
ATOM 4476 O O . GLN B 1 163 ? 48.618 -53.847 36.489 1.00 84.17 163 GLN B O 1
ATOM 4482 N N . GLU B 1 164 ? 48.409 -54.099 38.712 1.00 83.66 164 GLU B N 1
ATOM 4483 C CA . GLU B 1 164 ? 48.980 -55.446 38.734 1.00 89.02 164 GLU B CA 1
ATOM 4484 C C . GLU B 1 164 ? 48.115 -56.459 37.964 1.00 91.83 164 GLU B C 1
ATOM 4485 O O . GLU B 1 164 ? 46.899 -56.555 38.174 1.00 91.01 164 GLU B O 1
ATOM 4491 N N . LYS B 1 165 ? 48.756 -57.218 37.080 1.00 87.39 165 LYS B N 1
ATOM 4492 C CA . LYS B 1 165 ? 48.040 -58.107 36.177 1.00 88.58 165 LYS B CA 1
ATOM 4493 C C . LYS B 1 165 ? 48.237 -59.574 36.577 1.00 84.31 165 LYS B C 1
ATOM 4494 O O . LYS B 1 165 ? 47.504 -60.458 36.133 1.00 77.36 165 LYS B O 1
ATOM 4500 N N . ASP B 1 166 ? 49.221 -59.824 37.435 1.00 89.60 166 ASP B N 1
ATOM 4501 C CA . ASP B 1 166 ? 49.466 -61.174 37.938 1.00 90.81 166 ASP B CA 1
ATOM 4502 C C . ASP B 1 166 ? 48.770 -61.406 39.281 1.00 85.42 166 ASP B C 1
ATOM 4503 O O . ASP B 1 166 ? 49.053 -60.721 40.274 1.00 74.59 166 ASP B O 1
ATOM 4508 N N . ALA B 1 167 ? 47.865 -62.384 39.300 1.00 75.82 167 ALA B N 1
ATOM 4509 C CA . ALA B 1 167 ? 47.027 -62.645 40.469 1.00 76.76 167 ALA B CA 1
ATOM 4510 C C . ALA B 1 167 ? 47.801 -63.239 41.655 1.00 74.48 167 ALA B C 1
ATOM 4511 O O . ALA B 1 167 ? 47.643 -62.804 42.801 1.00 61.60 167 ALA B O 1
ATOM 4513 N N . ILE B 1 168 ? 48.632 -64.237 41.370 1.00 78.46 168 ILE B N 1
ATOM 4514 C CA . ILE B 1 168 ? 49.432 -64.887 42.401 1.00 77.59 168 ILE B CA 1
ATOM 4515 C C . ILE B 1 168 ? 50.402 -63.883 42.998 1.00 73.13 168 ILE B C 1
ATOM 4516 O O . ILE B 1 168 ? 50.569 -63.800 44.218 1.00 65.66 168 ILE B O 1
ATOM 4521 N N . LYS B 1 169 ? 51.034 -63.117 42.116 1.00 71.99 169 LYS B N 1
ATOM 4522 C CA . LYS B 1 169 ? 52.042 -62.150 42.512 1.00 66.39 169 LYS B CA 1
ATOM 4523 C C . LYS B 1 169 ? 51.435 -61.134 43.458 1.00 72.14 169 LYS B C 1
ATOM 4524 O O . LYS B 1 169 ? 51.987 -60.849 44.524 1.00 66.70 169 LYS B O 1
ATOM 4530 N N . LEU B 1 170 ? 50.282 -60.607 43.064 1.00 74.02 170 LEU B N 1
ATOM 4531 C CA . LEU B 1 170 ? 49.596 -59.577 43.827 1.00 65.30 170 LEU B CA 1
ATOM 4532 C C . LEU B 1 170 ? 49.189 -60.085 45.209 1.00 65.74 170 LEU B C 1
ATOM 4533 O O . LEU B 1 170 ? 49.279 -59.360 46.207 1.00 57.03 170 LEU B O 1
ATOM 4538 N N . ALA B 1 171 ? 48.729 -61.333 45.257 1.00 65.22 171 ALA B N 1
ATOM 4539 C CA . ALA B 1 171 ? 48.296 -61.945 46.509 1.00 65.33 171 ALA B CA 1
ATOM 4540 C C . ALA B 1 171 ? 49.478 -62.121 47.462 1.00 69.61 171 ALA B C 1
ATOM 4541 O O . ALA B 1 171 ? 49.415 -61.755 48.649 1.00 61.73 171 ALA B O 1
ATOM 4543 N N . LYS B 1 172 ? 50.559 -62.677 46.922 1.00 65.65 172 LYS B N 1
ATOM 4544 C CA . LYS B 1 172 ? 51.780 -62.886 47.681 1.00 70.84 172 LYS B CA 1
ATOM 4545 C C . LYS B 1 172 ? 52.327 -61.551 48.224 1.00 69.17 172 LYS B C 1
ATOM 4546 O O . LYS B 1 172 ? 52.529 -61.401 49.436 1.00 61.55 172 LYS B O 1
ATOM 4552 N N . GLU B 1 173 ? 52.535 -60.581 47.332 1.00 69.91 173 GLU B N 1
ATOM 4553 C CA . GLU B 1 173 ? 52.957 -59.225 47.727 1.00 70.79 173 GLU B CA 1
ATOM 4554 C C . GLU B 1 173 ? 52.087 -58.623 48.832 1.00 70.56 173 GLU B C 1
ATOM 4555 O O . GLU B 1 173 ? 52.596 -58.106 49.834 1.00 61.81 173 GLU B O 1
ATOM 4561 N N . GLY B 1 174 ? 50.772 -58.674 48.616 1.00 67.62 174 GL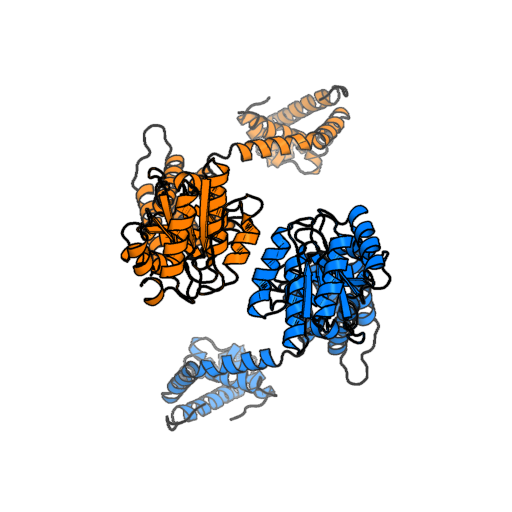Y B N 1
ATOM 4562 C CA . GLY B 1 174 ? 49.808 -58.065 49.506 1.00 56.70 174 GLY B CA 1
ATOM 4563 C C . GLY B 1 174 ? 49.782 -58.702 50.875 1.00 58.83 174 GLY B C 1
ATOM 4564 O O . GLY B 1 174 ? 49.731 -58.013 51.890 1.00 54.38 174 GLY B O 1
ATOM 4565 N N . VAL B 1 175 ? 49.796 -60.029 50.907 1.00 64.14 175 VAL B N 1
ATOM 4566 C CA . VAL B 1 175 ? 49.773 -60.733 52.178 1.00 65.47 175 VAL B CA 1
ATOM 4567 C C . VAL B 1 175 ? 51.006 -60.353 52.993 1.00 73.85 175 VAL B C 1
ATOM 4568 O O . VAL B 1 175 ? 50.893 -59.981 54.173 1.00 69.53 175 VAL B O 1
ATOM 4572 N N . ASP B 1 176 ? 52.177 -60.442 52.359 1.00 69.54 176 ASP B N 1
ATOM 4573 C CA . ASP B 1 176 ? 53.432 -60.084 53.017 1.00 71.36 176 ASP B CA 1
ATOM 4574 C C . ASP B 1 176 ? 53.342 -58.681 53.595 1.00 70.79 176 ASP B C 1
ATOM 4575 O O . ASP B 1 176 ? 53.567 -58.477 54.790 1.00 70.29 176 ASP B O 1
ATOM 4580 N N . TYR B 1 177 ? 52.974 -57.721 52.753 1.00 65.41 177 TYR B N 1
ATOM 4581 C CA . TYR B 1 177 ? 52.838 -56.336 53.195 1.00 68.81 177 TYR B CA 1
ATOM 4582 C C . TYR B 1 177 ? 51.899 -56.178 54.392 1.00 76.38 177 TYR B C 1
ATOM 4583 O O . TYR B 1 177 ? 52.311 -55.681 55.444 1.00 79.89 177 TYR B O 1
ATOM 4592 N N . PHE B 1 178 ? 50.634 -56.569 54.221 1.00 78.29 178 PHE B N 1
ATOM 4593 C CA . PHE B 1 178 ? 49.644 -56.420 55.285 1.00 74.87 178 PHE B CA 1
ATOM 4594 C C . PHE B 1 178 ? 50.135 -57.088 56.571 1.00 75.36 178 PHE B C 1
ATOM 4595 O O . PHE B 1 178 ? 49.915 -56.576 57.669 1.00 73.26 178 PHE B O 1
ATOM 4597 N N . LYS B 1 179 ? 50.822 -58.219 56.425 1.00 77.66 179 LYS B N 1
ATOM 4598 C CA . LYS B 1 179 ? 51.324 -58.958 57.576 1.00 76.83 179 LYS B CA 1
ATOM 4599 C C . LYS B 1 179 ? 52.357 -58.136 58.350 1.00 79.60 179 LYS B C 1
ATOM 4600 O O . LYS B 1 179 ? 52.451 -58.246 59.573 1.00 72.49 179 LYS B O 1
ATOM 4606 N N . SER B 1 180 ? 53.115 -57.312 57.622 1.00 81.22 180 SER B N 1
ATOM 4607 C CA . SER B 1 180 ? 54.085 -56.381 58.208 1.00 81.03 180 SER B CA 1
ATOM 4608 C C . SER B 1 180 ? 53.441 -55.399 59.175 1.00 80.95 180 SER B C 1
ATOM 4609 O O . SER B 1 180 ? 53.940 -55.179 60.278 1.00 87.15 180 SER B O 1
ATOM 4612 N N . LYS B 1 181 ? 52.331 -54.804 58.761 1.00 70.11 181 LYS B N 1
ATOM 4613 C CA . LYS B 1 181 ? 51.684 -53.800 59.596 1.00 73.37 181 LYS B CA 1
ATOM 4614 C C . LYS B 1 181 ? 50.994 -54.389 60.835 1.00 77.30 181 LYS B C 1
ATOM 4615 O O . LYS B 1 181 ? 50.317 -53.674 61.584 1.00 75.88 181 LYS B O 1
ATOM 4621 N N . GLY B 1 182 ? 51.184 -55.689 61.050 1.00 67.77 182 GLY B N 1
ATOM 4622 C CA . GLY B 1 182 ? 50.776 -56.334 62.286 1.00 69.06 182 GLY B CA 1
ATOM 4623 C C . GLY B 1 182 ? 49.289 -56.595 62.450 1.00 74.77 182 GLY B C 1
ATOM 4624 O O . GLY B 1 182 ? 48.725 -56.403 63.531 1.00 70.95 182 GLY B O 1
ATOM 4625 N N . VAL B 1 183 ? 48.652 -57.049 61.377 1.00 77.63 183 VAL B N 1
ATOM 4626 C CA . VAL B 1 183 ? 47.227 -57.352 61.394 1.00 71.63 183 VAL B CA 1
ATOM 4627 C C . VAL B 1 183 ? 46.981 -58.760 61.947 1.00 67.93 183 VAL B C 1
ATOM 4628 O O . VAL B 1 183 ? 47.742 -59.685 61.652 1.00 67.41 183 VAL B O 1
ATOM 463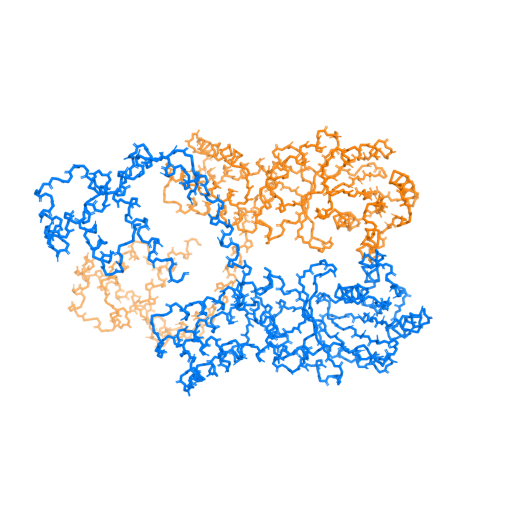2 N N . ASP B 1 184 ? 45.929 -58.916 62.752 1.00 65.89 184 ASP B N 1
ATOM 4633 C CA . ASP B 1 184 ? 45.549 -60.228 63.277 1.00 58.87 184 ASP B CA 1
ATOM 4634 C C . ASP B 1 184 ? 44.992 -61.143 62.192 1.00 62.70 184 ASP B C 1
ATOM 4635 O O . ASP B 1 184 ? 45.260 -62.345 62.176 1.00 64.50 184 ASP B O 1
ATOM 4640 N N . ILE B 1 185 ? 44.205 -60.558 61.296 1.00 67.73 185 ILE B N 1
ATOM 4641 C CA . ILE B 1 185 ? 43.484 -61.302 60.270 1.00 58.39 185 ILE B CA 1
ATOM 4642 C C . ILE B 1 185 ? 43.729 -60.691 58.893 1.00 53.28 185 ILE B C 1
ATOM 4643 O O . ILE B 1 185 ? 43.667 -59.475 58.731 1.00 63.78 185 ILE B O 1
ATOM 4648 N N . ILE B 1 186 ? 44.025 -61.528 57.907 1.00 52.20 186 ILE B N 1
ATOM 4649 C CA . ILE B 1 186 ? 44.146 -61.065 56.532 1.00 53.14 186 ILE B CA 1
ATOM 4650 C C . ILE B 1 186 ? 43.094 -61.736 55.671 1.00 54.28 186 ILE B C 1
ATOM 4651 O O . ILE B 1 186 ? 43.037 -62.963 55.587 1.00 51.41 186 ILE B O 1
ATOM 4656 N N . ILE B 1 187 ? 42.275 -60.934 55.010 1.00 52.00 187 ILE B N 1
ATOM 4657 C CA . ILE B 1 187 ? 41.276 -61.467 54.089 1.00 49.45 187 ILE B CA 1
ATOM 4658 C C . ILE B 1 187 ? 41.728 -61.216 52.654 1.00 46.66 187 ILE B C 1
ATOM 4659 O O . ILE B 1 187 ? 41.983 -60.075 52.272 1.00 49.92 187 ILE B O 1
ATOM 4664 N N . VAL B 1 188 ? 41.859 -62.275 51.863 1.00 44.78 188 VAL B N 1
ATOM 4665 C CA . VAL B 1 188 ? 42.322 -62.103 50.491 1.00 48.03 188 VAL B CA 1
ATOM 4666 C C . VAL B 1 188 ? 41.194 -62.288 49.497 1.00 50.95 188 VAL B C 1
ATOM 4667 O O . VAL B 1 188 ? 40.544 -63.331 49.490 1.00 49.01 188 VAL B O 1
ATOM 4671 N N . ASP B 1 189 ? 40.949 -61.249 48.693 1.00 50.31 189 ASP B N 1
ATOM 4672 C CA . ASP B 1 189 ? 39.945 -61.296 47.640 1.00 47.62 189 ASP B CA 1
ATOM 4673 C C . ASP B 1 189 ? 40.574 -61.712 46.321 1.00 52.26 189 ASP B C 1
ATOM 4674 O O . ASP B 1 189 ? 41.328 -60.956 45.717 1.00 56.99 189 ASP B O 1
ATOM 4679 N N . THR B 1 190 ? 40.237 -62.911 45.866 1.00 51.20 190 THR B N 1
ATOM 4680 C CA . THR B 1 190 ? 40.831 -63.465 44.660 1.00 57.69 190 THR B CA 1
ATOM 4681 C C . THR B 1 190 ? 40.043 -63.060 43.447 1.00 54.35 190 THR B C 1
ATOM 4682 O O . THR B 1 190 ? 38.932 -62.568 43.568 1.00 53.67 190 THR B O 1
ATOM 4686 N N . ALA B 1 191 ? 40.627 -63.270 42.277 1.00 56.50 191 ALA B N 1
ATOM 4687 C CA . ALA B 1 191 ? 39.967 -62.911 41.037 1.00 52.22 191 ALA B CA 1
ATOM 4688 C C . ALA B 1 191 ? 38.775 -63.816 40.822 1.00 60.85 191 ALA B C 1
ATOM 4689 O O . ALA B 1 191 ? 38.849 -65.020 41.044 1.00 59.73 191 ALA B O 1
ATOM 4691 N N . GLY B 1 192 ? 37.663 -63.233 40.409 1.00 66.60 192 GLY B N 1
ATOM 4692 C CA . GLY B 1 192 ? 36.512 -64.030 40.064 1.00 59.89 192 GLY B CA 1
ATOM 4693 C C . GLY B 1 192 ? 36.688 -64.748 38.740 1.00 71.22 192 GLY B C 1
ATOM 4694 O O . GLY B 1 192 ? 37.788 -64.818 38.177 1.00 72.00 192 GLY B O 1
ATOM 4695 N N A ARG B 1 193 ? 35.590 -65.327 38.265 0.00 68.42 193 ARG B N 1
ATOM 4696 N N B ARG B 1 193 ? 35.577 -65.261 38.229 1.00 68.44 193 ARG B N 1
ATOM 4697 C CA A ARG B 1 193 ? 35.536 -65.995 36.971 0.00 70.43 193 ARG B CA 1
ATOM 4698 C CA B ARG B 1 193 ? 35.552 -65.970 36.964 1.00 70.49 193 ARG B CA 1
ATOM 4699 C C A ARG B 1 193 ? 34.094 -65.916 36.503 0.00 67.82 193 ARG B C 1
ATOM 4700 C C B ARG B 1 193 ? 34.104 -65.886 36.498 1.00 67.46 193 ARG B C 1
ATOM 4701 O O A ARG B 1 193 ? 33.185 -65.780 37.323 0.00 62.87 193 ARG B O 1
ATOM 4702 O O B ARG B 1 193 ? 33.203 -65.688 37.310 1.00 62.60 193 ARG B O 1
ATOM 4717 N N . HIS B 1 194 ? 33.872 -65.995 35.195 1.00 70.68 194 HIS B N 1
ATOM 4718 C CA . HIS B 1 194 ? 32.511 -65.915 34.686 1.00 62.03 194 HIS B CA 1
ATOM 4719 C C . HIS B 1 194 ? 31.696 -67.030 35.340 1.00 70.17 194 HIS B C 1
ATOM 4720 O O . HIS B 1 194 ? 30.559 -66.823 35.759 1.00 67.64 194 HIS B O 1
ATOM 4722 N N . LYS B 1 195 ? 32.304 -68.204 35.462 1.00 65.46 195 LYS B N 1
ATOM 4723 C CA . LYS B 1 195 ? 31.631 -69.352 36.048 1.00 67.82 195 LYS B CA 1
ATOM 4724 C C . LYS B 1 195 ? 32.611 -70.200 36.848 1.00 70.84 195 LYS B C 1
ATOM 4725 O O . LYS B 1 195 ? 33.821 -70.014 36.746 1.00 68.15 195 LYS B O 1
ATOM 4731 N N . GLU B 1 196 ? 32.086 -71.118 37.659 1.00 68.81 196 GLU B N 1
ATOM 4732 C CA . GLU B 1 196 ? 32.936 -71.994 38.470 1.00 68.45 196 GLU B CA 1
ATOM 4733 C C . GLU B 1 196 ? 33.360 -73.234 37.674 1.00 66.05 196 GLU B C 1
ATOM 4734 O O . GLU B 1 196 ? 32.672 -74.251 37.645 1.00 69.91 196 GLU B O 1
ATOM 4740 N N . ASP B 1 197 ? 34.506 -73.127 37.027 1.00 61.78 197 ASP B N 1
ATOM 4741 C CA . ASP B 1 197 ? 34.962 -74.139 36.102 1.00 66.51 197 ASP B CA 1
ATOM 4742 C C . ASP B 1 197 ? 36.347 -74.586 36.516 1.00 70.31 197 ASP B C 1
ATOM 4743 O O . ASP B 1 197 ? 36.885 -74.111 37.518 1.00 67.85 197 ASP B O 1
ATOM 4748 N N . LYS B 1 198 ? 36.919 -75.501 35.743 1.00 74.96 198 LYS B N 1
ATOM 4749 C CA . LYS B 1 198 ? 38.239 -76.031 36.044 1.00 66.69 198 LYS B CA 1
ATOM 4750 C C . LYS B 1 198 ? 39.214 -74.880 36.246 1.00 66.70 198 LYS B C 1
ATOM 4751 O O . LYS B 1 198 ? 40.104 -74.944 37.100 1.00 67.27 198 LYS B O 1
ATOM 4753 N N . ALA B 1 199 ? 39.022 -73.820 35.466 1.00 62.88 199 ALA B N 1
ATOM 4754 C CA . ALA B 1 199 ? 39.855 -72.628 35.558 1.00 63.83 199 ALA B CA 1
ATOM 4755 C C . ALA B 1 199 ? 39.764 -71.990 36.948 1.00 68.10 199 ALA B C 1
ATOM 4756 O O . ALA B 1 199 ? 40.790 -71.727 37.579 1.00 67.55 199 ALA B O 1
ATOM 4758 N N . LEU B 1 200 ? 38.540 -71.749 37.423 1.00 63.13 200 LEU B N 1
ATOM 4759 C CA . LEU B 1 200 ? 38.346 -71.181 38.754 1.00 62.48 200 LEU B CA 1
ATOM 4760 C C . LEU B 1 200 ? 39.029 -72.035 39.830 1.00 70.15 200 LEU B C 1
ATOM 4761 O O . LEU B 1 200 ? 39.930 -71.553 40.529 1.00 69.34 200 LEU B O 1
ATOM 4766 N N . ILE B 1 201 ? 38.616 -73.300 39.956 1.00 65.18 201 ILE B N 1
ATOM 4767 C CA . ILE B 1 201 ? 39.148 -74.153 41.026 1.00 69.49 201 ILE B CA 1
ATOM 4768 C C . ILE B 1 201 ? 40.666 -74.384 40.907 1.00 66.87 201 ILE B C 1
ATOM 4769 O O . ILE B 1 201 ? 41.365 -74.498 41.914 1.00 64.35 201 ILE B O 1
ATOM 4774 N N . GLU B 1 202 ? 41.176 -74.425 39.679 1.00 64.08 202 GLU B N 1
ATOM 4775 C CA . GLU B 1 202 ? 42.619 -74.433 39.466 1.00 70.75 202 GLU B CA 1
ATOM 4776 C C . GLU B 1 202 ? 43.265 -73.139 39.980 1.00 67.10 202 GLU B C 1
ATOM 4777 O O . GLU B 1 202 ? 44.067 -73.160 40.919 1.00 66.47 202 GLU B O 1
ATOM 4779 N N . MET B 1 204 ? 42.611 -71.123 42.356 1.00 59.58 204 MET B N 1
ATOM 4780 C CA . MET B 1 204 ? 42.468 -71.135 43.818 1.00 67.28 204 MET B CA 1
ATOM 4781 C C . MET B 1 204 ? 43.394 -72.130 44.500 1.00 66.30 204 MET B C 1
ATOM 4782 O O . MET B 1 204 ? 43.866 -71.887 45.612 1.00 62.47 204 MET B O 1
ATOM 4787 N N . LYS B 1 205 ? 43.645 -73.256 43.843 1.00 64.92 205 LYS B N 1
ATOM 4788 C CA . LYS B 1 205 ? 44.607 -74.201 44.369 1.00 63.91 205 LYS B CA 1
ATOM 4789 C C . LYS B 1 205 ? 45.991 -73.582 44.287 1.00 63.84 205 LYS B C 1
ATOM 4790 O O . LYS B 1 205 ? 46.752 -73.612 45.253 1.00 64.37 205 LYS B O 1
ATOM 4796 N N . GLN B 1 206 ? 46.294 -72.989 43.135 1.00 61.96 206 GLN B N 1
ATOM 4797 C CA . GLN B 1 206 ? 47.548 -72.261 42.955 1.00 66.43 206 GLN B CA 1
ATOM 4798 C C . GLN B 1 206 ? 47.771 -71.237 44.059 1.00 62.22 206 GLN B C 1
ATOM 4799 O O . GLN B 1 206 ? 48.797 -71.283 44.734 1.00 68.54 206 GLN B O 1
ATOM 4805 N N . ILE B 1 207 ? 46.826 -70.315 44.243 1.00 63.90 207 ILE B N 1
ATOM 4806 C CA . ILE B 1 207 ? 47.007 -69.249 45.223 1.00 66.20 207 ILE B CA 1
ATOM 4807 C C . ILE B 1 207 ? 47.108 -69.849 46.604 1.00 57.22 207 ILE B C 1
ATOM 4808 O O . ILE B 1 207 ? 47.983 -69.487 47.387 1.00 61.33 207 ILE B O 1
ATOM 4813 N N . SER B 1 208 ? 46.210 -70.779 46.895 1.00 60.38 208 SER B N 1
ATOM 4814 C CA . SER B 1 208 ? 46.195 -71.444 48.196 1.00 64.51 208 SER B CA 1
ATOM 4815 C C . SER B 1 208 ? 47.547 -72.133 48.510 1.00 66.62 208 SER B C 1
ATOM 4816 O O . SER B 1 208 ? 48.030 -72.097 49.650 1.00 62.66 208 SER B O 1
ATOM 4819 N N . ASN B 1 209 ? 48.171 -72.729 47.495 1.00 65.54 209 ASN B N 1
ATOM 4820 C CA . ASN B 1 209 ? 49.491 -73.343 47.682 1.00 77.95 209 ASN B CA 1
ATOM 4821 C C . ASN B 1 209 ? 50.631 -72.334 47.878 1.00 76.37 209 ASN B C 1
ATOM 4822 O O . ASN B 1 209 ? 51.687 -72.676 48.407 1.00 82.82 209 ASN B O 1
ATOM 4827 N N . VAL B 1 210 ? 50.407 -71.092 47.465 1.00 69.76 210 VAL B N 1
ATOM 4828 C CA . VAL B 1 210 ? 51.410 -70.042 47.602 1.00 62.84 210 VAL B CA 1
ATOM 4829 C C . VAL B 1 210 ? 51.289 -69.266 48.923 1.00 73.53 210 VAL B C 1
ATOM 4830 O O . VAL B 1 210 ? 52.305 -68.923 49.531 1.00 73.72 210 VAL B O 1
ATOM 4834 N N . ILE B 1 211 ? 50.059 -68.991 49.371 1.00 68.27 211 ILE B N 1
ATOM 4835 C CA . ILE B 1 211 ? 49.870 -68.224 50.607 1.00 58.43 211 ILE B CA 1
ATOM 4836 C C . ILE B 1 211 ? 49.483 -69.078 51.806 1.00 59.20 211 ILE B C 1
ATOM 4837 O O . ILE B 1 211 ? 49.463 -68.597 52.933 1.00 56.60 211 ILE B O 1
ATOM 4842 N N . HIS B 1 212 ? 49.170 -70.345 51.570 1.00 68.30 212 HIS B N 1
ATOM 4843 C CA . HIS B 1 212 ? 48.809 -71.242 52.668 1.00 62.49 212 HIS B CA 1
ATOM 4844 C C . HIS B 1 212 ? 47.787 -70.617 53.617 1.00 59.26 212 HIS B C 1
ATOM 4845 O O . HIS B 1 212 ? 48.113 -70.251 54.744 1.00 59.34 212 HIS B O 1
ATOM 4852 N N . PRO B 1 213 ? 46.535 -70.505 53.161 1.00 62.97 213 PRO B N 1
ATOM 4853 C CA . PRO B 1 213 ? 45.491 -69.918 54.001 1.00 58.47 213 PRO B CA 1
ATOM 4854 C C . PRO B 1 213 ? 45.152 -70.838 55.159 1.00 51.85 213 PRO B C 1
ATOM 4855 O O . PRO B 1 213 ? 45.208 -72.055 54.983 1.00 55.43 213 PRO B O 1
ATOM 4859 N N . HIS B 1 214 ? 44.781 -70.281 56.309 1.00 50.71 214 HIS B N 1
ATOM 4860 C CA . HIS B 1 214 ? 44.130 -71.090 57.336 1.00 51.74 214 HIS B CA 1
ATOM 4861 C C . HIS B 1 214 ? 42.809 -71.662 56.801 1.00 58.29 214 HIS B C 1
ATOM 4862 O O . HIS B 1 214 ? 42.372 -72.737 57.213 1.00 63.08 214 HIS B O 1
ATOM 4869 N N . GLU B 1 215 ? 42.182 -70.954 55.866 1.00 54.42 215 GLU B N 1
ATOM 4870 C CA . GLU B 1 215 ? 40.853 -71.333 55.408 1.00 48.21 215 GLU B CA 1
ATOM 4871 C C . GLU B 1 215 ? 40.525 -70.742 54.042 1.00 50.34 215 GLU B C 1
ATOM 4872 O O . GLU B 1 215 ? 41.017 -69.679 53.676 1.00 53.48 215 GLU B O 1
ATOM 4878 N N . VAL B 1 216 ? 39.702 -71.450 53.283 1.00 45.58 216 VAL B N 1
ATOM 4879 C CA . VAL B 1 216 ? 39.281 -70.999 51.962 1.00 46.31 216 VAL B CA 1
ATOM 4880 C C . VAL B 1 216 ? 37.760 -70.947 51.919 1.00 48.17 216 VAL B C 1
ATOM 4881 O O . VAL B 1 216 ? 37.097 -71.960 52.095 1.00 47.99 216 VAL B O 1
ATOM 4885 N N . ILE B 1 217 ? 37.217 -69.751 51.706 1.00 47.01 217 ILE B N 1
ATOM 4886 C CA . ILE B 1 217 ? 35.776 -69.522 51.732 1.00 45.53 217 ILE B CA 1
ATOM 4887 C C . ILE B 1 217 ? 35.265 -69.259 50.328 1.00 41.25 217 ILE B C 1
ATOM 4888 O O . ILE B 1 217 ? 35.704 -68.328 49.646 1.00 44.49 217 ILE B O 1
ATOM 4893 N N . LEU B 1 218 ? 34.352 -70.104 49.883 1.00 38.04 218 LEU B N 1
ATOM 4894 C CA . LEU B 1 218 ? 33.659 -69.865 48.619 1.00 47.67 218 LEU B CA 1
ATOM 4895 C C . LEU B 1 218 ? 32.406 -69.044 48.911 1.00 42.01 218 LEU B C 1
ATOM 4896 O O . LEU B 1 218 ? 31.669 -69.340 49.859 1.00 43.48 218 LEU B O 1
ATOM 4901 N N . VAL B 1 219 ? 32.177 -68.001 48.124 1.00 38.55 219 VAL B N 1
ATOM 4902 C CA . VAL B 1 219 ? 30.980 -67.188 48.299 1.00 33.13 219 VAL B CA 1
ATOM 4903 C C . VAL B 1 219 ? 29.979 -67.603 47.233 1.00 35.88 219 VAL B C 1
ATOM 4904 O O . VAL B 1 219 ? 30.282 -67.562 46.037 1.00 26.87 219 VAL B O 1
ATOM 4908 N N . ILE B 1 220 ? 28.810 -68.051 47.680 1.00 31.52 220 ILE B N 1
ATOM 4909 C CA . ILE B 1 220 ? 27.790 -68.576 46.796 1.00 37.74 220 ILE B CA 1
ATOM 4910 C C . ILE B 1 220 ? 26.568 -67.662 46.813 1.00 34.03 220 ILE B C 1
ATOM 4911 O O . ILE B 1 220 ? 26.061 -67.281 47.884 1.00 31.50 220 ILE B O 1
ATOM 4916 N N . ASP B 1 221 ? 26.090 -67.335 45.616 1.00 34.53 221 ASP B N 1
ATOM 4917 C CA . ASP B 1 221 ? 24.868 -66.551 45.448 1.00 28.45 221 ASP B CA 1
ATOM 4918 C C . ASP B 1 221 ? 23.635 -67.441 45.720 1.00 38.26 221 ASP B C 1
ATOM 4919 O O . ASP B 1 221 ? 23.300 -68.317 44.928 1.00 34.13 221 ASP B O 1
ATOM 4924 N N . GLY B 1 222 ? 22.971 -67.199 46.850 1.00 33.49 222 GLY B N 1
ATOM 4925 C CA . GLY B 1 222 ? 21.854 -68.010 47.305 1.00 29.30 222 GLY B CA 1
ATOM 4926 C C . GLY B 1 222 ? 20.622 -68.076 46.408 1.00 40.59 222 GLY B C 1
ATOM 4927 O O . GLY B 1 222 ? 19.782 -68.987 46.541 1.00 35.72 222 GLY B O 1
ATOM 4928 N N . THR B 1 223 ? 20.515 -67.113 45.493 1.00 41.00 223 THR B N 1
ATOM 4929 C CA . THR B 1 223 ? 19.388 -67.049 44.578 1.00 37.14 223 THR B CA 1
ATOM 4930 C C . THR B 1 223 ? 19.463 -68.144 43.497 1.00 34.59 223 THR B C 1
ATOM 4931 O O . THR B 1 223 ? 18.496 -68.364 42.784 1.00 44.98 223 THR B O 1
ATOM 4935 N N . ILE B 1 224 ? 20.595 -68.835 43.380 1.00 36.72 224 ILE B N 1
ATOM 4936 C CA . ILE B 1 224 ? 20.700 -69.937 42.424 1.00 40.75 224 ILE B CA 1
ATOM 4937 C C . ILE B 1 224 ? 19.991 -71.170 42.945 1.00 40.18 224 ILE B C 1
ATOM 4938 O O . ILE B 1 224 ? 19.773 -72.139 42.210 1.00 43.36 224 ILE B O 1
ATOM 4943 N N . GLY B 1 225 ? 19.593 -71.115 44.210 1.00 37.98 225 GLY B N 1
ATOM 4944 C CA . GLY B 1 225 ? 18.887 -72.215 44.829 1.00 37.56 225 GLY B CA 1
ATOM 4945 C C . GLY B 1 225 ? 19.644 -73.533 44.856 1.00 40.50 225 GLY B C 1
ATOM 4946 O O . GLY B 1 225 ? 20.850 -73.591 45.187 1.00 35.60 225 GLY B O 1
ATOM 4947 N N . GLN B 1 226 ? 18.928 -74.598 44.498 1.00 42.38 226 GLN B N 1
ATOM 4948 C CA . GLN B 1 226 ? 19.486 -75.942 44.582 1.00 39.33 226 GLN B CA 1
ATOM 4949 C C . GLN B 1 226 ? 20.668 -76.144 43.647 1.00 40.02 226 GLN B C 1
ATOM 4950 O O . GLN B 1 226 ? 21.323 -77.179 43.723 1.00 41.86 226 GLN B O 1
ATOM 4956 N N . GLN B 1 227 ? 20.962 -75.164 42.790 1.00 39.45 227 GLN B N 1
ATOM 4957 C CA . GLN B 1 227 ? 22.159 -75.263 41.938 1.00 43.95 227 GLN B CA 1
ATOM 4958 C C . GLN B 1 227 ? 23.457 -75.031 42.700 1.00 40.29 227 GLN B C 1
ATOM 4959 O O . GLN B 1 227 ? 24.543 -75.218 42.156 1.00 47.16 227 GLN B O 1
ATOM 4965 N N . ALA B 1 228 ? 23.329 -74.602 43.949 1.00 36.81 228 ALA B N 1
ATOM 4966 C CA . ALA B 1 228 ? 24.466 -74.420 44.831 1.00 38.13 228 ALA B CA 1
ATOM 4967 C C . ALA B 1 228 ? 25.160 -75.756 45.142 1.00 38.12 228 ALA B C 1
ATOM 4968 O O . ALA B 1 228 ? 26.363 -75.792 45.422 1.00 35.15 228 ALA B O 1
ATOM 4970 N N . TYR B 1 229 ? 24.399 -76.849 45.088 1.00 36.99 229 TYR B N 1
ATOM 4971 C CA . TYR B 1 229 ? 24.928 -78.154 45.457 1.00 34.31 229 TYR B CA 1
ATOM 4972 C C . TYR B 1 229 ? 26.153 -78.503 44.642 1.00 37.05 229 TYR B C 1
ATOM 4973 O O . TYR B 1 229 ? 27.213 -78.772 45.204 1.00 38.54 229 TYR B O 1
ATOM 4982 N N . ASN B 1 230 ? 26.027 -78.494 43.323 1.00 32.51 230 ASN B N 1
ATOM 4983 C CA . ASN B 1 230 ? 27.170 -78.881 42.496 1.00 36.43 230 ASN B CA 1
ATOM 4984 C C . ASN B 1 230 ? 28.361 -77.951 42.680 1.00 42.68 230 ASN B C 1
ATOM 4985 O O . ASN B 1 230 ? 29.513 -78.393 42.681 1.00 40.49 230 ASN B O 1
ATOM 4990 N N . GLN B 1 231 ? 28.071 -76.670 42.903 1.00 48.98 231 GLN B N 1
ATOM 4991 C CA . GLN B 1 231 ? 29.105 -75.665 43.119 1.00 48.24 231 GLN B CA 1
ATOM 4992 C C . GLN B 1 231 ? 29.879 -75.860 44.418 1.00 42.75 231 GLN B C 1
ATOM 4993 O O . GLN B 1 231 ? 31.108 -75.817 44.421 1.00 36.88 231 GLN B O 1
ATOM 4999 N N . ALA B 1 232 ? 29.160 -76.057 45.520 1.00 38.33 232 ALA B N 1
ATOM 5000 C CA . ALA B 1 232 ? 29.808 -76.337 46.798 1.00 40.45 232 ALA B CA 1
ATOM 5001 C C . ALA B 1 232 ? 30.524 -77.703 46.767 1.00 44.96 232 ALA B C 1
ATOM 5002 O O . ALA B 1 232 ? 31.595 -77.862 47.347 1.00 43.42 232 ALA B O 1
ATOM 5004 N N . LEU B 1 233 ? 29.949 -78.686 46.080 1.00 39.68 233 LEU B N 1
ATOM 5005 C CA . LEU B 1 233 ? 30.580 -79.993 46.029 1.00 41.72 233 LEU B CA 1
ATOM 5006 C C . LEU B 1 233 ? 31.914 -79.928 45.305 1.00 47.31 233 LEU B C 1
ATOM 5007 O O . LEU B 1 233 ? 32.909 -80.457 45.802 1.00 39.89 233 LEU B O 1
ATOM 5012 N N . ALA B 1 234 ? 31.940 -79.295 44.134 1.00 42.03 234 ALA B N 1
ATOM 5013 C CA . ALA B 1 234 ? 33.177 -79.255 43.353 1.00 44.88 234 ALA B CA 1
ATOM 5014 C C . ALA B 1 234 ? 34.281 -78.573 44.134 1.00 41.58 234 ALA B C 1
ATOM 5015 O O . ALA B 1 234 ? 35.429 -78.992 44.091 1.00 49.24 234 ALA B O 1
ATOM 5017 N N . PHE B 1 235 ? 33.911 -77.527 44.859 1.00 43.65 235 PHE B N 1
ATOM 5018 C CA . PHE B 1 235 ? 34.853 -76.703 45.601 1.00 42.03 235 PHE B CA 1
ATOM 5019 C C . PHE B 1 235 ? 35.390 -77.459 46.818 1.00 38.68 235 PHE B C 1
ATOM 5020 O O . PHE B 1 235 ? 36.590 -77.459 47.081 1.00 37.76 235 PHE B O 1
ATOM 5028 N N . LYS B 1 236 ? 34.485 -78.102 47.546 1.00 35.38 236 LYS B N 1
ATOM 5029 C CA . LYS B 1 236 ? 34.827 -78.881 48.727 1.00 40.67 236 LYS B CA 1
ATOM 5030 C C . LYS B 1 236 ? 35.742 -80.059 48.377 1.00 49.34 236 LYS B C 1
ATOM 5031 O O . LYS B 1 236 ? 36.591 -80.449 49.172 1.00 47.24 236 LYS B O 1
ATOM 5037 N N . GLU B 1 237 ? 35.572 -80.610 47.181 1.00 39.10 237 GLU B N 1
ATOM 5038 C CA . GLU B 1 237 ? 36.399 -81.714 46.736 1.00 44.28 237 GLU B CA 1
ATOM 5039 C C . GLU B 1 237 ? 37.825 -81.240 46.547 1.00 48.46 237 GLU B C 1
ATOM 5040 O O . GLU B 1 237 ? 38.782 -81.988 46.780 1.00 49.50 237 GLU B O 1
ATOM 5046 N N . ALA B 1 238 ? 37.959 -79.978 46.152 1.00 48.33 238 ALA B N 1
ATOM 5047 C CA . ALA B 1 238 ? 39.245 -79.434 45.727 1.00 46.66 238 ALA B CA 1
ATOM 5048 C C . ALA B 1 238 ? 40.008 -78.800 46.861 1.00 42.57 238 ALA B C 1
ATOM 5049 O O . ALA B 1 238 ? 41.019 -78.160 46.623 1.00 46.07 238 ALA B O 1
ATOM 5051 N N . THR B 1 239 ? 39.525 -78.955 48.085 1.00 35.74 239 THR B N 1
ATOM 5052 C CA . THR B 1 239 ? 40.199 -78.318 49.200 1.00 46.19 239 THR B CA 1
ATOM 5053 C C . THR B 1 239 ? 39.772 -78.930 50.510 1.00 44.68 239 THR B C 1
ATOM 5054 O O . THR B 1 239 ? 38.579 -79.121 50.759 1.00 47.25 239 THR B O 1
ATOM 5058 N N . PRO B 1 240 ? 40.752 -79.242 51.362 1.00 47.87 240 PRO B N 1
ATOM 5059 C CA . PRO B 1 240 ? 40.546 -79.829 52.688 1.00 48.57 240 PRO B CA 1
ATOM 5060 C C . PRO B 1 240 ? 40.100 -78.799 53.721 1.00 46.78 240 PRO B C 1
ATOM 5061 O O . PRO B 1 240 ? 39.610 -79.169 54.790 1.00 45.30 240 PRO B O 1
ATOM 5065 N N . ILE B 1 241 ? 40.279 -77.520 53.400 1.00 52.42 241 ILE B N 1
ATOM 5066 C CA . ILE B 1 241 ? 40.014 -76.435 54.341 1.00 53.23 241 ILE B CA 1
ATOM 5067 C C . ILE B 1 241 ? 38.942 -75.482 53.823 1.00 56.92 241 ILE B C 1
ATOM 5068 O O . ILE B 1 241 ? 39.127 -74.270 53.845 1.00 53.02 241 ILE B O 1
ATOM 5073 N N . GLY B 1 242 ? 37.823 -76.026 53.361 1.00 50.41 242 GLY B N 1
ATOM 5074 C CA . GLY B 1 242 ? 36.836 -75.216 52.678 1.00 42.98 242 GLY B CA 1
ATOM 5075 C C . GLY B 1 242 ? 35.619 -74.892 53.508 1.00 47.12 242 GLY B C 1
ATOM 5076 O O . GLY B 1 242 ? 35.076 -75.750 54.205 1.00 52.23 242 GLY B O 1
ATOM 5077 N N . SER B 1 243 ? 35.191 -73.639 53.430 1.00 47.16 243 SER B N 1
ATOM 5078 C CA . SER B 1 243 ? 33.941 -73.221 54.034 1.00 40.23 243 SER B CA 1
ATOM 5079 C C . SER B 1 243 ? 33.133 -72.363 53.067 1.00 41.84 243 SER B C 1
ATOM 5080 O O . SER B 1 243 ? 33.635 -71.856 52.062 1.00 33.87 243 SER B O 1
ATOM 5083 N N . ILE B 1 244 ? 31.858 -72.207 53.378 1.00 43.21 244 ILE B N 1
ATOM 5084 C CA . ILE B 1 244 ? 30.950 -71.522 52.483 1.00 37.28 244 ILE B CA 1
ATOM 5085 C C . ILE B 1 244 ? 30.358 -70.343 53.210 1.00 45.32 244 ILE B C 1
ATOM 5086 O O . ILE B 1 244 ? 30.134 -70.408 54.445 1.00 35.75 244 ILE B O 1
ATOM 5091 N N . ILE B 1 245 ? 30.155 -69.266 52.445 1.00 36.52 245 ILE B N 1
ATOM 5092 C CA . ILE B 1 245 ? 29.245 -68.190 52.802 1.00 33.67 245 ILE B CA 1
ATOM 5093 C C . ILE B 1 245 ? 28.171 -68.093 51.718 1.00 33.43 245 ILE B C 1
ATOM 5094 O O . ILE B 1 245 ? 28.477 -67.940 50.535 1.00 31.76 245 ILE B O 1
ATOM 5099 N N . VAL B 1 246 ? 26.911 -68.187 52.114 1.00 35.21 246 VAL B N 1
ATOM 5100 C CA . VAL B 1 246 ? 25.818 -67.990 51.164 1.00 32.01 246 VAL B CA 1
ATOM 5101 C C . VAL B 1 246 ? 25.216 -66.579 51.285 1.00 37.42 246 VAL B C 1
ATOM 5102 O O . VAL B 1 246 ? 24.758 -66.162 52.361 1.00 30.95 246 VAL B O 1
ATOM 5106 N N . THR B 1 247 ? 25.207 -65.862 50.164 1.00 35.43 247 THR B N 1
ATOM 5107 C CA . THR B 1 247 ? 24.751 -64.475 50.140 1.00 40.49 247 THR B CA 1
ATOM 5108 C C . THR B 1 247 ? 23.368 -64.315 49.496 1.00 44.48 247 THR B C 1
ATOM 5109 O O . THR B 1 247 ? 22.770 -65.280 48.975 1.00 34.88 247 THR B O 1
ATOM 5113 N N . LYS B 1 248 ? 22.868 -63.088 49.549 1.00 35.46 248 LYS B N 1
ATOM 5114 C CA . LYS B 1 248 ? 21.614 -62.734 48.884 1.00 36.21 248 LYS B CA 1
ATOM 5115 C C . LYS B 1 248 ? 20.392 -63.511 49.378 1.00 41.84 248 LYS B C 1
ATOM 5116 O O . LYS B 1 248 ? 19.507 -63.817 48.593 1.00 44.65 248 LYS B O 1
ATOM 5122 N N . LEU B 1 249 ? 20.338 -63.810 50.676 1.00 41.71 249 LEU B N 1
ATOM 5123 C CA . LEU B 1 249 ? 19.221 -64.566 51.230 1.00 43.73 249 LEU B CA 1
ATOM 5124 C C . LEU B 1 249 ? 18.008 -63.688 51.483 1.00 52.24 249 LEU B C 1
ATOM 5125 O O . LEU B 1 249 ? 16.885 -64.176 51.610 1.00 52.56 249 LEU B O 1
ATOM 5130 N N . ASP B 1 250 ? 18.250 -62.388 51.562 1.00 47.23 250 ASP B N 1
ATOM 5131 C CA . ASP B 1 250 ? 17.180 -61.412 51.747 1.00 54.32 250 ASP B CA 1
ATOM 5132 C C . ASP B 1 250 ? 16.180 -61.408 50.571 1.00 52.48 250 ASP B C 1
ATOM 5133 O O . ASP B 1 250 ? 16.567 -61.310 49.403 1.00 54.35 250 ASP B O 1
ATOM 5138 N N . GLY B 1 251 ? 14.897 -61.550 50.893 1.00 53.15 251 GLY B N 1
ATOM 5139 C CA . GLY B 1 251 ? 13.843 -61.582 49.900 1.00 49.48 251 GLY B CA 1
ATOM 5140 C C . GLY B 1 251 ? 13.904 -62.763 48.946 1.00 56.05 251 GLY B C 1
ATOM 5141 O O . GLY B 1 251 ? 13.051 -62.912 48.071 1.00 55.23 251 GLY B O 1
ATOM 5142 N N . SER B 1 252 ? 14.911 -63.612 49.109 1.00 55.24 252 SER B N 1
ATOM 5143 C CA . SER B 1 252 ? 15.150 -64.671 48.147 1.00 52.86 252 SER B CA 1
ATOM 5144 C C . SER B 1 252 ? 14.110 -65.755 48.260 1.00 60.09 252 SER B C 1
ATOM 5145 O O . SER B 1 252 ? 13.816 -66.254 49.353 1.00 54.49 252 SER B O 1
ATOM 5148 N N . ALA B 1 253 ? 13.578 -66.134 47.108 1.00 57.87 253 ALA B N 1
ATOM 5149 C CA . ALA B 1 253 ? 12.615 -67.209 47.040 1.00 62.19 253 ALA B CA 1
ATOM 5150 C C . ALA B 1 253 ? 13.303 -68.581 47.143 1.00 59.96 253 ALA B C 1
ATOM 5151 O O . ALA B 1 253 ? 12.732 -69.528 47.681 1.00 62.21 253 ALA B O 1
ATOM 5153 N N . LYS B 1 254 ? 14.529 -68.670 46.641 1.00 48.22 254 LYS B N 1
ATOM 5154 C CA . LYS B 1 254 ? 15.228 -69.938 46.546 1.00 44.71 254 LYS B CA 1
ATOM 5155 C C . LYS B 1 254 ? 16.360 -70.103 47.567 1.00 48.23 254 LYS B C 1
ATOM 5156 O O . LYS B 1 254 ? 17.083 -71.097 47.517 1.00 49.57 254 LYS B O 1
ATOM 5162 N N . GLY B 1 255 ? 16.538 -69.134 48.466 1.00 53.82 255 GLY B N 1
ATOM 5163 C CA . GLY B 1 255 ? 17.555 -69.228 49.508 1.00 35.51 255 GLY B CA 1
ATOM 5164 C C . GLY B 1 255 ? 17.474 -70.555 50.254 1.00 40.44 255 GLY B C 1
ATOM 5165 O O . GLY B 1 255 ? 18.489 -71.214 50.478 1.00 41.65 255 GLY B O 1
ATOM 5166 N N . GLY B 1 256 ? 16.265 -70.968 50.624 1.00 39.51 256 GLY B N 1
ATOM 5167 C CA . GLY B 1 256 ? 16.076 -72.261 51.245 1.00 36.34 256 GLY B CA 1
ATOM 5168 C C . GLY B 1 256 ? 16.757 -73.380 50.481 1.00 40.14 256 GLY B C 1
ATOM 5169 O O . GLY B 1 256 ? 17.498 -74.217 51.042 1.00 35.97 256 GLY B O 1
ATOM 5170 N N . GLY B 1 257 ? 16.521 -73.389 49.177 1.00 39.14 257 GLY B N 1
ATOM 5171 C CA . GLY B 1 257 ? 17.055 -74.438 48.338 1.00 37.63 257 GLY B CA 1
ATOM 5172 C C . GLY B 1 257 ? 18.559 -74.439 48.334 1.00 39.71 257 GLY B C 1
ATOM 5173 O O . GLY B 1 257 ? 19.164 -75.493 48.244 1.00 42.78 257 GLY B O 1
ATOM 5174 N N . ALA B 1 258 ? 19.157 -73.252 48.414 1.00 39.01 258 ALA B N 1
ATOM 5175 C CA . ALA B 1 258 ? 20.605 -73.119 48.409 1.00 37.85 258 ALA B CA 1
ATOM 5176 C C . ALA B 1 258 ? 21.250 -73.557 49.724 1.00 37.05 258 ALA B C 1
ATOM 5177 O O . ALA B 1 258 ? 22.288 -74.201 49.701 1.00 34.51 258 ALA B O 1
ATOM 5179 N N . LEU B 1 259 ? 20.665 -73.190 50.864 1.00 31.44 259 LEU B N 1
ATOM 5180 C CA . LEU B 1 259 ? 21.213 -73.604 52.164 1.00 37.66 259 LEU B CA 1
ATOM 5181 C C . LEU B 1 259 ? 21.216 -75.137 52.309 1.00 38.90 259 LEU B C 1
ATOM 5182 O O . LEU B 1 259 ? 22.207 -75.740 52.710 1.00 36.39 259 LEU B O 1
ATOM 5187 N N . SER B 1 260 ? 20.089 -75.759 51.975 1.00 39.61 260 SER B N 1
ATOM 5188 C CA . SER B 1 260 ? 19.960 -77.196 52.054 1.00 39.94 260 SER B CA 1
ATOM 5189 C C . SER B 1 260 ? 20.850 -77.847 50.996 1.00 41.28 260 SER B C 1
ATOM 5190 O O . SER B 1 260 ? 21.457 -78.893 51.242 1.00 43.38 260 SER B O 1
ATOM 5193 N N . ALA B 1 261 ? 20.939 -77.228 49.826 1.00 29.33 261 ALA B N 1
ATOM 5194 C CA . ALA B 1 261 ? 21.864 -77.717 48.819 1.00 40.18 261 ALA B CA 1
ATOM 5195 C C . ALA B 1 261 ? 23.277 -77.788 49.377 1.00 47.39 261 ALA B C 1
ATOM 5196 O O . ALA B 1 261 ? 23.930 -78.821 49.258 1.00 46.25 261 ALA B O 1
ATOM 5198 N N . VAL B 1 262 ? 23.739 -76.703 49.997 1.00 38.36 262 VAL B N 1
ATOM 5199 C CA . VAL B 1 262 ? 25.111 -76.639 50.512 1.00 37.36 262 VAL B CA 1
ATOM 5200 C C . VAL B 1 262 ? 25.324 -77.597 51.662 1.00 43.00 262 VAL B C 1
ATOM 5201 O O . VAL B 1 262 ? 26.326 -78.309 51.705 1.00 41.22 262 VAL B O 1
ATOM 5205 N N . ALA B 1 263 ? 24.378 -77.615 52.592 1.00 37.30 263 ALA B N 1
ATOM 5206 C CA . ALA B 1 263 ? 24.481 -78.496 53.744 1.00 45.02 263 ALA B CA 1
ATOM 5207 C C . ALA B 1 263 ? 24.491 -79.989 53.363 1.00 45.81 263 ALA B C 1
ATOM 5208 O O . ALA B 1 263 ? 25.092 -80.806 54.055 1.00 46.53 263 ALA B O 1
ATOM 5210 N N . ALA B 1 264 ? 23.837 -80.343 52.263 1.00 40.91 264 ALA B N 1
ATOM 5211 C CA . ALA B 1 264 ? 23.805 -81.733 51.822 1.00 38.46 264 ALA B CA 1
ATOM 5212 C C . ALA B 1 264 ? 25.154 -82.109 51.241 1.00 45.31 264 ALA B C 1
ATOM 5213 O O . ALA B 1 264 ? 25.320 -83.125 50.596 1.00 50.55 264 ALA B O 1
ATOM 5215 N N . THR B 1 265 ? 26.135 -81.271 51.480 1.00 42.64 265 THR B N 1
ATOM 5216 C CA . THR B 1 265 ? 27.416 -81.441 50.855 1.00 38.90 265 THR B CA 1
ATOM 5217 C C . THR B 1 265 ? 28.367 -81.530 52.025 1.00 40.49 265 THR B C 1
ATOM 5218 O O . THR B 1 265 ? 29.485 -81.998 51.894 1.00 35.56 265 THR B O 1
ATOM 5222 N N . GLY B 1 266 ? 27.900 -81.064 53.181 1.00 36.60 266 GLY B N 1
ATOM 5223 C CA . GLY B 1 266 ? 28.692 -81.095 54.391 1.00 40.08 266 GLY B CA 1
ATOM 5224 C C . GLY B 1 266 ? 29.646 -79.929 54.584 1.00 43.14 266 GLY B C 1
ATOM 5225 O O . GLY B 1 266 ? 30.075 -79.669 55.720 1.00 46.97 266 GLY B O 1
ATOM 5226 N N . ALA B 1 267 ? 30.011 -79.244 53.498 1.00 35.57 267 ALA B N 1
ATOM 5227 C CA . ALA B 1 267 ? 30.808 -78.026 53.629 1.00 42.20 267 ALA B CA 1
ATOM 5228 C C . ALA B 1 267 ? 30.106 -77.110 54.626 1.00 44.52 267 ALA B C 1
ATOM 5229 O O . ALA B 1 267 ? 28.897 -76.900 54.550 1.00 38.97 267 ALA B O 1
ATOM 5231 N N . PRO B 1 268 ? 30.868 -76.577 55.579 1.00 41.77 268 PRO B N 1
ATOM 5232 C CA . PRO B 1 268 ? 30.238 -75.790 56.629 1.00 40.80 268 PRO B CA 1
ATOM 5233 C C . PRO B 1 268 ? 29.808 -74.413 56.108 1.00 44.10 268 PRO B C 1
ATOM 5234 O O . PRO B 1 268 ? 30.603 -73.701 55.460 1.00 37.38 268 PRO B O 1
ATOM 5238 N N . ILE B 1 269 ? 28.562 -74.042 56.393 1.00 35.59 269 ILE B N 1
ATOM 5239 C CA . ILE B 1 269 ? 28.081 -72.675 56.139 1.00 43.58 269 ILE B CA 1
ATOM 5240 C C . ILE B 1 269 ? 28.426 -71.710 57.294 1.00 40.67 269 ILE B C 1
ATOM 5241 O O . ILE B 1 269 ? 27.807 -71.737 58.342 1.00 39.10 269 ILE B O 1
ATOM 5246 N N . LYS B 1 270 ? 29.418 -70.856 57.105 1.00 38.08 270 LYS B N 1
ATOM 5247 C CA . LYS B 1 270 ? 29.853 -69.978 58.195 1.00 43.03 270 LYS B CA 1
ATOM 5248 C C . LYS B 1 270 ? 29.057 -68.657 58.378 1.00 42.50 270 LYS B C 1
ATOM 5249 O O . LYS B 1 270 ? 28.742 -68.255 59.492 1.00 43.17 270 LYS B O 1
ATOM 5255 N N . PHE B 1 271 ? 28.731 -67.988 57.285 1.00 42.40 271 PHE B N 1
ATOM 5256 C CA . PHE B 1 271 ? 27.918 -66.783 57.367 1.00 48.27 271 PHE B CA 1
ATOM 5257 C C . PHE B 1 271 ? 26.842 -66.754 56.304 1.00 35.36 271 PHE B C 1
ATOM 5258 O O . PHE B 1 271 ? 26.926 -67.434 55.295 1.00 38.50 271 PHE B O 1
ATOM 5266 N N . ILE B 1 272 ? 25.837 -65.927 56.512 1.00 38.99 272 ILE B N 1
ATOM 5267 C CA . ILE B 1 272 ? 24.936 -65.642 55.427 1.00 39.06 272 ILE B CA 1
ATOM 5268 C C . ILE B 1 272 ? 24.874 -64.137 55.131 1.00 43.35 272 ILE B C 1
ATOM 5269 O O . ILE B 1 272 ? 24.931 -63.308 56.038 1.00 42.23 272 ILE B O 1
ATOM 5274 N N . GLY B 1 273 ? 24.811 -63.806 53.846 1.00 36.80 273 GLY B N 1
ATOM 5275 C CA . GLY B 1 273 ? 24.620 -62.447 53.402 1.00 34.61 273 GLY B CA 1
ATOM 5276 C C . GLY B 1 273 ? 23.136 -62.110 53.362 1.00 40.33 273 GLY B C 1
ATOM 5277 O O . GLY B 1 273 ? 22.314 -62.946 53.026 1.00 39.25 273 GLY B O 1
ATOM 5278 N N . THR B 1 274 ? 22.803 -60.862 53.652 1.00 42.54 274 THR B N 1
ATOM 5279 C CA . THR B 1 274 ? 21.462 -60.518 54.087 1.00 40.02 274 THR B CA 1
ATOM 5280 C C . THR B 1 274 ? 20.962 -59.178 53.495 1.00 44.79 274 THR B C 1
ATOM 5281 O O . THR B 1 274 ? 19.843 -58.717 53.752 1.00 42.55 274 THR B O 1
ATOM 5285 N N . GLY B 1 275 ? 21.793 -58.586 52.651 1.00 38.29 275 GLY B N 1
ATOM 5286 C CA . GLY B 1 275 ? 21.508 -57.286 52.112 1.00 41.59 275 GLY B CA 1
ATOM 5287 C C . GLY B 1 275 ? 22.744 -56.711 51.477 1.00 40.22 275 GLY B C 1
ATOM 5288 O O . GLY B 1 275 ? 23.782 -57.345 51.464 1.00 36.98 275 GLY B O 1
ATOM 5289 N N . GLU B 1 276 ? 22.631 -55.494 50.962 1.00 47.54 276 GLU B N 1
ATOM 5290 C CA . GLU B 1 276 ? 23.707 -54.893 50.191 1.00 51.15 276 GLU B CA 1
ATOM 5291 C C . GLU B 1 276 ? 24.669 -54.114 51.079 1.00 49.19 276 GLU B C 1
ATOM 5292 O O . GLU B 1 276 ? 25.807 -53.853 50.705 1.00 48.09 276 GLU B O 1
ATOM 5298 N N . LYS B 1 277 ? 24.200 -53.783 52.272 1.00 44.22 277 LYS B N 1
ATOM 5299 C CA . LYS B 1 277 ? 24.952 -52.985 53.222 1.00 51.80 277 LYS B CA 1
ATOM 5300 C C . LYS B 1 277 ? 25.999 -53.771 54.058 1.00 54.74 277 LYS B C 1
ATOM 5301 O O . LYS B 1 277 ? 25.814 -54.954 54.346 1.00 47.25 277 LYS B O 1
ATOM 5307 N N . ILE B 1 278 ? 27.091 -53.086 54.416 1.00 45.39 278 ILE B N 1
ATOM 5308 C CA . ILE B 1 278 ? 28.225 -53.629 55.184 1.00 50.22 278 ILE B CA 1
ATOM 5309 C C . ILE B 1 278 ? 27.883 -54.483 56.431 1.00 52.39 278 ILE B C 1
ATOM 5310 O O . ILE B 1 278 ? 28.710 -55.279 56.869 1.00 49.32 278 ILE B O 1
ATOM 5315 N N . ASP B 1 279 ? 26.684 -54.307 56.996 1.00 46.05 279 ASP B N 1
ATOM 5316 C CA . ASP B 1 279 ? 26.277 -54.991 58.225 1.00 43.35 279 ASP B CA 1
ATOM 5317 C C . ASP B 1 279 ? 25.328 -56.165 57.971 1.00 53.81 279 ASP B C 1
ATOM 5318 O O . ASP B 1 279 ? 24.879 -56.822 58.903 1.00 46.12 279 ASP B O 1
ATOM 5323 N N . ASP B 1 280 ? 25.007 -56.415 56.708 1.00 51.83 280 ASP B N 1
ATOM 5324 C CA . ASP B 1 280 ? 24.063 -57.470 56.343 1.00 47.26 280 ASP B CA 1
ATOM 5325 C C . ASP B 1 280 ? 24.753 -58.842 56.226 1.00 48.44 280 ASP B C 1
ATOM 5326 O O . ASP B 1 280 ? 24.809 -59.474 55.164 1.00 38.97 280 ASP B O 1
ATOM 5331 N N . ILE B 1 281 ? 25.301 -59.280 57.346 1.00 37.67 281 ILE B N 1
ATOM 5332 C CA . ILE B 1 281 ? 25.953 -60.558 57.422 1.00 45.27 281 ILE B CA 1
ATOM 5333 C C . ILE B 1 281 ? 25.694 -61.107 58.809 1.00 50.79 281 ILE B C 1
ATOM 5334 O O . ILE B 1 281 ? 25.809 -60.381 59.805 1.00 42.24 281 ILE B O 1
ATOM 5339 N N . GLU B 1 282 ? 25.300 -62.374 58.873 1.00 46.73 282 GLU B N 1
ATOM 5340 C CA . GLU B 1 282 ? 25.124 -63.000 60.162 1.00 51.39 282 GLU B CA 1
ATOM 5341 C C . GLU B 1 282 ? 25.784 -64.369 60.190 1.00 50.77 282 GLU B C 1
ATOM 5342 O O . GLU B 1 282 ? 25.722 -65.119 59.220 1.00 45.03 282 GLU B O 1
ATOM 5348 N N . PRO B 1 283 ? 26.453 -64.689 61.300 1.00 51.66 283 PRO B N 1
ATOM 5349 C CA . PRO B 1 283 ? 27.068 -66.013 61.357 1.00 50.66 283 PRO B CA 1
ATOM 5350 C C . PRO B 1 283 ? 25.951 -67.039 61.328 1.00 41.84 283 PRO B C 1
ATOM 5351 O O . PRO B 1 283 ? 24.881 -66.759 61.853 1.00 43.99 283 PRO B O 1
ATOM 5355 N N . PHE B 1 284 ? 26.181 -68.182 60.689 1.00 42.89 284 PHE B N 1
ATOM 5356 C CA . PHE B 1 284 ? 25.169 -69.224 60.577 1.00 39.71 284 PHE B CA 1
ATOM 5357 C C . PHE B 1 284 ? 25.308 -70.214 61.727 1.00 41.83 284 PHE B C 1
ATOM 5358 O O . PHE B 1 284 ? 26.401 -70.704 62.025 1.00 39.95 284 PHE B O 1
ATOM 5366 N N . ASP B 1 285 ? 24.188 -70.469 62.387 1.00 40.74 285 ASP B N 1
ATOM 5367 C CA . ASP B 1 285 ? 24.099 -71.400 63.502 1.00 42.69 285 ASP B CA 1
ATOM 5368 C C . ASP B 1 285 ? 22.786 -72.208 63.348 1.00 45.54 285 ASP B C 1
ATOM 5369 O O . ASP B 1 285 ? 21.713 -71.808 63.840 1.00 39.03 285 ASP B O 1
ATOM 5374 N N . PRO B 1 286 ? 22.866 -73.344 62.636 1.00 44.66 286 PRO B N 1
ATOM 5375 C CA . PRO B 1 286 ? 21.643 -74.058 62.215 1.00 41.65 286 PRO B CA 1
ATOM 5376 C C . PRO B 1 286 ? 20.468 -74.079 63.224 1.00 43.10 286 PRO B C 1
ATOM 5377 O O . PRO B 1 286 ? 19.365 -73.697 62.831 1.00 40.97 286 PRO B O 1
ATOM 5381 N N . PRO B 1 287 ? 20.693 -74.498 64.489 1.00 47.37 287 PRO B N 1
ATOM 5382 C CA . PRO B 1 287 ? 19.557 -74.584 65.436 1.00 39.04 287 PRO B CA 1
ATOM 5383 C C . PRO B 1 287 ? 18.934 -73.226 65.749 1.00 42.07 287 PRO B C 1
ATOM 5384 O O . PRO B 1 287 ? 17.711 -73.135 65.878 1.00 43.59 287 PRO B O 1
ATOM 5388 N N . ARG B 1 288 ? 19.759 -72.190 65.894 1.00 43.18 288 ARG B N 1
ATOM 5389 C CA . ARG B 1 288 ? 19.261 -70.816 66.080 1.00 47.72 288 ARG B CA 1
ATOM 5390 C C . ARG B 1 288 ? 18.458 -70.354 64.856 1.00 48.59 288 ARG B C 1
ATOM 5391 O O . ARG B 1 288 ? 17.342 -69.839 64.966 1.00 43.85 288 ARG B O 1
ATOM 5399 N N . PHE B 1 289 ? 19.049 -70.560 63.683 1.00 45.55 289 PHE B N 1
ATOM 5400 C CA . PHE B 1 289 ? 18.409 -70.239 62.421 1.00 42.29 289 PHE B CA 1
ATOM 5401 C C . PHE B 1 289 ? 17.060 -70.955 62.276 1.00 45.41 289 PHE B C 1
ATOM 5402 O O . PHE B 1 289 ? 16.062 -70.318 61.998 1.00 41.97 289 PHE B O 1
ATOM 5410 N N . VAL B 1 290 ? 17.030 -72.271 62.467 1.00 37.96 290 VAL B N 1
ATOM 5411 C CA . VAL B 1 290 ? 15.814 -73.038 62.268 1.00 40.87 290 VAL B CA 1
ATOM 5412 C C . VAL B 1 290 ? 14.736 -72.628 63.279 1.00 47.77 290 VAL B C 1
ATOM 5413 O O . VAL B 1 290 ? 13.536 -72.618 62.977 1.00 45.10 290 VAL B O 1
ATOM 5417 N N . SER B 1 291 ? 15.167 -72.291 64.488 1.00 47.60 291 SER B N 1
ATOM 5418 C CA . SER B 1 291 ? 14.234 -71.822 65.508 1.00 50.53 291 SER B CA 1
ATOM 5419 C C . SER B 1 291 ? 13.584 -70.474 65.136 1.00 49.23 291 SER B C 1
ATOM 5420 O O . SER B 1 291 ? 12.372 -70.323 65.246 1.00 42.63 291 SER B O 1
ATOM 5423 N N . ARG B 1 292 ? 14.376 -69.494 64.704 1.00 43.29 292 ARG B N 1
ATOM 5424 C CA . ARG B 1 292 ? 13.779 -68.266 64.177 1.00 53.12 292 ARG B CA 1
ATOM 5425 C C . ARG B 1 292 ? 12.872 -68.600 62.978 1.00 55.56 292 ARG B C 1
ATOM 5426 O O . ARG B 1 292 ? 11.714 -68.177 62.917 1.00 51.22 292 ARG B O 1
ATOM 5434 N N . LEU B 1 293 ? 13.397 -69.386 62.044 1.00 47.50 293 LEU B N 1
ATOM 5435 C CA . LEU B 1 293 ? 12.634 -69.776 60.872 1.00 42.13 293 LEU B CA 1
ATOM 5436 C C . LEU B 1 293 ? 11.230 -70.232 61.231 1.00 48.73 293 LEU B C 1
ATOM 5437 O O . LEU B 1 293 ? 10.256 -69.721 60.699 1.00 53.35 293 LEU B O 1
ATOM 5442 N N . LEU B 1 294 ? 11.127 -71.210 62.121 1.00 54.24 294 LEU B N 1
ATOM 5443 C CA . LEU B 1 294 ? 9.828 -71.783 62.475 1.00 51.42 294 LEU B CA 1
ATOM 5444 C C . LEU B 1 294 ? 9.048 -70.888 63.450 1.00 51.23 294 LEU B C 1
ATOM 5445 O O . LEU B 1 294 ? 7.912 -71.191 63.818 1.00 52.75 294 LEU B O 1
ATOM 5450 N N . GLY B 1 295 ? 9.671 -69.789 63.866 1.00 44.27 295 GLY B N 1
ATOM 5451 C CA . GLY B 1 295 ? 9.081 -68.891 64.841 1.00 50.99 295 GLY B CA 1
ATOM 5452 C C . GLY B 1 295 ? 8.919 -69.496 66.229 1.00 64.92 295 GLY B C 1
ATOM 5453 O O . GLY B 1 295 ? 7.895 -69.273 66.878 1.00 64.33 295 GLY B O 1
ATOM 5454 N N . LEU B 1 296 ? 9.922 -70.255 66.683 1.00 56.32 296 LEU B N 1
ATOM 5455 C CA . LEU B 1 296 ? 9.879 -70.923 67.990 1.00 52.26 296 LEU B CA 1
ATOM 5456 C C . LEU B 1 296 ? 10.269 -69.968 69.108 1.00 59.62 296 LEU B C 1
ATOM 5457 O O . LEU B 1 296 ? 10.958 -68.970 68.868 1.00 64.30 296 LEU B O 1
ATOM 5462 N N . GLY B 1 297 ? 9.820 -70.269 70.324 1.00 59.04 297 GLY B N 1
ATOM 5463 C CA . GLY B 1 297 ? 10.151 -69.458 71.486 1.00 57.44 297 GLY B CA 1
ATOM 5464 C C . GLY B 1 297 ? 9.917 -67.970 71.276 1.00 67.71 297 GLY B C 1
ATOM 5465 O O . GLY B 1 297 ? 10.746 -67.132 71.632 1.00 66.58 297 GLY B O 1
ATOM 5466 N N . ASP B 1 298 ? 8.768 -67.634 70.710 1.00 69.23 298 ASP B N 1
ATOM 5467 C CA . ASP B 1 298 ? 8.487 -66.254 70.356 1.00 66.48 298 ASP B CA 1
ATOM 5468 C C . ASP B 1 298 ? 7.882 -65.458 71.513 1.00 69.03 298 ASP B C 1
ATOM 5469 O O . ASP B 1 298 ? 6.703 -65.100 71.478 1.00 69.89 298 ASP B O 1
ATOM 5474 N N . ILE B 1 299 ? 8.682 -65.163 72.530 1.00 69.12 299 ILE B N 1
ATOM 5475 C CA . ILE B 1 299 ? 8.190 -64.317 73.617 1.00 74.77 299 ILE B CA 1
ATOM 5476 C C . ILE B 1 299 ? 7.903 -62.902 73.119 1.00 74.93 299 ILE B C 1
ATOM 5477 O O . ILE B 1 299 ? 6.897 -62.299 73.501 1.00 67.55 299 ILE B O 1
ATOM 5482 N N . GLN B 1 300 ? 8.795 -62.381 72.276 1.00 70.81 300 GLN B N 1
ATOM 5483 C CA . GLN B 1 300 ? 8.603 -61.080 71.641 1.00 69.37 300 GLN B CA 1
ATOM 5484 C C . GLN B 1 300 ? 7.229 -60.999 70.996 1.00 72.80 300 GLN B C 1
ATOM 5485 O O . GLN B 1 300 ? 6.526 -59.998 71.122 1.00 72.49 300 GLN B O 1
ATOM 5491 N N . GLY B 1 301 ? 6.852 -62.065 70.303 1.00 67.07 301 GLY B N 1
ATOM 5492 C CA . GLY B 1 301 ? 5.554 -62.132 69.663 1.00 70.25 301 GLY B CA 1
ATOM 5493 C C . GLY B 1 301 ? 4.426 -62.005 70.664 1.00 66.99 301 GLY B C 1
ATOM 5494 O O . GLY B 1 301 ? 3.476 -61.246 70.463 1.00 63.01 301 GLY B O 1
ATOM 5495 N N . LEU B 1 302 ? 4.533 -62.752 71.754 1.00 68.62 302 LEU B N 1
ATOM 5496 C CA . LEU B 1 302 ? 3.500 -62.750 72.780 1.00 68.44 302 LEU B CA 1
ATOM 5497 C C . LEU B 1 302 ? 3.344 -61.366 73.412 1.00 70.33 302 LEU B C 1
ATOM 5498 O O . LEU B 1 302 ? 2.232 -60.911 73.675 1.00 71.07 302 LEU B O 1
ATOM 5503 N N . LEU B 1 303 ? 4.468 -60.697 73.635 1.00 71.42 303 LEU B N 1
ATOM 5504 C CA . LEU B 1 303 ? 4.480 -59.356 74.198 1.00 70.14 303 LEU B CA 1
ATOM 5505 C C . LEU B 1 303 ? 3.761 -58.379 73.277 1.00 72.44 303 LEU B C 1
ATOM 5506 O O . LEU B 1 303 ? 2.827 -57.702 73.695 1.00 69.73 303 LEU B O 1
ATOM 5511 N N . GLU B 1 304 ? 4.206 -58.306 72.024 1.00 69.83 304 GLU B N 1
ATOM 5512 C CA . GLU B 1 304 ? 3.581 -57.436 71.029 1.00 71.52 304 GLU B CA 1
ATOM 5513 C C . GLU B 1 304 ? 2.063 -57.556 71.058 1.00 65.80 304 GLU B C 1
ATOM 5514 O O . GLU B 1 304 ? 1.345 -56.563 70.974 1.00 64.01 304 GLU B O 1
ATOM 5520 N N . LYS B 1 305 ? 1.572 -58.778 71.177 1.00 58.51 305 LYS B N 1
ATOM 5521 C CA . LYS B 1 305 ? 0.141 -58.991 71.143 1.00 67.50 305 LYS B CA 1
ATOM 5522 C C . LYS B 1 305 ? -0.521 -58.369 72.375 1.00 70.54 305 LYS B C 1
ATOM 5523 O O . LYS B 1 305 ? -1.616 -57.793 72.287 1.00 62.88 305 LYS B O 1
ATOM 5529 N N . PHE B 1 306 ? 0.147 -58.473 73.521 1.00 66.17 306 PHE B N 1
ATOM 5530 C CA . PHE B 1 306 ? -0.340 -57.808 74.721 1.00 62.38 306 PHE B CA 1
ATOM 5531 C C . PHE B 1 306 ? -0.358 -56.297 74.537 1.00 67.05 306 PHE B C 1
ATOM 5532 O O . PHE B 1 306 ? -1.370 -55.643 74.812 1.00 67.44 306 PHE B O 1
ATOM 5540 N N . LYS B 1 307 ? 0.763 -55.744 74.075 1.00 57.15 307 LYS B N 1
ATOM 5541 C CA . LYS B 1 307 ? 0.837 -54.313 73.831 1.00 59.91 307 LYS B CA 1
ATOM 5542 C C . LYS B 1 307 ? -0.345 -53.865 72.981 1.00 62.93 307 LYS B C 1
ATOM 5543 O O . LYS B 1 307 ? -1.083 -52.966 73.371 1.00 69.72 307 LYS B O 1
ATOM 5545 N N . GLU B 1 308 ? -0.533 -54.513 71.836 1.00 62.89 308 GLU B N 1
ATOM 5546 C CA . GLU B 1 308 ? -1.570 -54.124 70.889 1.00 62.73 308 GLU B CA 1
ATOM 5547 C C . GLU B 1 308 ? -2.956 -54.173 71.505 1.00 65.51 308 GLU B C 1
ATOM 5548 O O . GLU B 1 308 ? -3.807 -53.335 71.210 1.00 65.17 308 GLU B O 1
ATOM 5554 N N . LEU B 1 309 ? -3.179 -55.167 72.354 1.00 61.51 309 LEU B N 1
ATOM 5555 C CA . LEU B 1 309 ? -4.468 -55.357 72.995 1.00 56.76 309 LEU B CA 1
ATOM 5556 C C . LEU B 1 309 ? -4.777 -54.230 73.983 1.00 63.23 309 LEU B C 1
ATOM 5557 O O . LEU B 1 309 ? -5.928 -53.818 74.143 1.00 61.05 309 LEU B O 1
ATOM 5562 N N . GLU B 1 310 ? -3.741 -53.717 74.637 1.00 65.53 310 GLU B N 1
ATOM 5563 C CA . GLU B 1 310 ? -3.916 -52.614 75.578 1.00 65.71 310 GLU B CA 1
ATOM 5564 C C . GLU B 1 310 ? -4.215 -51.304 74.860 1.00 69.62 310 GLU B C 1
ATOM 5565 O O . GLU B 1 310 ? -5.008 -50.498 75.338 1.00 71.94 310 GLU B O 1
ATOM 5571 N N . LYS B 1 311 ? -3.575 -51.095 73.714 1.00 63.51 311 LYS B N 1
ATOM 5572 C CA . LYS B 1 311 ? -3.813 -49.910 72.898 1.00 58.09 311 LYS B CA 1
ATOM 5573 C C . LYS B 1 311 ? -5.283 -49.731 72.557 1.00 54.87 311 LYS B C 1
ATOM 5574 O O . LYS B 1 311 ? -5.695 -48.670 72.099 1.00 60.83 311 LYS B O 1
ATOM 5580 N N . GLU B 1 312 ? -6.073 -50.775 72.776 1.00 51.34 312 GLU B N 1
ATOM 5581 C CA . GLU B 1 312 ? -7.501 -50.721 72.482 1.00 60.56 312 GLU B CA 1
ATOM 5582 C C . GLU B 1 312 ? -8.294 -50.100 73.632 1.00 65.16 312 GLU B C 1
ATOM 5583 O O . GLU B 1 312 ? -9.526 -50.074 73.604 1.00 59.84 312 GLU B O 1
ATOM 5589 N N . VAL B 1 313 ? -7.574 -49.597 74.633 1.00 67.64 313 VAL B N 1
ATOM 5590 C CA . VAL B 1 313 ? -8.164 -49.092 75.870 1.00 60.23 313 VAL B CA 1
ATOM 5591 C C . VAL B 1 313 ? -9.319 -48.101 75.679 1.00 65.61 313 VAL B C 1
ATOM 5592 O O . VAL B 1 313 ? -10.396 -48.290 76.247 1.00 63.48 313 VAL B O 1
ATOM 5596 N N . GLU B 1 314 ? -9.087 -47.050 74.894 1.00 61.51 314 GLU B N 1
ATOM 5597 C CA . GLU B 1 314 ? -10.127 -46.077 74.557 1.00 59.94 314 GLU B CA 1
ATOM 5598 C C . GLU B 1 314 ? -11.419 -46.722 74.068 1.00 62.94 314 GLU B C 1
ATOM 5599 O O . GLU B 1 314 ? -12.509 -46.326 74.463 1.00 67.36 314 GLU B O 1
ATOM 5605 N N . ILE B 1 315 ? -11.300 -47.711 73.191 1.00 67.07 315 ILE B N 1
ATOM 5606 C CA . ILE B 1 315 ? -12.485 -48.374 72.665 1.00 67.15 315 ILE B CA 1
ATOM 5607 C C . ILE B 1 315 ? -13.210 -49.125 73.778 1.00 70.72 315 ILE B C 1
ATOM 5608 O O . ILE B 1 315 ? -14.431 -49.017 73.917 1.00 69.33 315 ILE B O 1
ATOM 5613 N N . LYS B 1 316 ? -12.446 -49.894 74.552 1.00 72.09 316 LYS B N 1
ATOM 5614 C CA . LYS B 1 316 ? -12.977 -50.629 75.696 1.00 78.18 316 LYS B CA 1
ATOM 5615 C C . LYS B 1 316 ? -13.680 -49.666 76.650 1.00 76.03 316 LYS B C 1
ATOM 5616 O O . LYS B 1 316 ? -14.769 -49.945 77.151 1.00 66.61 316 LYS B O 1
ATOM 5622 N N . GLU B 1 317 ? -13.050 -48.521 76.877 1.00 73.04 317 GLU B N 1
ATOM 5623 C CA . GLU B 1 317 ? -13.551 -47.525 77.811 1.00 70.12 317 GLU B CA 1
ATOM 5624 C C . GLU B 1 317 ? -14.831 -46.834 77.322 1.00 77.47 317 GLU B C 1
ATOM 5625 O O . GLU B 1 317 ? -15.687 -46.452 78.124 1.00 79.33 317 GLU B O 1
ATOM 5631 N N . GLU B 1 318 ? -14.979 -46.689 76.009 1.00 75.40 318 GLU B N 1
ATOM 5632 C CA . GLU B 1 318 ? -16.225 -46.155 75.470 1.00 80.30 318 GLU B CA 1
ATOM 5633 C C . GLU B 1 318 ? -17.355 -47.174 75.564 1.00 78.15 318 GLU B C 1
ATOM 5634 O O . GLU B 1 318 ? -18.509 -46.805 75.779 1.00 83.64 318 GLU B O 1
ATOM 5640 N N . ASP B 1 319 ? -17.023 -48.451 75.389 1.00 77.01 319 ASP B N 1
ATOM 5641 C CA . ASP B 1 319 ? -17.997 -49.530 75.546 1.00 84.15 319 ASP B CA 1
ATOM 5642 C C . ASP B 1 319 ? -18.579 -49.482 76.943 1.00 81.67 319 ASP B C 1
ATOM 5643 O O . ASP B 1 319 ? -19.782 -49.648 77.141 1.00 73.11 319 ASP B O 1
ATOM 5648 N N . ILE B 1 320 ? -17.692 -49.279 77.910 1.00 82.45 320 ILE B N 1
ATOM 5649 C CA . ILE B 1 320 ? -18.049 -49.277 79.315 1.00 82.62 320 ILE B CA 1
ATOM 5650 C C . ILE B 1 320 ? -18.859 -48.043 79.691 1.00 80.49 320 ILE B C 1
ATOM 5651 O O . ILE B 1 320 ? -19.895 -48.162 80.335 1.00 75.13 320 ILE B O 1
ATOM 5656 N N . GLU B 1 321 ? -18.400 -46.865 79.279 1.00 81.56 321 GLU B N 1
ATOM 5657 C CA . GLU B 1 321 ? -19.202 -45.653 79.440 1.00 88.62 321 GLU B CA 1
ATOM 5658 C C . GLU B 1 321 ? -20.644 -45.850 78.956 1.00 88.66 321 GLU B C 1
ATOM 5659 O O . GLU B 1 321 ? -21.577 -45.235 79.477 1.00 93.17 321 GLU B O 1
ATOM 5665 N N . ARG B 1 322 ? -20.817 -46.709 77.958 1.00 84.19 322 ARG B N 1
ATOM 5666 C CA . ARG B 1 322 ? -22.131 -46.984 77.400 1.00 85.13 322 ARG B CA 1
ATOM 5667 C C . ARG B 1 322 ? -22.942 -47.880 78.337 1.00 83.06 322 ARG B C 1
ATOM 5668 O O . ARG B 1 322 ? -24.170 -47.843 78.337 1.00 80.70 322 ARG B O 1
ATOM 5676 N N . PHE B 1 323 ? -22.242 -48.665 79.151 1.00 84.54 323 PHE B N 1
ATOM 5677 C CA . PHE B 1 323 ? -22.882 -49.498 80.169 1.00 87.17 323 PHE B CA 1
ATOM 5678 C C . PHE B 1 323 ? -23.364 -48.677 81.364 1.00 93.63 323 PHE B C 1
ATOM 5679 O O . PHE B 1 323 ? -24.488 -48.864 81.842 1.00 91.12 323 PHE B O 1
ATOM 5687 N N . LEU B 1 324 ? -22.507 -47.778 81.850 1.00 94.88 324 LEU B N 1
ATOM 5688 C CA . LEU B 1 324 ? -22.861 -46.896 82.961 1.00 90.91 324 LEU B CA 1
ATOM 5689 C C . LEU B 1 324 ? -24.127 -46.118 82.622 1.00 89.11 324 LEU B C 1
ATOM 5690 O O . LEU B 1 324 ? -24.872 -45.724 83.515 1.00 95.70 324 LEU B O 1
ATOM 5695 N N . ARG B 1 325 ? -24.368 -45.908 81.330 1.00 84.07 325 ARG B N 1
ATOM 5696 C CA . ARG B 1 325 ? -25.584 -45.241 80.874 1.00 85.31 325 ARG B CA 1
ATOM 5697 C C . ARG B 1 325 ? -26.757 -46.214 80.731 1.00 85.31 325 ARG B C 1
ATOM 5698 O O . ARG B 1 325 ? -27.810 -45.858 80.195 1.00 84.93 325 ARG B O 1
ATOM 5706 N N . GLY B 1 326 ? -26.567 -47.443 81.204 1.00 84.33 326 GLY B N 1
ATOM 5707 C CA . GLY B 1 326 ? -27.605 -48.457 81.143 1.00 88.10 326 GLY B CA 1
ATOM 5708 C C . GLY B 1 326 ? -27.894 -49.032 79.761 1.00 91.34 326 GLY B C 1
ATOM 5709 O O . GLY B 1 326 ? -28.938 -49.652 79.548 1.00 90.85 326 GLY B O 1
ATOM 5710 N N . LYS B 1 327 ? -26.982 -48.818 78.817 1.00 92.66 327 LYS B N 1
ATOM 5711 C CA . LYS B 1 327 ? -27.090 -49.433 77.497 1.00 86.40 327 LYS B CA 1
ATOM 5712 C C . LYS B 1 327 ? -26.150 -50.641 77.439 1.00 83.01 327 LYS B C 1
ATOM 5713 O O . LYS B 1 327 ? -25.001 -50.535 77.025 1.00 82.81 327 LYS B O 1
ATOM 5715 N N . PHE B 1 328 ? -26.658 -51.786 77.879 1.00 79.17 328 PHE B N 1
ATOM 5716 C CA . PHE B 1 328 ? -25.869 -52.997 78.035 1.00 74.44 328 PHE B CA 1
ATOM 5717 C C . PHE B 1 328 ? -26.744 -54.180 77.644 1.00 76.01 328 PHE B C 1
ATOM 5718 O O . PHE B 1 328 ? -27.664 -54.530 78.378 1.00 79.80 328 PHE B O 1
ATOM 5726 N N . THR B 1 329 ? -26.452 -54.786 76.491 1.00 74.12 329 THR B N 1
ATOM 5727 C CA . THR B 1 329 ? -27.283 -55.848 75.906 1.00 74.20 329 THR B CA 1
ATOM 5728 C C . THR B 1 329 ? -26.833 -57.251 76.284 1.00 71.86 329 THR B C 1
ATOM 5729 O O . THR B 1 329 ? -25.776 -57.433 76.893 1.00 69.38 329 THR B O 1
ATOM 5733 N N . LEU B 1 330 ? -27.633 -58.244 75.897 1.00 66.68 330 LEU B N 1
ATOM 5734 C CA . LEU B 1 330 ? -27.248 -59.644 76.075 1.00 75.03 330 LEU B CA 1
ATOM 5735 C C . LEU B 1 330 ? -26.017 -59.980 75.240 1.00 78.16 330 LEU B C 1
ATOM 5736 O O . LEU B 1 330 ? -25.230 -60.865 75.587 1.00 79.09 330 LEU B O 1
ATOM 5741 N N . LYS B 1 331 ? -25.880 -59.265 74.128 1.00 73.01 331 LYS B N 1
ATOM 5742 C CA . LYS B 1 331 ? -24.711 -59.329 73.271 1.00 70.46 331 LYS B CA 1
ATOM 5743 C C . LYS B 1 331 ? -23.469 -58.986 74.088 1.00 72.30 331 LYS B C 1
ATOM 5744 O O . LYS B 1 331 ? -22.481 -59.719 74.082 1.00 68.12 331 LYS B O 1
ATOM 5750 N N . ASP B 1 332 ? -23.530 -57.855 74.782 1.00 70.59 332 ASP B N 1
ATOM 5751 C CA . ASP B 1 332 ? -22.431 -57.404 75.621 1.00 72.56 332 ASP B CA 1
ATOM 5752 C C . ASP B 1 332 ? -22.126 -58.422 76.714 1.00 78.63 332 ASP B C 1
ATOM 5753 O O . ASP B 1 332 ? -20.965 -58.666 77.035 1.00 81.67 332 ASP B O 1
ATOM 5758 N N . MET B 1 333 ? -23.174 -59.005 77.292 1.00 73.63 333 MET B N 1
ATOM 5759 C CA . MET B 1 333 ? -23.015 -59.928 78.410 1.00 82.45 333 MET B CA 1
ATOM 5760 C C . MET B 1 333 ? -22.373 -61.217 77.926 1.00 87.20 333 MET B C 1
ATOM 5761 O O . MET B 1 333 ? -21.325 -61.637 78.424 1.00 92.87 333 MET B O 1
ATOM 5766 N N . TYR B 1 334 ? -23.021 -61.837 76.947 1.00 86.36 334 TYR B N 1
ATOM 5767 C CA . TYR B 1 334 ? -22.493 -63.014 76.270 1.00 94.35 334 TYR B CA 1
ATOM 5768 C C . TYR B 1 334 ? -20.999 -62.863 75.988 1.00 93.85 334 TYR B C 1
ATOM 5769 O O . TYR B 1 334 ? -20.225 -63.800 76.163 1.00 96.95 334 TYR B O 1
ATOM 5778 N N . ALA B 1 335 ? -20.596 -61.675 75.560 1.00 90.83 335 ALA B N 1
ATOM 5779 C CA . ALA B 1 335 ? -19.192 -61.410 75.288 1.00 90.01 335 ALA B CA 1
ATOM 5780 C C . ALA B 1 335 ? -18.355 -61.354 76.571 1.00 97.15 335 ALA B C 1
ATOM 5781 O O . ALA B 1 335 ? -17.260 -61.917 76.627 1.00 100.02 335 ALA B O 1
ATOM 5783 N N . GLN B 1 336 ? -18.877 -60.681 77.596 1.00 102.77 336 GLN B N 1
ATOM 5784 C CA . GLN B 1 336 ? -18.175 -60.539 78.872 1.00 105.30 336 GLN B CA 1
ATOM 5785 C C . GLN B 1 336 ? -17.897 -61.900 79.497 1.00 109.67 336 GLN B C 1
ATOM 5786 O O . GLN B 1 336 ? -16.895 -62.088 80.192 1.00 107.21 336 GLN B O 1
ATOM 5792 N N . LEU B 1 337 ? -18.792 -62.846 79.244 1.00 106.06 337 LEU B N 1
ATOM 5793 C CA . LEU B 1 337 ? -18.660 -64.183 79.806 1.00 115.67 337 LEU B CA 1
ATOM 5794 C C . LEU B 1 337 ? -17.658 -65.028 79.018 1.00 118.17 337 LEU B C 1
ATOM 5795 O O . LEU B 1 337 ? -16.659 -65.484 79.578 1.00 1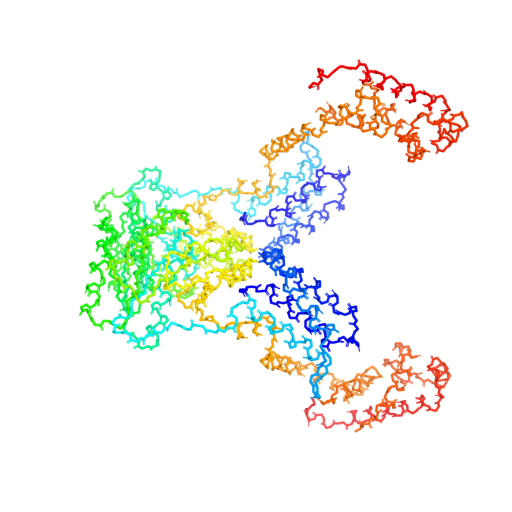21.45 337 LEU B O 1
ATOM 5800 N N . GLU B 1 338 ? -17.915 -65.235 77.727 1.00 112.32 338 GLU B N 1
ATOM 5801 C CA . GLU B 1 338 ? -16.945 -65.926 76.884 1.00 112.82 338 GLU B CA 1
ATOM 5802 C C . GLU B 1 338 ? -15.560 -65.390 77.209 1.00 115.87 338 GLU B C 1
ATOM 5803 O O . GLU B 1 338 ? -14.595 -66.148 77.307 1.00 120.12 338 GLU B O 1
ATOM 5809 N N . ALA B 1 339 ? -15.480 -64.075 77.397 1.00 110.35 339 ALA B N 1
ATOM 5810 C CA . ALA B 1 339 ? -14.237 -63.422 77.780 1.00 113.41 339 ALA B CA 1
ATOM 5811 C C . ALA B 1 339 ? -13.685 -64.006 79.073 1.00 121.69 339 ALA B C 1
ATOM 5812 O O . ALA B 1 339 ? -12.547 -64.473 79.121 1.00 120.95 339 ALA B O 1
ATOM 5814 N N . MET B 1 340 ? -14.503 -63.978 80.119 1.00 126.33 340 MET B N 1
ATOM 5815 C CA . MET B 1 340 ? -14.075 -64.423 81.439 1.00 131.03 340 MET B CA 1
ATOM 5816 C C . MET B 1 340 ? -13.636 -65.887 81.486 1.00 130.74 340 MET B C 1
ATOM 5817 O O . MET B 1 340 ? -12.769 -66.240 82.285 1.00 134.75 340 MET B O 1
ATOM 5822 N N . ARG B 1 341 ? -14.216 -66.734 80.635 1.00 121.07 341 ARG B N 1
ATOM 5823 C CA . ARG B 1 341 ? -13.814 -68.141 80.586 1.00 123.07 341 ARG B CA 1
ATOM 5824 C C . ARG B 1 341 ? -12.407 -68.273 79.992 1.00 130.23 341 ARG B C 1
ATOM 5825 O O . ARG B 1 341 ? -11.870 -69.378 79.854 1.00 127.34 341 ARG B O 1
ATOM 5833 N N . LYS B 1 342 ? -11.819 -67.130 79.647 1.00 130.38 342 LYS B N 1
ATOM 5834 C CA . LYS B 1 342 ? -10.413 -67.063 79.262 1.00 126.83 342 LYS B CA 1
ATOM 5835 C C . LYS B 1 342 ? -9.633 -66.067 80.128 1.00 129.65 342 LYS B C 1
ATOM 5836 O O . LYS B 1 342 ? -8.449 -65.822 79.894 1.00 121.30 342 LYS B O 1
ATOM 5842 N N . MET B 1 343 ? -10.299 -65.493 81.127 1.00 131.88 343 MET B N 1
ATOM 5843 C CA . MET B 1 343 ? -9.593 -64.766 82.177 1.00 135.64 343 MET B CA 1
ATOM 5844 C C . MET B 1 343 ? -8.728 -65.764 82.946 1.00 138.18 343 MET B C 1
ATOM 5845 O O . MET B 1 343 ? -8.016 -65.401 83.885 1.00 137.10 343 MET B O 1
ATOM 5850 N N . GLY B 1 344 ? -8.805 -67.027 82.532 1.00 133.50 344 GLY B N 1
ATOM 5851 C CA . GLY B 1 344 ? -8.034 -68.098 83.133 1.00 131.23 344 GLY B CA 1
ATOM 5852 C C . GLY B 1 344 ? -7.488 -69.050 82.086 1.00 130.46 344 GLY B C 1
ATOM 5853 O O . GLY B 1 344 ? -8.250 -69.603 81.289 1.00 125.41 344 GLY B O 1
ATOM 5854 N N . PRO B 1 345 ? -6.161 -69.245 82.082 1.00 131.27 345 PRO B N 1
ATOM 5855 C CA . PRO B 1 345 ? -5.253 -68.581 83.023 1.00 132.02 345 PRO B CA 1
ATOM 5856 C C . PRO B 1 345 ? -5.149 -67.085 82.746 1.00 127.39 345 PRO B C 1
ATOM 5857 O O . PRO B 1 345 ? -4.469 -66.708 81.793 1.00 120.02 345 PRO B O 1
ATOM 5861 N N . SER B 1 366 ? -18.441 -63.689 87.573 1.00 100.68 366 SER B N 1
ATOM 5862 C CA . SER B 1 366 ? -18.170 -65.120 87.681 1.00 125.23 366 SER B CA 1
ATOM 5863 C C . SER B 1 366 ? -19.461 -65.941 87.654 1.00 131.64 366 SER B C 1
ATOM 5864 O O . SER B 1 366 ? -20.452 -65.563 88.284 1.00 125.18 366 SER B O 1
ATOM 5867 N N . ILE B 1 367 ? -19.454 -67.050 86.910 1.00 127.09 367 ILE B N 1
ATOM 5868 C CA . ILE B 1 367 ? -20.642 -67.905 86.812 1.00 131.33 367 ILE B CA 1
ATOM 5869 C C . ILE B 1 367 ? -20.329 -69.402 86.696 1.00 137.37 367 ILE B C 1
ATOM 5870 O O . ILE B 1 367 ? -21.107 -70.245 87.160 1.00 139.15 367 ILE B O 1
ATOM 5875 N N . GLY B 1 368 ? -19.203 -69.733 86.072 1.00 129.71 368 GLY B N 1
ATOM 5876 C CA . GLY B 1 368 ? -18.838 -71.124 85.869 1.00 127.44 368 GLY B CA 1
ATOM 5877 C C . GLY B 1 368 ? -18.635 -71.448 84.404 1.00 124.54 368 GLY B C 1
ATOM 5878 O O . GLY B 1 368 ? -18.802 -70.582 83.547 1.00 127.25 368 GLY B O 1
ATOM 5879 N N . GLU B 1 369 ? -18.276 -72.694 84.112 1.00 123.80 369 GLU B N 1
ATOM 5880 C CA . GLU B 1 369 ? -17.989 -73.101 82.739 1.00 125.93 369 GLU B CA 1
ATOM 5881 C C . GLU B 1 369 ? -19.138 -73.899 82.126 1.00 122.82 369 GLU B C 1
ATOM 5882 O O . GLU B 1 369 ? -19.242 -74.019 80.903 1.00 119.74 369 GLU B O 1
ATOM 5888 N N . GLU B 1 370 ? -20.001 -74.439 82.979 1.00 122.22 370 GLU B N 1
ATOM 5889 C CA . GLU B 1 370 ? -21.146 -75.214 82.513 1.00 124.32 370 GLU B CA 1
ATOM 5890 C C . GLU B 1 370 ? -22.399 -74.353 82.476 1.00 117.46 370 GLU B C 1
ATOM 5891 O O . GLU B 1 370 ? -23.275 -74.552 81.634 1.00 107.34 370 GLU B O 1
ATOM 5897 N N . ARG B 1 371 ? -22.476 -73.393 83.393 1.00 118.82 371 ARG B N 1
ATOM 5898 C CA . ARG B 1 371 ? -23.583 -72.446 83.412 1.00 120.03 371 ARG B CA 1
ATOM 5899 C C . ARG B 1 371 ? -23.457 -71.487 82.229 1.00 114.28 371 ARG B C 1
ATOM 5900 O O . ARG B 1 371 ? -24.458 -71.096 81.621 1.00 106.66 371 ARG B O 1
ATOM 5908 N N . LEU B 1 372 ? -22.220 -71.118 81.907 1.00 113.83 372 LEU B N 1
ATOM 5909 C CA . LEU B 1 372 ? -21.947 -70.282 80.742 1.00 113.60 372 LEU B CA 1
ATOM 5910 C C . LEU B 1 372 ? -22.304 -71.034 79.465 1.00 111.50 372 LEU B C 1
ATOM 5911 O O . LEU B 1 372 ? -22.894 -70.473 78.543 1.00 106.21 372 LEU B O 1
ATOM 5916 N N . LYS B 1 373 ? -21.953 -72.315 79.428 1.00 117.35 373 LYS B N 1
ATOM 5917 C CA . LYS B 1 373 ? -22.238 -73.167 78.279 1.00 115.02 373 LYS B CA 1
ATOM 5918 C C . LYS B 1 373 ? -23.742 -73.252 78.023 1.00 102.82 373 LYS B C 1
ATOM 5919 O O . LYS B 1 373 ? -24.184 -73.311 76.880 1.00 102.12 373 LYS B O 1
ATOM 5925 N N . LYS B 1 374 ? -24.524 -73.254 79.095 1.00 100.74 374 LYS B N 1
ATOM 5926 C CA . LYS B 1 374 ? -25.974 -73.309 78.980 1.00 92.37 374 LYS B CA 1
ATOM 5927 C C . LYS B 1 374 ? -26.544 -71.946 78.593 1.00 96.64 374 LYS B C 1
ATOM 5928 O O . LYS B 1 374 ? -27.537 -71.868 77.872 1.00 92.90 374 LYS B O 1
ATOM 5934 N N . PHE B 1 375 ? -25.922 -70.873 79.083 1.00 98.86 375 PHE B N 1
ATOM 5935 C CA . PHE B 1 375 ? -26.362 -69.512 78.764 1.00 98.21 375 PHE B CA 1
ATOM 5936 C C . PHE B 1 375 ? -26.227 -69.215 77.271 1.00 92.74 375 PHE B C 1
ATOM 5937 O O . PHE B 1 375 ? -27.103 -68.594 76.655 1.00 80.44 375 PHE B O 1
ATOM 5945 N N . LYS B 1 376 ? -25.103 -69.642 76.706 1.00 91.53 376 LYS B N 1
ATOM 5946 C CA . LYS B 1 376 ? -24.873 -69.510 75.286 1.00 81.31 376 LYS B CA 1
ATOM 5947 C C . LYS B 1 376 ? -26.065 -70.115 74.575 1.00 78.56 376 LYS B C 1
ATOM 5948 O O . LYS B 1 376 ? -26.846 -69.403 73.955 1.00 83.52 376 LYS B O 1
ATOM 5954 N N . VAL B 1 377 ? -26.215 -71.429 74.704 1.00 78.91 377 VAL B N 1
ATOM 5955 C CA . VAL B 1 377 ? -27.306 -72.177 74.081 1.00 76.68 377 VAL B CA 1
ATOM 5956 C C . VAL B 1 377 ? -28.666 -71.481 74.112 1.00 72.51 377 VAL B C 1
ATOM 5957 O O . VAL B 1 377 ? -29.464 -71.622 73.190 1.00 73.01 377 VAL B O 1
ATOM 5961 N N . ILE B 1 378 ? -28.935 -70.733 75.173 1.00 71.82 378 ILE B N 1
ATOM 5962 C CA . ILE B 1 378 ? -30.225 -70.070 75.310 1.00 80.60 378 ILE B CA 1
ATOM 5963 C C . ILE B 1 378 ? -30.307 -68.821 74.435 1.00 78.91 378 ILE B C 1
ATOM 5964 O O . ILE B 1 378 ? -31.331 -68.567 73.769 1.00 65.36 378 ILE B O 1
ATOM 5969 N N . MET B 1 379 ? -29.226 -68.041 74.459 1.00 75.32 379 MET B N 1
ATOM 5970 C CA . MET B 1 379 ? -29.136 -66.818 73.677 1.00 70.55 379 MET B CA 1
ATOM 5971 C C . MET B 1 379 ? -29.158 -67.154 72.199 1.00 65.32 379 MET B C 1
ATOM 5972 O O . MET B 1 379 ? -29.682 -66.398 71.382 1.00 56.59 379 MET B O 1
ATOM 5977 N N . ASP B 1 380 ? -28.615 -68.320 71.874 1.00 66.90 380 ASP B N 1
ATOM 5978 C CA . ASP B 1 380 ? -28.548 -68.777 70.498 1.00 63.19 380 ASP B CA 1
ATOM 5979 C C . ASP B 1 380 ? -29.929 -69.144 69.992 1.00 59.67 380 ASP B C 1
ATOM 5980 O O . ASP B 1 380 ? -30.086 -69.569 68.849 1.00 67.88 380 ASP B O 1
ATOM 5985 N N . SER B 1 381 ? -30.936 -68.971 70.840 1.00 59.43 381 SER B N 1
ATOM 5986 C CA . SER B 1 381 ? -32.307 -69.210 70.424 1.00 58.73 381 SER B CA 1
ATOM 5987 C C . SER B 1 381 ? -33.118 -67.922 70.510 1.00 61.98 381 SER B C 1
ATOM 5988 O O . SER B 1 381 ? -34.310 -67.876 70.175 1.00 59.71 381 SER B O 1
ATOM 5991 N N . MET B 1 382 ? -32.449 -66.872 70.970 1.00 55.87 382 MET B N 1
ATOM 5992 C CA . MET B 1 382 ? -33.010 -65.534 70.936 1.00 64.75 382 MET B CA 1
ATOM 5993 C C . MET B 1 382 ? -32.709 -64.905 69.589 1.00 62.99 382 MET B C 1
ATOM 5994 O O . MET B 1 382 ? -31.693 -65.218 68.957 1.00 62.89 382 MET B O 1
ATOM 5999 N N . THR B 1 383 ? -33.601 -64.024 69.150 1.00 59.77 383 THR B N 1
ATOM 6000 C CA . THR B 1 383 ? -33.381 -63.252 67.941 1.00 58.68 383 THR B CA 1
ATOM 6001 C C . THR B 1 383 ? -32.534 -62.009 68.209 1.00 63.02 383 THR B C 1
ATOM 6002 O O . THR B 1 383 ? -32.184 -61.705 69.352 1.00 65.14 383 THR B O 1
ATOM 6006 N N . GLU B 1 384 ? -32.219 -61.290 67.138 1.00 65.40 384 GLU B N 1
ATOM 6007 C CA . GLU B 1 384 ? -31.371 -60.107 67.210 1.00 62.15 384 GLU B CA 1
ATOM 6008 C C . GLU B 1 384 ? -32.027 -58.953 67.990 1.00 60.70 384 GLU B C 1
ATOM 6009 O O . GLU B 1 384 ? -31.351 -58.202 68.690 1.00 53.32 384 GLU B O 1
ATOM 6015 N N . GLU B 1 385 ? -33.339 -58.794 67.861 1.00 62.10 385 GLU B N 1
ATOM 6016 C CA . GLU B 1 385 ? -34.007 -57.739 68.612 1.00 65.04 385 GLU B CA 1
ATOM 6017 C C . GLU B 1 385 ? -34.000 -58.085 70.096 1.00 69.14 385 GLU B C 1
ATOM 6018 O O . GLU B 1 385 ? -33.801 -57.217 70.942 1.00 66.93 385 GLU B O 1
ATOM 6024 N N . GLU B 1 386 ? -34.187 -59.365 70.403 1.00 67.64 386 GLU B N 1
ATOM 6025 C CA . GLU B 1 386 ? -34.149 -59.838 71.783 1.00 62.78 386 GLU B CA 1
ATOM 6026 C C . GLU B 1 386 ? -32.776 -59.673 72.422 1.00 61.97 386 GLU B C 1
ATOM 6027 O O . GLU B 1 386 ? -32.674 -59.213 73.554 1.00 68.39 386 GLU B O 1
ATOM 6033 N N . LEU B 1 387 ? -31.716 -60.038 71.709 1.00 61.54 387 LEU B N 1
ATOM 6034 C CA . LEU B 1 387 ? -30.373 -59.880 72.264 1.00 64.43 387 LEU B CA 1
ATOM 6035 C C . LEU B 1 387 ? -30.035 -58.413 72.474 1.00 58.75 387 LEU B C 1
ATOM 6036 O O . LEU B 1 387 ? -29.217 -58.070 73.326 1.00 69.09 387 LEU B O 1
ATOM 6041 N N . LEU B 1 388 ? -30.657 -57.549 71.681 1.00 57.69 388 LEU B N 1
ATOM 6042 C CA . LEU B 1 388 ? -30.285 -56.134 71.656 1.00 69.26 388 LEU B CA 1
ATOM 6043 C C . LEU B 1 388 ? -31.207 -55.263 72.508 1.00 70.73 388 LEU B C 1
ATOM 6044 O O . LEU B 1 388 ? -30.838 -54.159 72.904 1.00 66.44 388 LEU B O 1
ATOM 6049 N N . ASN B 1 389 ? -32.404 -55.774 72.781 1.00 76.60 389 ASN B N 1
ATOM 6050 C CA . ASN B 1 389 ? -33.382 -55.101 73.631 1.00 75.68 389 ASN B CA 1
ATOM 6051 C C . ASN B 1 389 ? -34.015 -56.087 74.590 1.00 72.36 389 ASN B C 1
ATOM 6052 O O . ASN B 1 389 ? -35.201 -56.375 74.471 1.00 74.18 389 ASN B O 1
ATOM 6057 N N . PRO B 1 390 ? -33.227 -56.613 75.541 1.00 75.48 390 PRO B N 1
ATOM 6058 C CA . PRO B 1 390 ? -33.716 -57.644 76.469 1.00 78.15 390 PRO B CA 1
ATOM 6059 C C . PRO B 1 390 ? -35.000 -57.209 77.195 1.00 80.64 390 PRO B C 1
ATOM 6060 O O . PRO B 1 390 ? -35.802 -58.040 77.628 1.00 77.22 390 PRO B O 1
ATOM 6064 N N . GLU B 1 391 ? -35.174 -55.897 77.315 1.00 88.36 391 GLU B N 1
ATOM 6065 C CA . GLU B 1 391 ? -36.367 -55.289 77.898 1.00 83.84 391 GLU B CA 1
ATOM 6066 C C . GLU B 1 391 ? -37.664 -55.803 77.274 1.00 86.11 391 GLU B C 1
ATOM 6067 O O . GLU B 1 391 ? -38.666 -55.965 77.967 1.00 95.08 391 GLU B O 1
ATOM 6073 N N . ILE B 1 392 ? -37.638 -56.052 75.967 1.00 81.97 392 ILE B N 1
ATOM 6074 C CA . ILE B 1 392 ? -38.842 -56.423 75.232 1.00 74.64 392 ILE B CA 1
ATOM 6075 C C . ILE B 1 392 ? -39.233 -57.871 75.451 1.00 77.07 392 ILE B C 1
ATOM 6076 O O . ILE B 1 392 ? -40.287 -58.308 74.980 1.00 86.28 392 ILE B O 1
ATOM 6081 N N . ILE B 1 393 ? -38.396 -58.624 76.158 1.00 74.57 393 ILE B N 1
ATOM 6082 C CA . ILE B 1 393 ? -38.627 -60.062 76.271 1.00 80.13 393 ILE B CA 1
ATOM 6083 C C . ILE B 1 393 ? -39.886 -60.383 77.086 1.00 85.84 393 ILE B C 1
ATOM 6084 O O . ILE B 1 393 ? -39.888 -60.314 78.314 1.00 85.85 393 ILE B O 1
ATOM 6089 N N . ASN B 1 394 ? -40.953 -60.721 76.364 1.00 90.78 394 ASN B N 1
ATOM 6090 C CA . ASN B 1 394 ? -42.257 -61.080 76.920 1.00 79.65 394 ASN B CA 1
ATOM 6091 C C . ASN B 1 394 ? -42.240 -62.249 77.883 1.00 89.04 394 ASN B C 1
ATOM 6092 O O . ASN B 1 394 ? -41.196 -62.698 78.352 1.00 85.78 394 ASN B O 1
ATOM 6097 N N . TYR B 1 395 ? -43.438 -62.761 78.130 1.00 96.61 395 TYR B N 1
ATOM 6098 C CA . TYR B 1 395 ? -43.628 -63.992 78.868 1.00 95.98 395 TYR B CA 1
ATOM 6099 C C . TYR B 1 395 ? -43.658 -65.122 77.842 1.00 93.69 395 TYR B C 1
ATOM 6100 O O . TYR B 1 395 ? -43.004 -66.157 78.007 1.00 88.29 395 TYR B O 1
ATOM 6109 N N . SER B 1 396 ? -44.410 -64.906 76.765 1.00 94.96 396 SER B N 1
ATOM 6110 C CA . SER B 1 396 ? -44.504 -65.892 75.690 1.00 93.38 396 SER B CA 1
ATOM 6111 C C . SER B 1 396 ? -43.158 -66.044 74.996 1.00 91.87 396 SER B C 1
ATOM 6112 O O . SER B 1 396 ? -42.757 -67.151 74.631 1.00 90.53 396 SER B O 1
ATOM 6115 N N . ARG B 1 397 ? -42.466 -64.920 74.820 1.00 89.03 397 ARG B N 1
ATOM 6116 C CA . ARG B 1 397 ? -41.125 -64.926 74.254 1.00 81.37 397 ARG B CA 1
ATOM 6117 C C . ARG B 1 397 ? -40.216 -65.884 75.010 1.00 85.30 397 ARG B C 1
ATOM 6118 O O . ARG B 1 397 ? -39.467 -66.646 74.397 1.00 86.82 397 ARG B O 1
ATOM 6126 N N . ILE B 1 398 ? -40.288 -65.847 76.340 1.00 84.50 398 ILE B N 1
ATOM 6127 C CA . ILE B 1 398 ? -39.502 -66.754 77.177 1.00 82.10 398 ILE B CA 1
ATOM 6128 C C . ILE B 1 398 ? -39.882 -68.220 76.931 1.00 82.48 398 ILE B C 1
ATOM 6129 O O . ILE B 1 398 ? -39.052 -69.121 77.073 1.00 76.03 398 ILE B O 1
ATOM 6134 N N . LYS B 1 399 ? -41.139 -68.455 76.563 1.00 86.43 399 LYS B N 1
ATOM 6135 C CA . LYS B 1 399 ? -41.579 -69.798 76.201 1.00 87.09 399 LYS B CA 1
ATOM 6136 C C . LYS B 1 399 ? -40.963 -70.188 74.860 1.00 87.10 399 LYS B C 1
ATOM 6137 O O . LYS B 1 399 ? -40.388 -71.268 74.719 1.00 78.44 399 LYS B O 1
ATOM 6143 N N . ARG B 1 400 ? -41.071 -69.290 73.883 1.00 89.03 400 ARG B N 1
ATOM 6144 C CA . ARG B 1 400 ? -40.478 -69.503 72.564 1.00 79.88 400 ARG B CA 1
ATOM 6145 C C . ARG B 1 400 ? -38.996 -69.821 72.691 1.00 72.65 400 ARG B C 1
ATOM 6146 O O . ARG B 1 400 ? -38.472 -70.693 71.998 1.00 70.47 400 ARG B O 1
ATOM 6154 N N . ILE B 1 401 ? -38.323 -69.110 73.586 1.00 66.25 401 ILE B N 1
ATOM 6155 C CA . ILE B 1 401 ? -36.875 -69.221 73.702 1.00 68.34 401 ILE B CA 1
ATOM 6156 C C . ILE B 1 401 ? -36.457 -70.539 74.345 1.00 77.29 401 ILE B C 1
ATOM 6157 O O . ILE B 1 401 ? -35.618 -71.245 73.813 1.00 69.03 401 ILE B O 1
ATOM 6162 N N . ALA B 1 402 ? -37.058 -70.855 75.491 1.00 86.15 402 ALA B N 1
ATOM 6163 C CA . ALA B 1 402 ? -36.771 -72.091 76.216 1.00 83.82 402 ALA B CA 1
ATOM 6164 C C . ALA B 1 402 ? -37.080 -73.279 75.316 1.00 81.98 402 ALA B C 1
ATOM 6165 O O . ALA B 1 402 ? -36.417 -74.314 75.343 1.00 82.92 402 ALA B O 1
ATOM 6167 N N . ARG B 1 403 ? -38.132 -73.123 74.537 1.00 75.00 403 ARG B N 1
ATOM 6168 C CA . ARG B 1 403 ? -38.551 -74.151 73.606 1.00 77.62 403 ARG B CA 1
ATOM 6169 C C . ARG B 1 403 ? -37.533 -74.316 72.478 1.00 81.05 403 ARG B C 1
ATOM 6170 O O . ARG B 1 403 ? -37.118 -75.429 72.161 1.00 76.85 403 ARG B O 1
ATOM 6178 N N . GLY B 1 404 ? -37.113 -73.202 71.888 1.00 79.18 404 GLY B N 1
ATOM 6179 C CA . GLY B 1 404 ? -36.140 -73.238 70.812 1.00 71.87 404 GLY B CA 1
ATOM 6180 C C . GLY B 1 404 ? -34.755 -73.666 71.268 1.00 72.10 404 GLY B C 1
ATOM 6181 O O . GLY B 1 404 ? -33.999 -74.279 70.515 1.00 70.05 404 GLY B O 1
ATOM 6182 N N . SER B 1 405 ? -34.412 -73.335 72.505 1.00 71.75 405 SER B N 1
ATOM 6183 C CA . SER B 1 405 ? -33.104 -73.675 73.039 1.00 78.79 405 SER B CA 1
ATOM 6184 C C . SER B 1 405 ? -33.157 -75.042 73.677 1.00 85.97 405 SER B C 1
ATOM 6185 O O . SER B 1 405 ? -32.121 -75.607 74.031 1.00 92.80 405 SER B O 1
ATOM 6188 N N . GLY B 1 406 ? -34.373 -75.566 73.826 1.00 82.71 406 GLY B N 1
ATOM 6189 C CA . GLY B 1 406 ? -34.585 -76.825 74.518 1.00 86.21 406 GLY B CA 1
ATOM 6190 C C . GLY B 1 406 ? -34.139 -76.758 75.969 1.00 89.37 406 GLY B C 1
ATOM 6191 O O . GLY B 1 406 ? -33.372 -77.599 76.441 1.00 88.49 406 GLY B O 1
ATOM 6192 N N . THR B 1 407 ? -34.608 -75.740 76.680 1.00 88.31 407 THR B N 1
ATOM 6193 C CA . THR B 1 407 ? -34.322 -75.610 78.104 1.00 94.16 407 THR B CA 1
ATOM 6194 C C . THR B 1 407 ? -35.594 -75.232 78.875 1.00 90.20 407 THR B C 1
ATOM 6195 O O . THR B 1 407 ? -36.652 -75.046 78.277 1.00 87.15 407 THR B O 1
ATOM 6199 N N . SER B 1 408 ? -35.500 -75.149 80.199 1.00 93.04 408 SER B N 1
ATOM 6200 C CA . SER B 1 408 ? -36.651 -74.765 81.010 1.00 95.06 408 SER B CA 1
ATOM 6201 C C . SER B 1 408 ? -36.804 -73.252 81.004 1.00 94.70 408 SER B C 1
ATOM 6202 O O . SER B 1 408 ? -35.807 -72.534 80.998 1.00 97.29 408 SER B O 1
ATOM 6204 N N . THR B 1 409 ? -38.041 -72.762 81.005 1.00 90.00 409 THR B N 1
ATOM 6205 C CA . THR B 1 409 ? -38.259 -71.324 81.136 1.00 92.25 409 THR B CA 1
ATOM 6206 C C . THR B 1 409 ? -37.557 -70.830 82.400 1.00 96.29 409 THR B C 1
ATOM 6207 O O . THR B 1 409 ? -37.322 -69.631 82.572 1.00 93.01 409 THR B O 1
ATOM 6211 N N . LYS B 1 410 ? -37.225 -71.770 83.282 1.00 95.47 410 LYS B N 1
ATOM 6212 C CA . LYS B 1 410 ? -36.477 -71.466 84.492 1.00 95.44 410 LYS B CA 1
ATOM 6213 C C . LYS B 1 410 ? -35.054 -71.077 84.119 1.00 100.29 410 LYS B C 1
ATOM 6214 O O . LYS B 1 410 ? -34.529 -70.063 84.586 1.00 94.77 410 LYS B O 1
ATOM 6216 N N . ASP B 1 411 ? -34.437 -71.900 83.273 1.00 101.60 411 ASP B N 1
ATOM 6217 C CA . ASP B 1 411 ? -33.118 -71.606 82.721 1.00 102.80 411 ASP B CA 1
ATOM 6218 C C . ASP B 1 411 ? -33.087 -70.216 82.082 1.00 97.69 411 ASP B C 1
ATOM 6219 O O . ASP B 1 411 ? -32.138 -69.450 82.266 1.00 94.73 411 ASP B O 1
ATOM 6224 N N . VAL B 1 412 ? -34.133 -69.905 81.322 1.00 91.81 412 VAL B N 1
ATOM 6225 C CA . VAL B 1 412 ? -34.221 -68.635 80.616 1.00 94.01 412 VAL B CA 1
ATOM 6226 C C . VAL B 1 412 ? -34.276 -67.460 81.582 1.00 94.79 412 VAL B C 1
ATOM 6227 O O . VAL B 1 412 ? -33.582 -66.459 81.399 1.00 96.38 412 VAL B O 1
ATOM 6231 N N . LYS B 1 413 ? -35.103 -67.582 82.613 1.00 101.06 413 LYS B N 1
ATOM 6232 C CA . LYS B 1 413 ? -35.242 -66.507 83.588 1.00 98.13 413 LYS B CA 1
ATOM 6233 C C . LYS B 1 413 ? -33.996 -66.405 84.470 1.00 88.73 413 LYS B C 1
ATOM 6234 O O . LYS B 1 413 ? -33.694 -65.341 85.004 1.00 89.27 413 LYS B O 1
ATOM 6240 N N . GLU B 1 414 ? -33.263 -67.509 84.595 1.00 84.45 414 GLU B N 1
ATOM 6241 C CA . GLU B 1 414 ? -31.961 -67.495 85.269 1.00 95.93 414 GLU B CA 1
ATOM 6242 C C . GLU B 1 414 ? -31.027 -66.509 84.574 1.00 99.82 414 GLU B C 1
ATOM 6243 O O . GLU B 1 414 ? -30.616 -65.498 85.149 1.00 95.21 414 GLU B O 1
ATOM 6245 N N . LEU B 1 415 ? -30.701 -66.827 83.326 1.00 100.49 415 LEU B N 1
ATOM 6246 C CA . LEU B 1 415 ? -29.908 -65.958 82.469 1.00 96.18 415 LEU B CA 1
ATOM 6247 C C . LEU B 1 415 ? -30.367 -64.502 82.542 1.00 87.50 415 LEU B C 1
ATOM 6248 O O . LEU B 1 415 ? -29.552 -63.595 82.713 1.00 85.78 415 LEU B O 1
ATOM 6253 N N . LEU B 1 416 ? -31.671 -64.285 82.426 1.00 80.85 416 LEU B N 1
ATOM 6254 C CA . LEU B 1 416 ? -32.223 -62.938 82.455 1.00 84.03 416 LEU B CA 1
ATOM 6255 C C . LEU B 1 416 ? -31.962 -62.212 83.773 1.00 92.52 416 LEU B C 1
ATOM 6256 O O . LEU B 1 416 ? -31.851 -60.985 83.801 1.00 91.99 416 LEU B O 1
ATOM 6261 N N . ASP B 1 417 ? -31.872 -62.968 84.864 1.00 94.25 417 ASP B N 1
ATOM 6262 C CA . ASP B 1 417 ? -31.529 -62.386 86.158 1.00 98.06 417 ASP B CA 1
ATOM 6263 C C . ASP B 1 417 ? -30.072 -61.971 86.152 1.00 91.31 417 ASP B C 1
ATOM 6264 O O . ASP B 1 417 ? -29.748 -60.810 86.395 1.00 94.93 417 ASP B O 1
ATOM 6269 N N . GLN B 1 418 ? -29.196 -62.926 85.866 1.00 88.09 418 GLN B N 1
ATOM 6270 C CA . GLN B 1 418 ? -27.781 -62.627 85.744 1.00 94.21 418 GLN B CA 1
ATOM 6271 C C . GLN B 1 418 ? -27.599 -61.365 84.903 1.00 96.76 418 GLN B C 1
ATOM 6272 O O . GLN B 1 418 ? -26.805 -60.482 85.240 1.00 100.13 418 GLN B O 1
ATOM 6278 N N . TYR B 1 419 ? -28.348 -61.271 83.813 1.00 87.40 419 TYR B N 1
ATOM 6279 C CA . TYR B 1 419 ? -28.315 -60.061 83.014 1.00 88.55 419 TYR B CA 1
ATOM 6280 C C . TYR B 1 419 ? -28.714 -58.862 83.871 1.00 88.19 419 TYR B C 1
ATOM 6281 O O . TYR B 1 419 ? -27.901 -57.966 84.099 1.00 89.43 419 TYR B O 1
ATOM 6290 N N . ARG B 1 420 ? -29.952 -58.858 84.364 1.00 91.49 420 ARG B N 1
ATOM 6291 C CA . ARG B 1 420 ? -30.461 -57.732 85.152 1.00 89.80 420 ARG B CA 1
ATOM 6292 C C . ARG B 1 420 ? -29.469 -57.303 86.238 1.00 90.28 420 ARG B C 1
ATOM 6293 O O . ARG B 1 420 ? -29.297 -56.111 86.501 1.00 88.48 420 ARG B O 1
ATOM 6295 N N . GLN B 1 421 ? -28.808 -58.280 86.851 1.00 87.15 421 GLN B N 1
ATOM 6296 C CA . GLN B 1 421 ? -27.769 -58.003 87.836 1.00 91.49 421 GLN B CA 1
ATOM 6297 C C . GLN B 1 421 ? -26.669 -57.146 87.228 1.00 97.05 421 GLN B C 1
ATOM 6298 O O . GLN B 1 421 ? -26.614 -55.935 87.475 1.00 93.77 421 GLN B O 1
ATOM 6304 N N . MET B 1 422 ? -25.802 -57.781 86.434 1.00 98.08 422 MET B N 1
ATOM 6305 C CA . MET B 1 422 ? -24.688 -57.100 85.774 1.00 90.92 422 MET B CA 1
ATOM 6306 C C . MET B 1 422 ? -25.102 -55.743 85.215 1.00 91.41 422 MET B C 1
ATOM 6307 O O . MET B 1 422 ? -24.332 -54.786 85.252 1.00 92.86 422 MET B O 1
ATOM 6312 N N . LYS B 1 423 ? -26.319 -55.659 84.693 1.00 84.60 423 LYS B N 1
ATOM 6313 C CA . LYS B 1 423 ? -26.797 -54.402 84.140 1.00 86.50 423 LYS B CA 1
ATOM 6314 C C . LYS B 1 423 ? -26.801 -53.271 85.169 1.00 97.81 423 LYS B C 1
ATOM 6315 O O . LYS B 1 423 ? -26.009 -52.330 85.065 1.00 98.47 423 LYS B O 1
ATOM 6321 N N . LYS B 1 424 ? -27.697 -53.369 86.153 1.00 105.32 424 LYS B N 1
ATOM 6322 C CA . LYS B 1 424 ? -27.830 -52.357 87.201 1.00 99.05 424 LYS B CA 1
ATOM 6323 C C . LYS B 1 424 ? -26.486 -52.073 87.867 1.00 102.21 424 LYS B C 1
ATOM 6324 O O . LYS B 1 424 ? -26.182 -50.925 88.206 1.00 100.79 424 LYS B O 1
ATOM 6326 N N . LEU B 1 425 ? -25.691 -53.128 88.047 1.00 91.28 425 LEU B N 1
ATOM 6327 C CA . LEU B 1 425 ? -24.326 -53.007 88.544 1.00 89.25 425 LEU B CA 1
ATOM 6328 C C . LEU B 1 425 ? -23.532 -51.946 87.760 1.00 102.06 425 LEU B C 1
ATOM 6329 O O . LEU B 1 425 ? -22.896 -51.069 88.354 1.00 101.38 425 LEU B O 1
ATOM 6334 N N . PHE B 1 426 ? -23.574 -52.030 86.430 1.00 98.77 426 PHE B N 1
ATOM 6335 C CA . PHE B 1 426 ? -22.940 -51.032 85.572 1.00 96.35 426 PHE B CA 1
ATOM 6336 C C . PHE B 1 426 ? -23.653 -49.697 85.679 1.00 98.51 426 PHE B C 1
ATOM 6337 O O . PHE B 1 426 ? -23.017 -48.655 85.842 1.00 94.07 426 PHE B O 1
ATOM 6345 N N . LYS B 1 427 ? -24.978 -49.737 85.556 1.00 100.86 427 LYS B N 1
ATOM 6346 C CA . LYS B 1 427 ? -25.794 -48.529 85.606 1.00 99.74 427 LYS B CA 1
ATOM 6347 C C . LYS B 1 427 ? -25.449 -47.752 86.865 1.00 105.21 427 LYS B C 1
ATOM 6348 O O . LYS B 1 427 ? -25.489 -46.521 86.883 1.00 103.71 427 LYS B O 1
ATOM 6350 N N . SER B 1 428 ? -25.089 -48.489 87.912 1.00 107.87 428 SER B N 1
ATOM 6351 C CA . SER B 1 428 ? -24.687 -47.888 89.175 1.00 105.37 428 SER B CA 1
ATOM 6352 C C . SER B 1 428 ? -23.208 -48.117 89.463 1.00 105.75 428 SER B C 1
ATOM 6353 O O . SER B 1 428 ? -22.829 -48.547 90.550 1.00 103.56 428 SER B O 1
ATOM 6356 N N . MET B 1 429 ? -22.385 -47.865 88.453 1.00 108.92 429 MET B N 1
ATOM 6357 C CA . MET B 1 429 ? -20.986 -47.539 88.663 1.00 107.08 429 MET B CA 1
ATOM 6358 C C . MET B 1 429 ? -20.936 -46.045 88.385 1.00 111.79 429 MET B C 1
ATOM 6359 O O . MET B 1 429 ? -21.893 -45.476 87.851 1.00 102.43 429 MET B O 1
ATOM 6364 N N . ASN B 1 430 ? -19.834 -45.404 88.750 1.00 121.62 430 ASN B N 1
ATOM 6365 C CA . ASN B 1 430 ? -19.632 -44.009 88.391 1.00 125.64 430 ASN B CA 1
ATOM 6366 C C . ASN B 1 430 ? -18.409 -43.897 87.491 1.00 132.89 430 ASN B C 1
ATOM 6367 O O . ASN B 1 430 ? -17.622 -44.842 87.389 1.00 131.14 430 ASN B O 1
ATOM 6369 N N . LYS B 1 431 ? -18.256 -42.751 86.836 1.00 133.35 431 LYS B N 1
ATOM 6370 C CA . LYS B 1 431 ? -17.173 -42.554 85.876 1.00 128.06 431 LYS B CA 1
ATOM 6371 C C . LYS B 1 431 ? -15.782 -42.616 86.507 1.00 130.24 431 LYS B C 1
ATOM 6372 O O . LYS B 1 431 ? -14.835 -42.024 85.993 1.00 128.35 431 LYS B O 1
ATOM 6374 N N . ARG B 1 432 ? -15.667 -43.328 87.623 1.00 131.08 432 ARG B N 1
ATOM 6375 C CA . ARG B 1 432 ? -14.370 -43.639 88.207 1.00 129.69 432 ARG B CA 1
ATOM 6376 C C . ARG B 1 432 ? -14.029 -45.080 87.853 1.00 130.58 432 ARG B C 1
ATOM 6377 O O . ARG B 1 432 ? -13.592 -45.857 88.701 1.00 121.26 432 ARG B O 1
ATOM 6379 N N . GLN B 1 433 ? -14.240 -45.425 86.585 1.00 137.88 433 GLN B N 1
ATOM 6380 C CA . GLN B 1 433 ? -14.081 -46.796 86.108 1.00 139.08 433 GLN B CA 1
ATOM 6381 C C . GLN B 1 433 ? -12.922 -46.951 85.123 1.00 133.01 433 GLN B C 1
ATOM 6382 O O . GLN B 1 433 ? -13.104 -46.815 83.914 1.00 121.35 433 GLN B O 1
ATOM 6384 N N . LEU B 1 434 ? -11.734 -47.242 85.645 1.00 131.36 434 LEU B N 1
ATOM 6385 C CA . LEU B 1 434 ? -10.560 -47.471 84.810 1.00 120.92 434 LEU B CA 1
ATOM 6386 C C . LEU B 1 434 ? -10.101 -48.924 84.887 1.00 117.19 434 LEU B C 1
ATOM 6387 O O . LEU B 1 434 ? -10.878 -49.815 85.230 1.00 98.66 434 LEU B O 1
#

InterPro domains:
  IPR000897 Signal recognition particle, SRP54 subunit, GTPase domain [PF00448] (100-295)
  IPR000897 Signal recognition particle, SRP54 subunit, GTPase domain [PS00300] (268-281)
  IPR000897 Signal recognition particle, SRP54 subunit, GTPase domain [SM00962] (100-295)
  IPR003593 AAA+ ATPase domain [SM00382] (99-276)
  IPR004125 Signal recognition particle, SRP54 subunit, M-domain [PF02978] (315-433)
  IPR013822 Signal recognition particle SRP54, helical bundle [PF02881] (6-83)
  IPR013822 Signal recognition particle SRP54, helical bundle [SM00963] (2-87)
  IPR022941 Signal recognition particle, SRP54 subunit [MF_00306] (6-438)
  IPR022941 Signal recognition particle, SRP54 subunit [PTHR11564] (1-435)
  IPR027417 P-loop containing nucleoside triphosphate hydrolase [G3DSA:3.40.50.300] (91-284)
  IPR027417 P-loop containing nucleoside triphosphate hydrolase [SSF52540] (96-297)
  IPR036225 SRP/SRP receptor, N-terminal [SSF47364] (1-94)
  IPR036891 Signal recognition particle, SRP54 subunit, M-domain superfamily [G3DSA:1.10.260.30] (310-443)
  IPR036891 Signal recognition particle, SRP54 subunit, M-domain superfamily [SSF47446] (297-430)
  IPR042101 Signal recognition particle SRP54, N-terminal domain superfamily [G3DSA:1.20.120.140] (4-305)

Sequence (829 aa):
MVLDNLGKALANTLKKIARASSVDEALIKELVRDIQRALIQADVNVRLVLQLTREIQRRALEEKPPAGISKKEHIIKIVYEELTKFLGTEAKPIEIKEKPTILLMVGIQGSGKTTTVAKLARYFQKRGYKVGVVCSDTWRPGAYHQLRQLLDRYHIEVFGNPQEKDAIKLAKEGVDYFKSKGVDIIIVDTAGRHKEDKALIEEMKQISNVIHPHEVILVIDGTIGQQAYNQALAFKEATPIGSIIVTKLDGSAKGGGALSAVAATGAPIKFIGTGEKIDDIEPFDPPRFVSRLLGLGDIQGLLEKFKELEKEVEIKEEDIERFLRGKFTLKDMYAQLEAMRKMGPISIGEERLKKFKVIMDSMTEEELLNPEIINYSRIKRIARGSGTSTKDVKELLDQYRQMKKLFKSMNKRQLSMVLDNLGKALANTLKKIARASSVDEALIKELVRDIQRALIQADVNVRLVLQLTREIQRRALEEKPPAGISKKEHIIKIVYEELTKFLGTEAKPIEIKEKPTILLMVGIQGSGKTTTVAKLARYFQKRGYKVGVVCSDTWRPGAYHQLRQLLDRYHIEVFGNPQEKDAIKLAKEGVDYFKSKGVDIIIVDTAGRRHKEDKALIEMKQISNVIHPHEVILVIDGTIGQQAYNQALAFKEATPIGSIIVTKLDGSAKGGGALSAVAATGAPIKFIGTGEKIDDIEPFDPPRFVSRLLGLGDIQGLLEKFKELEKEVEIKEEDIERFLRGKFTLKDMYAQLEAMRKMGPSIGEERLKKFKVIMDSMTEEELLNPEIINYSRIKRIARGSGTSTKDVKELLDQYRQMKKLFKSMNKRQL